Protein AF-A0A4S8IW02-F1 (afdb_monomer_lite)

Organism: Musa balbisiana (NCBI:txid52838)

pLDDT: mean 88.3, std 12.87, range [21.58, 98.88]

Foldseek 3Di:
DVVVVVVQVVFFFDAFKFWQFKFKFFAPDKDFLQCVLVVLCVLLVNVVPVVVSVVLNVLLVQQPDGMFGAPDDSVLSVVQVQLSAADRQRQVVLQVCCQPVQLVQQLRRLVRRVVSQQDDLQLAQEEEEEEARHDDVVDSQVSNCVSNVYDPNRHYHYHYNPPPCVLLVLVVVLRVVQRSGQSHKYKRKYWYHCSQLRYHDDPVCPVSSNSVSHDHTMMMITIIHHDADPPNTHGDDRCPFGDDDDDPPCDQQWDWDQDSSGIDIDHDPCNLVSCLVCVLVVVCVGCVVVPDDQCQVDDDDDDSDRPSNVVSNCVNNVHHDDDDDDDDDDDDDDDDDDDLLRLQVVFFFDFFKFWFFKFKFFAPDKAFLQCVLVVLCVLLVNVVPVVVSVVLNVLSVQQLAGMAGAPDDSVLCVVQVLLSAAFRQRAFVLLVPCLPVQLVQQLRQLVRRVVSLQDDLQLAAEEEEEEQGNQWFVGSQLVNCVVNVYALQYHYAYAYRFWFFCLLVQVVLLRLCQRSGPSHKYKYKYWYHCSLLRYHDDPVDVQSSSVVSFEHGMMMIIIIHGDDDPPRTDGAFGWDDKFKFFQPPCQQQWWWDQASSGIGIHHDPCNLVSCQVCVQVVCCVVCVVVPDDQQQLAAEQEQCLGPSNVVSNCVSRVYDPVRCVLNSVLCRHHGRNISRSSSSSLVSQQVVCVVVVAPHSRVVHQKYWHWTAGRSGMTMITMGDDDDCQVVFFFSFFKFWFFKFKFFAPDKDFLQCVLVVLCVLLVNVVPVVVSVVLNVLLVVQLAGMAGAPDDSVLSVVQVLLSAAFRQCLRVLLVVCLPVQLVQQLRQLVRRVVSQQDDLQLAQEEEEEEQGNSIGVGSQSVNCVSNVYHSRYHYGYGYNFWFQVLQVQVVSLRSVQRSGPSHKYKYKYWYHCSLLRYHDDPVCPFSSSVSSFEHTMMMIIIIHGDADPPNTGGFKGWSDKTKGFQPPCQQQWIWDQHSSGIGIGHDPCNLVSLQVCVQVVCCVVCVVVPDDQQQLAAELEQCLTPSNVVSNCVSRVHDPCRCVLNSVLCRHHGRNISRSSSSSLVSQQVVCVVVVAQWSRVVHQKYWYWTAGRSRMIMIIIIGTDGD

Radius of gyration: 33.18 Å; chains: 1; bounding box: 70×85×78 Å

Sequence (1107 aa):
MAGISAFRKAQRPQGPATIMAIGTANPPNLYEQSTFPDFYFRVTNSDHMPELKEKFRRICGKTMIKKRYMHLTEEVLNQKPGMCSYMDPSFDERQEIVVEEVPRLAKEAAAKAIEEWGRDKSGITHLVFCSTSGIDMPGADYRLVKLLDLPLSVNRIMLYNQACHIGAQMLRIAKDIAENNKDARVLAVACELNTLIFRGPDERDFLSLAGQAAFADGAAAVIVGADPIQGVEKPIFEMMSAAQVTVPDCERAVGGHLKEIGLTFHFMNQLPMLISNNLENCLLEAFKPLGITDWNEVFWVSHPGNWGIMDAIEKKFAKSSLAVTAGSRPSPRIAKMVSNDAIRKAQRPQGPATIMAIGTANPPNLYEQSTFPDFYFRVTNSDHMPELKEKFRRICGKTMIKKRYMHLTEEVLEQKPGMCSYMDPSFDERQEIVVEEVPRLAKEAAAKAIEEWGRDKSGITHLVFCSTSGIDMPGADYRLVKLLGLPLSVNRIMLYNQACHIGAQMLRIAKDIAENNKDARVLVVACELNTLIFRGPDERDFLSLAGQAAFADGAAAVIVGADPIQGVEKPIFEMMSAAQVTVPDCERAVGGHLKEIGLTFHFMNQLPMLISNNLENCLLEAFKPLGITDWNEVFWVSHPGNWGIMDAIEKKVGLKQEKLRSSRHVFGEYGNMMSATVLFVMDDVRRRSAAEGRATTGDGLDWGVLFGFGPGLSIETVMANVHPFRKAQRARGPATIMAIGTANPPNLYEQSTFPDFYFRVTNSDHMPELKEKFRRICGKTMIKKRYMHLTEEVLKDKPGMCSYMDPSLDERQDIVVEEVPRLAKEAAAKAIKEWGRDKSDVTHLVFCSTSGVDMPGADYRLVKLLGLPLSVNRIMLYNQACHIGAQILRIAKDIAENNKDARVLVVACELNTLIFRGPDERDFLSLAGQAAFADGAAAVIVGADPIQGVEKPIFEMMSAAQVTVPDCERAVGGHLKEIGLTFHFMNQLPMLISNNLENCLLEAFKPLGITDWNEVFWVSHPGNWGIMDAIERKVGLKQEKLRSSRHVFGEYGNMMSATVLFVMDDVRKRSAAEGRATTGDGLEWGVLFGFGPGLSIETVVLRSVAL

InterPro domains:
  IPR001099 Chalcone/stilbene synthase, N-terminal [PF00195] (6-228)
  IPR001099 Chalcone/stilbene synthase, N-terminal [PF00195] (343-564)
  IPR001099 Chalcone/stilbene synthase, N-terminal [PF00195] (725-946)
  IPR011141 Polyketide synthase, type III [PTHR11877] (722-1105)
  IPR012328 Chalcone/stilbene synthase, C-terminal [PF02797] (238-317)
  IPR012328 Chalcone/stilbene synthase, C-terminal [PF02797] (574-719)
  IPR012328 Chalcone/stilbene synthase, C-terminal [PF02797] (956-1105)
  IPR016039 Thiolase-like [G3DSA:3.40.47.10] (1-235)
  IPR016039 Thiolase-like [G3DSA:3.40.47.10] (236-329)
  IPR016039 Thiolase-like [G3DSA:3.40.47.10] (330-571)
  IPR016039 Thiolase-like [G3DSA:3.40.47.10] (572-717)
  IPR016039 Thiolase-like [G3DSA:3.40.47.10] (718-953)
  IPR016039 Thiolase-like [G3DSA:3.40.47.10] (954-1106)
  IPR016039 Thiolase-like [SSF53901] (1-232)
  IPR016039 Thiolase-like [SSF53901] (215-320)
  IPR016039 Thiolase-like [SSF53901] (337-568)
  IPR016039 Thiolase-like [SSF53901] (571-720)
  IPR016039 Thiolase-like [SSF53901] (719-950)
  IPR016039 Thiolase-like [SSF53901] (953-1104)

Structure (mmCIF, N/CA/C/O backbone):
data_AF-A0A4S8IW02-F1
#
_entry.id   AF-A0A4S8IW02-F1
#
loop_
_atom_site.group_PDB
_atom_site.id
_atom_site.type_symbol
_atom_site.label_atom_id
_atom_site.label_alt_id
_atom_site.label_comp_id
_atom_site.label_asym_id
_atom_site.label_entity_id
_atom_site.label_seq_id
_atom_site.pdbx_PDB_ins_code
_atom_site.Cartn_x
_atom_site.Cartn_y
_atom_site.Cartn_z
_atom_site.occupancy
_atom_site.B_iso_or_equiv
_atom_site.auth_seq_id
_atom_site.auth_comp_id
_atom_site.auth_asym_id
_atom_site.auth_atom_id
_atom_site.pdbx_PDB_model_num
ATOM 1 N N . MET A 1 1 ? -32.212 10.871 24.962 1.00 43.09 1 MET A N 1
ATOM 2 C CA . MET A 1 1 ? -31.747 11.712 23.831 1.00 43.09 1 MET A CA 1
ATOM 3 C C . MET A 1 1 ? -32.132 13.186 23.956 1.00 43.09 1 MET A C 1
ATOM 5 O O . MET A 1 1 ? -31.214 13.991 24.005 1.00 43.09 1 MET A O 1
ATOM 9 N N . ALA A 1 2 ? -33.416 13.570 24.055 1.00 34.09 2 ALA A N 1
ATOM 10 C CA . ALA A 1 2 ? -33.830 14.988 24.060 1.00 34.09 2 ALA A CA 1
ATOM 11 C C . ALA A 1 2 ? -33.076 15.880 25.074 1.00 34.09 2 ALA A C 1
ATOM 13 O O . ALA A 1 2 ? -32.585 16.935 24.691 1.00 34.09 2 ALA A O 1
ATOM 14 N N . GLY A 1 3 ? -32.886 15.429 26.322 1.00 35.38 3 GLY A N 1
ATOM 15 C CA . GLY A 1 3 ? -32.109 16.170 27.329 1.00 35.38 3 GLY A CA 1
ATOM 16 C C . GLY A 1 3 ? -30.616 16.332 27.001 1.00 35.38 3 GLY A C 1
ATOM 17 O O . GLY A 1 3 ? -30.051 17.382 27.272 1.00 35.38 3 GLY A O 1
ATOM 18 N N . ILE A 1 4 ? -29.985 15.346 26.350 1.00 44.53 4 ILE A N 1
ATOM 19 C CA . ILE A 1 4 ? -28.571 15.421 25.928 1.00 44.53 4 ILE A CA 1
ATOM 20 C C . ILE A 1 4 ? -28.426 16.335 24.706 1.00 44.53 4 ILE A C 1
ATOM 22 O O . ILE A 1 4 ? -27.481 17.111 24.629 1.00 44.53 4 ILE A O 1
ATOM 26 N N . SER A 1 5 ? -29.387 16.300 23.777 1.00 48.62 5 SER A N 1
ATOM 27 C CA . SER A 1 5 ? -29.452 17.252 22.662 1.00 48.62 5 SER A CA 1
ATOM 28 C C . SER A 1 5 ? -29.682 18.681 23.167 1.00 48.62 5 SER A C 1
ATOM 30 O O . SER A 1 5 ? -28.982 19.590 22.734 1.00 48.62 5 SER A O 1
ATOM 32 N N . ALA A 1 6 ? -30.580 18.873 24.139 1.00 51.91 6 ALA A N 1
ATOM 33 C CA . ALA A 1 6 ? -30.792 20.157 24.799 1.00 51.91 6 ALA A CA 1
ATOM 34 C C . ALA A 1 6 ? -29.542 20.629 25.560 1.00 51.91 6 ALA A C 1
ATOM 36 O O . ALA A 1 6 ? -29.202 21.799 25.460 1.00 51.91 6 ALA A O 1
ATOM 37 N N . PHE A 1 7 ? -28.815 19.737 26.241 1.00 55.81 7 PHE A N 1
ATOM 38 C CA . PHE A 1 7 ? -27.560 20.056 26.928 1.00 55.81 7 PHE A CA 1
ATOM 39 C C . PHE A 1 7 ? -26.432 20.425 25.949 1.00 55.81 7 PHE A C 1
ATOM 41 O O . PHE A 1 7 ? -25.864 21.506 26.068 1.00 55.81 7 PHE A O 1
ATOM 48 N N . ARG A 1 8 ? -26.171 19.602 24.916 1.00 57.84 8 ARG A N 1
ATOM 49 C CA . ARG A 1 8 ? -25.205 19.914 23.838 1.00 57.84 8 ARG A CA 1
ATOM 50 C C . ARG A 1 8 ? -25.583 21.234 23.128 1.00 57.84 8 ARG A C 1
ATOM 52 O O . ARG A 1 8 ? -24.705 22.035 22.829 1.00 57.84 8 ARG A O 1
ATOM 59 N N . LYS A 1 9 ? -26.879 21.518 22.927 1.00 65.12 9 LYS A N 1
ATOM 60 C CA . LYS A 1 9 ? -27.383 22.797 22.381 1.00 65.12 9 LYS A CA 1
ATOM 61 C C . LYS A 1 9 ? -27.281 23.971 23.367 1.00 65.12 9 LYS A C 1
ATOM 63 O O . LYS A 1 9 ? -27.154 25.101 22.924 1.00 65.12 9 LYS A O 1
ATOM 68 N N . ALA A 1 10 ? -27.328 23.718 24.674 1.00 67.38 10 ALA A N 1
ATOM 69 C CA . ALA A 1 10 ? -27.189 24.723 25.729 1.00 67.38 10 ALA A CA 1
ATOM 70 C C . ALA A 1 10 ? -25.732 24.981 26.154 1.00 67.38 10 ALA A C 1
ATOM 72 O O . ALA A 1 10 ? -25.504 25.893 26.949 1.00 67.38 10 ALA A O 1
ATOM 73 N N . GLN A 1 11 ? -24.767 24.193 25.664 1.00 70.25 11 GLN A N 1
ATOM 74 C CA . GLN A 1 11 ? -23.323 24.442 25.788 1.00 70.25 11 GLN A CA 1
ATOM 75 C C . GLN A 1 11 ? -22.701 25.056 24.528 1.00 70.25 11 GLN A C 1
ATOM 77 O O . GLN A 1 11 ? -21.648 25.683 24.623 1.00 70.25 11 GLN A O 1
ATOM 82 N N . ARG A 1 12 ? -23.343 24.918 23.362 1.00 77.88 12 ARG A N 1
ATOM 83 C CA . ARG A 1 12 ? -22.942 25.648 22.155 1.00 77.88 12 ARG A CA 1
ATOM 84 C C . ARG A 1 12 ? -23.449 27.096 22.199 1.00 77.88 12 ARG A C 1
ATOM 86 O O . ARG A 1 12 ? -24.591 27.305 22.617 1.00 77.88 12 ARG A O 1
ATOM 93 N N . PRO A 1 13 ? -22.632 28.071 21.774 1.00 81.25 13 PRO A N 1
ATOM 94 C CA . PRO A 1 13 ? -23.059 29.455 21.618 1.00 81.25 13 PRO A CA 1
ATOM 95 C C . PRO A 1 13 ? -24.036 29.620 20.445 1.00 81.25 13 PRO A C 1
ATOM 97 O O . PRO A 1 13 ? -24.210 28.711 19.626 1.00 81.25 13 PRO A O 1
ATOM 100 N N . GLN A 1 14 ? -24.689 30.781 20.368 1.00 81.31 14 GLN A N 1
ATOM 101 C CA . GLN A 1 14 ? -25.636 31.122 19.298 1.00 81.31 14 GLN A CA 1
ATOM 102 C C . GLN A 1 14 ? -25.049 32.065 18.237 1.00 81.31 14 GLN A C 1
ATOM 104 O O . GLN A 1 14 ? -25.498 32.039 17.087 1.00 81.31 14 GLN A O 1
ATOM 109 N N . GLY A 1 15 ? -24.071 32.891 18.611 1.00 81.00 15 GLY A N 1
ATOM 110 C CA . GLY A 1 15 ? -23.292 33.765 17.736 1.00 81.00 15 GLY A CA 1
ATOM 111 C C . GLY A 1 15 ? -21.933 33.176 17.326 1.00 81.00 15 GLY A C 1
ATOM 112 O O . GLY A 1 15 ? -21.517 32.140 17.852 1.00 81.00 15 GLY A O 1
ATOM 113 N N . PRO A 1 16 ? -21.234 33.827 16.377 1.00 88.12 16 PRO A N 1
ATOM 114 C CA . PRO A 1 16 ? -19.890 33.434 15.960 1.00 88.12 16 PRO A CA 1
ATOM 115 C C . PRO A 1 16 ? -18.858 33.679 17.072 1.00 88.12 16 PRO A C 1
ATOM 117 O O . PRO A 1 16 ? -19.070 34.491 17.982 1.00 88.12 16 PRO A O 1
ATOM 120 N N . ALA A 1 17 ? -17.696 33.027 16.972 1.00 93.12 17 ALA A N 1
ATOM 121 C CA . ALA A 1 17 ? -16.545 33.447 17.766 1.00 93.12 17 ALA A CA 1
ATOM 122 C C . ALA A 1 17 ? -16.187 34.902 17.444 1.00 93.12 17 ALA A C 1
ATOM 124 O O . ALA A 1 17 ? -16.287 35.353 16.306 1.00 93.12 17 ALA A O 1
ATOM 125 N N . THR A 1 18 ? -15.769 35.637 18.463 1.00 94.56 18 THR A N 1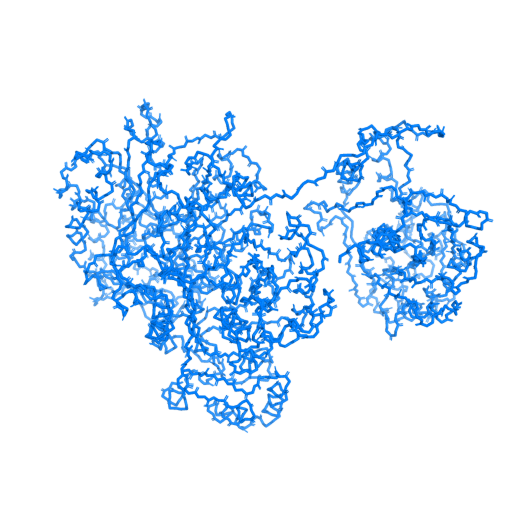
ATOM 126 C CA . THR A 1 18 ? -15.595 37.082 18.408 1.00 94.56 18 THR A CA 1
ATOM 127 C C . THR A 1 18 ? -14.339 37.477 19.174 1.00 94.56 18 THR A C 1
ATOM 129 O O . THR A 1 18 ? -14.135 37.048 20.312 1.00 94.56 18 THR A O 1
ATOM 132 N N . ILE A 1 19 ? -13.497 38.306 18.558 1.00 95.12 19 ILE A N 1
ATOM 133 C CA . ILE A 1 19 ? -12.372 38.968 19.223 1.00 95.12 19 ILE A CA 1
ATOM 134 C C . ILE A 1 19 ? -12.949 40.096 20.082 1.00 95.12 19 ILE A C 1
ATOM 136 O O . ILE A 1 19 ? -13.637 40.974 19.560 1.00 95.12 19 ILE A O 1
ATOM 140 N N . MET A 1 20 ? -12.686 40.060 21.388 1.00 94.81 20 MET A N 1
ATOM 141 C CA . MET A 1 20 ? -13.218 41.004 22.384 1.00 94.81 20 MET A CA 1
ATOM 142 C C . MET A 1 20 ? -12.169 41.962 22.962 1.00 94.81 20 MET A C 1
ATOM 144 O O . MET A 1 20 ? -12.535 42.948 23.593 1.00 94.81 20 MET A O 1
ATOM 148 N N . ALA A 1 21 ? -10.882 41.659 22.779 1.00 96.06 21 ALA A N 1
ATOM 149 C CA . ALA A 1 21 ? -9.764 42.502 23.198 1.00 96.06 21 ALA A CA 1
ATOM 150 C C . ALA A 1 21 ? -8.486 42.147 22.431 1.00 96.06 21 ALA A C 1
ATOM 152 O O . ALA A 1 21 ? -8.332 41.001 21.992 1.00 96.06 21 ALA A O 1
ATOM 153 N N . ILE A 1 22 ? -7.580 43.117 22.298 1.00 95.69 22 ILE A N 1
ATOM 154 C CA . ILE A 1 22 ? -6.301 43.059 21.590 1.00 95.69 22 ILE A CA 1
ATOM 155 C C . ILE A 1 22 ? -5.245 43.846 22.387 1.00 95.69 22 ILE A C 1
ATOM 157 O O . ILE A 1 22 ? -5.251 45.072 22.437 1.00 95.69 22 ILE A O 1
ATOM 161 N N . GLY A 1 23 ? -4.266 43.149 22.957 1.00 96.50 23 GLY A N 1
ATOM 162 C CA . GLY A 1 23 ? -3.114 43.754 23.625 1.00 96.50 23 GLY A CA 1
ATOM 163 C C . GLY A 1 23 ? -1.826 43.552 22.832 1.00 96.50 23 GLY A C 1
ATOM 164 O O . GLY A 1 23 ? -1.586 42.473 22.296 1.00 96.50 23 GLY A O 1
ATOM 165 N N . THR A 1 24 ? -0.964 44.568 22.770 1.00 96.19 24 THR A N 1
ATOM 166 C CA . THR A 1 24 ? 0.352 44.483 22.112 1.00 96.19 24 THR A CA 1
ATOM 167 C C . THR A 1 24 ? 1.466 45.014 23.008 1.00 96.19 24 THR A C 1
ATOM 169 O O . THR A 1 24 ? 1.279 45.953 23.789 1.00 96.19 24 THR A O 1
ATOM 172 N N . ALA A 1 25 ? 2.647 44.409 22.914 1.00 96.25 25 ALA A N 1
ATOM 173 C CA . ALA A 1 25 ? 3.836 44.813 23.652 1.00 96.25 25 ALA A CA 1
ATOM 174 C C . ALA A 1 25 ? 5.084 44.714 22.773 1.00 96.25 25 ALA A C 1
ATOM 176 O O . ALA A 1 25 ? 5.221 43.795 21.970 1.00 96.25 25 ALA A O 1
ATOM 177 N N . ASN A 1 26 ? 6.002 45.654 22.974 1.00 93.81 26 ASN A N 1
ATOM 178 C CA . ASN A 1 26 ? 7.308 45.708 22.329 1.00 93.81 26 ASN A CA 1
ATOM 179 C C . ASN A 1 26 ? 8.363 45.906 23.430 1.00 93.81 26 ASN A C 1
ATOM 181 O O . ASN A 1 26 ? 8.063 46.597 24.408 1.00 93.81 26 ASN A O 1
ATOM 185 N N . PRO A 1 27 ? 9.585 45.359 23.308 1.00 91.75 27 PRO A N 1
ATOM 186 C CA . PRO A 1 27 ? 10.648 45.656 24.264 1.00 91.75 27 PRO A CA 1
ATOM 187 C C . PRO A 1 27 ? 10.999 47.157 24.257 1.00 91.75 27 PRO A C 1
ATOM 189 O O . PRO A 1 27 ? 10.759 47.847 23.264 1.00 91.75 27 PRO A O 1
ATOM 192 N N . PRO A 1 28 ? 11.579 47.688 25.349 1.00 84.12 28 PRO A N 1
ATOM 193 C CA . PRO A 1 28 ? 11.753 49.130 25.528 1.00 84.12 28 PRO A CA 1
ATOM 194 C C . PRO A 1 28 ? 12.787 49.760 24.583 1.00 84.12 28 PRO A C 1
ATOM 196 O O . PRO A 1 28 ? 12.714 50.963 24.330 1.00 84.12 28 PRO A O 1
ATOM 199 N N . ASN A 1 29 ? 13.745 48.986 24.057 1.00 90.12 29 ASN A N 1
ATOM 200 C CA . ASN A 1 29 ? 14.800 49.536 23.208 1.00 90.12 29 ASN A CA 1
ATOM 201 C C . ASN A 1 29 ? 14.309 49.684 21.766 1.00 90.12 29 ASN A C 1
ATOM 203 O O . ASN A 1 29 ? 13.844 48.728 21.140 1.00 90.12 29 ASN A O 1
ATOM 207 N N . LEU A 1 30 ? 14.454 50.898 21.244 1.00 90.88 30 LEU A N 1
ATOM 208 C CA . LEU A 1 30 ? 14.002 51.306 19.923 1.00 90.88 30 LEU A CA 1
ATOM 209 C C . LEU A 1 30 ? 15.196 51.726 19.064 1.00 90.88 30 LEU A C 1
ATOM 211 O O . LEU A 1 30 ? 15.964 52.609 19.441 1.00 90.88 30 LEU A O 1
ATOM 215 N N . TYR A 1 31 ? 15.288 51.142 17.876 1.00 90.56 31 TYR A N 1
ATOM 216 C CA . TYR A 1 31 ? 16.292 51.438 16.865 1.00 90.56 31 TYR A CA 1
ATOM 217 C C . TYR A 1 31 ? 15.615 52.055 15.638 1.00 90.56 31 TYR A C 1
ATOM 219 O O . TYR A 1 31 ? 14.639 51.513 15.112 1.00 90.56 31 TYR A O 1
ATOM 227 N N . GLU A 1 32 ? 16.135 53.188 15.165 1.00 92.69 32 GLU A N 1
ATOM 228 C CA . GLU A 1 32 ? 15.749 53.745 13.866 1.00 92.69 32 GLU A CA 1
ATOM 229 C C . GLU A 1 32 ? 16.389 52.894 12.758 1.00 92.69 32 GLU A C 1
ATOM 231 O O . GLU A 1 32 ? 17.599 52.659 12.743 1.00 92.69 32 GLU A O 1
ATOM 236 N N . GLN A 1 33 ? 15.584 52.422 11.807 1.00 90.88 33 GLN A N 1
ATOM 237 C CA . GLN A 1 33 ? 16.027 51.483 10.766 1.00 90.88 33 GLN A CA 1
ATOM 238 C C . GLN A 1 33 ? 17.129 52.081 9.865 1.00 90.88 33 GLN A C 1
ATOM 240 O O . GLN A 1 33 ? 17.943 51.351 9.298 1.00 90.88 33 GLN A O 1
ATOM 245 N N . SER A 1 34 ? 17.182 53.412 9.751 1.00 90.56 34 SER A N 1
ATOM 246 C CA . SER A 1 34 ? 18.198 54.153 8.994 1.00 90.56 34 SER A CA 1
ATOM 247 C C . SER A 1 34 ? 19.595 54.103 9.624 1.00 90.56 34 SER A C 1
ATOM 249 O O . SER A 1 34 ? 20.581 54.120 8.888 1.00 90.56 34 SER A O 1
ATOM 251 N N . THR A 1 35 ? 19.690 54.018 10.955 1.00 92.12 35 THR A N 1
ATOM 252 C CA . THR A 1 35 ? 20.957 53.960 11.707 1.00 92.12 35 THR A CA 1
ATOM 253 C C . THR A 1 35 ? 21.275 52.562 12.234 1.00 92.12 35 THR A C 1
ATOM 255 O O . THR A 1 35 ? 22.406 52.309 12.646 1.00 92.12 35 THR A O 1
ATOM 258 N N . PHE A 1 36 ? 20.330 51.619 12.157 1.00 94.12 36 PHE A N 1
ATOM 259 C CA . PHE A 1 36 ? 20.540 50.219 12.534 1.00 94.12 36 PHE A CA 1
ATOM 260 C C . PHE A 1 36 ? 21.791 49.560 11.903 1.00 94.12 36 PHE A C 1
ATOM 262 O O . PHE A 1 36 ? 22.492 48.863 12.635 1.00 94.12 36 PHE A O 1
ATOM 269 N N . PRO A 1 37 ? 22.178 49.814 10.631 1.00 95.12 37 PRO A N 1
ATOM 270 C CA . PRO A 1 37 ? 23.450 49.327 10.079 1.00 95.12 37 PRO A CA 1
ATOM 271 C C . PRO A 1 37 ? 24.699 49.795 10.842 1.00 95.12 37 PRO A C 1
ATOM 273 O O . PRO A 1 37 ? 25.670 49.051 10.943 1.00 95.12 37 PRO A O 1
ATOM 276 N N . ASP A 1 38 ? 24.682 51.011 11.392 1.00 94.31 38 ASP A N 1
ATOM 277 C CA . ASP A 1 38 ? 25.793 51.608 12.146 1.00 94.31 38 ASP A CA 1
ATOM 278 C C . ASP A 1 38 ? 25.824 51.186 13.626 1.00 94.31 38 ASP A C 1
ATOM 280 O O . ASP A 1 38 ? 26.830 51.389 14.310 1.00 94.31 38 ASP A O 1
ATOM 284 N N . PHE A 1 39 ? 24.734 50.590 14.118 1.00 94.31 39 PHE A N 1
ATOM 285 C CA . PHE A 1 39 ? 24.701 49.822 15.363 1.00 94.31 39 PHE A CA 1
ATOM 286 C C . PHE A 1 39 ? 25.191 48.389 15.118 1.00 94.31 39 PHE A C 1
ATOM 288 O O . PHE A 1 39 ? 26.161 47.961 15.732 1.00 94.31 39 PHE A O 1
ATOM 295 N N . TYR A 1 40 ? 24.571 47.682 14.169 1.00 94.81 40 TYR A N 1
ATOM 296 C CA . TYR A 1 40 ? 24.820 46.270 13.876 1.00 94.81 40 TYR A CA 1
ATOM 297 C C . TYR A 1 40 ? 26.297 45.985 13.561 1.00 94.81 40 TYR A C 1
ATOM 299 O O . TYR A 1 40 ? 26.912 45.185 14.255 1.00 94.81 40 TYR A O 1
ATOM 307 N N . PHE A 1 41 ? 26.907 46.709 12.613 1.00 94.94 41 PHE A N 1
ATOM 308 C CA . PHE A 1 41 ? 28.318 46.489 12.251 1.00 94.94 41 PHE A CA 1
ATOM 309 C C . PHE A 1 41 ? 29.311 46.822 13.375 1.00 94.94 41 PHE A C 1
ATOM 311 O O . PHE A 1 41 ? 30.424 46.299 13.366 1.00 94.94 41 PHE A O 1
ATOM 318 N N . ARG A 1 42 ? 28.912 47.651 14.347 1.00 94.50 42 ARG A N 1
ATOM 319 C CA . ARG A 1 42 ? 29.728 47.982 15.518 1.00 94.50 42 ARG A CA 1
ATOM 320 C C . ARG A 1 42 ? 29.695 46.850 16.537 1.00 94.50 42 ARG A C 1
ATOM 322 O O . ARG A 1 42 ? 30.744 46.337 16.907 1.00 94.50 42 ARG A O 1
ATOM 329 N N . VAL A 1 43 ? 28.495 46.419 16.940 1.00 93.56 43 VAL A N 1
ATOM 330 C CA . VAL A 1 43 ? 28.325 45.359 17.952 1.00 93.56 43 VAL A CA 1
ATOM 331 C C . VAL A 1 43 ? 28.802 43.989 17.459 1.00 93.56 43 VAL A C 1
ATOM 333 O O . VAL A 1 43 ? 29.211 43.164 18.269 1.00 93.56 43 VAL A O 1
ATOM 336 N N . THR A 1 44 ? 28.834 43.755 16.141 1.00 93.38 44 THR A N 1
ATOM 337 C CA . THR A 1 44 ? 29.438 42.554 15.536 1.00 93.38 44 THR A CA 1
ATOM 338 C C . THR A 1 44 ? 30.933 42.710 15.208 1.00 93.38 44 THR A C 1
ATOM 340 O O . THR A 1 44 ? 31.487 41.887 14.482 1.00 93.38 44 THR A O 1
ATOM 343 N N . ASN A 1 45 ? 31.606 43.772 15.678 1.00 91.94 45 ASN A N 1
ATOM 344 C CA . ASN A 1 45 ? 33.022 44.080 15.395 1.00 91.94 45 ASN A CA 1
ATOM 345 C C . ASN A 1 45 ? 33.390 44.059 13.889 1.00 91.94 45 ASN A C 1
ATOM 347 O O . ASN A 1 45 ? 34.517 43.763 13.487 1.00 91.94 45 ASN A O 1
ATOM 351 N N . SER A 1 46 ? 32.418 44.372 13.031 1.00 93.12 46 SER A N 1
ATOM 352 C CA . SER A 1 46 ? 32.467 44.184 11.577 1.00 93.12 46 SER A CA 1
ATOM 353 C C . SER A 1 46 ? 32.688 45.477 10.789 1.00 93.12 46 SER A C 1
ATOM 355 O O . SER A 1 46 ? 32.664 45.450 9.563 1.00 93.12 46 SER A O 1
ATOM 357 N N . ASP A 1 47 ? 32.936 46.616 11.446 1.00 92.12 47 ASP A N 1
ATOM 358 C CA . ASP A 1 47 ? 33.183 47.916 10.788 1.00 92.12 47 ASP A CA 1
ATOM 359 C C . ASP A 1 47 ? 34.344 47.904 9.767 1.00 92.12 47 ASP A C 1
ATOM 361 O O . ASP A 1 47 ? 34.419 48.775 8.899 1.00 92.12 47 ASP A O 1
ATOM 365 N N . HIS A 1 48 ? 35.201 46.879 9.803 1.00 92.25 48 HIS A N 1
ATOM 366 C CA . HIS A 1 48 ? 36.219 46.593 8.790 1.00 92.25 48 HIS A CA 1
ATOM 367 C C . HIS A 1 48 ? 35.655 46.111 7.428 1.00 92.25 48 HIS A C 1
ATOM 369 O O . HIS A 1 48 ? 36.423 45.974 6.478 1.00 92.25 48 HIS A O 1
ATOM 375 N N . MET A 1 49 ? 34.337 45.893 7.303 1.00 93.00 49 MET A N 1
ATOM 376 C CA . MET A 1 49 ? 33.624 45.476 6.082 1.00 93.00 49 MET A CA 1
ATOM 377 C C . MET A 1 49 ? 32.737 46.608 5.494 1.00 93.00 49 MET A C 1
ATOM 379 O O . MET A 1 49 ? 31.504 46.489 5.459 1.00 93.00 49 MET A O 1
ATOM 383 N N . PRO A 1 50 ? 33.307 47.735 5.016 1.00 92.00 50 PRO A N 1
ATOM 384 C CA . PRO A 1 50 ? 32.536 48.924 4.635 1.00 92.00 50 PRO A CA 1
ATOM 385 C C . PRO A 1 50 ? 31.576 48.696 3.455 1.00 92.00 50 PRO A C 1
ATOM 387 O O . PRO A 1 50 ? 30.483 49.267 3.432 1.00 92.00 50 PRO A O 1
ATOM 390 N N . GLU A 1 51 ? 31.929 47.837 2.492 1.00 91.50 51 GLU A N 1
ATOM 391 C CA . GLU A 1 51 ? 31.045 47.513 1.365 1.00 91.50 51 GLU A CA 1
ATOM 392 C C . GLU A 1 51 ? 29.796 46.744 1.802 1.00 91.50 51 GLU A C 1
ATOM 394 O O . GLU A 1 51 ? 28.691 47.007 1.318 1.00 91.50 51 GLU A O 1
ATOM 399 N N . LEU A 1 52 ? 29.960 45.789 2.721 1.00 91.81 52 LEU A N 1
ATOM 400 C CA . LEU A 1 52 ? 28.862 44.981 3.240 1.00 91.81 52 LEU A CA 1
ATOM 401 C C . LEU A 1 52 ? 27.938 45.827 4.126 1.00 91.81 52 LEU A C 1
ATOM 403 O O . LEU A 1 52 ? 26.716 45.693 4.044 1.00 91.81 52 LEU A O 1
ATOM 407 N N . LYS A 1 53 ? 28.508 46.780 4.872 1.00 93.81 53 LYS A N 1
ATOM 408 C CA . LYS A 1 53 ? 27.774 47.785 5.650 1.00 93.81 53 LYS A CA 1
ATOM 409 C C . LYS A 1 53 ? 26.894 48.679 4.775 1.00 93.81 53 LYS A C 1
ATOM 411 O O . LYS A 1 53 ? 25.722 48.894 5.082 1.00 93.81 53 LYS A O 1
ATOM 416 N N . GLU A 1 54 ? 27.419 49.147 3.644 1.00 92.62 54 GLU A N 1
ATOM 417 C CA . GLU A 1 54 ? 26.651 49.942 2.679 1.00 92.62 54 GLU A CA 1
ATOM 418 C C . GLU A 1 54 ? 25.593 49.105 1.935 1.00 92.62 54 GLU A C 1
ATOM 420 O O . GLU A 1 54 ? 24.466 49.566 1.735 1.00 92.62 54 GLU A O 1
ATOM 425 N N . LYS A 1 55 ? 25.887 47.839 1.600 1.00 89.12 55 LYS A N 1
ATOM 426 C CA . LYS A 1 55 ? 24.872 46.890 1.104 1.00 89.12 55 LYS A CA 1
ATOM 427 C C . LYS A 1 55 ? 23.740 46.725 2.126 1.00 89.12 55 LYS A C 1
ATOM 429 O O . LYS A 1 55 ? 22.578 46.875 1.754 1.00 89.12 55 LYS A O 1
ATOM 434 N N . PHE A 1 56 ? 24.053 46.501 3.404 1.00 92.81 56 PHE A N 1
ATOM 435 C CA . PHE A 1 56 ? 23.053 46.352 4.465 1.00 92.81 56 PHE A CA 1
ATOM 436 C C . PHE A 1 56 ? 22.205 47.617 4.656 1.00 92.81 56 PHE A C 1
ATOM 438 O O . PHE A 1 56 ? 20.980 47.526 4.718 1.00 92.81 56 PHE A O 1
ATOM 445 N N . ARG A 1 57 ? 22.815 48.811 4.613 1.00 93.00 57 ARG A N 1
ATOM 446 C CA . ARG A 1 57 ? 22.093 50.097 4.632 1.00 93.00 57 ARG A CA 1
ATOM 447 C C . ARG A 1 57 ? 21.055 50.208 3.509 1.00 93.00 57 ARG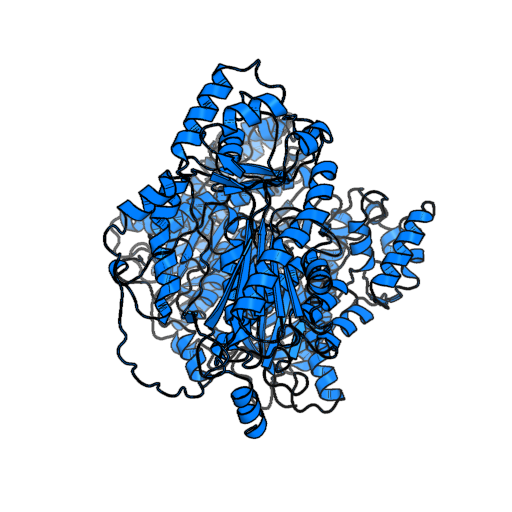 A C 1
ATOM 449 O O . ARG A 1 57 ? 19.928 50.638 3.757 1.00 93.00 57 ARG A O 1
ATOM 456 N N . ARG A 1 58 ? 21.382 49.742 2.297 1.00 88.50 58 ARG A N 1
ATOM 457 C CA . ARG A 1 58 ? 20.440 49.689 1.161 1.00 88.50 58 ARG A CA 1
ATOM 458 C C . ARG A 1 58 ? 19.331 48.650 1.330 1.00 88.50 58 ARG A C 1
ATOM 460 O O . ARG A 1 58 ? 18.241 48.872 0.808 1.00 88.50 58 ARG A O 1
ATOM 467 N N . ILE A 1 59 ? 19.581 47.537 2.025 1.00 87.00 59 ILE A N 1
ATOM 468 C CA . ILE A 1 59 ? 18.536 46.556 2.366 1.00 87.00 59 ILE A CA 1
ATOM 469 C C . ILE A 1 59 ? 17.575 47.181 3.382 1.00 87.00 59 ILE A C 1
ATOM 471 O O . ILE A 1 59 ? 16.378 47.249 3.113 1.00 87.00 59 ILE A O 1
ATOM 475 N N . CYS A 1 60 ? 18.092 47.718 4.492 1.00 87.88 60 CYS A N 1
ATOM 476 C CA . CYS A 1 60 ? 17.300 48.384 5.529 1.00 87.88 60 CYS A CA 1
ATOM 477 C C . CYS A 1 60 ? 16.406 49.491 4.949 1.00 87.88 60 CYS A C 1
ATOM 479 O O . CYS A 1 60 ? 15.203 49.504 5.218 1.00 87.88 60 CYS A O 1
ATOM 481 N N . GLY A 1 61 ? 16.942 50.330 4.053 1.00 84.31 61 GLY A N 1
ATOM 482 C CA . GLY A 1 61 ? 16.186 51.378 3.354 1.00 84.31 61 GLY A CA 1
ATOM 483 C C . GLY A 1 61 ? 15.044 50.895 2.442 1.00 84.31 61 GLY A C 1
ATOM 484 O O . GLY A 1 61 ? 14.217 51.710 2.042 1.00 84.31 61 GLY A O 1
ATOM 485 N N . LYS A 1 62 ? 14.958 49.595 2.120 1.00 80.62 62 LYS A N 1
ATOM 486 C CA . LYS A 1 62 ? 13.884 48.995 1.300 1.00 80.62 62 LYS A CA 1
ATOM 487 C C . LYS A 1 62 ? 12.795 48.281 2.106 1.00 80.62 62 LYS A C 1
ATOM 489 O O . LYS A 1 62 ? 11.790 47.878 1.531 1.00 80.62 62 LYS A O 1
ATOM 494 N N . THR A 1 63 ? 12.972 48.102 3.414 1.00 73.62 63 THR A N 1
ATOM 495 C CA . THR A 1 63 ? 12.071 47.263 4.232 1.00 73.62 63 THR A CA 1
ATOM 496 C C . THR A 1 63 ? 10.745 47.922 4.629 1.00 73.62 63 THR A C 1
ATOM 498 O O . THR A 1 63 ? 9.931 47.263 5.263 1.00 73.62 63 THR A O 1
ATOM 501 N N . MET A 1 64 ? 10.519 49.208 4.321 1.00 75.81 64 MET A N 1
ATOM 502 C CA . MET A 1 64 ? 9.421 50.057 4.845 1.00 75.81 64 MET A CA 1
ATOM 503 C C . MET A 1 64 ? 9.375 50.224 6.379 1.00 75.81 64 MET A C 1
ATOM 505 O O . MET A 1 64 ? 8.702 51.127 6.881 1.00 75.81 64 MET A O 1
ATOM 509 N N . ILE A 1 65 ? 10.137 49.423 7.127 1.00 83.19 65 ILE A N 1
ATOM 510 C CA . ILE A 1 65 ? 10.378 49.578 8.558 1.00 83.19 65 ILE A CA 1
ATOM 511 C C . ILE A 1 65 ? 11.046 50.937 8.782 1.00 83.19 65 ILE A C 1
ATOM 513 O O . ILE A 1 65 ? 12.103 51.229 8.231 1.00 83.19 65 ILE A O 1
ATOM 517 N N . LYS A 1 66 ? 10.427 51.781 9.608 1.00 85.00 66 LYS A N 1
ATOM 518 C CA . LYS A 1 66 ? 11.056 53.013 10.117 1.00 85.00 66 LYS A CA 1
ATOM 519 C C . LYS A 1 66 ? 11.742 52.756 11.455 1.00 85.00 66 LYS A C 1
ATOM 521 O O . LYS A 1 66 ? 12.822 53.269 11.716 1.00 85.00 66 LYS A O 1
ATOM 526 N N . LYS A 1 67 ? 11.102 51.923 12.273 1.00 85.94 67 LYS A N 1
ATOM 527 C CA . LYS A 1 67 ? 11.376 51.706 13.688 1.00 85.94 67 LYS A CA 1
ATOM 528 C C . LYS A 1 67 ? 11.363 50.220 14.001 1.00 85.94 67 LYS A C 1
ATOM 530 O O . LYS A 1 67 ? 10.462 49.514 13.557 1.00 85.94 67 LYS A O 1
ATOM 535 N N . ARG A 1 68 ? 12.345 49.777 14.777 1.00 88.88 68 ARG A N 1
ATOM 536 C CA . ARG A 1 68 ? 12.572 48.388 15.173 1.00 88.88 68 ARG A CA 1
ATOM 537 C C . ARG A 1 68 ? 12.707 48.315 16.686 1.00 88.88 68 ARG A C 1
ATOM 539 O O . ARG A 1 68 ? 13.511 49.045 17.258 1.00 88.88 68 ARG A O 1
ATOM 546 N N . TYR A 1 69 ? 11.974 47.406 17.311 1.00 91.75 69 TYR A N 1
ATOM 547 C CA . TYR A 1 69 ? 12.121 47.106 18.731 1.00 91.75 69 TYR A CA 1
ATOM 548 C C . TYR A 1 69 ? 12.985 45.857 18.912 1.00 91.75 69 TYR A C 1
ATOM 550 O O . TYR A 1 69 ? 12.828 44.898 18.152 1.00 91.75 69 TYR A O 1
ATOM 558 N N . MET A 1 70 ? 13.912 45.888 19.875 1.00 91.12 70 MET A N 1
ATOM 559 C CA . MET A 1 70 ? 14.730 44.728 20.254 1.00 91.12 70 MET A CA 1
ATOM 560 C C . MET A 1 70 ? 14.999 44.687 21.766 1.00 91.12 70 MET A C 1
ATOM 562 O O . MET A 1 70 ? 15.187 45.728 22.391 1.00 91.12 70 MET A O 1
ATOM 566 N N . HIS A 1 71 ? 15.101 43.502 22.362 1.00 90.81 71 HIS A N 1
ATOM 567 C CA . HIS A 1 71 ? 15.694 43.303 23.694 1.00 90.81 71 HIS A CA 1
ATOM 568 C C . HIS A 1 71 ? 17.237 43.328 23.643 1.00 90.81 71 HIS A C 1
ATOM 570 O O . HIS A 1 71 ? 17.870 43.710 24.624 1.00 90.81 71 HIS A O 1
ATOM 576 N N . LEU A 1 72 ? 17.845 42.989 22.496 1.00 91.56 72 LEU A N 1
ATOM 577 C CA . LEU A 1 72 ? 19.299 42.991 22.284 1.00 91.56 72 LEU A CA 1
ATOM 578 C C . LEU A 1 72 ? 19.887 44.412 22.292 1.00 91.56 72 LEU A C 1
ATOM 580 O O . LEU A 1 72 ? 19.830 45.124 21.288 1.00 91.56 72 LEU A O 1
ATOM 584 N N . THR A 1 73 ? 20.486 44.806 23.416 1.00 92.12 73 THR A N 1
ATOM 585 C CA . THR A 1 73 ? 21.276 46.040 23.551 1.00 92.12 73 THR A CA 1
ATOM 586 C C . THR A 1 73 ? 22.762 45.797 23.269 1.00 92.12 73 THR A C 1
ATOM 588 O O . THR A 1 73 ? 23.226 44.659 23.242 1.00 92.12 73 THR A O 1
ATOM 591 N N . GLU A 1 74 ? 23.538 46.875 23.100 1.00 91.69 74 GLU A N 1
ATOM 592 C CA . GLU A 1 74 ? 25.010 46.805 23.015 1.00 91.69 74 GLU A CA 1
ATOM 593 C C . GLU A 1 74 ? 25.618 46.144 24.268 1.00 91.69 74 GLU A C 1
ATOM 595 O O . GLU A 1 74 ? 26.555 45.365 24.156 1.00 91.69 74 GLU A O 1
ATOM 600 N N . GLU A 1 75 ? 25.031 46.361 25.449 1.00 91.81 75 GLU A N 1
ATOM 601 C CA . GLU A 1 75 ? 25.445 45.706 26.697 1.00 91.81 75 GLU A CA 1
ATOM 602 C C . GLU A 1 75 ? 25.186 44.189 26.685 1.00 91.81 75 GLU A C 1
ATOM 604 O O . GLU A 1 75 ? 26.102 43.419 26.969 1.00 91.81 75 GLU A O 1
ATOM 609 N N . VAL A 1 76 ? 23.979 43.750 26.300 1.00 91.31 76 VAL A N 1
ATOM 610 C CA . VAL A 1 76 ? 23.625 42.317 26.210 1.00 91.31 76 VAL A CA 1
ATOM 611 C C . VAL A 1 76 ? 24.519 41.593 25.200 1.00 91.31 76 VAL A C 1
ATOM 613 O O . VAL A 1 76 ? 24.999 40.495 25.471 1.00 91.31 76 VAL A O 1
ATOM 616 N N . LEU A 1 77 ? 24.779 42.221 24.052 1.00 92.62 77 LEU A N 1
ATOM 617 C CA . LEU A 1 77 ? 25.619 41.658 22.994 1.00 92.62 77 LEU A CA 1
ATOM 618 C C . LEU A 1 77 ? 27.105 41.608 23.385 1.00 92.62 77 LEU A C 1
ATOM 620 O O . LEU A 1 77 ? 27.771 40.612 23.113 1.00 92.62 77 LEU A O 1
ATOM 624 N N . ASN A 1 78 ? 27.615 42.616 24.098 1.00 89.06 78 ASN A N 1
ATOM 625 C CA . ASN A 1 78 ? 28.983 42.602 24.629 1.00 89.06 78 ASN A CA 1
ATOM 626 C C . ASN A 1 78 ? 29.198 41.517 25.703 1.00 89.06 78 ASN A C 1
ATOM 628 O O . ASN A 1 78 ? 30.318 41.037 25.866 1.00 89.06 78 ASN A O 1
ATOM 632 N N . GLN A 1 79 ? 28.146 41.114 26.425 1.00 90.88 79 GLN A N 1
ATOM 633 C CA . GLN A 1 79 ? 28.193 40.009 27.394 1.00 90.88 79 GLN A CA 1
ATOM 634 C C . GLN A 1 79 ? 28.098 38.615 26.744 1.00 90.88 79 GLN A C 1
ATOM 636 O O . GLN A 1 79 ? 28.462 37.632 27.387 1.00 90.88 79 GLN A O 1
ATOM 641 N N . LYS A 1 80 ? 27.619 38.521 25.496 1.00 91.69 80 LYS A N 1
ATOM 642 C CA . LYS A 1 80 ? 27.390 37.270 24.748 1.00 91.69 80 LYS A CA 1
ATOM 643 C C . LYS A 1 80 ? 28.022 37.351 23.346 1.00 91.69 80 LYS A C 1
ATOM 645 O O . LYS A 1 80 ? 27.312 37.387 22.338 1.00 91.69 80 LYS A O 1
ATOM 650 N N . PRO A 1 81 ? 29.366 37.427 23.251 1.00 86.62 81 PRO A N 1
ATOM 651 C CA . PRO A 1 81 ? 30.065 37.705 21.996 1.00 86.62 81 PRO A CA 1
ATOM 652 C C . PRO A 1 81 ? 29.899 36.604 20.937 1.00 86.62 81 PRO A C 1
ATOM 654 O O . PRO A 1 81 ? 30.000 36.906 19.747 1.00 86.62 81 PRO A O 1
ATOM 657 N N . GLY A 1 82 ? 29.580 35.363 21.329 1.00 88.19 82 GLY A N 1
ATOM 658 C CA . GLY A 1 82 ? 29.265 34.282 20.389 1.00 88.19 82 GLY A CA 1
ATOM 659 C C . GLY A 1 82 ? 28.053 34.614 19.512 1.00 88.19 82 GLY A C 1
ATOM 660 O O . GLY A 1 82 ? 28.045 34.318 18.316 1.00 88.19 82 GLY A O 1
ATOM 661 N N . MET A 1 83 ? 27.064 35.333 20.056 1.00 91.38 83 MET A N 1
ATOM 662 C CA . MET A 1 83 ? 25.921 35.840 19.289 1.00 91.38 83 MET A CA 1
ATOM 663 C C . MET A 1 83 ? 26.296 36.893 18.235 1.00 91.38 83 MET A C 1
ATOM 665 O O . MET A 1 83 ? 25.546 37.085 17.278 1.00 91.38 83 MET A O 1
ATOM 669 N N . CYS A 1 84 ? 27.436 37.566 18.396 1.00 92.31 84 CYS A N 1
ATOM 670 C CA . CYS A 1 84 ? 27.944 38.581 17.475 1.00 92.31 84 CYS A CA 1
ATOM 671 C C . CYS A 1 84 ? 28.855 38.019 16.374 1.00 92.31 84 CYS A C 1
ATOM 673 O O . CYS A 1 84 ? 29.096 38.715 15.387 1.00 92.31 84 CYS A O 1
ATOM 675 N N . SER A 1 85 ? 29.324 36.774 16.498 1.00 89.88 85 SER A N 1
ATOM 676 C CA . SER A 1 85 ? 29.988 36.050 15.409 1.00 89.88 85 SER A CA 1
ATOM 677 C C . SER A 1 85 ? 28.970 35.547 14.377 1.00 89.88 85 SER A C 1
ATOM 679 O O . SER A 1 85 ? 27.773 35.421 14.647 1.00 89.88 85 SER A O 1
ATOM 681 N N . TYR A 1 86 ? 29.438 35.262 13.162 1.00 87.00 86 TYR A N 1
ATOM 682 C CA . TYR A 1 86 ? 28.640 34.583 12.139 1.00 87.00 86 TYR A CA 1
ATOM 683 C C . TYR A 1 86 ? 28.592 33.054 12.351 1.00 87.00 86 TYR A C 1
ATOM 685 O O . TYR A 1 86 ? 27.567 32.429 12.064 1.00 87.00 86 TYR A O 1
ATOM 693 N N . MET A 1 87 ? 29.682 32.464 12.868 1.00 85.62 87 MET A N 1
ATOM 694 C CA . MET A 1 87 ? 29.896 31.007 12.933 1.00 85.62 87 MET A CA 1
ATOM 695 C C . MET A 1 87 ? 30.017 30.429 14.348 1.00 85.62 87 MET A C 1
ATOM 697 O O . MET A 1 87 ? 30.023 29.204 14.475 1.00 85.62 87 MET A O 1
ATOM 701 N N . ASP A 1 88 ? 30.131 31.249 15.394 1.00 91.50 88 ASP A N 1
ATOM 702 C CA . ASP A 1 88 ? 30.394 30.723 16.738 1.00 91.50 88 ASP A CA 1
ATOM 703 C C . ASP A 1 88 ? 29.122 30.081 17.330 1.00 91.50 88 ASP A C 1
ATOM 705 O O . ASP A 1 88 ? 28.038 30.691 17.297 1.00 91.50 88 ASP A O 1
ATOM 709 N N . PRO A 1 89 ? 29.226 28.861 17.896 1.00 89.50 89 PRO A N 1
ATOM 710 C CA . PRO A 1 89 ? 28.167 28.259 18.693 1.00 89.50 89 PRO A CA 1
ATOM 711 C C . PRO A 1 89 ? 27.697 29.213 19.797 1.00 89.50 89 PRO A C 1
ATOM 713 O O . PRO A 1 89 ? 28.473 29.642 20.644 1.00 89.50 89 PRO A O 1
ATOM 716 N N . SER A 1 90 ? 26.415 29.560 19.753 1.00 91.44 90 SER A N 1
ATOM 717 C CA . SER A 1 90 ? 25.773 30.555 20.623 1.00 91.44 90 SER A CA 1
ATOM 718 C C . SER A 1 90 ? 24.312 30.202 20.930 1.00 91.44 90 SER A C 1
ATOM 720 O O . SER A 1 90 ? 23.558 31.030 21.432 1.00 91.44 90 SER A O 1
ATOM 722 N N . PHE A 1 91 ? 23.866 28.981 20.608 1.00 88.81 91 PHE A N 1
ATOM 723 C CA . PHE A 1 91 ? 22.480 28.552 20.809 1.00 88.81 91 PHE A CA 1
ATOM 724 C C . PHE A 1 91 ? 22.048 28.631 22.276 1.00 88.81 91 PHE A C 1
ATOM 726 O O . PHE A 1 91 ? 20.983 29.180 22.544 1.00 88.81 91 PHE A O 1
ATOM 733 N N . ASP A 1 92 ? 22.890 28.188 23.210 1.00 87.94 92 ASP A N 1
ATOM 734 C CA . ASP A 1 92 ? 22.579 28.239 24.641 1.00 87.94 92 ASP A CA 1
ATOM 735 C C . ASP A 1 92 ? 22.464 29.691 25.139 1.00 87.94 92 ASP A C 1
ATOM 737 O O . ASP A 1 92 ? 21.474 30.038 25.779 1.00 87.94 92 ASP A O 1
ATOM 741 N N . GLU A 1 93 ? 23.386 30.581 24.738 1.00 89.75 93 GLU A N 1
ATOM 742 C CA . GLU A 1 93 ? 23.333 32.023 25.049 1.00 89.75 93 GLU A CA 1
ATOM 743 C C . GLU A 1 93 ? 22.023 32.674 24.565 1.00 89.75 93 GLU A C 1
ATOM 745 O O . GLU A 1 93 ? 21.441 33.519 25.250 1.00 89.75 93 GLU A O 1
ATOM 750 N N . ARG A 1 94 ? 21.549 32.278 23.377 1.00 91.69 94 ARG A N 1
ATOM 751 C CA . ARG A 1 94 ? 20.285 32.756 22.795 1.00 91.69 94 ARG A CA 1
ATOM 752 C C . ARG A 1 94 ? 19.088 32.176 23.536 1.00 91.69 94 ARG A C 1
ATOM 754 O O . ARG A 1 94 ? 18.117 32.887 23.782 1.00 91.69 94 ARG A O 1
ATOM 761 N N . GLN A 1 95 ? 19.147 30.891 23.873 1.00 89.50 95 GLN A N 1
ATOM 762 C CA . GLN A 1 95 ? 18.070 30.177 24.543 1.00 89.50 95 GLN A CA 1
ATOM 763 C C . GLN A 1 95 ? 17.871 30.705 25.972 1.00 89.50 95 GLN A C 1
ATOM 765 O O . GLN A 1 95 ? 16.724 30.909 26.355 1.00 89.50 95 GLN A O 1
ATOM 770 N N . GLU A 1 96 ? 18.940 31.028 26.714 1.00 89.44 96 GLU A N 1
ATOM 771 C CA . GLU A 1 96 ? 18.869 31.733 28.009 1.00 89.44 96 GLU A CA 1
ATOM 772 C C . GLU A 1 96 ? 18.002 32.995 27.927 1.00 89.44 96 GLU A C 1
ATOM 774 O O . GLU A 1 96 ? 17.037 33.143 28.679 1.00 89.44 96 GLU A O 1
ATOM 779 N N . ILE A 1 97 ? 18.313 33.881 26.975 1.00 91.06 97 ILE A N 1
ATOM 780 C CA . ILE A 1 97 ? 17.596 35.146 26.792 1.00 91.06 97 ILE A CA 1
ATOM 781 C C . ILE A 1 97 ? 16.124 34.890 26.453 1.00 91.06 97 ILE A C 1
ATOM 783 O O . ILE A 1 97 ? 15.234 35.500 27.038 1.00 91.06 97 ILE A O 1
ATOM 787 N N . VAL A 1 98 ? 15.843 33.977 25.522 1.00 91.38 98 VAL A N 1
ATOM 788 C CA . VAL A 1 98 ? 14.470 33.669 25.091 1.00 91.38 98 VAL A CA 1
ATOM 789 C C . VAL A 1 98 ? 13.628 33.129 26.249 1.00 91.38 98 VAL A C 1
ATOM 791 O O . VAL A 1 98 ? 12.467 33.513 26.403 1.00 91.38 98 VAL A O 1
ATOM 794 N N . VAL A 1 99 ? 14.210 32.243 27.059 1.00 89.69 99 VAL A N 1
ATOM 795 C CA . VAL A 1 99 ? 13.581 31.591 28.219 1.00 89.69 99 VAL A CA 1
ATOM 796 C C . VAL A 1 99 ? 13.091 32.604 29.262 1.00 89.69 99 VAL A C 1
ATOM 798 O O . VAL A 1 99 ? 12.097 32.351 29.957 1.00 89.69 99 VAL A O 1
ATOM 801 N N . GLU A 1 100 ? 13.763 33.750 29.360 1.00 89.25 100 GLU A N 1
ATOM 802 C CA . GLU A 1 100 ? 13.397 34.875 30.220 1.00 89.25 100 GLU A CA 1
ATOM 803 C C . GLU A 1 100 ? 12.462 35.873 29.512 1.00 89.25 100 GLU A C 1
ATOM 805 O O . GLU A 1 100 ? 11.372 36.178 30.009 1.00 89.25 100 GLU A O 1
ATOM 810 N N . GLU A 1 101 ? 12.846 36.339 28.323 1.00 92.56 101 GLU A N 1
ATOM 811 C CA . GLU A 1 101 ? 12.225 37.486 27.660 1.00 92.56 101 GLU A CA 1
ATOM 812 C C . GLU A 1 101 ? 10.904 37.161 26.949 1.00 92.56 101 GLU A C 1
ATOM 814 O O . GLU A 1 101 ? 9.986 37.984 26.990 1.00 92.56 101 GLU A O 1
ATOM 819 N N . VAL A 1 102 ? 10.739 35.968 26.353 1.00 93.81 102 VAL A N 1
ATOM 820 C CA . VAL A 1 102 ? 9.474 35.593 25.684 1.00 93.81 102 VAL A CA 1
ATOM 821 C C . VAL A 1 102 ? 8.298 35.585 26.674 1.00 93.81 102 VAL A C 1
ATOM 823 O O . VAL A 1 102 ? 7.298 36.254 26.407 1.00 93.81 102 VAL A O 1
ATOM 826 N N . PRO A 1 103 ? 8.372 34.915 27.844 1.00 92.81 103 PRO A N 1
ATOM 827 C CA . PRO A 1 103 ? 7.308 34.992 28.845 1.00 92.81 103 PRO A CA 1
ATOM 828 C C . PRO A 1 103 ? 7.088 36.411 29.386 1.00 92.81 103 PRO A C 1
ATOM 830 O O . PRO A 1 103 ? 5.944 36.788 29.651 1.00 92.81 103 PRO A O 1
ATOM 833 N N . ARG A 1 104 ? 8.158 37.207 29.544 1.00 93.12 104 ARG A N 1
ATOM 834 C CA . ARG A 1 104 ? 8.083 38.580 30.067 1.00 93.12 104 ARG A CA 1
ATOM 835 C C . ARG A 1 104 ? 7.337 39.516 29.113 1.00 93.12 104 ARG A C 1
ATOM 837 O O . ARG A 1 104 ? 6.444 40.238 29.554 1.00 93.12 104 ARG A O 1
ATOM 844 N N . LEU A 1 105 ? 7.659 39.476 27.822 1.00 95.31 105 LEU A N 1
ATOM 845 C CA . LEU A 1 105 ? 7.022 40.307 26.798 1.00 95.31 105 LEU A CA 1
ATOM 846 C C . LEU A 1 105 ? 5.588 39.837 26.499 1.00 95.31 105 LEU A C 1
ATOM 848 O O . LEU A 1 105 ? 4.667 40.652 26.414 1.00 95.31 105 LEU A O 1
ATOM 852 N N . ALA A 1 106 ? 5.365 38.518 26.449 1.00 96.06 106 ALA A N 1
ATOM 853 C CA . ALA A 1 106 ? 4.032 37.934 26.310 1.00 96.06 106 ALA A CA 1
ATOM 854 C C . ALA A 1 106 ? 3.088 38.324 27.461 1.00 96.06 106 ALA A C 1
ATOM 856 O O . ALA A 1 106 ? 1.910 38.595 27.221 1.00 96.06 106 ALA A O 1
ATOM 857 N N . LYS A 1 107 ? 3.600 38.403 28.701 1.00 97.00 107 LYS A N 1
ATOM 858 C CA . LYS A 1 107 ? 2.845 38.890 29.867 1.00 97.00 107 LYS A CA 1
ATOM 859 C C . LYS A 1 107 ? 2.316 40.302 29.642 1.00 97.00 107 LYS A C 1
ATOM 861 O O . LYS A 1 107 ? 1.162 40.558 29.966 1.00 97.00 107 LYS A O 1
ATOM 866 N N . GLU A 1 108 ? 3.126 41.210 29.106 1.00 97.25 108 GLU A N 1
ATOM 867 C CA . GLU A 1 108 ? 2.711 42.600 28.896 1.00 97.25 108 GLU A CA 1
ATOM 868 C C . GLU A 1 108 ? 1.592 42.708 27.846 1.00 97.25 108 GLU A C 1
ATOM 870 O O . GLU A 1 108 ? 0.588 43.381 28.087 1.00 97.25 108 GLU A O 1
ATOM 875 N N . ALA A 1 109 ? 1.711 41.996 26.719 1.00 97.88 109 ALA A N 1
ATOM 876 C CA . ALA A 1 109 ? 0.658 41.959 25.702 1.00 97.88 109 ALA A CA 1
ATOM 877 C C . ALA A 1 109 ? -0.639 41.343 26.256 1.00 97.88 109 ALA A C 1
ATOM 879 O O . ALA A 1 109 ? -1.718 41.915 26.104 1.00 97.88 109 ALA A O 1
ATOM 880 N N . ALA A 1 110 ? -0.536 40.212 26.959 1.00 97.75 110 ALA A N 1
ATOM 881 C CA . ALA A 1 110 ? -1.681 39.541 27.564 1.00 97.75 110 ALA A CA 1
ATOM 882 C C . ALA A 1 110 ? -2.351 40.369 28.673 1.00 97.75 110 ALA A C 1
ATOM 884 O O . ALA A 1 110 ? -3.577 40.383 28.755 1.00 97.75 110 ALA A O 1
ATOM 885 N N . ALA A 1 111 ? -1.581 41.096 29.488 1.00 97.31 111 ALA A N 1
ATOM 886 C CA . ALA A 1 111 ? -2.121 41.987 30.512 1.00 97.31 111 ALA A CA 1
ATOM 887 C C . ALA A 1 111 ? -2.965 43.113 29.893 1.00 97.31 111 ALA A C 1
ATOM 889 O O . ALA A 1 111 ? -4.081 43.339 30.350 1.00 97.31 111 ALA A O 1
ATOM 890 N N . LYS A 1 112 ? -2.490 43.743 28.809 1.00 97.69 112 LYS A N 1
ATOM 891 C CA . LYS A 1 112 ? -3.252 44.767 28.070 1.00 97.69 112 LYS A CA 1
ATOM 892 C C . LYS A 1 112 ? -4.529 44.205 27.438 1.00 97.69 112 LYS A C 1
ATOM 894 O O . LYS A 1 112 ? -5.562 44.862 27.477 1.00 97.69 112 LYS A O 1
ATOM 899 N N . ALA A 1 113 ? -4.485 42.981 26.903 1.00 97.25 113 ALA A N 1
ATOM 900 C CA . ALA A 1 113 ? -5.679 42.318 26.370 1.00 97.25 113 ALA A CA 1
ATOM 901 C C . ALA A 1 113 ? -6.711 42.023 27.478 1.00 97.25 113 ALA A C 1
ATOM 903 O O . ALA A 1 113 ? -7.902 42.240 27.290 1.00 97.25 113 ALA A O 1
ATOM 904 N N . ILE A 1 114 ? -6.264 41.562 28.650 1.00 96.38 114 ILE A N 1
ATOM 905 C CA . ILE A 1 114 ? -7.131 41.332 29.818 1.00 96.38 114 ILE A CA 1
ATOM 906 C C . ILE A 1 114 ? -7.726 42.654 30.335 1.00 96.38 114 ILE A C 1
ATOM 908 O O . ILE A 1 114 ? -8.908 42.698 30.670 1.00 96.38 114 ILE A O 1
ATOM 912 N N . GLU A 1 115 ? -6.935 43.729 30.365 1.00 94.81 115 GLU A N 1
ATOM 913 C CA . GLU A 1 115 ? -7.380 45.071 30.758 1.00 94.81 115 GLU A CA 1
ATOM 914 C C . GLU A 1 115 ? -8.450 45.622 29.800 1.00 94.81 115 GLU A C 1
ATOM 916 O O . GLU A 1 115 ? -9.514 46.043 30.253 1.00 94.81 115 GLU A O 1
ATOM 921 N N . GLU A 1 116 ? -8.228 45.552 28.481 1.00 94.31 116 GLU A N 1
ATOM 922 C CA . GLU A 1 116 ? -9.212 45.993 27.481 1.00 94.31 116 GLU A CA 1
ATOM 923 C C . GLU A 1 116 ? -10.493 45.141 27.500 1.00 94.31 116 GLU A C 1
ATOM 925 O O . GLU A 1 116 ? -11.594 45.678 27.348 1.00 94.31 116 GLU A O 1
ATOM 930 N N . TRP A 1 117 ? -10.376 43.832 27.759 1.00 94.62 117 TRP A N 1
ATOM 931 C CA . TRP A 1 117 ? -11.524 42.930 27.912 1.00 94.62 117 TRP A CA 1
ATOM 932 C C . TRP A 1 117 ? -12.424 43.310 29.099 1.00 94.62 117 TRP A C 1
ATOM 934 O O . TRP A 1 117 ? -13.600 42.942 29.120 1.00 94.62 117 TRP A O 1
ATOM 944 N N . GLY A 1 118 ? -11.903 44.064 30.075 1.00 88.50 118 GLY A N 1
ATOM 945 C CA . GLY A 1 118 ? -12.689 44.663 31.157 1.00 88.50 118 GLY A CA 1
ATOM 946 C C . GLY A 1 118 ? -13.303 43.657 32.135 1.00 88.50 118 GLY A C 1
ATOM 947 O O . GLY A 1 118 ? -14.218 44.004 32.884 1.00 88.50 118 GLY A O 1
ATOM 948 N N . ARG A 1 119 ? -12.826 42.407 32.132 1.00 90.75 119 ARG A N 1
ATOM 949 C CA . ARG A 1 119 ? -13.288 41.323 33.007 1.00 90.75 119 ARG A CA 1
ATOM 950 C C . ARG A 1 119 ? -12.138 40.745 33.819 1.00 90.75 119 ARG A C 1
ATOM 952 O O . ARG A 1 119 ? -10.973 40.827 33.443 1.00 90.75 119 ARG A O 1
ATOM 959 N N . ASP A 1 120 ? -12.491 40.116 34.936 1.00 90.19 120 ASP A N 1
ATOM 960 C CA . ASP A 1 120 ? -11.514 39.427 35.767 1.00 90.19 120 ASP A CA 1
ATOM 961 C C . ASP A 1 120 ? -10.860 38.255 35.013 1.00 90.19 120 ASP A C 1
ATOM 963 O O . ASP A 1 120 ? -11.531 37.426 34.388 1.00 90.19 120 ASP A O 1
ATOM 967 N N . LYS A 1 121 ? -9.531 38.174 35.115 1.00 92.19 121 LYS A N 1
ATOM 968 C CA . LYS A 1 121 ? -8.681 37.156 34.480 1.00 92.19 121 LYS A CA 1
ATOM 969 C C . LYS A 1 121 ? -9.033 35.712 34.862 1.00 92.19 121 LYS A C 1
ATOM 971 O O . LYS A 1 121 ? -8.684 34.795 34.124 1.00 92.19 121 LYS A O 1
ATOM 976 N N . SER A 1 122 ? -9.746 35.484 35.969 1.00 91.12 122 SER A N 1
ATOM 977 C CA . SER A 1 122 ? -10.276 34.160 36.324 1.00 91.12 122 SER A CA 1
ATOM 978 C C . SER A 1 122 ? -11.320 33.638 35.333 1.00 91.12 122 SER A C 1
ATOM 980 O O . SER A 1 122 ? -11.547 32.432 35.264 1.00 91.12 122 SER A O 1
ATOM 982 N N . GLY A 1 123 ? -11.908 34.517 34.515 1.00 91.38 123 GLY A N 1
ATOM 983 C CA . GLY A 1 123 ? -12.760 34.134 33.394 1.00 91.38 123 GLY A CA 1
ATOM 984 C C . GLY A 1 123 ? -12.005 33.546 32.194 1.00 91.38 123 GLY A C 1
ATOM 985 O O . GLY A 1 123 ? -12.656 33.048 31.281 1.00 91.38 123 GLY A O 1
ATOM 986 N N . ILE A 1 124 ? -10.665 33.586 32.164 1.00 96.81 124 ILE A N 1
ATOM 987 C CA . ILE A 1 124 ? -9.858 32.984 31.093 1.00 96.81 124 ILE A CA 1
ATOM 988 C C . ILE A 1 124 ? -9.848 31.461 31.265 1.00 96.81 124 ILE A C 1
ATOM 990 O O . ILE A 1 124 ? -9.266 30.912 32.198 1.00 96.81 124 ILE A O 1
ATOM 994 N N . THR A 1 125 ? -10.493 30.773 30.327 1.00 96.19 125 THR A N 1
ATOM 995 C CA . THR A 1 125 ? -10.687 29.309 30.351 1.00 96.19 125 THR A CA 1
ATOM 996 C C . THR A 1 125 ? -9.611 28.535 29.590 1.00 96.19 125 THR A C 1
ATOM 998 O O . THR A 1 125 ? -9.319 27.387 29.922 1.00 96.19 125 THR A O 1
ATOM 1001 N N . HIS A 1 126 ? -9.030 29.157 28.562 1.00 97.81 126 HIS A N 1
ATOM 1002 C CA . HIS A 1 126 ? -8.031 28.556 27.685 1.00 97.81 126 HIS A CA 1
ATOM 1003 C C . HIS A 1 126 ? -6.907 29.561 27.422 1.00 97.81 126 HIS A C 1
ATOM 1005 O O . HIS A 1 126 ? -7.169 30.753 27.259 1.00 97.81 126 HIS A O 1
ATOM 1011 N N . LEU A 1 127 ? -5.676 29.066 27.330 1.00 97.38 127 LEU A N 1
ATOM 1012 C CA . LEU A 1 127 ? -4.499 29.789 26.863 1.00 97.38 127 LEU A CA 1
ATOM 1013 C C . LEU A 1 127 ? -3.954 29.062 25.630 1.00 97.38 127 LEU A C 1
ATOM 1015 O O . LEU A 1 127 ? -3.482 27.931 25.745 1.00 97.38 127 LEU A O 1
ATOM 1019 N N . VAL A 1 128 ? -3.995 29.710 24.468 1.00 96.94 128 VAL A N 1
ATOM 1020 C CA . VAL A 1 128 ? -3.280 29.259 23.267 1.00 96.94 128 VAL A CA 1
ATOM 1021 C C . VAL A 1 128 ? -2.057 30.152 23.117 1.00 96.94 128 VAL A C 1
ATOM 1023 O O . VAL A 1 128 ? -2.198 31.360 22.970 1.00 96.94 128 VAL A O 1
ATOM 1026 N N . PHE A 1 129 ? -0.860 29.584 23.189 1.00 94.88 129 PHE A N 1
ATOM 1027 C CA . PHE A 1 129 ? 0.393 30.327 23.083 1.00 94.88 129 PHE A CA 1
ATOM 1028 C C . PHE A 1 129 ? 1.140 29.896 21.823 1.00 94.88 129 PHE A C 1
ATOM 1030 O O . PHE A 1 129 ? 1.232 28.697 21.559 1.00 94.88 129 PHE A O 1
ATOM 1037 N N . CYS A 1 130 ? 1.710 30.835 21.068 1.00 93.06 130 CYS A N 1
ATOM 1038 C CA . CYS A 1 130 ? 2.580 30.521 19.939 1.00 93.06 130 CYS A CA 1
ATOM 1039 C C . CYS A 1 130 ? 3.901 31.303 19.939 1.00 93.06 130 CYS A C 1
ATOM 1041 O O . CYS A 1 130 ? 3.931 32.511 20.182 1.00 93.06 130 CYS A O 1
ATOM 1043 N N . SER A 1 131 ? 4.992 30.601 19.624 1.00 89.31 131 SER A N 1
ATOM 1044 C CA . SER A 1 131 ? 6.311 31.194 19.381 1.00 89.31 131 SER A CA 1
ATOM 1045 C C . SER A 1 131 ? 7.177 30.285 18.502 1.00 89.31 131 SER A C 1
ATOM 1047 O O . SER A 1 131 ? 6.999 29.066 18.459 1.00 89.31 131 SER A O 1
ATOM 1049 N N . THR A 1 132 ? 8.141 30.887 17.823 1.00 80.12 132 THR A N 1
ATOM 1050 C CA . THR A 1 132 ? 9.199 30.275 17.012 1.00 80.12 132 THR A CA 1
ATOM 1051 C C . THR A 1 132 ? 10.578 30.524 17.649 1.00 80.12 132 THR A C 1
ATOM 1053 O O . THR A 1 132 ? 11.587 30.012 17.170 1.00 80.12 132 THR A O 1
ATOM 1056 N N . SER A 1 133 ? 10.634 31.301 18.737 1.00 78.56 133 SER A N 1
ATOM 1057 C CA . SER A 1 133 ? 11.866 31.915 19.240 1.00 78.56 133 SER A CA 1
ATOM 1058 C C . SER A 1 133 ? 12.681 31.080 20.236 1.00 78.56 133 SER A C 1
ATOM 1060 O O . SER A 1 133 ? 13.790 31.485 20.548 1.00 78.56 133 SER A O 1
ATOM 1062 N N . GLY A 1 134 ? 12.221 29.917 20.711 1.00 68.81 134 GLY A N 1
ATOM 1063 C CA . GLY A 1 134 ? 13.066 28.958 21.457 1.00 68.81 134 GLY A CA 1
ATOM 1064 C C . GLY A 1 134 ? 12.303 27.881 22.241 1.00 68.81 134 GLY A C 1
ATOM 1065 O O . GLY A 1 134 ? 11.132 28.044 22.584 1.00 68.81 134 GLY A O 1
ATOM 1066 N N . ILE A 1 135 ? 12.979 26.761 22.528 1.00 69.50 135 ILE A N 1
ATOM 1067 C CA . ILE A 1 135 ? 12.391 25.537 23.109 1.00 69.50 135 ILE A CA 1
ATOM 1068 C C . ILE A 1 135 ? 12.726 25.440 24.599 1.00 69.50 135 ILE A C 1
ATOM 1070 O O . ILE A 1 135 ? 13.889 25.286 24.951 1.00 69.50 135 ILE A O 1
ATOM 1074 N N . ASP A 1 136 ? 11.714 25.445 25.467 1.00 75.69 136 ASP A N 1
ATOM 1075 C CA . ASP A 1 136 ? 11.902 25.294 26.916 1.00 75.69 136 ASP A CA 1
ATOM 1076 C C . ASP A 1 136 ? 10.878 24.347 27.556 1.00 75.69 136 ASP A C 1
ATOM 1078 O O . ASP A 1 136 ? 9.746 24.210 27.081 1.00 75.69 136 ASP A O 1
ATOM 1082 N N . MET A 1 137 ? 11.269 23.714 28.664 1.00 72.81 137 MET A N 1
ATOM 1083 C CA . MET A 1 137 ? 10.399 22.901 29.510 1.00 72.81 137 MET A CA 1
ATOM 1084 C C . MET A 1 137 ? 10.651 23.215 30.997 1.00 72.81 137 MET A C 1
ATOM 1086 O O . MET A 1 137 ? 11.715 22.883 31.514 1.00 72.81 137 MET A O 1
ATOM 1090 N N . PRO A 1 138 ? 9.666 23.771 31.731 1.00 77.62 138 PRO A N 1
ATOM 1091 C CA . PRO A 1 138 ? 8.295 24.043 31.306 1.00 77.62 138 PRO A CA 1
ATOM 1092 C C . PRO A 1 138 ? 8.179 25.285 30.405 1.00 77.62 138 PRO A C 1
ATOM 1094 O O . PRO A 1 138 ? 8.731 26.340 30.709 1.00 77.62 138 PRO A O 1
ATOM 1097 N N . GLY A 1 139 ? 7.403 25.148 29.326 1.00 84.94 139 GLY A N 1
ATOM 1098 C CA . GLY A 1 139 ? 7.296 26.138 28.254 1.00 84.94 139 GLY A CA 1
ATOM 1099 C C . GLY A 1 139 ? 6.729 27.503 28.657 1.00 84.94 139 GLY A C 1
ATOM 1100 O O . GLY A 1 139 ? 6.206 27.713 29.758 1.00 84.94 139 GLY A O 1
ATOM 1101 N N . ALA A 1 140 ? 6.822 28.450 27.721 1.00 89.75 140 ALA A N 1
ATOM 1102 C CA . ALA A 1 140 ? 6.394 29.833 27.920 1.00 89.75 140 ALA A CA 1
ATOM 1103 C C . ALA A 1 140 ? 4.908 29.958 28.309 1.00 89.75 140 ALA A C 1
ATOM 1105 O O . ALA A 1 140 ? 4.569 30.825 29.109 1.00 89.75 140 ALA A O 1
ATOM 1106 N N . ASP A 1 141 ? 4.044 29.053 27.843 1.00 91.12 141 ASP A N 1
ATOM 1107 C CA . ASP A 1 141 ? 2.636 28.956 28.237 1.00 91.12 141 ASP A CA 1
ATOM 1108 C C . ASP A 1 141 ? 2.459 28.694 29.749 1.00 91.12 141 ASP A C 1
ATOM 1110 O O . ASP A 1 141 ? 1.650 29.342 30.414 1.00 91.12 141 ASP A O 1
ATOM 1114 N N . TYR A 1 142 ? 3.256 27.788 30.328 1.00 89.81 142 TYR A N 1
ATOM 1115 C CA . TYR A 1 142 ? 3.241 27.489 31.762 1.00 89.81 142 TYR A CA 1
ATOM 1116 C C . TYR A 1 142 ? 3.762 28.666 32.588 1.00 89.81 142 TYR A C 1
ATOM 1118 O O . TYR A 1 142 ? 3.188 29.019 33.624 1.00 89.81 142 TYR A O 1
ATOM 1126 N N . ARG A 1 143 ? 4.854 29.287 32.122 1.00 91.62 143 ARG A N 1
ATOM 1127 C CA . ARG A 1 143 ? 5.430 30.485 32.745 1.00 91.62 143 ARG A CA 1
ATOM 1128 C C . ARG A 1 143 ? 4.423 31.637 32.716 1.00 91.62 143 ARG A C 1
ATOM 1130 O O . ARG A 1 143 ? 4.235 32.296 33.735 1.00 91.62 143 ARG A O 1
ATOM 1137 N N . LEU A 1 144 ? 3.714 31.825 31.602 1.00 93.12 144 LEU A N 1
ATOM 1138 C CA . LEU A 1 144 ? 2.716 32.877 31.431 1.00 93.12 144 LEU A CA 1
ATOM 1139 C C . LEU A 1 144 ? 1.519 32.718 32.383 1.00 93.12 144 LEU A C 1
ATOM 1141 O O . LEU A 1 144 ? 1.105 33.708 32.984 1.00 93.12 144 LEU A O 1
ATOM 1145 N N . VAL A 1 145 ? 1.021 31.491 32.604 1.00 93.12 145 VAL A N 1
ATOM 1146 C CA . VAL A 1 145 ? -0.028 31.223 33.614 1.00 93.12 145 VAL A CA 1
ATOM 1147 C C . VAL A 1 145 ? 0.386 31.707 35.003 1.00 93.12 145 VAL A C 1
ATOM 1149 O O . VAL A 1 145 ? -0.415 32.347 35.679 1.00 93.12 145 VAL A O 1
ATOM 1152 N N . LYS A 1 146 ? 1.641 31.476 35.415 1.00 91.44 146 LYS A N 1
ATOM 1153 C CA . LYS A 1 146 ? 2.165 31.996 36.691 1.00 91.44 146 LYS A CA 1
ATOM 1154 C C . LYS A 1 146 ? 2.358 33.511 36.676 1.00 91.44 146 LYS A C 1
ATOM 1156 O O . LYS A 1 146 ? 2.025 34.177 37.648 1.00 91.44 146 LYS A O 1
ATOM 1161 N N . LEU A 1 147 ? 2.900 34.059 35.590 1.00 94.31 147 LEU A N 1
ATOM 1162 C CA . LEU A 1 147 ? 3.240 35.480 35.467 1.00 94.31 147 LEU A CA 1
ATOM 1163 C C . LEU A 1 147 ? 2.018 36.406 35.439 1.00 94.31 147 LEU A C 1
ATOM 1165 O O . LEU A 1 147 ? 2.122 37.548 35.897 1.00 94.31 147 LEU A O 1
ATOM 1169 N N . LEU A 1 148 ? 0.899 35.927 34.892 1.00 94.31 148 LEU A N 1
ATOM 1170 C CA . LEU A 1 148 ? -0.407 36.591 34.905 1.00 94.31 148 LEU A CA 1
ATOM 1171 C C . LEU A 1 148 ? -1.270 36.181 36.108 1.00 94.31 148 LEU A C 1
ATOM 1173 O O . LEU A 1 148 ? -2.251 36.865 36.399 1.00 94.31 148 LEU A O 1
ATOM 1177 N N . ASP A 1 149 ? -0.915 35.097 36.807 1.00 92.88 149 ASP A N 1
ATOM 1178 C CA . ASP A 1 149 ? -1.726 34.479 37.862 1.00 92.88 149 ASP A CA 1
ATOM 1179 C C . ASP A 1 149 ? -3.142 34.151 37.328 1.00 92.88 149 ASP A C 1
ATOM 1181 O O . ASP A 1 149 ? -4.158 34.707 37.741 1.00 92.88 149 ASP A O 1
ATOM 1185 N N . LEU A 1 150 ? -3.170 33.304 36.290 1.00 94.06 150 LEU A N 1
ATOM 1186 C CA . LEU A 1 150 ? -4.388 32.726 35.705 1.00 94.06 150 LEU A CA 1
ATOM 1187 C C . LEU A 1 150 ? -4.844 31.493 36.511 1.00 94.06 150 LEU A C 1
ATOM 1189 O O . LEU A 1 150 ? -4.020 30.872 37.189 1.00 94.06 150 LEU A O 1
ATOM 1193 N N . PRO A 1 151 ? -6.123 31.073 36.409 1.00 88.75 151 PRO A N 1
ATOM 1194 C CA . PRO A 1 151 ? -6.606 29.866 37.074 1.00 88.75 151 PRO A CA 1
ATOM 1195 C C . PRO A 1 151 ? -5.742 28.640 36.770 1.00 88.75 151 PRO A C 1
ATOM 1197 O O . PRO A 1 151 ? -5.441 28.353 35.614 1.00 88.75 151 PRO A O 1
ATOM 1200 N N . LEU A 1 152 ? -5.425 27.842 37.793 1.00 79.81 152 LEU A N 1
ATOM 1201 C CA . LEU A 1 152 ? -4.696 26.575 37.616 1.00 79.81 152 LEU A CA 1
ATOM 1202 C C . LEU A 1 152 ? -5.456 25.558 36.738 1.00 79.81 152 LEU A C 1
ATOM 1204 O O . LEU A 1 152 ? -4.855 24.614 36.233 1.00 79.81 152 LEU A O 1
ATOM 1208 N N . SER A 1 153 ? -6.763 25.762 36.551 1.00 81.12 153 SER A N 1
ATOM 1209 C CA . SER A 1 153 ? -7.646 25.000 35.663 1.00 81.12 153 SER A CA 1
ATOM 1210 C C . SER A 1 153 ? -7.658 25.484 34.205 1.00 81.12 153 SER A C 1
ATOM 1212 O O . SER A 1 153 ? -8.432 24.949 33.414 1.00 81.12 153 SER A O 1
ATOM 1214 N N . VAL A 1 154 ? -6.855 26.488 33.830 1.00 92.00 154 VAL A N 1
ATOM 1215 C CA . VAL A 1 154 ? -6.798 26.986 32.447 1.00 92.00 154 VAL A CA 1
ATOM 1216 C C . VAL A 1 154 ? -6.229 25.918 31.506 1.00 92.00 154 VAL A C 1
ATOM 1218 O O . VAL A 1 154 ? -5.132 25.389 31.710 1.00 92.00 154 VAL A O 1
ATOM 1221 N N . ASN A 1 155 ? -6.969 25.599 30.445 1.00 88.44 155 ASN A N 1
ATOM 1222 C CA . ASN A 1 155 ? -6.528 24.645 29.429 1.00 88.44 155 ASN A CA 1
ATOM 1223 C C . ASN A 1 155 ? -5.437 25.285 28.562 1.00 88.44 155 ASN A C 1
ATOM 1225 O O . ASN A 1 155 ? -5.672 26.323 27.947 1.00 88.44 155 ASN A O 1
ATOM 1229 N N . ARG A 1 156 ? -4.248 24.678 28.492 1.00 92.88 156 ARG A N 1
ATOM 1230 C CA . ARG A 1 156 ? -3.095 25.232 27.762 1.00 92.88 156 ARG A CA 1
ATOM 1231 C C . ARG A 1 156 ? -2.835 24.492 26.454 1.00 92.88 156 ARG A C 1
ATOM 1233 O O . ARG A 1 156 ? -2.776 23.265 26.441 1.00 92.88 156 ARG A O 1
ATOM 1240 N N . ILE A 1 157 ? -2.622 25.248 25.380 1.00 92.06 157 ILE A N 1
ATOM 1241 C CA . ILE A 1 157 ? -2.216 24.760 24.059 1.00 92.06 157 ILE A CA 1
ATOM 1242 C C . ILE A 1 157 ? -0.971 25.546 23.643 1.00 92.06 157 ILE A C 1
ATOM 1244 O O . ILE A 1 157 ? -1.049 26.747 23.403 1.00 92.06 157 ILE A O 1
ATOM 1248 N N . MET A 1 158 ? 0.173 24.870 23.553 1.00 89.38 158 MET A N 1
ATOM 1249 C CA . MET A 1 158 ? 1.426 25.453 23.069 1.00 89.38 158 MET A CA 1
ATOM 1250 C C . MET A 1 158 ? 1.630 25.072 21.599 1.00 89.38 158 MET A C 1
ATOM 1252 O O . MET A 1 158 ? 1.710 23.889 21.269 1.00 89.38 158 MET A O 1
ATOM 1256 N N . LEU A 1 159 ? 1.728 26.070 20.725 1.00 88.88 159 LEU A N 1
ATOM 1257 C CA . LEU A 1 159 ? 2.081 25.927 19.315 1.00 88.88 159 LEU A CA 1
ATOM 1258 C C . LEU A 1 159 ? 3.534 26.375 19.144 1.00 88.88 159 LEU A C 1
ATOM 1260 O O . LEU A 1 159 ? 3.905 27.464 19.583 1.00 88.88 159 LEU A O 1
ATOM 1264 N N . TYR A 1 160 ? 4.365 25.547 18.514 1.00 84.06 160 TYR A N 1
ATOM 1265 C CA . TYR A 1 160 ? 5.796 25.818 18.423 1.00 84.06 160 TYR A CA 1
ATOM 1266 C C . TYR A 1 160 ? 6.381 25.493 17.043 1.00 84.06 160 TYR A C 1
ATOM 1268 O O . TYR A 1 160 ? 5.966 24.531 16.397 1.00 84.06 160 TYR A O 1
ATOM 1276 N N . ASN A 1 161 ? 7.368 26.287 16.612 1.00 75.19 161 ASN A N 1
ATOM 1277 C CA . ASN A 1 161 ? 8.150 26.085 15.385 1.00 75.19 161 ASN A CA 1
ATOM 1278 C C . ASN A 1 161 ? 7.311 25.939 14.097 1.00 75.19 161 ASN A C 1
ATOM 1280 O O . ASN A 1 161 ? 7.506 24.995 13.335 1.00 75.19 161 ASN A O 1
ATOM 1284 N N . GLN A 1 162 ? 6.363 26.851 13.855 1.00 74.50 162 GLN A N 1
ATOM 1285 C CA . GLN A 1 162 ? 5.612 26.927 12.585 1.00 74.50 162 GLN A CA 1
ATOM 1286 C C . GLN A 1 162 ? 5.873 28.243 11.815 1.00 74.50 162 GLN A C 1
ATOM 1288 O O . GLN A 1 162 ? 5.212 28.520 10.817 1.00 74.50 162 GLN A O 1
ATOM 1293 N N . ALA A 1 163 ? 6.853 29.055 12.236 1.00 78.19 163 ALA A N 1
ATOM 1294 C CA . ALA A 1 163 ? 7.182 30.353 11.631 1.00 78.19 163 ALA A CA 1
ATOM 1295 C C . ALA A 1 163 ? 5.972 31.317 11.548 1.00 78.19 163 ALA A C 1
ATOM 1297 O O . ALA A 1 163 ? 4.969 31.149 12.240 1.00 78.19 163 ALA A O 1
ATOM 1298 N N . CYS A 1 164 ? 6.050 32.356 10.709 1.00 78.31 164 CYS A N 1
ATOM 1299 C CA . CYS A 1 164 ? 5.125 33.499 10.731 1.00 78.31 164 CYS A CA 1
ATOM 1300 C C . CYS A 1 164 ? 3.630 33.160 10.531 1.00 78.31 164 CYS A C 1
ATOM 1302 O O . CYS A 1 164 ? 2.777 33.966 10.895 1.00 78.31 164 CYS A O 1
ATOM 1304 N N . HIS A 1 165 ? 3.280 31.991 9.976 1.00 81.38 165 HIS A N 1
ATOM 1305 C CA . HIS A 1 165 ? 1.874 31.604 9.783 1.00 81.38 165 HIS A CA 1
ATOM 1306 C C . HIS A 1 165 ? 1.188 31.099 11.070 1.00 81.38 165 HIS A C 1
ATOM 1308 O O . HIS A 1 165 ? -0.043 31.016 11.121 1.00 81.38 165 HIS A O 1
ATOM 1314 N N . ILE A 1 166 ? 1.961 30.817 12.127 1.00 85.88 166 ILE A N 1
ATOM 1315 C CA . ILE A 1 166 ? 1.474 30.254 13.396 1.00 85.88 166 ILE A CA 1
ATOM 1316 C C . ILE A 1 166 ? 0.407 31.127 14.077 1.00 85.88 166 ILE A C 1
ATOM 1318 O O . ILE A 1 166 ? -0.525 30.600 14.680 1.00 85.88 166 ILE A O 1
ATOM 1322 N N . GLY A 1 167 ? 0.478 32.454 13.917 1.00 86.12 167 GLY A N 1
ATOM 1323 C CA . GLY A 1 167 ? -0.501 33.389 14.482 1.00 86.12 167 GLY A CA 1
ATOM 1324 C C . GLY A 1 167 ? -1.908 33.231 13.890 1.00 86.12 167 GLY A C 1
ATOM 1325 O O . GLY A 1 167 ? -2.896 33.311 14.615 1.00 86.12 167 GLY A O 1
ATOM 1326 N N . ALA A 1 168 ? -2.022 32.923 12.593 1.00 85.25 168 ALA A N 1
ATOM 1327 C CA . ALA A 1 168 ? -3.316 32.647 11.963 1.00 85.25 168 ALA A CA 1
ATOM 1328 C C . ALA A 1 168 ? -3.884 31.286 12.408 1.00 85.25 168 ALA A C 1
ATOM 1330 O O . ALA A 1 168 ? -5.083 31.156 12.658 1.00 85.25 168 ALA A O 1
ATOM 1331 N N . GLN A 1 169 ? -3.016 30.283 12.581 1.00 87.31 169 GLN A N 1
ATOM 1332 C CA . GLN A 1 169 ? -3.395 28.970 13.111 1.00 87.31 169 GLN A CA 1
ATOM 1333 C C . GLN A 1 169 ? -3.870 29.061 14.572 1.00 87.31 169 GLN A C 1
ATOM 1335 O O . GLN A 1 169 ? -4.877 28.450 14.931 1.00 87.31 169 GLN A O 1
ATOM 1340 N N . MET A 1 170 ? -3.196 29.874 15.391 1.00 92.94 170 MET A N 1
ATOM 1341 C CA . MET A 1 170 ? -3.599 30.202 16.760 1.00 92.94 170 MET A CA 1
ATOM 1342 C C . MET A 1 170 ? -5.008 30.812 16.801 1.00 92.94 170 MET A C 1
ATOM 1344 O O . MET A 1 170 ? -5.844 30.367 17.587 1.00 92.94 170 MET A O 1
ATOM 1348 N N . LEU A 1 171 ? -5.296 31.786 15.928 1.00 91.25 171 LEU A N 1
ATOM 1349 C CA . LEU A 1 171 ? -6.625 32.393 15.816 1.00 91.25 171 LEU A CA 1
ATOM 1350 C C . LEU A 1 171 ? -7.691 31.384 15.362 1.00 91.25 171 LEU A C 1
ATOM 1352 O O . LEU A 1 171 ? -8.783 31.379 15.927 1.00 91.25 171 LEU A O 1
ATOM 1356 N N . ARG A 1 172 ? -7.384 30.487 14.412 1.00 91.62 172 ARG A N 1
ATOM 1357 C CA . ARG A 1 172 ? -8.305 29.403 14.024 1.00 91.62 172 ARG A CA 1
ATOM 1358 C C . ARG A 1 172 ? -8.636 28.494 15.210 1.00 91.62 172 ARG A C 1
ATOM 1360 O O . ARG A 1 172 ? -9.804 28.234 15.464 1.00 91.62 172 ARG A O 1
ATOM 1367 N N . ILE A 1 173 ? -7.632 28.064 15.973 1.00 92.81 173 ILE A N 1
ATOM 1368 C CA . ILE A 1 173 ? -7.841 27.220 17.160 1.00 92.81 173 ILE A CA 1
ATOM 1369 C C . ILE A 1 173 ? -8.681 27.959 18.214 1.00 92.81 173 ILE A C 1
ATOM 1371 O O . ILE A 1 173 ? -9.595 27.373 18.792 1.00 92.81 173 ILE A O 1
ATOM 1375 N N . ALA A 1 174 ? -8.434 29.254 18.431 1.00 95.12 174 ALA A N 1
ATOM 1376 C CA . ALA A 1 174 ? -9.230 30.066 19.349 1.00 95.12 174 ALA A CA 1
ATOM 1377 C C . ALA A 1 174 ? -10.698 30.216 18.894 1.00 95.12 174 ALA A C 1
ATOM 1379 O O . ALA A 1 174 ? -11.599 30.099 19.726 1.00 95.12 174 ALA A O 1
ATOM 1380 N N . LYS A 1 175 ? -10.942 30.395 17.586 1.00 93.38 175 LYS A N 1
ATOM 1381 C CA . LYS A 1 175 ? -12.279 30.377 16.964 1.00 93.38 175 LYS A CA 1
ATOM 1382 C C . LYS A 1 175 ? -12.983 29.039 17.198 1.00 93.38 175 LYS A C 1
ATOM 1384 O O . LYS A 1 175 ? -14.100 29.021 17.710 1.00 93.38 175 LYS A O 1
ATOM 1389 N N . ASP A 1 176 ? -12.321 27.931 16.869 1.00 91.25 176 ASP A N 1
ATOM 1390 C CA . ASP A 1 176 ? -12.897 26.586 16.950 1.00 91.25 176 ASP A CA 1
ATOM 1391 C C . ASP A 1 176 ? -13.261 26.211 18.401 1.00 91.25 176 ASP A C 1
ATOM 1393 O O . ASP A 1 176 ? -14.317 25.623 18.645 1.00 91.25 176 ASP A O 1
ATOM 1397 N N . ILE A 1 177 ? -12.440 26.604 19.385 1.00 93.94 177 ILE A N 1
ATOM 1398 C CA . ILE A 1 177 ? -12.745 26.442 20.818 1.00 93.94 177 ILE A CA 1
ATOM 1399 C C . ILE A 1 177 ? -13.953 27.301 21.221 1.00 93.94 177 ILE A C 1
ATOM 1401 O O . ILE A 1 177 ? -14.875 26.798 21.867 1.00 93.94 177 ILE A O 1
ATOM 1405 N N . ALA A 1 178 ? -13.965 28.579 20.832 1.00 93.00 178 ALA A N 1
ATOM 1406 C CA . ALA A 1 178 ? -15.030 29.520 21.169 1.00 93.00 178 ALA A CA 1
ATOM 1407 C C . ALA A 1 178 ? -16.398 29.122 20.582 1.00 93.00 178 ALA A C 1
ATOM 1409 O O . ALA A 1 178 ? -17.408 29.254 21.264 1.00 93.00 178 ALA A O 1
ATOM 1410 N N . GLU A 1 179 ? -16.449 28.587 19.359 1.00 90.31 179 GLU A N 1
ATOM 1411 C CA . GLU A 1 179 ? -17.698 28.138 18.718 1.00 90.31 179 GLU A CA 1
ATOM 1412 C C . GLU A 1 179 ? -18.223 26.797 19.239 1.00 90.31 179 GLU A C 1
ATOM 1414 O O . GLU A 1 179 ? -19.413 26.505 19.109 1.00 90.31 179 GLU A O 1
ATOM 1419 N N . ASN A 1 180 ? -17.369 25.967 19.839 1.00 86.81 180 ASN A N 1
ATOM 1420 C CA . ASN A 1 180 ? -17.789 24.684 20.404 1.00 86.81 180 ASN A CA 1
ATOM 1421 C C . ASN A 1 180 ? -18.116 24.752 21.904 1.00 86.81 180 ASN A C 1
ATOM 1423 O O . ASN A 1 180 ? -18.738 23.823 22.423 1.00 86.81 180 ASN A O 1
ATOM 1427 N N . ASN A 1 181 ? -17.759 25.842 22.590 1.00 88.94 181 ASN A N 1
ATOM 1428 C CA . ASN A 1 181 ? -18.013 26.040 24.014 1.00 88.94 181 ASN A CA 1
ATOM 1429 C C . ASN A 1 181 ? -18.364 27.509 24.315 1.00 88.94 181 ASN A C 1
ATOM 1431 O O . ASN A 1 181 ? -17.489 28.370 24.335 1.00 88.94 181 ASN A O 1
ATOM 1435 N N . LYS A 1 182 ? -19.639 27.786 24.617 1.00 85.75 182 LYS A N 1
ATOM 1436 C CA . LYS A 1 182 ? -20.156 29.147 24.870 1.00 85.75 182 LYS A CA 1
ATOM 1437 C C . LYS A 1 182 ? -19.436 29.880 26.011 1.00 85.75 182 LYS A C 1
ATOM 1439 O O . LYS A 1 182 ? -19.293 31.101 25.979 1.00 85.75 182 LYS A O 1
ATOM 1444 N N . ASP A 1 183 ? -19.005 29.125 27.022 1.00 88.88 183 ASP A N 1
ATOM 1445 C CA . ASP A 1 183 ? -18.395 29.652 28.241 1.00 88.88 183 ASP A CA 1
ATOM 1446 C C . ASP A 1 183 ? -16.881 29.843 28.044 1.00 88.88 183 ASP A C 1
ATOM 1448 O O . ASP A 1 183 ? -16.201 30.395 28.910 1.00 88.88 183 ASP A O 1
ATOM 1452 N N . ALA A 1 184 ? -16.335 29.416 26.895 1.00 93.69 184 ALA A N 1
ATOM 1453 C CA . ALA A 1 184 ? -14.934 29.605 26.584 1.00 93.69 184 ALA A CA 1
ATOM 1454 C C . ALA A 1 184 ? -14.608 31.085 26.359 1.00 93.69 184 ALA A C 1
ATOM 1456 O O . ALA A 1 184 ? -15.235 31.810 25.580 1.00 93.69 184 ALA A O 1
ATOM 1457 N N . ARG A 1 185 ? -13.554 31.505 27.045 1.00 96.00 185 ARG A N 1
ATOM 1458 C CA . ARG A 1 185 ? -12.792 32.724 26.801 1.00 96.00 185 ARG A CA 1
ATOM 1459 C C . ARG A 1 185 ? -11.340 32.294 26.648 1.00 96.00 185 ARG A C 1
ATOM 1461 O O . ARG A 1 185 ? -10.762 31.710 27.573 1.00 96.00 185 ARG A O 1
ATOM 1468 N N . VAL A 1 186 ? -10.822 32.468 25.440 1.00 97.88 186 VAL A N 1
ATOM 1469 C CA . VAL A 1 186 ? -9.530 31.971 24.974 1.00 97.88 186 VAL A CA 1
ATOM 1470 C C . VAL A 1 186 ? -8.569 33.144 24.893 1.00 97.88 186 VAL A C 1
ATOM 1472 O O . VAL A 1 186 ? -8.742 34.024 24.054 1.00 97.88 186 VAL A O 1
ATOM 1475 N N . LEU A 1 187 ? -7.556 33.146 25.752 1.00 98.12 187 LEU A N 1
ATOM 1476 C CA . LEU A 1 187 ? -6.419 34.047 25.646 1.00 98.12 187 LEU A CA 1
ATOM 1477 C C . LEU A 1 187 ? -5.454 33.465 24.611 1.00 98.12 187 LEU A C 1
ATOM 1479 O O . LEU A 1 187 ? -4.857 32.418 24.845 1.00 98.12 187 LEU A O 1
ATOM 1483 N N . ALA A 1 188 ? -5.334 34.109 23.458 1.00 97.69 188 ALA A N 1
ATOM 1484 C CA . ALA A 1 188 ? -4.473 33.669 22.370 1.00 97.69 188 ALA A CA 1
ATOM 1485 C C . ALA A 1 188 ? -3.270 34.619 22.271 1.00 97.69 188 ALA A C 1
ATOM 1487 O O . ALA A 1 188 ? -3.462 35.802 22.000 1.00 97.69 188 ALA A O 1
ATOM 1488 N N . VAL A 1 189 ? -2.053 34.136 22.541 1.00 97.25 189 VAL A N 1
ATOM 1489 C CA . VAL A 1 189 ? -0.842 34.958 22.719 1.00 97.25 189 VAL A CA 1
ATOM 1490 C C . VAL A 1 189 ? 0.276 34.519 21.779 1.00 97.25 189 VAL A C 1
ATOM 1492 O O . VAL A 1 189 ? 0.760 33.393 21.861 1.00 97.25 189 VAL A O 1
ATOM 1495 N N . ALA A 1 190 ? 0.732 35.440 20.937 1.00 94.69 190 ALA A N 1
ATOM 1496 C CA . ALA A 1 190 ? 1.917 35.306 20.104 1.00 94.69 190 ALA A CA 1
ATOM 1497 C C . ALA A 1 190 ? 3.064 36.140 20.687 1.00 94.69 190 ALA A C 1
ATOM 1499 O O . ALA A 1 190 ? 2.856 37.294 21.063 1.00 94.69 190 ALA A O 1
ATOM 1500 N N . CYS A 1 191 ? 4.275 35.588 20.737 1.00 93.38 191 CYS A N 1
ATOM 1501 C CA . CYS A 1 191 ? 5.469 36.333 21.135 1.00 93.38 191 CYS A CA 1
ATOM 1502 C C . CYS A 1 191 ? 6.692 35.840 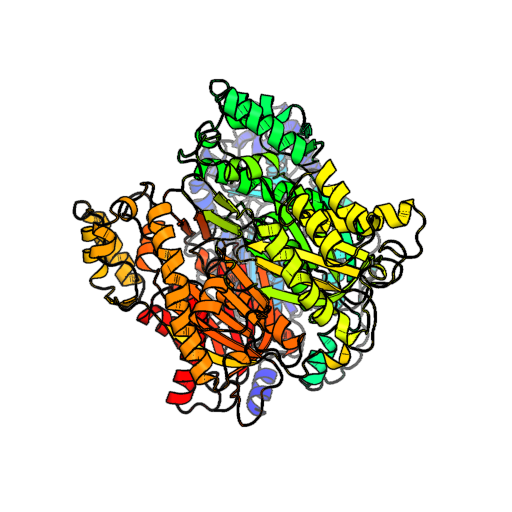20.362 1.00 93.38 191 CYS A C 1
ATOM 1504 O O . CYS A 1 191 ? 6.997 34.647 20.377 1.00 93.38 191 CYS A O 1
ATOM 1506 N N . GLU A 1 192 ? 7.401 36.761 19.715 1.00 91.31 192 GLU A N 1
ATOM 1507 C CA . GLU A 1 192 ? 8.585 36.463 18.910 1.00 91.31 192 GLU A CA 1
ATOM 1508 C C . GLU A 1 192 ? 9.715 37.453 19.210 1.00 91.31 192 GLU A C 1
ATOM 1510 O O . GLU A 1 192 ? 9.480 38.650 19.389 1.00 91.31 192 GLU A O 1
ATOM 1515 N N . LEU A 1 193 ? 10.942 36.933 19.251 1.00 91.19 193 LEU A N 1
ATOM 1516 C CA . LEU A 1 193 ? 12.189 37.666 19.427 1.00 91.19 193 LEU A CA 1
ATOM 1517 C C . LEU A 1 193 ? 13.166 37.302 18.305 1.00 91.19 193 LEU A C 1
ATOM 1519 O O . LEU A 1 193 ? 13.282 36.148 17.893 1.00 91.19 193 LEU A O 1
ATOM 1523 N N . ASN A 1 194 ? 13.966 38.266 17.867 1.00 89.56 194 ASN A N 1
ATOM 1524 C CA . ASN A 1 194 ? 15.020 38.058 16.880 1.00 89.56 194 ASN A CA 1
ATOM 1525 C C . ASN A 1 194 ? 16.303 37.414 17.458 1.00 89.56 194 ASN A C 1
ATOM 1527 O O . ASN A 1 194 ? 17.281 37.225 16.728 1.00 89.56 194 ASN A O 1
ATOM 1531 N N . THR A 1 195 ? 16.301 37.007 18.734 1.00 90.75 195 THR A N 1
ATOM 1532 C CA . THR A 1 195 ? 17.451 36.413 19.439 1.00 90.75 195 THR A CA 1
ATOM 1533 C C . THR A 1 195 ? 18.062 35.235 18.688 1.00 90.75 195 THR A C 1
ATOM 1535 O O . THR A 1 195 ? 19.283 35.134 18.573 1.00 90.75 195 THR A O 1
ATOM 1538 N N . LEU A 1 196 ? 17.234 34.333 18.143 1.00 88.31 196 LEU A N 1
ATOM 1539 C CA . LEU A 1 196 ? 17.742 33.144 17.456 1.00 88.31 196 LEU A CA 1
ATOM 1540 C C . LEU A 1 196 ? 18.443 33.461 16.134 1.00 88.31 196 LEU A C 1
ATOM 1542 O O . LEU A 1 196 ? 19.272 32.665 15.701 1.00 88.31 196 LEU A O 1
ATOM 1546 N N . ILE A 1 197 ? 18.118 34.576 15.477 1.00 88.19 197 ILE A N 1
ATOM 1547 C CA . ILE A 1 197 ? 18.654 34.894 14.147 1.00 88.19 197 ILE A CA 1
ATOM 1548 C C . ILE A 1 197 ? 19.837 35.859 14.180 1.00 88.19 197 ILE A C 1
ATOM 1550 O O . ILE A 1 197 ? 20.616 35.862 13.224 1.00 88.19 197 ILE A O 1
ATOM 1554 N N . PHE A 1 198 ? 19.956 36.689 15.223 1.00 91.56 198 PHE A N 1
ATOM 1555 C CA . PHE A 1 198 ? 20.938 37.773 15.293 1.00 91.56 198 PHE A CA 1
ATOM 1556 C C . PHE A 1 198 ? 22.365 37.221 15.238 1.00 91.56 198 PHE A C 1
ATOM 1558 O O . PHE A 1 198 ? 22.742 36.419 16.083 1.00 91.56 198 PHE A O 1
ATOM 1565 N N . ARG A 1 199 ? 23.157 37.585 14.235 1.00 91.19 199 ARG A N 1
ATOM 1566 C CA . ARG A 1 199 ? 24.504 37.028 14.028 1.00 91.19 199 ARG A CA 1
ATOM 1567 C C . ARG A 1 199 ? 25.402 38.041 13.345 1.00 91.19 199 ARG A C 1
ATOM 1569 O O . ARG A 1 199 ? 24.884 38.949 12.693 1.00 91.19 199 ARG A O 1
ATOM 1576 N N . GLY A 1 200 ? 26.712 37.851 13.432 1.00 91.19 200 GLY A N 1
ATOM 1577 C CA . GLY A 1 200 ? 27.684 38.602 12.638 1.00 91.19 200 GLY A CA 1
ATOM 1578 C C . GLY A 1 200 ? 27.439 38.467 11.127 1.00 91.19 200 GLY A C 1
ATOM 1579 O O . GLY A 1 200 ? 26.866 37.466 10.691 1.00 91.19 200 GLY A O 1
ATOM 1580 N N . PRO A 1 201 ? 27.824 39.462 10.316 1.00 92.00 201 PRO A N 1
ATOM 1581 C CA . PRO A 1 201 ? 27.691 39.407 8.867 1.00 92.00 201 PRO A CA 1
ATOM 1582 C C . PRO A 1 201 ? 28.771 38.519 8.222 1.00 92.00 201 PRO A C 1
ATOM 1584 O O . PRO A 1 201 ? 29.888 38.418 8.724 1.00 92.00 201 PRO A O 1
ATOM 1587 N N . ASP A 1 202 ? 28.461 37.935 7.063 1.00 88.19 202 ASP A N 1
ATOM 1588 C CA . ASP A 1 202 ? 29.418 37.217 6.209 1.00 88.19 202 ASP A CA 1
ATOM 1589 C C . ASP A 1 202 ? 29.153 37.558 4.739 1.00 88.19 202 ASP A C 1
ATOM 1591 O O . ASP A 1 202 ? 28.003 37.639 4.301 1.00 88.19 202 ASP A O 1
ATOM 1595 N N . GLU A 1 203 ? 30.213 37.769 3.959 1.00 83.50 203 GLU A N 1
ATOM 1596 C CA . GLU A 1 203 ? 30.104 38.171 2.550 1.00 83.50 203 GLU A CA 1
ATOM 1597 C C . GLU A 1 203 ? 29.459 37.100 1.653 1.00 83.50 203 GLU A C 1
ATOM 1599 O O . GLU A 1 203 ? 28.948 37.425 0.578 1.00 83.50 203 GLU A O 1
ATOM 1604 N N . ARG A 1 204 ? 29.460 35.834 2.089 1.00 82.25 204 ARG A N 1
ATOM 1605 C CA . ARG A 1 204 ? 28.934 34.676 1.351 1.00 82.25 204 ARG A CA 1
ATOM 1606 C C . ARG A 1 204 ? 27.456 34.408 1.643 1.00 82.25 204 ARG A C 1
ATOM 1608 O O . ARG A 1 204 ? 26.803 33.766 0.825 1.00 82.25 204 ARG A O 1
ATOM 1615 N N . ASP A 1 205 ? 26.916 34.905 2.761 1.00 79.75 205 ASP A N 1
ATOM 1616 C CA . ASP A 1 205 ? 25.497 34.770 3.125 1.00 79.75 205 ASP A CA 1
ATOM 1617 C C . ASP A 1 205 ? 24.792 36.131 3.190 1.00 79.75 205 ASP A C 1
ATOM 1619 O O . ASP A 1 205 ? 24.496 36.694 4.246 1.00 79.75 205 ASP A O 1
ATOM 1623 N N . PHE A 1 206 ? 24.450 36.636 2.007 1.00 73.81 206 PHE A N 1
ATOM 1624 C CA . PHE A 1 206 ? 23.643 37.843 1.846 1.00 73.81 206 PHE A CA 1
ATOM 1625 C C . PHE A 1 206 ? 22.196 37.693 2.367 1.00 73.81 206 PHE A C 1
ATOM 1627 O O . PHE A 1 206 ? 21.550 38.696 2.681 1.00 73.81 206 PHE A O 1
ATOM 1634 N N . LEU A 1 207 ? 21.663 36.467 2.473 1.00 70.12 207 LEU A N 1
ATOM 1635 C CA . LEU A 1 207 ? 20.299 36.235 2.961 1.00 70.12 207 LEU A CA 1
ATOM 1636 C C . LEU A 1 207 ? 20.205 36.443 4.477 1.00 70.12 207 LEU A C 1
ATOM 1638 O O . LEU A 1 207 ? 19.189 36.961 4.948 1.00 70.12 207 LEU A O 1
ATOM 1642 N N . SER A 1 208 ? 21.276 36.154 5.224 1.00 77.81 208 SER A N 1
ATOM 1643 C CA . SER A 1 208 ? 21.370 36.488 6.651 1.00 77.81 208 SER A CA 1
ATOM 1644 C C . SER A 1 208 ? 21.080 37.973 6.916 1.00 77.81 208 SER A C 1
ATOM 1646 O O . SER A 1 208 ? 20.271 38.293 7.789 1.00 77.81 208 SER A O 1
ATOM 1648 N N . LEU A 1 209 ? 21.641 38.880 6.103 1.00 84.38 209 LEU A N 1
ATOM 1649 C CA . LEU A 1 209 ? 21.428 40.329 6.194 1.00 84.38 209 LEU A CA 1
ATOM 1650 C C . LEU A 1 209 ? 19.987 40.739 5.873 1.00 84.38 209 LEU A C 1
ATOM 1652 O O . LEU A 1 209 ? 19.462 41.660 6.493 1.00 84.38 209 LEU A O 1
ATOM 1656 N N . ALA A 1 210 ? 19.315 40.059 4.941 1.00 79.69 210 ALA A N 1
ATOM 1657 C CA . ALA A 1 210 ? 17.892 40.295 4.693 1.00 79.69 210 ALA A CA 1
ATOM 1658 C C . ALA A 1 210 ? 17.043 39.928 5.925 1.00 79.69 210 ALA A C 1
ATOM 1660 O O . ALA A 1 210 ? 16.140 40.681 6.292 1.00 79.69 210 ALA A O 1
ATOM 1661 N N . GLY A 1 211 ? 17.392 38.835 6.616 1.00 80.50 211 GLY A N 1
ATOM 1662 C CA . GLY A 1 211 ? 16.827 38.483 7.920 1.00 80.50 211 GLY A CA 1
ATOM 1663 C C . GLY A 1 211 ? 17.092 39.558 8.981 1.00 80.50 211 GLY A C 1
ATOM 1664 O O . GLY A 1 211 ? 16.144 40.051 9.597 1.00 80.50 211 GLY A O 1
ATOM 1665 N N . GLN A 1 212 ? 18.350 39.995 9.133 1.00 86.62 212 GLN A N 1
ATOM 1666 C CA . GLN A 1 212 ? 18.700 41.071 10.072 1.00 86.62 212 GLN A CA 1
ATOM 1667 C C . GLN A 1 212 ? 17.930 42.361 9.783 1.00 86.62 212 GLN A C 1
ATOM 1669 O O . GLN A 1 212 ? 17.522 43.033 10.721 1.00 86.62 212 GLN A O 1
ATOM 1674 N N . ALA A 1 213 ? 17.672 42.704 8.518 1.00 86.19 213 ALA A N 1
ATOM 1675 C CA . ALA A 1 213 ? 16.916 43.901 8.158 1.00 86.19 213 ALA A CA 1
ATOM 1676 C C . ALA A 1 213 ? 15.405 43.777 8.436 1.00 86.19 213 ALA A C 1
ATOM 1678 O O . ALA A 1 213 ? 14.772 44.781 8.763 1.00 86.19 213 ALA A O 1
ATOM 1679 N N . ALA A 1 214 ? 14.820 42.578 8.340 1.00 81.62 214 ALA A N 1
ATOM 1680 C CA . ALA A 1 214 ? 13.367 42.381 8.373 1.00 81.62 214 ALA A CA 1
ATOM 1681 C C . ALA A 1 214 ? 12.773 42.102 9.767 1.00 81.62 214 ALA A C 1
ATOM 1683 O O . ALA A 1 214 ? 11.701 42.613 10.080 1.00 81.62 214 ALA A O 1
ATOM 1684 N N . PHE A 1 215 ? 13.436 41.300 10.604 1.00 85.75 215 PHE A N 1
ATOM 1685 C CA . PHE A 1 215 ? 12.828 40.769 11.833 1.00 85.75 215 PHE A CA 1
ATOM 1686 C C . PHE A 1 215 ? 13.096 41.619 13.082 1.00 85.75 215 PHE A C 1
ATOM 1688 O O . PHE A 1 215 ? 14.247 41.927 13.396 1.00 85.75 215 PHE A O 1
ATOM 1695 N N . ALA A 1 216 ? 12.040 41.925 13.832 1.00 87.88 216 ALA A N 1
ATOM 1696 C CA . ALA A 1 216 ? 12.065 42.651 15.101 1.00 87.88 216 ALA A CA 1
ATOM 1697 C C . ALA A 1 216 ? 11.308 41.866 16.185 1.00 87.88 216 ALA A C 1
ATOM 1699 O O . ALA A 1 216 ? 10.676 40.853 15.887 1.00 87.88 216 ALA A O 1
ATOM 1700 N N . ASP A 1 217 ? 11.355 42.360 17.417 1.00 92.62 217 ASP A N 1
ATOM 1701 C CA . ASP A 1 217 ? 10.693 41.732 18.557 1.00 92.62 217 ASP A CA 1
ATOM 1702 C C . ASP A 1 217 ? 9.292 42.294 18.785 1.00 92.62 217 ASP A C 1
ATOM 1704 O O . ASP A 1 217 ? 9.064 43.498 18.634 1.00 92.62 217 ASP A O 1
ATOM 1708 N N . GLY A 1 218 ? 8.382 41.444 19.252 1.00 92.88 218 GLY A N 1
ATOM 1709 C CA . GLY A 1 218 ? 7.052 41.871 19.664 1.00 92.88 218 GLY A CA 1
ATOM 1710 C C . GLY A 1 218 ? 6.202 40.739 20.230 1.00 92.88 218 GLY A C 1
ATOM 1711 O O . GLY A 1 218 ? 6.423 39.557 19.957 1.00 92.88 218 GLY A O 1
ATOM 1712 N N . ALA A 1 219 ? 5.187 41.119 20.998 1.00 94.88 219 ALA A N 1
ATOM 1713 C CA . ALA A 1 219 ? 4.123 40.232 21.435 1.00 94.88 219 ALA A CA 1
ATOM 1714 C C . ALA A 1 219 ? 2.746 40.836 21.149 1.00 94.88 219 ALA A C 1
ATOM 1716 O O . ALA A 1 219 ? 2.530 42.045 21.271 1.00 94.88 219 ALA A O 1
ATOM 1717 N N . ALA A 1 220 ? 1.798 39.969 20.814 1.00 95.44 220 ALA A N 1
ATOM 1718 C CA . ALA A 1 220 ? 0.396 40.302 20.633 1.00 95.44 220 ALA A CA 1
ATOM 1719 C C . ALA A 1 220 ? -0.468 39.256 21.339 1.00 95.44 220 ALA A C 1
ATOM 1721 O O . ALA A 1 220 ? -0.179 38.063 21.292 1.00 95.44 220 ALA A O 1
ATOM 1722 N N . ALA A 1 221 ? -1.539 39.698 21.979 1.00 97.50 221 ALA A N 1
ATOM 1723 C CA . ALA A 1 221 ? -2.514 38.844 22.628 1.00 97.50 221 ALA A CA 1
ATOM 1724 C C . ALA A 1 221 ? -3.921 39.269 22.220 1.00 97.50 221 ALA A C 1
ATOM 1726 O O . ALA A 1 221 ? -4.200 40.461 22.118 1.00 97.50 221 ALA A O 1
ATOM 1727 N N . VAL A 1 222 ? -4.818 38.307 22.034 1.00 97.31 222 VAL A N 1
ATOM 1728 C CA . VAL A 1 222 ? -6.248 38.568 21.856 1.00 97.31 222 VAL A CA 1
ATOM 1729 C C . VAL A 1 222 ? -7.076 37.705 22.796 1.00 97.31 222 VAL A C 1
ATOM 1731 O O . VAL A 1 222 ? -6.638 36.628 23.204 1.00 97.31 222 VAL A O 1
ATOM 1734 N N . ILE A 1 223 ? -8.286 38.158 23.118 1.00 97.44 223 ILE A N 1
ATOM 1735 C CA . ILE A 1 223 ? -9.276 37.340 23.825 1.00 97.44 223 ILE A CA 1
ATOM 1736 C C . ILE A 1 223 ? -10.422 37.014 22.872 1.00 97.44 223 ILE A C 1
ATOM 1738 O O . ILE A 1 223 ? -11.078 37.913 22.348 1.00 97.44 223 ILE A O 1
ATOM 1742 N N . VAL A 1 224 ? -10.643 35.717 22.646 1.00 97.31 224 VAL A N 1
ATOM 1743 C CA . VAL A 1 224 ? -11.669 35.178 21.743 1.00 97.31 224 VAL A CA 1
ATOM 1744 C C . VAL A 1 224 ? -12.716 34.407 22.539 1.00 97.31 224 VAL A C 1
ATOM 1746 O O . VAL A 1 224 ? -12.393 33.644 23.449 1.00 97.31 224 VAL A O 1
ATOM 1749 N N . GLY A 1 225 ? -13.982 34.579 22.188 1.00 95.38 225 GLY A N 1
ATOM 1750 C CA . GLY A 1 225 ? -15.109 33.837 22.750 1.00 95.38 225 GLY A CA 1
ATOM 1751 C C . GLY A 1 225 ? -16.369 34.109 21.938 1.00 95.38 225 GLY A C 1
ATOM 1752 O O . GLY A 1 225 ? -16.376 35.003 21.098 1.00 95.38 225 GLY A O 1
ATOM 1753 N N . ALA A 1 226 ? -17.425 33.341 22.164 1.00 92.62 226 ALA A N 1
ATOM 1754 C CA . ALA A 1 226 ? -18.717 33.555 21.517 1.00 92.62 226 ALA A CA 1
ATOM 1755 C C . ALA A 1 226 ? -19.756 34.083 22.523 1.00 92.62 226 ALA A C 1
ATOM 1757 O O . ALA A 1 226 ? -19.520 34.058 23.735 1.00 92.62 226 ALA A O 1
ATOM 1758 N N . ASP A 1 227 ? -20.887 34.571 22.005 1.00 90.31 227 ASP A N 1
ATOM 1759 C CA . ASP A 1 227 ? -21.969 35.209 22.772 1.00 90.31 227 ASP A CA 1
ATOM 1760 C C . ASP A 1 227 ? -21.442 36.271 23.770 1.00 90.31 227 ASP A C 1
ATOM 1762 O O . ASP A 1 227 ? -21.468 36.050 24.987 1.00 90.31 227 ASP A O 1
ATOM 1766 N N . PRO A 1 228 ? -20.909 37.415 23.284 1.00 88.12 228 PRO A N 1
ATOM 1767 C CA . PRO A 1 228 ? -20.348 38.453 24.147 1.00 88.12 228 PRO A CA 1
ATOM 1768 C C . PRO A 1 228 ? -21.403 39.002 25.119 1.00 88.12 228 PRO A C 1
ATOM 1770 O O . PRO A 1 228 ? -22.517 39.355 24.725 1.00 88.12 228 PRO A O 1
ATOM 1773 N N . ILE A 1 229 ? -21.046 39.094 26.402 1.00 86.19 229 ILE A N 1
ATOM 1774 C CA . ILE A 1 229 ? -21.948 39.559 27.462 1.00 86.19 229 ILE A CA 1
ATOM 1775 C C . ILE A 1 229 ? -22.278 41.040 27.241 1.00 86.19 229 ILE A C 1
ATOM 1777 O O . ILE A 1 229 ? -21.447 41.922 27.471 1.00 86.19 229 ILE A O 1
ATOM 1781 N N . GLN A 1 230 ? -23.516 41.310 26.823 1.00 82.19 230 GLN A N 1
ATOM 1782 C CA . GLN A 1 230 ? -23.997 42.646 26.475 1.00 82.19 230 GLN A CA 1
ATOM 1783 C C . GLN A 1 230 ? -23.753 43.661 27.606 1.00 82.19 230 GLN A C 1
ATOM 1785 O O . GLN A 1 230 ? -24.192 43.473 28.738 1.00 82.19 230 GLN A O 1
ATOM 1790 N N . GLY A 1 231 ? -23.061 44.758 27.282 1.00 79.44 231 GLY A N 1
ATOM 1791 C CA . GLY A 1 231 ? -22.732 45.831 28.229 1.00 79.44 231 GLY A CA 1
ATOM 1792 C C . GLY A 1 231 ? -21.494 45.582 29.102 1.00 79.44 231 GLY A C 1
ATOM 1793 O O . GLY A 1 231 ? -21.079 46.500 29.802 1.00 79.44 231 GLY A O 1
ATOM 1794 N N . VAL A 1 232 ? -20.887 44.392 29.034 1.00 82.31 232 VAL A N 1
ATOM 1795 C CA . VAL A 1 232 ? -19.631 44.050 29.726 1.00 82.31 232 VAL A CA 1
ATOM 1796 C C . VAL A 1 232 ? -18.521 43.799 28.710 1.00 82.31 232 VAL A C 1
ATOM 1798 O O . VAL A 1 232 ? -17.503 44.483 28.723 1.00 82.31 232 VAL A O 1
ATOM 1801 N N . GLU A 1 233 ? -18.732 42.852 27.799 1.00 88.81 233 GLU A N 1
ATOM 1802 C CA . GLU A 1 233 ? -17.769 42.489 26.761 1.00 88.81 233 GLU A CA 1
ATOM 1803 C C . GLU A 1 233 ? -18.037 43.302 25.492 1.00 88.81 233 GLU A C 1
ATOM 1805 O O . GLU A 1 233 ? -19.181 43.435 25.049 1.00 88.81 233 GLU A O 1
ATOM 1810 N N . LYS A 1 234 ? -16.976 43.856 24.899 1.00 86.12 234 LYS A N 1
ATOM 1811 C CA . LYS A 1 234 ? -17.058 44.679 23.688 1.00 86.12 234 LYS A CA 1
ATOM 1812 C C . LYS A 1 234 ? -16.602 43.854 22.482 1.00 86.12 234 LYS A C 1
ATOM 1814 O O . LYS A 1 234 ? -15.413 43.573 22.378 1.00 86.12 234 LYS A O 1
ATOM 1819 N N . PRO A 1 235 ? -17.502 43.437 21.576 1.00 88.75 235 PRO A N 1
ATOM 1820 C CA . PRO A 1 235 ? -17.092 42.747 20.359 1.00 88.75 235 PRO A CA 1
ATOM 1821 C C . PRO A 1 235 ? -16.321 43.708 19.440 1.00 88.75 235 PRO A C 1
ATOM 1823 O O . PRO A 1 235 ? -16.812 44.794 19.136 1.00 88.75 235 PRO A O 1
ATOM 1826 N N . ILE A 1 236 ? -15.125 43.306 19.002 1.00 89.88 236 ILE A N 1
ATOM 1827 C CA . ILE A 1 236 ? -14.278 44.068 18.070 1.00 89.88 236 ILE A CA 1
ATOM 1828 C C . ILE A 1 236 ? -14.432 43.506 16.651 1.00 89.88 236 ILE A C 1
ATOM 1830 O O . ILE A 1 236 ? -14.764 44.245 15.728 1.00 89.88 236 ILE A O 1
ATOM 1834 N N . PHE A 1 237 ? -14.239 42.192 16.482 1.00 86.94 237 PHE A N 1
ATOM 1835 C CA . PHE A 1 237 ? -14.366 41.505 15.190 1.00 86.94 237 PHE A CA 1
ATOM 1836 C C . PHE A 1 237 ? -15.044 40.140 15.344 1.00 86.94 237 PHE A C 1
ATOM 1838 O O . PHE A 1 237 ? -14.573 39.303 16.114 1.00 86.94 237 PHE A O 1
ATOM 1845 N N . GLU A 1 238 ? -16.103 39.887 14.572 1.00 90.19 238 GLU A N 1
ATOM 1846 C CA . GLU A 1 238 ? -16.683 38.547 14.418 1.00 90.19 238 GLU A CA 1
ATOM 1847 C C . GLU A 1 238 ? -15.808 37.699 13.479 1.00 90.19 238 GLU A C 1
ATOM 1849 O O . GLU A 1 238 ? -15.469 38.101 12.364 1.00 90.19 238 GLU A O 1
ATOM 1854 N N . MET A 1 239 ? -15.436 36.502 13.924 1.00 88.69 239 MET A N 1
ATOM 1855 C CA . MET A 1 239 ? -14.584 35.569 13.191 1.00 88.69 239 MET A CA 1
ATOM 1856 C C . MET A 1 239 ? -15.447 34.666 12.307 1.00 88.69 239 MET A C 1
ATOM 1858 O O . MET A 1 239 ? -15.736 33.528 12.654 1.00 88.69 239 MET A O 1
ATOM 1862 N N . MET A 1 240 ? -15.871 35.176 11.153 1.00 84.19 240 MET A N 1
ATOM 1863 C CA . MET A 1 240 ? -16.831 34.482 10.279 1.00 84.19 240 MET A CA 1
ATOM 1864 C C . MET A 1 240 ? -16.290 33.195 9.633 1.00 84.19 240 MET A C 1
ATOM 1866 O O . MET A 1 240 ? -17.041 32.250 9.398 1.00 84.19 240 MET A O 1
ATOM 1870 N N . SER A 1 241 ? -14.991 33.148 9.337 1.00 82.19 241 SER A N 1
ATOM 1871 C CA . SER A 1 241 ? -14.308 31.991 8.751 1.00 82.19 241 SER A CA 1
ATOM 1872 C C . SER A 1 241 ? -12.821 32.029 9.102 1.00 82.19 241 SER A C 1
ATOM 1874 O O . SER A 1 241 ? -12.266 33.096 9.361 1.00 82.19 241 SER A O 1
ATOM 1876 N N . ALA A 1 242 ? -12.176 30.865 9.118 1.00 80.81 242 ALA A N 1
ATOM 1877 C CA . ALA A 1 242 ? -10.731 30.732 9.243 1.00 80.81 242 ALA A CA 1
ATOM 1878 C C . ALA A 1 242 ? -10.286 29.464 8.503 1.00 80.81 242 ALA A C 1
ATOM 1880 O O . ALA A 1 242 ? -10.733 28.366 8.830 1.00 80.81 242 ALA A O 1
ATOM 1881 N N . ALA A 1 243 ? -9.408 29.618 7.514 1.00 76.19 243 ALA A N 1
ATOM 1882 C CA . ALA A 1 243 ? -8.923 28.528 6.672 1.00 76.19 243 ALA A CA 1
ATOM 1883 C C . ALA A 1 243 ? -7.391 28.486 6.641 1.00 76.19 243 ALA A C 1
ATOM 1885 O O . ALA A 1 243 ? -6.712 29.469 6.935 1.00 76.19 243 ALA A O 1
ATOM 1886 N N . GLN A 1 244 ? -6.858 27.327 6.268 1.00 80.56 244 GLN A N 1
ATOM 1887 C CA . GLN A 1 244 ? -5.438 27.092 6.039 1.00 80.56 244 GLN A CA 1
ATOM 1888 C C . GLN A 1 244 ? -5.314 26.320 4.726 1.00 80.56 244 GLN A C 1
ATOM 1890 O O . GLN A 1 244 ? -5.966 25.292 4.560 1.00 80.56 244 GLN A O 1
ATOM 1895 N N . VAL A 1 245 ? -4.497 26.821 3.801 1.00 75.69 245 VAL A N 1
ATOM 1896 C CA . VAL A 1 245 ? -4.249 26.191 2.500 1.00 75.69 245 VAL A CA 1
ATOM 1897 C C . VAL A 1 245 ? -2.756 25.929 2.373 1.00 75.69 245 VAL A C 1
ATOM 1899 O O . VAL A 1 245 ? -1.943 26.841 2.521 1.00 75.69 245 VAL A O 1
ATOM 1902 N N . THR A 1 246 ? -2.403 24.674 2.110 1.00 78.62 246 THR A N 1
ATOM 1903 C CA . THR A 1 246 ? -1.033 24.272 1.789 1.00 78.62 246 THR A CA 1
ATOM 1904 C C . THR A 1 246 ? -0.804 24.496 0.301 1.00 78.62 246 THR A C 1
ATOM 1906 O O . THR A 1 246 ? -1.511 23.918 -0.523 1.00 78.62 246 THR A O 1
ATOM 1909 N N . VAL A 1 247 ? 0.179 25.324 -0.046 1.00 73.19 247 VAL A N 1
ATOM 1910 C CA . VAL A 1 247 ? 0.605 25.500 -1.439 1.00 73.19 247 VAL A CA 1
ATOM 1911 C C . VAL A 1 247 ? 1.601 24.379 -1.782 1.00 73.19 247 VAL A C 1
ATOM 1913 O O . VAL A 1 247 ? 2.589 24.245 -1.058 1.00 73.19 247 VAL A O 1
ATOM 1916 N N . PRO A 1 248 ? 1.354 23.556 -2.820 1.00 69.75 248 PRO A N 1
ATOM 1917 C CA . PRO A 1 248 ? 2.242 22.453 -3.198 1.00 69.75 248 PRO A CA 1
ATOM 1918 C C . PRO A 1 248 ? 3.551 22.950 -3.828 1.00 69.75 248 PRO A C 1
ATOM 1920 O O . PRO A 1 248 ? 3.612 24.075 -4.321 1.00 69.75 248 PRO A O 1
ATOM 1923 N N . ASP A 1 249 ? 4.583 22.099 -3.833 1.00 72.56 249 ASP A N 1
ATOM 1924 C CA . ASP A 1 249 ? 5.888 22.337 -4.479 1.00 72.56 249 ASP A CA 1
ATOM 1925 C C . ASP A 1 249 ? 6.637 23.579 -3.931 1.00 72.56 249 ASP A C 1
ATOM 1927 O O . ASP A 1 249 ? 7.387 24.265 -4.634 1.00 72.56 249 ASP A O 1
ATOM 1931 N N . CYS A 1 250 ? 6.407 23.896 -2.651 1.00 72.06 250 CYS A N 1
ATOM 1932 C CA . CYS A 1 250 ? 6.872 25.112 -1.972 1.00 72.06 250 CYS A CA 1
ATOM 1933 C C . CYS A 1 250 ? 7.818 24.849 -0.790 1.00 72.06 250 CYS A C 1
ATOM 1935 O O . CYS A 1 250 ? 8.134 25.770 -0.035 1.00 72.06 250 CYS A O 1
ATOM 1937 N N . GLU A 1 251 ? 8.309 23.622 -0.618 1.00 69.50 251 GLU A N 1
ATOM 1938 C CA . GLU A 1 251 ? 9.034 23.155 0.577 1.00 69.50 251 GLU A CA 1
ATOM 1939 C C . GLU A 1 251 ? 10.376 23.879 0.795 1.00 69.50 251 GLU A C 1
ATOM 1941 O O . GLU A 1 251 ? 10.941 23.843 1.885 1.00 69.50 251 GLU A O 1
ATOM 1946 N N . ARG A 1 252 ? 10.889 24.555 -0.243 1.00 73.69 252 ARG A N 1
ATOM 1947 C CA . ARG A 1 252 ? 12.106 25.389 -0.204 1.00 73.69 252 ARG A CA 1
ATOM 1948 C C . ARG A 1 252 ? 11.821 26.893 -0.309 1.00 73.69 252 ARG A C 1
ATOM 1950 O O . ARG A 1 252 ? 12.758 27.688 -0.319 1.00 73.69 252 ARG A O 1
ATOM 1957 N N . ALA A 1 253 ? 10.553 27.301 -0.424 1.00 74.75 253 ALA A N 1
ATOM 1958 C CA . ALA A 1 253 ? 10.173 28.695 -0.668 1.00 74.75 253 ALA A CA 1
ATOM 1959 C C . ALA A 1 253 ? 10.442 29.593 0.548 1.00 74.75 253 ALA A C 1
ATOM 1961 O O . ALA A 1 253 ? 10.942 30.712 0.394 1.00 74.75 253 ALA A O 1
ATOM 1962 N N . VAL A 1 254 ? 10.152 29.069 1.742 1.00 77.25 254 VAL A N 1
ATOM 1963 C CA . VAL A 1 254 ? 10.538 29.616 3.047 1.00 77.25 254 VAL A CA 1
ATOM 1964 C C . VAL A 1 254 ? 10.942 28.441 3.927 1.00 77.25 254 VAL A C 1
ATOM 1966 O O . VAL A 1 254 ? 10.108 27.589 4.222 1.00 77.25 254 VAL A O 1
ATOM 1969 N N . GLY A 1 255 ? 12.195 28.398 4.367 1.00 75.81 255 GLY A N 1
ATOM 1970 C CA . GLY A 1 255 ? 12.676 27.330 5.240 1.00 75.81 255 GLY A CA 1
ATOM 1971 C C . GLY A 1 255 ? 13.676 27.838 6.266 1.00 75.81 255 GLY A C 1
ATOM 1972 O O . GLY A 1 255 ? 14.352 28.846 6.056 1.00 75.81 255 GLY A O 1
ATOM 1973 N N . GLY A 1 256 ? 13.775 27.137 7.392 1.00 78.56 256 GLY A N 1
ATOM 1974 C CA . GLY A 1 256 ? 14.713 27.469 8.455 1.00 78.56 256 GLY A CA 1
ATOM 1975 C C . GLY A 1 256 ? 15.260 26.232 9.155 1.00 78.56 256 GLY A C 1
ATOM 1976 O O . GLY A 1 256 ? 14.577 25.216 9.271 1.00 78.56 256 GLY A O 1
ATOM 1977 N N . HIS A 1 257 ? 16.504 26.324 9.617 1.00 82.12 257 HIS A N 1
ATOM 1978 C CA . HIS A 1 257 ? 17.179 25.266 10.362 1.00 82.12 257 HIS A CA 1
ATOM 1979 C C . HIS A 1 257 ? 17.780 25.843 11.636 1.00 82.12 257 HIS A C 1
ATOM 1981 O O . HIS A 1 257 ? 18.621 26.748 11.580 1.00 82.12 257 HIS A O 1
ATOM 1987 N N . LEU A 1 258 ? 17.359 25.296 12.774 1.00 84.12 258 LEU A N 1
ATOM 1988 C CA . LEU A 1 258 ? 17.977 25.563 14.063 1.00 84.12 258 LEU A CA 1
ATOM 1989 C C . LEU A 1 258 ? 19.318 24.823 14.131 1.00 84.12 258 LEU A C 1
ATOM 1991 O O . LEU A 1 258 ? 19.388 23.634 13.818 1.00 84.12 258 LEU A O 1
ATOM 1995 N N . LYS A 1 259 ? 20.380 25.543 14.483 1.00 86.69 259 LYS A N 1
ATOM 1996 C CA . LYS A 1 259 ? 21.754 25.041 14.601 1.00 86.69 259 LYS A CA 1
ATOM 1997 C C . LYS A 1 259 ? 22.378 25.591 15.885 1.00 86.69 259 LYS A C 1
ATOM 1999 O O . LYS A 1 259 ? 21.828 26.499 16.502 1.00 86.69 259 LYS A O 1
ATOM 2004 N N . GLU A 1 260 ? 23.574 25.118 16.225 1.00 87.81 260 GLU A N 1
ATOM 2005 C CA . GLU A 1 260 ? 24.387 25.666 17.325 1.00 87.81 260 GLU A CA 1
ATOM 2006 C C . GLU A 1 260 ? 24.652 27.178 17.176 1.00 87.81 260 GLU A C 1
ATOM 2008 O O . GLU A 1 260 ? 24.780 27.888 18.165 1.00 87.81 260 GLU A O 1
ATOM 2013 N N . ILE A 1 261 ? 24.647 27.699 15.945 1.00 87.69 261 ILE A N 1
ATOM 2014 C CA . ILE A 1 261 ? 24.763 29.131 15.606 1.00 87.69 261 ILE A CA 1
ATOM 2015 C C . ILE A 1 261 ? 23.403 29.867 15.579 1.00 87.69 261 ILE A C 1
ATOM 2017 O O . ILE A 1 261 ? 23.235 30.864 14.869 1.00 87.69 261 ILE A O 1
ATOM 2021 N N . GLY A 1 262 ? 22.383 29.326 16.248 1.00 87.00 262 GLY A N 1
ATOM 2022 C CA . GLY A 1 262 ? 21.005 29.815 16.199 1.00 87.00 262 GLY A CA 1
ATOM 2023 C C . GLY A 1 262 ? 20.229 29.404 14.938 1.00 87.00 262 GLY A C 1
ATOM 2024 O O . GLY A 1 262 ? 20.599 28.490 14.199 1.00 87.00 262 GLY A O 1
ATOM 2025 N N . LEU A 1 263 ? 19.114 30.089 14.688 1.00 86.56 263 LEU A N 1
ATOM 2026 C CA . LEU A 1 263 ? 18.174 29.810 13.604 1.00 86.56 263 LEU A CA 1
ATOM 2027 C C . LEU A 1 263 ? 18.638 30.454 12.292 1.00 86.56 263 LEU A C 1
ATOM 2029 O O . LEU A 1 263 ? 18.708 31.677 12.154 1.00 86.56 263 LEU A O 1
ATOM 2033 N N . THR A 1 264 ? 18.981 29.606 11.327 1.00 83.88 264 THR A N 1
ATOM 2034 C CA . THR A 1 264 ? 19.299 29.995 9.944 1.00 83.88 264 THR A CA 1
ATOM 2035 C C . THR A 1 264 ? 18.033 29.954 9.090 1.00 83.88 264 THR A C 1
ATOM 2037 O O . THR A 1 264 ? 17.196 29.081 9.305 1.00 83.88 264 THR A O 1
ATOM 2040 N N . PHE A 1 265 ? 17.890 30.862 8.121 1.00 77.94 265 PHE A N 1
ATOM 2041 C CA . PHE A 1 265 ? 16.719 30.958 7.239 1.00 77.94 265 PHE A CA 1
ATOM 2042 C C . PHE A 1 265 ? 17.126 31.074 5.769 1.00 77.94 265 PHE A C 1
ATOM 2044 O O . PHE A 1 265 ? 18.152 31.670 5.452 1.00 77.94 265 PHE A O 1
ATOM 2051 N N . HIS A 1 266 ? 16.287 30.559 4.872 1.00 75.69 266 HIS A N 1
ATOM 2052 C CA . HIS A 1 266 ? 16.381 30.775 3.432 1.00 75.69 266 HIS A CA 1
ATOM 2053 C C . HIS A 1 266 ? 15.017 31.155 2.844 1.00 75.69 266 HIS A C 1
ATOM 2055 O O . HIS A 1 266 ? 13.973 30.644 3.256 1.00 75.69 266 HIS A O 1
ATOM 2061 N N . PHE A 1 267 ? 15.046 32.046 1.853 1.00 75.50 267 PHE A N 1
ATOM 2062 C CA . PHE A 1 267 ? 13.883 32.484 1.087 1.00 75.50 267 PHE A CA 1
ATOM 2063 C C . PHE A 1 267 ? 14.181 32.309 -0.402 1.00 75.50 267 PHE A C 1
ATOM 2065 O O . PHE A 1 267 ? 15.249 32.712 -0.867 1.00 75.50 267 PHE A O 1
ATOM 2072 N N . MET A 1 268 ? 13.244 31.758 -1.174 1.00 79.38 268 MET A N 1
ATOM 2073 C CA . MET A 1 268 ? 13.368 31.755 -2.634 1.00 79.38 268 MET A CA 1
ATOM 2074 C C . MET A 1 268 ? 13.141 33.158 -3.204 1.00 79.38 268 MET A C 1
ATOM 2076 O O . MET A 1 268 ? 12.175 33.833 -2.856 1.00 79.38 268 MET A O 1
ATOM 2080 N N . ASN A 1 269 ? 13.960 33.561 -4.179 1.00 74.50 269 ASN A N 1
ATOM 2081 C CA . ASN A 1 269 ? 13.819 34.854 -4.868 1.00 74.50 269 ASN A CA 1
ATOM 2082 C C . ASN A 1 269 ? 12.434 35.052 -5.526 1.00 74.50 269 ASN A C 1
ATOM 2084 O O . ASN A 1 269 ? 11.984 36.182 -5.691 1.00 74.50 269 ASN A O 1
ATOM 2088 N N . GLN A 1 270 ? 11.752 33.960 -5.891 1.00 78.50 270 GLN A N 1
ATOM 2089 C CA . GLN A 1 270 ? 10.421 33.970 -6.514 1.00 78.50 270 GLN A CA 1
ATOM 2090 C C . GLN A 1 270 ? 9.255 34.008 -5.507 1.00 78.50 270 GLN A C 1
ATOM 2092 O O . GLN A 1 270 ? 8.100 34.079 -5.927 1.00 78.50 270 GLN A O 1
ATOM 2097 N N . LEU A 1 271 ? 9.527 33.996 -4.195 1.00 76.31 271 LEU A N 1
ATOM 2098 C CA . LEU A 1 271 ? 8.516 33.942 -3.130 1.00 76.31 271 LEU A CA 1
ATOM 2099 C C . LEU A 1 271 ? 7.365 34.968 -3.279 1.00 76.31 271 LEU A C 1
ATOM 2101 O O . LEU A 1 271 ? 6.216 34.559 -3.112 1.00 76.31 271 LEU A O 1
ATOM 2105 N N . PRO A 1 272 ? 7.589 36.249 -3.651 1.00 74.94 272 PRO A N 1
ATOM 2106 C CA . PRO A 1 272 ? 6.489 37.197 -3.857 1.00 74.94 272 PRO A CA 1
ATOM 2107 C C . PRO A 1 272 ? 5.516 36.791 -4.970 1.00 74.94 272 PRO A C 1
ATOM 2109 O O . PRO A 1 272 ? 4.301 36.910 -4.818 1.00 74.94 272 PRO A O 1
ATOM 2112 N N . MET A 1 273 ? 6.049 36.277 -6.081 1.00 77.50 273 MET A N 1
ATOM 2113 C CA . MET A 1 273 ? 5.258 35.835 -7.230 1.00 77.50 273 MET A CA 1
ATOM 2114 C C . MET A 1 273 ? 4.497 34.546 -6.900 1.00 77.50 273 MET A C 1
ATOM 2116 O O . MET A 1 273 ? 3.330 34.403 -7.248 1.00 77.50 273 MET A O 1
ATOM 2120 N N . LEU A 1 274 ? 5.140 33.640 -6.161 1.00 78.38 274 LEU A N 1
ATOM 2121 C CA . LEU A 1 274 ? 4.546 32.393 -5.691 1.00 78.38 274 LEU A CA 1
ATOM 2122 C C . LEU A 1 274 ? 3.374 32.637 -4.724 1.00 78.38 274 LEU A C 1
ATOM 2124 O O . LEU A 1 274 ? 2.332 31.994 -4.860 1.00 78.38 274 LEU A O 1
ATOM 2128 N N . ILE A 1 275 ? 3.506 33.603 -3.806 1.00 74.69 275 ILE A N 1
ATOM 2129 C CA . ILE A 1 275 ? 2.409 34.050 -2.934 1.00 74.69 275 ILE A CA 1
ATOM 2130 C C . ILE A 1 275 ? 1.279 34.665 -3.770 1.00 74.69 275 ILE A C 1
ATOM 2132 O O . ILE A 1 275 ? 0.136 34.240 -3.637 1.00 74.69 275 ILE A O 1
ATOM 2136 N N . SER A 1 276 ? 1.577 35.613 -4.667 1.00 75.56 276 SER A N 1
ATOM 2137 C CA . SER A 1 276 ? 0.555 36.300 -5.479 1.00 75.56 276 SER A CA 1
ATOM 2138 C C . SER A 1 276 ? -0.244 35.340 -6.381 1.00 75.56 276 SER A C 1
ATOM 2140 O O . SER A 1 276 ? -1.475 35.430 -6.468 1.00 75.56 276 SER A O 1
ATOM 2142 N N . ASN A 1 277 ? 0.431 34.355 -6.985 1.00 79.94 277 ASN A N 1
ATOM 2143 C CA . ASN A 1 277 ? -0.206 33.330 -7.814 1.00 79.94 277 ASN A CA 1
ATOM 2144 C C . ASN A 1 277 ? -1.209 32.479 -7.019 1.00 79.94 277 ASN A C 1
ATOM 2146 O O . ASN A 1 277 ? -2.299 32.213 -7.517 1.00 79.94 277 ASN A O 1
ATOM 2150 N N . ASN A 1 278 ? -0.873 32.097 -5.784 1.00 79.25 278 ASN A N 1
ATOM 2151 C CA . ASN A 1 278 ? -1.683 31.174 -4.982 1.00 79.25 278 ASN A CA 1
ATOM 2152 C C . ASN A 1 278 ? -2.678 31.853 -4.034 1.00 79.25 278 ASN A C 1
ATOM 2154 O O . ASN A 1 278 ? -3.616 31.198 -3.583 1.00 79.25 278 ASN A O 1
ATOM 2158 N N . LEU A 1 279 ? -2.512 33.150 -3.752 1.00 75.38 279 LEU A N 1
ATOM 2159 C CA . LEU A 1 279 ? -3.341 33.886 -2.795 1.00 75.38 279 LEU A CA 1
ATOM 2160 C C . LEU A 1 279 ? -4.837 33.728 -3.091 1.00 75.38 279 LEU A C 1
ATOM 2162 O O . LEU A 1 279 ? -5.600 33.408 -2.193 1.00 75.38 279 LEU A O 1
ATOM 2166 N N . GLU A 1 280 ? -5.248 33.836 -4.350 1.00 76.62 280 GLU A N 1
ATOM 2167 C CA . GLU A 1 280 ? -6.649 33.697 -4.769 1.00 76.62 280 GLU A CA 1
ATOM 2168 C C . GLU A 1 280 ? -7.275 32.339 -4.404 1.00 76.62 280 GLU A C 1
ATOM 2170 O O . GLU A 1 280 ? -8.412 32.306 -3.941 1.00 76.62 280 GLU A O 1
ATOM 2175 N N . ASN A 1 281 ? -6.523 31.236 -4.483 1.00 77.06 281 ASN A N 1
ATOM 2176 C CA . ASN A 1 281 ? -6.990 29.922 -4.026 1.00 77.06 281 ASN A CA 1
ATOM 2177 C C . ASN A 1 281 ? -7.173 29.889 -2.497 1.00 77.06 281 ASN A C 1
ATOM 2179 O O . ASN A 1 281 ? -8.141 29.316 -1.994 1.00 77.06 281 ASN A O 1
ATOM 2183 N N . CYS A 1 282 ? -6.277 30.546 -1.753 1.00 72.69 282 CYS A N 1
ATOM 2184 C CA . CYS A 1 282 ? -6.402 30.705 -0.303 1.00 72.69 282 CYS A CA 1
ATOM 2185 C C . CYS A 1 282 ? -7.633 31.544 0.077 1.00 72.69 282 CYS A C 1
ATOM 2187 O O . CYS A 1 282 ? -8.316 31.223 1.051 1.00 72.69 282 CYS A O 1
ATOM 2189 N N . LEU A 1 283 ? -7.932 32.594 -0.696 1.00 73.62 283 LEU A N 1
ATOM 2190 C CA . LEU A 1 283 ? -9.117 33.430 -0.501 1.00 73.62 283 LEU A CA 1
ATOM 2191 C C . LEU A 1 283 ? -10.399 32.657 -0.815 1.00 73.62 283 LEU A C 1
ATOM 2193 O O . LEU A 1 283 ? -11.328 32.683 -0.011 1.00 73.62 283 LEU A O 1
ATOM 2197 N N . LEU A 1 284 ? -10.428 31.910 -1.924 1.00 78.00 284 LEU A N 1
ATOM 2198 C CA . LEU A 1 284 ? -11.557 31.055 -2.280 1.00 78.00 284 LEU A CA 1
ATOM 2199 C C . LEU A 1 284 ? -11.891 30.079 -1.149 1.00 78.00 284 LEU A C 1
ATOM 2201 O O . LEU A 1 284 ? -13.027 30.085 -0.692 1.00 78.00 284 LEU A O 1
ATOM 2205 N N . GLU A 1 285 ? -10.939 29.305 -0.618 1.00 74.12 285 GLU A N 1
ATOM 2206 C CA . GLU A 1 285 ? -11.248 28.379 0.486 1.00 74.12 285 GLU A CA 1
ATOM 2207 C C . GLU A 1 285 ? -11.640 29.091 1.795 1.00 74.12 285 GLU A C 1
ATOM 2209 O O . GLU A 1 285 ? -12.519 28.605 2.509 1.00 74.12 285 GLU A O 1
ATOM 2214 N N . ALA A 1 286 ? -11.070 30.264 2.100 1.00 70.19 286 ALA A N 1
ATOM 2215 C CA . ALA A 1 286 ? -11.457 31.046 3.277 1.00 70.19 286 ALA A CA 1
ATOM 2216 C C . ALA A 1 286 ? -12.886 31.615 3.179 1.00 70.19 286 ALA A C 1
ATOM 2218 O O . ALA A 1 286 ? -13.624 31.597 4.167 1.00 70.19 286 ALA A O 1
ATOM 2219 N N . PHE A 1 287 ? -13.292 32.100 2.003 1.00 75.00 287 PHE A N 1
ATOM 2220 C CA . PHE A 1 287 ? -14.566 32.794 1.785 1.00 75.00 287 PHE A CA 1
ATOM 2221 C C . PHE A 1 287 ? -15.679 31.919 1.187 1.00 75.00 287 PHE A C 1
ATOM 2223 O O . PHE A 1 287 ? -16.844 32.313 1.213 1.00 75.00 287 PHE A O 1
ATOM 2230 N N . LYS A 1 288 ? -15.377 30.693 0.751 1.00 73.19 288 LYS A N 1
ATOM 2231 C CA . LYS A 1 288 ? -16.332 29.664 0.293 1.00 73.19 288 LYS A CA 1
ATOM 2232 C C . LYS A 1 288 ? -17.525 29.415 1.234 1.00 73.19 288 LYS A C 1
ATOM 2234 O O . LYS A 1 288 ? -18.626 29.263 0.708 1.00 73.19 288 LYS A O 1
ATOM 2239 N N . PRO A 1 289 ? -17.400 29.439 2.581 1.00 68.38 289 PRO A N 1
ATOM 2240 C CA . PRO A 1 289 ? -18.561 29.360 3.479 1.00 68.38 289 PRO A CA 1
ATOM 2241 C C . PRO A 1 289 ? -19.469 30.601 3.449 1.00 68.38 289 PRO A C 1
ATOM 2243 O O . PRO A 1 289 ? -20.625 30.523 3.857 1.00 68.38 289 PRO A O 1
ATOM 2246 N N . LEU A 1 290 ? -18.942 31.743 2.996 1.00 71.12 290 LEU A N 1
ATOM 2247 C CA . LEU A 1 290 ? -19.607 33.049 2.961 1.00 71.12 290 LEU A CA 1
ATOM 2248 C C . LEU A 1 290 ? -20.113 33.420 1.556 1.00 71.12 290 LEU A C 1
ATOM 2250 O O . LEU A 1 290 ? -20.912 34.341 1.425 1.00 71.12 290 LEU A O 1
ATOM 2254 N N . GLY A 1 291 ? -19.667 32.709 0.515 1.00 76.25 291 GLY A N 1
ATOM 2255 C CA . GLY A 1 291 ? -20.061 32.947 -0.877 1.00 76.25 291 GLY A CA 1
ATOM 2256 C C . GLY A 1 291 ? -19.465 34.211 -1.506 1.00 76.25 291 GLY A C 1
ATOM 2257 O O . GLY A 1 291 ? -19.919 34.611 -2.574 1.00 76.25 291 GLY A O 1
ATOM 2258 N N . ILE A 1 292 ? -18.470 34.838 -0.868 1.00 70.88 292 ILE A N 1
ATOM 2259 C CA . ILE A 1 292 ? -17.811 36.044 -1.388 1.00 70.88 292 ILE A CA 1
ATOM 2260 C C . ILE A 1 292 ? -16.803 35.641 -2.466 1.00 70.88 292 ILE A C 1
ATOM 2262 O O . ILE A 1 292 ? -15.922 34.815 -2.222 1.00 70.88 292 ILE A O 1
ATOM 2266 N N . THR A 1 293 ? -16.939 36.239 -3.651 1.00 72.75 293 THR A N 1
ATOM 2267 C CA . THR A 1 293 ? -16.054 36.018 -4.808 1.00 72.75 293 THR A CA 1
ATOM 2268 C C . THR A 1 293 ? -15.491 37.310 -5.406 1.00 72.75 293 THR A C 1
ATOM 2270 O O . THR A 1 293 ? -14.674 37.233 -6.318 1.00 72.75 293 THR A O 1
ATOM 2273 N N . ASP A 1 294 ? -15.913 38.487 -4.925 1.00 75.81 294 ASP A N 1
ATOM 2274 C CA . ASP A 1 294 ? -15.286 39.770 -5.262 1.00 75.81 294 ASP A CA 1
ATOM 2275 C C . ASP A 1 294 ? -14.387 40.231 -4.106 1.00 75.81 294 ASP A C 1
ATOM 2277 O O . ASP A 1 294 ? -14.834 40.571 -3.011 1.00 75.81 294 ASP A O 1
ATOM 2281 N N . TRP A 1 295 ? -13.083 40.241 -4.366 1.00 70.94 295 TRP A N 1
ATOM 2282 C CA . TRP A 1 295 ? -12.050 40.600 -3.398 1.00 70.94 295 TRP A CA 1
ATOM 2283 C C . TRP A 1 295 ? -11.995 42.103 -3.086 1.00 70.94 295 TRP A C 1
ATOM 2285 O O . TRP A 1 295 ? -11.370 42.493 -2.100 1.00 70.94 295 TRP A O 1
ATOM 2295 N N . ASN A 1 296 ? -12.668 42.945 -3.878 1.00 66.31 296 ASN A N 1
ATOM 2296 C CA . ASN A 1 296 ? -12.804 44.378 -3.609 1.00 66.31 296 ASN A CA 1
ATOM 2297 C C . ASN A 1 296 ? -13.874 44.667 -2.534 1.00 66.31 296 ASN A C 1
ATOM 2299 O O . ASN A 1 296 ? -13.854 45.730 -1.920 1.00 66.31 296 ASN A O 1
ATOM 2303 N N . GLU A 1 297 ? -14.780 43.726 -2.246 1.00 61.59 297 GLU A N 1
ATOM 2304 C CA . GLU A 1 297 ? -15.745 43.851 -1.138 1.00 61.59 297 GLU A CA 1
ATOM 2305 C C . GLU A 1 297 ? -15.122 43.515 0.233 1.00 61.59 297 GLU A C 1
ATOM 2307 O O . GLU A 1 297 ? -15.722 43.754 1.281 1.00 61.59 297 GLU A O 1
ATOM 2312 N N . VAL A 1 298 ? -13.894 42.983 0.242 1.00 63.69 298 VAL A N 1
ATOM 2313 C CA . VAL A 1 298 ? -13.164 42.568 1.445 1.00 63.69 298 VAL A CA 1
ATOM 2314 C C . VAL A 1 298 ? -12.161 43.648 1.865 1.00 63.69 298 VAL A C 1
ATOM 2316 O O . VAL A 1 298 ? -11.435 44.208 1.042 1.00 63.69 298 VAL A O 1
ATOM 2319 N N . PHE A 1 299 ? -12.098 43.929 3.171 1.00 63.25 299 PHE A N 1
ATOM 2320 C CA . PHE A 1 299 ? -11.047 44.755 3.769 1.00 63.25 299 PHE A CA 1
ATOM 2321 C C . PHE A 1 299 ? -9.830 43.893 4.123 1.00 63.25 299 PHE A C 1
ATOM 2323 O O . PHE A 1 299 ? -9.940 42.930 4.885 1.00 63.25 299 PHE A O 1
ATOM 2330 N N . TRP A 1 300 ? -8.665 44.254 3.587 1.00 65.00 300 TRP A N 1
ATOM 2331 C CA . TRP A 1 300 ? -7.443 43.461 3.697 1.00 65.00 300 TRP A CA 1
ATOM 2332 C C . TRP A 1 300 ? -6.562 43.896 4.871 1.00 65.00 300 TRP A C 1
ATOM 2334 O O . TRP A 1 300 ? -6.138 45.046 4.957 1.00 65.00 300 TRP A O 1
ATOM 2344 N N . VAL A 1 301 ? -6.210 42.937 5.731 1.00 64.81 301 VAL A N 1
ATOM 2345 C CA . VAL A 1 301 ? -5.095 43.052 6.680 1.00 64.81 301 VAL A CA 1
ATOM 2346 C C . VAL A 1 301 ? -4.171 41.863 6.454 1.00 64.81 301 VAL A C 1
ATOM 2348 O O . VAL A 1 301 ? -4.538 40.723 6.731 1.00 64.81 301 VAL A O 1
ATOM 2351 N N . SER A 1 302 ? -2.973 42.118 5.937 1.00 66.75 302 SER A N 1
ATOM 2352 C CA . SER A 1 302 ? -1.938 41.104 5.734 1.00 66.75 302 SER A CA 1
ATOM 2353 C C . SER A 1 302 ? -0.820 41.252 6.761 1.00 66.75 302 SER A C 1
ATOM 2355 O O . SER A 1 302 ? -0.483 42.360 7.181 1.00 66.75 302 SER A O 1
ATOM 2357 N N . HIS A 1 303 ? -0.187 40.135 7.126 1.00 69.62 303 HIS A N 1
ATOM 2358 C CA . HIS A 1 303 ? 1.088 40.177 7.839 1.00 69.62 303 HIS A CA 1
ATOM 2359 C C . HIS A 1 303 ? 2.104 40.966 6.987 1.00 69.62 303 HIS A C 1
ATOM 2361 O O . HIS A 1 303 ? 2.292 40.606 5.820 1.00 69.62 303 HIS A O 1
ATOM 2367 N N . PRO A 1 304 ? 2.771 42.009 7.517 1.00 60.81 304 PRO A N 1
ATOM 2368 C CA . PRO A 1 304 ? 3.723 42.801 6.746 1.00 60.81 304 PRO A CA 1
ATOM 2369 C C . PRO A 1 304 ? 4.941 41.944 6.381 1.00 60.81 304 PRO A C 1
ATOM 2371 O O . PRO A 1 304 ? 5.799 41.647 7.211 1.00 60.81 304 PRO A O 1
ATOM 2374 N N . GLY A 1 305 ? 4.985 41.492 5.129 1.00 59.38 305 GLY A N 1
ATOM 2375 C CA . GLY A 1 305 ? 6.160 40.862 4.535 1.00 59.38 305 GLY A CA 1
ATOM 2376 C C . GLY A 1 305 ? 7.136 41.902 3.978 1.00 59.38 305 GLY A C 1
ATOM 2377 O O . GLY A 1 305 ? 6.884 43.105 4.006 1.00 59.38 305 GLY A O 1
ATOM 2378 N N . ASN A 1 306 ? 8.243 41.425 3.404 1.00 61.03 306 ASN A N 1
ATOM 2379 C CA . ASN A 1 306 ? 9.133 42.257 2.589 1.00 61.03 306 ASN A CA 1
ATOM 2380 C C . ASN A 1 306 ? 8.327 43.004 1.502 1.00 61.03 306 ASN A C 1
ATOM 2382 O O . ASN A 1 306 ? 7.407 42.423 0.925 1.00 61.03 306 ASN A O 1
ATOM 2386 N N . TRP A 1 307 ? 8.699 44.250 1.185 1.00 62.66 307 TRP A N 1
ATOM 2387 C CA . TRP A 1 307 ? 7.983 45.149 0.266 1.00 62.66 307 TRP A CA 1
ATOM 2388 C C . TRP A 1 307 ? 7.542 44.482 -1.044 1.00 62.66 307 TRP A C 1
ATOM 2390 O O . TRP A 1 307 ? 6.412 44.675 -1.475 1.00 62.66 307 TRP A O 1
ATOM 2400 N N . GLY A 1 308 ? 8.386 43.631 -1.640 1.00 65.62 308 GLY A N 1
ATOM 2401 C CA . GLY A 1 308 ? 8.043 42.911 -2.873 1.00 65.62 308 GLY A CA 1
ATOM 2402 C C . GLY A 1 308 ? 6.830 41.976 -2.757 1.00 65.62 308 GLY A C 1
ATOM 2403 O O . GLY A 1 308 ? 6.139 41.777 -3.747 1.00 65.62 308 GLY A O 1
ATOM 2404 N N . ILE A 1 309 ? 6.546 41.422 -1.570 1.00 66.38 309 ILE A N 1
ATOM 2405 C CA . ILE A 1 309 ? 5.346 40.606 -1.310 1.00 66.38 309 ILE A CA 1
ATOM 2406 C C . ILE A 1 309 ? 4.109 41.506 -1.252 1.00 66.38 309 ILE A C 1
ATOM 2408 O O . ILE A 1 309 ? 3.109 41.199 -1.891 1.00 66.38 309 ILE A O 1
ATOM 2412 N N . MET A 1 310 ? 4.192 42.630 -0.535 1.00 66.75 310 MET A N 1
ATOM 2413 C CA . MET A 1 310 ? 3.093 43.598 -0.425 1.00 66.75 310 MET A CA 1
ATOM 2414 C C . MET A 1 310 ? 2.741 44.193 -1.796 1.00 66.75 310 MET A C 1
ATOM 2416 O O . MET A 1 310 ? 1.590 44.127 -2.210 1.00 66.75 310 MET A O 1
ATOM 2420 N N . ASP A 1 311 ? 3.741 44.646 -2.555 1.00 69.25 311 ASP A N 1
ATOM 2421 C CA . ASP A 1 311 ? 3.604 45.146 -3.931 1.00 69.25 311 ASP A CA 1
ATOM 2422 C C . ASP A 1 311 ? 2.986 44.097 -4.883 1.00 69.25 311 ASP A C 1
ATOM 2424 O O . ASP A 1 311 ? 2.137 44.430 -5.709 1.00 69.25 311 ASP A O 1
ATOM 2428 N N . ALA A 1 312 ? 3.339 42.813 -4.738 1.00 69.62 312 ALA A N 1
ATOM 2429 C CA . ALA A 1 312 ? 2.761 41.722 -5.531 1.00 69.62 312 ALA A CA 1
ATOM 2430 C C . ALA A 1 312 ? 1.308 41.363 -5.149 1.00 69.62 312 ALA A C 1
ATOM 2432 O O . ALA A 1 312 ? 0.601 40.762 -5.963 1.00 69.62 312 ALA A O 1
ATOM 2433 N N . ILE A 1 313 ? 0.857 41.719 -3.941 1.00 66.25 313 ILE A N 1
ATOM 2434 C CA . ILE A 1 313 ? -0.537 41.582 -3.493 1.00 66.25 313 ILE A CA 1
ATOM 2435 C C . ILE A 1 313 ? -1.345 42.814 -3.925 1.00 66.25 313 ILE A C 1
ATOM 2437 O O . ILE A 1 313 ? -2.381 42.668 -4.570 1.00 66.25 313 ILE A O 1
ATOM 2441 N N . GLU A 1 314 ? -0.845 44.024 -3.660 1.00 66.88 314 GLU A N 1
ATOM 2442 C CA . GLU A 1 314 ? -1.492 45.288 -4.038 1.00 66.88 314 GLU A CA 1
ATOM 2443 C C . GLU A 1 314 ? -1.730 45.376 -5.552 1.00 66.88 314 GLU A C 1
ATOM 2445 O O . GLU A 1 314 ? -2.832 45.717 -5.982 1.00 66.88 314 GLU A O 1
ATOM 2450 N N . LYS A 1 315 ? -0.754 44.971 -6.378 1.00 69.94 315 LYS A N 1
ATOM 2451 C CA . LYS A 1 315 ? -0.912 44.904 -7.843 1.00 69.94 315 LYS A CA 1
ATOM 2452 C C . LYS A 1 315 ? -1.990 43.925 -8.314 1.00 69.94 315 LYS A C 1
ATOM 2454 O O . LYS A 1 315 ? -2.491 44.098 -9.423 1.00 69.94 315 LYS A O 1
ATOM 2459 N N . LYS A 1 316 ? -2.340 42.913 -7.510 1.00 67.44 316 LYS A N 1
ATOM 2460 C CA . LYS A 1 316 ? -3.356 41.907 -7.855 1.00 67.44 316 LYS A CA 1
ATOM 2461 C C . LYS A 1 316 ? -4.776 42.311 -7.413 1.00 67.44 316 LYS A C 1
ATOM 2463 O O . LYS A 1 316 ? -5.729 41.902 -8.067 1.00 67.44 316 LYS A O 1
ATOM 2468 N N . PHE A 1 317 ? -4.929 43.153 -6.382 1.00 66.56 317 PHE A N 1
ATOM 2469 C CA . PHE A 1 317 ? -6.231 43.472 -5.751 1.00 66.56 317 PHE A CA 1
ATOM 2470 C C . PHE A 1 317 ? -6.478 44.986 -5.535 1.00 66.56 317 PHE A C 1
ATOM 2472 O O . PHE A 1 317 ? -7.015 45.411 -4.517 1.00 66.56 317 PHE A O 1
ATOM 2479 N N . ALA A 1 318 ? -6.058 45.825 -6.483 1.00 49.03 318 ALA A N 1
ATOM 2480 C CA . ALA A 1 318 ? -5.743 47.250 -6.286 1.00 49.03 318 ALA A CA 1
ATOM 2481 C C . ALA A 1 318 ? -6.869 48.259 -5.895 1.00 49.03 318 ALA A C 1
ATOM 2483 O O . ALA A 1 318 ? -6.650 49.461 -6.080 1.00 49.03 318 ALA A O 1
ATOM 2484 N N . LYS A 1 319 ? -8.063 47.868 -5.407 1.00 42.50 319 LYS A N 1
ATOM 2485 C CA . LYS A 1 319 ? -9.166 48.820 -5.104 1.00 42.50 319 LYS A CA 1
ATOM 2486 C C . LYS A 1 319 ? -10.112 48.452 -3.936 1.00 42.50 319 LYS A C 1
ATOM 2488 O O . LYS A 1 319 ? -11.315 48.329 -4.152 1.00 42.50 319 LYS A O 1
ATOM 2493 N N . SER A 1 320 ? -9.640 48.454 -2.685 1.00 36.44 320 SER A N 1
ATOM 2494 C CA . SER A 1 320 ? -10.561 48.607 -1.535 1.00 36.44 320 SER A CA 1
ATOM 2495 C C . SER A 1 320 ? -9.936 49.175 -0.251 1.00 36.44 320 SER A C 1
ATOM 2497 O O . SER A 1 320 ? -9.320 48.484 0.556 1.00 36.44 320 SER A O 1
ATOM 2499 N N . SER A 1 321 ? -10.198 50.457 0.015 1.00 27.94 321 SER A N 1
ATOM 2500 C CA . SER A 1 321 ? -10.179 51.005 1.376 1.00 27.94 321 SER A CA 1
ATOM 2501 C C . SER A 1 321 ? -11.275 52.065 1.527 1.00 27.94 321 SER A C 1
ATOM 2503 O O . SER A 1 321 ? -11.140 53.153 0.980 1.00 27.94 321 SER A O 1
ATOM 2505 N N . LEU A 1 322 ? -12.377 51.712 2.219 1.00 25.03 322 LEU A N 1
ATOM 2506 C CA . LEU A 1 322 ? -13.318 52.576 2.977 1.00 25.03 322 LEU A CA 1
ATOM 2507 C C . LEU A 1 322 ? -14.678 51.875 3.252 1.00 25.03 322 LEU A C 1
ATOM 2509 O O . LEU A 1 322 ? -15.603 51.943 2.457 1.00 25.03 322 LEU A O 1
ATOM 2513 N N . ALA A 1 323 ? -14.773 51.253 4.430 1.00 25.39 323 ALA A N 1
ATOM 2514 C CA . ALA A 1 323 ? -15.840 51.392 5.438 1.00 25.39 323 ALA A CA 1
ATOM 2515 C C . ALA A 1 323 ? -17.372 51.243 5.119 1.00 25.39 323 ALA A C 1
ATOM 2517 O O . ALA A 1 323 ? -17.978 52.084 4.464 1.00 25.39 323 ALA A O 1
ATOM 2518 N N . VAL A 1 324 ? -18.008 50.333 5.894 1.00 25.39 324 VAL A N 1
ATOM 2519 C CA . VAL A 1 324 ? -19.361 50.398 6.537 1.00 25.39 324 VAL A CA 1
ATOM 2520 C C . VAL A 1 324 ? -20.584 49.650 5.927 1.00 25.39 324 VAL A C 1
ATOM 2522 O O . VAL A 1 324 ? -20.943 49.788 4.765 1.00 25.39 324 VAL A O 1
ATOM 2525 N N . THR A 1 325 ? -21.331 49.012 6.853 1.00 22.62 325 THR A N 1
ATOM 2526 C CA . THR A 1 325 ? -22.752 48.549 6.865 1.00 22.62 325 THR A CA 1
ATOM 2527 C C . THR A 1 325 ? -23.162 47.165 6.331 1.00 22.62 325 THR A C 1
ATOM 2529 O O . THR A 1 325 ? -22.607 46.625 5.388 1.00 22.62 325 THR A O 1
ATOM 2532 N N . ALA A 1 326 ? -24.168 46.589 7.010 1.00 24.95 326 ALA A N 1
ATOM 2533 C CA . ALA A 1 326 ? -24.600 45.188 6.939 1.00 24.95 326 ALA A CA 1
ATOM 2534 C C . ALA A 1 326 ? -26.011 45.010 6.337 1.00 24.95 326 ALA A C 1
ATOM 2536 O O . ALA A 1 326 ? -26.829 45.928 6.404 1.00 24.95 326 ALA A O 1
ATOM 2537 N N . GLY A 1 327 ? -26.346 43.802 5.852 1.00 22.73 327 GLY A N 1
ATOM 2538 C CA . GLY A 1 327 ? -27.706 43.515 5.371 1.00 22.73 327 GLY A CA 1
ATOM 2539 C C . GLY A 1 327 ? -28.057 42.062 5.001 1.00 22.73 327 GLY A C 1
ATOM 2540 O O . GLY A 1 327 ? -27.870 41.648 3.866 1.00 22.73 327 GLY A O 1
ATOM 2541 N N . SER A 1 328 ? -28.772 41.381 5.909 1.00 21.58 328 SER A N 1
ATOM 2542 C CA . SER A 1 328 ? -29.709 40.249 5.675 1.00 21.58 328 SER A CA 1
ATOM 2543 C C . SER A 1 328 ? -29.189 38.814 5.401 1.00 21.58 328 SER A C 1
ATOM 2545 O O . SER A 1 328 ? -28.241 38.578 4.665 1.00 21.58 328 SER A O 1
ATOM 2547 N N . ARG A 1 329 ? -29.878 37.830 6.015 1.00 23.73 329 ARG A N 1
ATOM 2548 C CA . ARG A 1 329 ? -29.678 36.365 5.909 1.00 23.73 329 ARG A CA 1
ATOM 2549 C C . ARG A 1 329 ? -30.865 35.695 5.183 1.00 23.73 329 ARG A C 1
ATOM 2551 O O . ARG A 1 329 ? -31.995 36.125 5.418 1.00 23.73 329 ARG A O 1
ATOM 2558 N N . PRO A 1 330 ? -30.677 34.555 4.490 1.00 22.81 330 PRO A N 1
ATOM 2559 C CA . PRO A 1 330 ? -31.719 33.550 4.249 1.00 22.81 330 PRO A CA 1
ATOM 2560 C C . PRO A 1 330 ? -31.693 32.409 5.292 1.00 22.81 330 PRO A C 1
ATOM 2562 O O . PRO A 1 330 ? -30.694 32.183 5.973 1.00 22.81 330 PRO A O 1
ATOM 2565 N N . SER A 1 331 ? -32.810 31.687 5.439 1.00 21.89 331 SER A N 1
ATOM 2566 C CA . SER A 1 331 ? -33.046 30.677 6.490 1.00 21.89 331 SER A CA 1
ATOM 2567 C C . SER A 1 331 ? -32.736 29.221 6.064 1.00 21.89 331 SER A C 1
ATOM 2569 O O . SER A 1 331 ? -32.742 28.909 4.872 1.00 21.89 331 SER A O 1
ATOM 2571 N N . PRO A 1 332 ? -32.471 28.295 7.016 1.00 27.23 332 PRO A N 1
ATOM 2572 C CA . PRO A 1 332 ? -31.966 26.953 6.710 1.00 27.23 332 PRO A CA 1
ATOM 2573 C C . PRO A 1 332 ? -33.064 25.912 6.426 1.00 27.23 332 PRO A C 1
ATOM 2575 O O . PRO A 1 332 ? -34.155 25.955 6.998 1.00 27.23 332 PRO A O 1
ATOM 2578 N N . ARG A 1 333 ? -32.737 24.896 5.611 1.00 24.44 333 ARG A N 1
ATOM 2579 C CA . ARG A 1 333 ? -33.537 23.666 5.448 1.00 24.44 333 ARG A CA 1
ATOM 2580 C C . ARG A 1 333 ? -32.908 22.475 6.177 1.00 24.44 333 ARG A C 1
ATOM 2582 O O . ARG A 1 333 ? -31.695 22.341 6.265 1.00 24.44 333 ARG A O 1
ATOM 2589 N N . ILE A 1 334 ? -33.783 21.618 6.698 1.00 25.98 334 ILE A N 1
ATOM 2590 C CA . ILE A 1 334 ? -33.488 20.494 7.597 1.00 25.98 334 ILE A CA 1
ATOM 2591 C C . ILE A 1 334 ? -32.988 19.272 6.806 1.00 25.98 334 ILE A C 1
ATOM 2593 O O . ILE A 1 334 ? -33.603 18.893 5.808 1.00 25.98 334 ILE A O 1
ATOM 2597 N N . ALA A 1 335 ? -31.923 18.618 7.282 1.00 27.62 335 ALA A N 1
ATOM 2598 C CA . ALA A 1 335 ? -31.417 17.361 6.724 1.00 27.62 335 ALA A CA 1
ATOM 2599 C C . ALA A 1 335 ? -32.200 16.132 7.241 1.00 27.62 335 ALA A C 1
ATOM 2601 O O . ALA A 1 335 ? -32.615 16.086 8.398 1.00 27.62 335 ALA A O 1
ATOM 2602 N N . LYS A 1 336 ? -32.384 15.121 6.380 1.00 29.92 336 LYS A N 1
ATOM 2603 C CA . LYS A 1 336 ? -32.997 13.816 6.701 1.00 29.92 336 LYS A CA 1
ATOM 2604 C C . LYS A 1 336 ? -31.927 12.722 6.809 1.00 29.92 336 LYS A C 1
ATOM 2606 O O . LYS A 1 336 ? -30.904 12.806 6.140 1.00 29.92 336 LYS A O 1
ATOM 2611 N N . MET A 1 337 ? -32.215 11.671 7.583 1.00 34.47 337 MET A N 1
ATOM 2612 C CA . MET A 1 337 ? -31.420 10.433 7.605 1.00 34.47 337 MET A CA 1
ATOM 2613 C C . MET A 1 337 ? -31.312 9.817 6.201 1.00 34.47 337 MET A C 1
ATOM 2615 O O . MET A 1 337 ? -32.312 9.723 5.485 1.00 34.47 337 MET A O 1
ATOM 2619 N N . VAL A 1 338 ? -30.109 9.373 5.835 1.00 48.50 338 VAL A N 1
ATOM 2620 C CA . VAL A 1 338 ? -29.806 8.710 4.557 1.00 48.50 338 VAL A CA 1
ATOM 2621 C C . VAL A 1 338 ? -29.846 7.191 4.757 1.00 48.50 338 VAL A C 1
ATOM 2623 O O . VAL A 1 338 ? -29.316 6.684 5.740 1.00 48.50 338 VAL A O 1
ATOM 2626 N N . SER A 1 339 ? -30.486 6.453 3.846 1.00 57.19 339 SER A N 1
ATOM 2627 C CA . SER A 1 339 ? -30.559 4.985 3.895 1.00 57.19 339 SER A CA 1
ATOM 2628 C C . SER A 1 339 ? -29.343 4.313 3.242 1.00 57.19 339 SER A C 1
ATOM 2630 O O . SER A 1 339 ? -28.742 4.875 2.325 1.00 57.19 339 SER A O 1
ATOM 2632 N N . ASN A 1 340 ? -29.026 3.075 3.645 1.00 54.34 340 ASN A N 1
ATOM 2633 C CA . ASN A 1 340 ? -27.921 2.287 3.071 1.00 54.34 340 ASN A CA 1
ATOM 2634 C C . ASN A 1 340 ? -27.984 2.229 1.530 1.00 54.34 340 ASN A C 1
ATOM 2636 O O . ASN A 1 340 ? -26.992 2.523 0.866 1.00 54.34 340 ASN A O 1
ATOM 2640 N N . ASP A 1 341 ? -29.159 1.958 0.954 1.00 58.25 341 ASP A N 1
ATOM 2641 C CA . ASP A 1 341 ? -29.401 1.970 -0.499 1.00 58.25 341 ASP A CA 1
ATOM 2642 C C . ASP A 1 341 ? -29.027 3.296 -1.182 1.00 58.25 341 ASP A C 1
ATOM 2644 O O . ASP A 1 341 ? -28.557 3.299 -2.321 1.00 58.25 341 ASP A O 1
ATOM 2648 N N . ALA A 1 342 ? -29.247 4.431 -0.513 1.00 61.38 342 ALA A N 1
ATOM 2649 C CA . ALA A 1 342 ? -28.913 5.746 -1.050 1.00 61.38 342 ALA A CA 1
ATOM 2650 C C . ALA A 1 342 ? -27.397 5.996 -1.012 1.00 61.38 342 ALA A C 1
ATOM 2652 O O . ALA A 1 342 ? -26.843 6.466 -2.005 1.00 61.38 342 ALA A O 1
ATOM 2653 N N . ILE A 1 343 ? -26.718 5.592 0.070 1.00 61.69 343 ILE A N 1
ATOM 2654 C CA . ILE A 1 343 ? -25.247 5.611 0.157 1.00 61.69 343 ILE A CA 1
ATOM 2655 C C . ILE A 1 343 ? -24.650 4.733 -0.954 1.00 61.69 343 ILE A C 1
ATOM 2657 O O . ILE A 1 343 ? -23.769 5.178 -1.685 1.00 61.69 343 ILE A O 1
ATOM 2661 N N . ARG A 1 344 ? -25.169 3.514 -1.159 1.00 66.00 344 ARG A N 1
ATOM 2662 C CA . ARG A 1 344 ? -24.646 2.586 -2.179 1.00 66.00 344 ARG A CA 1
ATOM 2663 C C . ARG A 1 344 ? -24.907 3.030 -3.616 1.00 66.00 344 ARG A C 1
ATOM 2665 O O . ARG A 1 344 ? -24.031 2.862 -4.461 1.00 66.00 344 ARG A O 1
ATOM 2672 N N . LYS A 1 345 ? -26.058 3.647 -3.905 1.00 69.00 345 LYS A N 1
ATOM 2673 C CA . LYS A 1 345 ? -26.312 4.272 -5.218 1.00 69.00 345 LYS A CA 1
ATOM 2674 C C . LYS A 1 345 ? -25.417 5.485 -5.477 1.00 69.00 345 LYS A C 1
ATOM 2676 O O . LYS A 1 345 ? -25.072 5.718 -6.628 1.00 69.00 345 LYS A O 1
ATOM 2681 N N . ALA A 1 346 ? -25.033 6.228 -4.438 1.00 69.19 346 ALA A N 1
ATOM 2682 C CA . ALA A 1 346 ? -24.084 7.333 -4.557 1.00 69.19 346 ALA A CA 1
ATOM 2683 C C . ALA A 1 346 ? -22.628 6.856 -4.721 1.00 69.19 346 ALA A C 1
ATOM 2685 O O . ALA A 1 346 ? -21.855 7.513 -5.407 1.00 69.19 346 ALA A O 1
ATOM 2686 N N . GLN A 1 347 ? -22.257 5.714 -4.132 1.00 73.62 347 GLN A N 1
ATOM 2687 C CA . GLN A 1 347 ? -20.890 5.177 -4.174 1.00 73.62 347 GLN A CA 1
ATOM 2688 C C . GLN A 1 347 ? -20.505 4.459 -5.477 1.00 73.62 347 GLN A C 1
ATOM 2690 O O . GLN A 1 347 ? -19.313 4.270 -5.690 1.00 73.62 347 GLN A O 1
ATOM 2695 N N . ARG A 1 348 ? -21.453 4.044 -6.335 1.00 81.19 348 ARG A N 1
ATOM 2696 C CA . ARG A 1 348 ? -21.173 3.166 -7.494 1.00 81.19 348 ARG A CA 1
ATOM 2697 C C . ARG A 1 348 ? -21.347 3.847 -8.871 1.00 81.19 348 ARG A C 1
ATOM 2699 O O . ARG A 1 348 ? -22.353 4.528 -9.083 1.00 81.19 348 ARG A O 1
ATOM 2706 N N . PRO A 1 349 ? -20.445 3.595 -9.841 1.00 83.31 349 PRO A N 1
ATOM 2707 C CA . PRO A 1 349 ? -20.555 4.044 -11.232 1.00 83.31 349 PRO A CA 1
ATOM 2708 C C . PRO A 1 349 ? -21.512 3.183 -12.080 1.00 83.31 349 PRO A C 1
ATOM 2710 O O . PRO A 1 349 ? -21.883 2.061 -11.702 1.00 83.31 349 PRO A O 1
ATOM 2713 N N . GLN A 1 350 ? -21.908 3.710 -13.246 1.00 81.06 350 GLN A N 1
ATOM 2714 C CA . GLN A 1 350 ? -22.940 3.152 -14.136 1.00 81.06 350 GLN A CA 1
ATOM 2715 C C . GLN A 1 350 ? -22.398 2.472 -15.404 1.00 81.06 350 GLN A C 1
ATOM 2717 O O . GLN A 1 350 ? -23.051 1.555 -15.900 1.00 81.06 350 GLN A O 1
ATOM 2722 N N . GLY A 1 351 ? -21.222 2.851 -15.909 1.00 80.31 351 GLY A N 1
ATOM 2723 C CA . GLY A 1 351 ? -20.527 2.309 -17.093 1.00 80.31 351 GLY A CA 1
ATOM 2724 C C . GLY A 1 351 ? -19.410 1.314 -16.735 1.00 80.31 351 GLY A C 1
ATOM 2725 O O . GLY A 1 351 ? -18.995 1.299 -15.575 1.00 80.31 351 GLY A O 1
ATOM 2726 N N . PRO A 1 352 ? -19.008 0.406 -17.645 1.00 85.19 352 PRO A N 1
ATOM 2727 C CA . PRO A 1 352 ? -18.031 -0.651 -17.354 1.00 85.19 352 PRO A CA 1
ATOM 2728 C C . PRO A 1 352 ? -16.641 -0.077 -17.049 1.00 85.19 352 PRO A C 1
ATOM 2730 O O . PRO A 1 352 ? -16.374 1.089 -17.335 1.00 85.19 352 PRO A O 1
ATOM 2733 N N . ALA A 1 353 ? -15.753 -0.891 -16.472 1.00 90.94 353 ALA A N 1
ATOM 2734 C CA . ALA A 1 353 ? -14.343 -0.521 -16.389 1.00 90.94 353 ALA A CA 1
ATOM 2735 C C . ALA A 1 353 ? -13.743 -0.429 -17.799 1.00 90.94 353 ALA A C 1
ATOM 2737 O O . ALA A 1 353 ? -13.793 -1.386 -18.572 1.00 90.94 353 ALA A O 1
ATOM 2738 N N . THR A 1 354 ? -13.139 0.712 -18.101 1.00 92.44 354 THR A N 1
ATOM 2739 C CA . THR A 1 354 ? -12.638 1.069 -19.425 1.00 92.44 354 THR A CA 1
ATOM 2740 C C . THR A 1 354 ? -11.190 1.522 -19.316 1.00 92.44 354 THR A C 1
ATOM 2742 O O . THR A 1 354 ? -10.850 2.351 -18.472 1.00 92.44 354 THR A O 1
ATOM 2745 N N . ILE A 1 355 ? -10.336 0.990 -20.185 1.00 95.00 355 ILE A N 1
ATOM 2746 C CA . ILE A 1 355 ? -8.957 1.440 -20.377 1.00 95.00 355 ILE A CA 1
ATOM 2747 C C . ILE A 1 355 ? -8.981 2.727 -21.205 1.00 95.00 355 ILE A C 1
ATOM 2749 O O . ILE A 1 355 ? -9.565 2.749 -22.288 1.00 95.00 355 ILE A O 1
ATOM 2753 N N . MET A 1 356 ? -8.360 3.789 -20.690 1.00 94.69 356 MET A N 1
ATOM 2754 C CA . MET A 1 356 ? -8.405 5.150 -21.247 1.00 94.69 356 MET A CA 1
ATOM 2755 C C . MET A 1 356 ? -7.059 5.642 -21.796 1.00 94.69 356 MET A C 1
ATOM 2757 O O . MET A 1 356 ? -7.035 6.574 -22.592 1.00 94.69 356 MET A O 1
ATOM 2761 N N . ALA A 1 357 ? -5.947 5.050 -21.356 1.00 97.25 357 ALA A N 1
ATOM 2762 C CA . ALA A 1 357 ? -4.592 5.403 -21.781 1.00 97.25 357 ALA A CA 1
ATOM 2763 C C . ALA A 1 357 ? -3.620 4.244 -21.526 1.00 97.25 357 ALA A C 1
ATOM 2765 O O . ALA A 1 357 ? -3.835 3.473 -20.585 1.00 97.25 357 ALA A O 1
ATOM 2766 N N . ILE A 1 358 ? -2.560 4.139 -22.336 1.00 98.00 358 ILE A N 1
ATOM 2767 C CA . ILE A 1 358 ? -1.491 3.138 -22.209 1.00 98.00 358 ILE A CA 1
ATOM 2768 C C . ILE A 1 358 ? -0.126 3.790 -22.479 1.00 98.00 358 ILE A C 1
ATOM 2770 O O . ILE A 1 358 ? 0.163 4.232 -23.590 1.00 98.00 358 ILE A O 1
ATOM 2774 N N . GLY A 1 359 ? 0.743 3.795 -21.469 1.00 98.44 359 GLY A N 1
ATOM 2775 C CA . GLY A 1 359 ? 2.128 4.254 -21.562 1.00 98.44 359 GLY A CA 1
ATOM 2776 C C . GLY A 1 359 ? 3.121 3.101 -21.423 1.00 98.44 359 GLY A C 1
ATOM 2777 O O . GLY A 1 359 ? 2.925 2.202 -20.610 1.00 98.44 359 GLY A O 1
ATOM 2778 N N . THR A 1 360 ? 4.206 3.129 -22.195 1.00 98.69 360 THR A N 1
ATOM 2779 C CA . THR A 1 360 ? 5.252 2.090 -22.211 1.00 98.69 360 THR A CA 1
ATOM 2780 C C . THR A 1 360 ? 6.649 2.709 -22.107 1.00 98.69 360 THR A C 1
ATOM 2782 O O . THR A 1 360 ? 6.915 3.796 -22.634 1.00 98.69 360 THR A O 1
ATOM 2785 N N . ALA A 1 361 ? 7.558 2.043 -21.395 1.00 98.62 361 ALA A N 1
ATOM 2786 C CA . ALA A 1 361 ? 8.946 2.458 -21.212 1.00 98.62 361 ALA A CA 1
ATOM 2787 C C . ALA A 1 361 ? 9.887 1.247 -21.164 1.00 98.62 361 ALA A C 1
ATOM 2789 O O . ALA A 1 361 ? 9.512 0.166 -20.714 1.00 98.62 361 ALA A O 1
ATOM 2790 N N . ASN A 1 362 ? 11.125 1.445 -21.604 1.00 98.25 362 ASN A N 1
ATOM 2791 C CA . ASN A 1 362 ? 12.194 0.452 -21.584 1.00 98.25 362 ASN A CA 1
ATOM 2792 C C . ASN A 1 362 ? 13.489 1.143 -21.128 1.00 98.25 362 ASN A C 1
ATOM 2794 O O . ASN A 1 362 ? 13.636 2.337 -21.399 1.00 98.25 362 ASN A O 1
ATOM 2798 N N . PRO A 1 363 ? 14.431 0.432 -20.481 1.00 97.06 363 PRO A N 1
ATOM 2799 C CA . PRO A 1 363 ? 15.759 0.976 -20.210 1.00 97.06 363 PRO A CA 1
ATOM 2800 C C . PRO A 1 363 ? 16.464 1.444 -21.496 1.00 97.06 363 PRO A C 1
ATOM 2802 O O . PRO A 1 363 ? 16.175 0.921 -22.575 1.00 97.06 363 PRO A O 1
ATOM 2805 N N . PRO A 1 364 ? 17.419 2.386 -21.410 1.00 94.94 364 PRO A N 1
ATOM 2806 C CA . PRO A 1 364 ? 18.071 2.951 -22.591 1.00 94.94 364 PRO A CA 1
ATOM 2807 C C . PRO A 1 364 ? 18.993 1.965 -23.326 1.00 94.94 364 PRO A C 1
ATOM 2809 O O . PRO A 1 364 ? 19.259 2.161 -24.512 1.00 94.94 364 PRO A O 1
ATOM 2812 N N . ASN A 1 365 ? 19.487 0.915 -22.658 1.00 96.75 365 ASN A N 1
ATOM 2813 C CA . ASN A 1 365 ? 20.449 -0.015 -23.254 1.00 96.75 365 ASN A CA 1
ATOM 2814 C C . ASN A 1 365 ? 19.730 -1.090 -24.077 1.00 96.75 365 ASN A C 1
ATOM 2816 O O . ASN A 1 365 ? 18.852 -1.795 -23.573 1.00 96.75 365 ASN A O 1
ATOM 2820 N N . LEU A 1 366 ? 20.140 -1.227 -25.337 1.00 96.75 366 LEU A N 1
ATOM 2821 C CA . LEU A 1 366 ? 19.572 -2.142 -26.323 1.00 96.75 366 LEU A CA 1
ATOM 2822 C C . LEU A 1 366 ? 20.599 -3.215 -26.693 1.00 96.75 366 LEU A C 1
ATOM 2824 O O . LEU A 1 366 ? 21.745 -2.904 -27.013 1.00 96.75 366 LEU A O 1
ATOM 2828 N N . TYR A 1 367 ? 20.157 -4.470 -26.707 1.00 96.88 367 TYR A N 1
ATOM 2829 C CA . TYR A 1 367 ? 20.966 -5.627 -27.073 1.00 96.88 367 TYR A CA 1
ATOM 2830 C C . TYR A 1 367 ? 20.333 -6.388 -28.236 1.00 96.88 367 TYR A C 1
ATOM 2832 O O . TYR A 1 367 ? 19.214 -6.888 -28.121 1.00 96.88 367 TYR A O 1
ATOM 2840 N N . GLU A 1 368 ? 21.065 -6.511 -29.344 1.00 97.62 368 GLU A N 1
ATOM 2841 C CA . GLU A 1 368 ? 20.678 -7.347 -30.485 1.00 97.62 368 GLU A CA 1
ATOM 2842 C C . GLU A 1 368 ? 20.867 -8.836 -30.142 1.00 97.62 368 GLU A C 1
ATOM 2844 O O . GLU A 1 368 ? 21.926 -9.275 -29.691 1.00 97.62 368 GLU A O 1
ATOM 2849 N N . GLN A 1 369 ? 19.842 -9.648 -30.389 1.00 96.44 369 GLN A N 1
ATOM 2850 C CA . GLN A 1 369 ? 19.809 -11.074 -30.050 1.00 96.44 369 GLN A CA 1
ATOM 2851 C C . GLN A 1 369 ? 20.876 -11.884 -30.807 1.00 96.44 369 GLN A C 1
ATOM 2853 O O . GLN A 1 369 ? 21.327 -12.929 -30.334 1.00 96.44 369 GLN A O 1
ATOM 2858 N N . SER A 1 370 ? 21.302 -11.397 -31.976 1.00 96.31 370 SER A N 1
ATOM 2859 C CA . SER A 1 370 ? 22.353 -11.998 -32.804 1.00 96.31 370 SER A CA 1
ATOM 2860 C C . SER A 1 370 ? 23.752 -11.894 -32.186 1.00 96.31 370 SER A C 1
ATOM 2862 O O . SER A 1 370 ? 24.564 -12.794 -32.393 1.00 96.31 370 SER A O 1
ATOM 2864 N N . THR A 1 371 ? 24.027 -10.841 -31.409 1.00 96.50 371 THR A N 1
ATOM 2865 C CA . THR A 1 371 ? 25.315 -10.604 -30.732 1.00 96.50 371 THR A CA 1
ATOM 2866 C C . THR A 1 371 ? 25.254 -10.862 -29.227 1.00 96.50 371 THR A C 1
ATOM 2868 O O . THR A 1 371 ? 26.298 -11.017 -28.592 1.00 96.50 371 THR A O 1
ATOM 2871 N N . PHE A 1 372 ? 24.055 -10.989 -28.645 1.00 97.25 372 PHE A N 1
ATOM 2872 C CA . PHE A 1 372 ? 23.882 -11.272 -27.219 1.00 97.25 372 PHE A CA 1
ATOM 2873 C C . PHE A 1 372 ? 24.680 -12.487 -26.697 1.00 97.25 372 PHE A C 1
ATOM 2875 O O . PHE A 1 372 ? 25.242 -12.369 -25.610 1.00 97.25 372 PHE A O 1
ATOM 2882 N N . PRO A 1 373 ? 24.813 -13.628 -27.412 1.00 97.69 373 PRO A N 1
ATOM 2883 C CA . PRO A 1 373 ? 25.655 -14.740 -26.959 1.00 97.69 373 PRO A CA 1
ATOM 2884 C C . PRO A 1 373 ? 27.122 -14.361 -26.729 1.00 97.69 373 PRO A C 1
ATOM 2886 O O . PRO A 1 373 ? 27.765 -14.918 -25.845 1.00 97.69 373 PRO A O 1
ATOM 2889 N N . ASP A 1 374 ? 27.651 -13.420 -27.512 1.00 97.56 374 ASP A N 1
ATOM 2890 C CA . ASP A 1 374 ? 29.031 -12.953 -27.399 1.00 97.56 374 ASP A CA 1
ATOM 2891 C C . ASP A 1 374 ? 29.201 -11.891 -26.305 1.00 97.56 374 ASP A C 1
ATOM 2893 O O . ASP A 1 374 ? 30.238 -11.867 -25.650 1.00 97.56 374 ASP A O 1
ATOM 2897 N N . PHE A 1 375 ? 28.177 -11.071 -26.050 1.00 97.25 375 PHE A N 1
ATOM 2898 C CA . PHE A 1 375 ? 28.119 -10.198 -24.872 1.00 97.25 375 PHE A CA 1
ATOM 2899 C C . PHE A 1 375 ? 28.032 -11.014 -23.572 1.00 97.25 375 PHE A C 1
ATOM 2901 O O . PHE A 1 375 ? 28.877 -10.867 -22.697 1.00 97.25 375 PHE A O 1
ATOM 2908 N N . TYR A 1 376 ? 27.050 -11.912 -23.471 1.00 97.56 376 TYR A N 1
ATOM 2909 C CA . TYR A 1 376 ? 26.752 -12.676 -22.259 1.00 97.56 376 TYR A CA 1
ATOM 2910 C C . TYR A 1 376 ? 27.939 -13.520 -21.791 1.00 97.56 376 TYR A C 1
ATOM 2912 O O . TYR A 1 376 ? 28.377 -13.365 -20.659 1.00 97.56 376 TYR A O 1
ATOM 2920 N N . PHE A 1 377 ? 28.525 -14.335 -22.677 1.00 97.56 377 PHE A N 1
ATOM 2921 C CA . PHE A 1 377 ? 29.672 -15.175 -22.310 1.00 97.56 377 PHE A CA 1
ATOM 2922 C C . PHE A 1 377 ? 30.935 -14.370 -21.976 1.00 97.56 377 PHE A C 1
ATOM 2924 O O . PHE A 1 377 ? 31.770 -14.873 -21.224 1.00 97.56 377 PHE A O 1
ATOM 2931 N N . ARG A 1 378 ? 31.062 -13.132 -22.474 1.00 96.81 378 ARG A N 1
ATOM 2932 C CA . ARG A 1 378 ? 32.145 -12.224 -22.084 1.00 96.81 378 ARG A CA 1
ATOM 2933 C C . ARG A 1 378 ? 31.923 -11.685 -20.673 1.00 96.81 378 ARG A C 1
ATOM 2935 O O . ARG A 1 378 ? 32.770 -11.900 -19.814 1.00 96.81 378 ARG A O 1
ATOM 2942 N N . VAL A 1 379 ? 30.774 -11.054 -20.408 1.00 96.31 379 VAL A N 1
ATOM 2943 C CA . VAL A 1 379 ? 30.505 -10.420 -19.100 1.00 96.31 379 VAL A CA 1
ATOM 2944 C C . VAL A 1 379 ? 30.387 -11.431 -17.956 1.00 96.31 379 VAL A C 1
ATOM 2946 O O . VAL A 1 379 ? 30.727 -11.107 -16.823 1.00 96.31 379 VAL A O 1
ATOM 2949 N N . THR A 1 380 ? 29.990 -12.679 -18.236 1.00 96.25 380 THR A N 1
ATOM 2950 C CA . THR A 1 380 ? 30.001 -13.774 -17.249 1.00 96.25 380 THR A CA 1
ATOM 2951 C C . THR A 1 380 ? 31.339 -14.527 -17.184 1.00 96.25 380 THR A C 1
ATOM 2953 O O . THR A 1 380 ? 31.397 -15.619 -16.619 1.00 96.25 380 THR A O 1
ATOM 2956 N N . ASN A 1 381 ? 32.418 -14.008 -17.789 1.00 95.00 381 ASN A N 1
ATOM 2957 C CA . ASN A 1 381 ? 33.755 -14.631 -17.839 1.00 95.00 381 ASN A CA 1
ATOM 2958 C C . ASN A 1 381 ? 33.755 -16.103 -18.320 1.00 95.00 381 ASN A C 1
ATOM 2960 O O . ASN A 1 381 ? 34.595 -16.925 -17.945 1.00 95.00 381 ASN A O 1
ATOM 2964 N N . SER A 1 382 ? 32.785 -16.452 -19.166 1.00 96.56 382 SER A N 1
ATOM 2965 C CA . SER A 1 382 ? 32.430 -17.822 -19.547 1.00 96.56 382 SER A CA 1
ATOM 2966 C C . SER A 1 382 ? 32.898 -18.223 -20.948 1.00 96.56 382 SER A C 1
ATOM 2968 O O . SER A 1 382 ? 32.622 -19.336 -21.383 1.00 96.56 382 SER A O 1
ATOM 2970 N N . ASP A 1 383 ? 33.641 -17.369 -21.661 1.00 96.31 383 ASP A N 1
ATOM 2971 C CA . ASP A 1 383 ? 34.198 -17.666 -22.996 1.00 96.31 383 ASP A CA 1
ATOM 2972 C C . ASP A 1 383 ? 35.076 -18.935 -23.053 1.00 96.31 383 ASP A C 1
ATOM 2974 O O . ASP A 1 383 ? 35.289 -19.500 -24.127 1.00 96.31 383 ASP A O 1
ATOM 2978 N N . HIS A 1 384 ? 35.517 -19.441 -21.898 1.00 95.62 384 HIS A N 1
ATOM 2979 C CA . HIS A 1 384 ? 36.168 -20.743 -21.749 1.00 95.62 384 HIS A CA 1
ATOM 2980 C C . HIS A 1 384 ? 35.234 -21.957 -21.989 1.00 95.62 384 HIS A C 1
ATOM 2982 O O . HIS A 1 384 ? 35.722 -23.084 -22.047 1.00 95.62 384 HIS A O 1
ATOM 2988 N N . MET A 1 385 ? 33.921 -21.747 -22.170 1.00 95.88 385 MET A N 1
ATOM 2989 C CA . MET A 1 385 ? 32.898 -22.767 -22.462 1.00 95.88 385 MET A CA 1
ATOM 2990 C C . MET A 1 385 ? 32.357 -22.661 -23.914 1.00 95.88 385 MET A C 1
ATOM 2992 O O . MET A 1 385 ? 31.175 -22.353 -24.125 1.00 95.88 385 MET A O 1
ATOM 2996 N N . PRO A 1 386 ? 33.174 -22.898 -24.962 1.00 95.88 386 PRO A N 1
ATOM 2997 C CA . PRO A 1 386 ? 32.798 -22.610 -26.352 1.00 95.88 386 PRO A CA 1
ATOM 2998 C C . PRO A 1 386 ? 31.620 -23.452 -26.873 1.00 95.88 386 PRO A C 1
ATOM 3000 O O . PRO A 1 386 ? 30.805 -22.954 -27.654 1.00 95.88 386 PRO A O 1
ATOM 3003 N N . GLU A 1 387 ? 31.480 -24.706 -26.432 1.00 95.94 387 GLU A N 1
ATOM 3004 C CA . GLU A 1 387 ? 30.357 -25.569 -26.832 1.00 95.94 387 GLU A CA 1
ATOM 3005 C C . GLU A 1 387 ? 29.021 -25.076 -26.262 1.00 95.94 387 GLU A C 1
ATOM 3007 O O . GLU A 1 387 ? 28.001 -25.053 -26.964 1.00 95.94 387 GLU A O 1
ATOM 3012 N N . LEU A 1 388 ? 29.036 -24.625 -25.003 1.00 95.69 388 LEU A N 1
ATOM 3013 C CA . LEU A 1 388 ? 27.877 -24.043 -24.335 1.00 95.69 388 LEU A CA 1
ATOM 3014 C C . LEU A 1 388 ? 27.495 -22.702 -24.973 1.00 95.69 388 LEU A C 1
ATOM 3016 O O . LEU A 1 388 ? 26.311 -22.464 -25.216 1.00 95.69 388 LEU A O 1
ATOM 3020 N N . LYS A 1 389 ? 28.488 -21.885 -25.350 1.00 96.94 389 LYS A N 1
ATOM 3021 C CA . LYS A 1 389 ? 28.301 -20.628 -26.090 1.00 96.94 389 LYS A CA 1
ATOM 3022 C C . LYS A 1 389 ? 27.624 -20.845 -27.441 1.00 96.94 389 LYS A C 1
ATOM 3024 O O . LYS A 1 389 ? 26.648 -20.168 -27.764 1.00 96.94 389 LYS A O 1
ATOM 3029 N N . GLU A 1 390 ? 28.069 -21.834 -28.212 1.00 96.31 390 GLU A N 1
ATOM 3030 C CA . GLU A 1 390 ? 27.438 -22.177 -29.491 1.00 96.31 390 GLU A CA 1
ATOM 3031 C C . GLU A 1 390 ? 26.036 -22.786 -29.300 1.00 96.31 390 GLU A C 1
ATOM 3033 O O . GLU A 1 390 ? 25.105 -22.500 -30.058 1.00 96.31 390 GLU A O 1
ATOM 3038 N N . LYS A 1 391 ? 25.813 -23.569 -28.236 1.00 94.50 391 LYS A N 1
ATOM 3039 C CA . LYS A 1 391 ? 24.461 -24.021 -27.878 1.00 94.50 391 LYS A CA 1
ATOM 3040 C C . LYS A 1 391 ? 23.547 -22.848 -27.509 1.00 94.50 391 LYS A C 1
ATOM 3042 O O . LYS A 1 391 ? 22.408 -22.832 -27.973 1.00 94.50 391 LYS A O 1
ATOM 3047 N N . PHE A 1 392 ? 24.037 -21.861 -26.762 1.00 96.06 392 PHE A N 1
ATOM 3048 C CA . PHE A 1 392 ? 23.298 -20.647 -26.422 1.00 96.06 392 PHE A CA 1
ATOM 3049 C C . PHE A 1 392 ? 22.999 -19.789 -27.658 1.00 96.06 392 PHE A C 1
ATOM 3051 O O . PHE A 1 392 ? 21.858 -19.374 -27.840 1.00 96.06 392 PHE A O 1
ATOM 3058 N N . ARG A 1 393 ? 23.949 -19.642 -28.592 1.00 96.75 393 ARG A N 1
ATOM 3059 C CA . ARG A 1 393 ? 23.720 -18.996 -29.897 1.00 96.75 393 ARG A CA 1
ATOM 3060 C C . ARG A 1 393 ? 22.570 -19.649 -30.675 1.00 96.75 393 ARG A C 1
ATOM 3062 O O . ARG A 1 393 ? 21.692 -18.949 -31.179 1.00 96.75 393 ARG A O 1
ATOM 3069 N N . ARG A 1 394 ? 22.500 -20.987 -30.694 1.00 94.81 394 ARG A N 1
ATOM 3070 C CA . ARG A 1 394 ? 21.369 -21.734 -31.286 1.00 94.81 394 ARG A CA 1
ATOM 3071 C C . ARG A 1 394 ? 20.051 -21.585 -30.519 1.00 94.81 394 ARG A C 1
ATOM 3073 O O . ARG A 1 394 ? 18.997 -21.683 -31.144 1.00 94.81 394 ARG A O 1
ATOM 3080 N N . ILE A 1 395 ? 20.082 -21.374 -29.200 1.00 92.88 395 ILE A N 1
ATOM 3081 C CA . ILE A 1 395 ? 18.886 -21.051 -28.402 1.00 92.88 395 ILE A CA 1
ATOM 3082 C C . ILE A 1 395 ? 18.391 -19.652 -28.789 1.00 92.88 395 ILE A C 1
ATOM 3084 O O . ILE A 1 395 ? 17.246 -19.524 -29.215 1.00 92.88 395 ILE A O 1
ATOM 3088 N N . CYS A 1 396 ? 19.261 -18.638 -28.755 1.00 94.69 396 CYS A N 1
ATOM 3089 C CA . CYS A 1 396 ? 18.951 -17.263 -29.152 1.00 94.69 396 CYS A CA 1
ATOM 3090 C C . CYS A 1 396 ? 18.352 -17.194 -30.565 1.00 94.69 396 CYS A C 1
ATOM 3092 O O . CYS A 1 396 ? 17.266 -16.638 -30.733 1.00 94.69 396 CYS A O 1
ATOM 3094 N N . GLY A 1 397 ? 18.960 -17.866 -31.551 1.00 92.81 397 GLY A N 1
ATOM 3095 C CA . GLY A 1 397 ? 18.437 -17.942 -32.923 1.00 92.81 397 GLY A CA 1
ATOM 3096 C C . GLY A 1 397 ? 17.077 -18.646 -33.075 1.00 92.81 397 GLY A C 1
ATOM 3097 O O . GLY A 1 397 ? 16.413 -18.462 -34.089 1.00 92.81 397 GLY A O 1
ATOM 3098 N N . LYS A 1 398 ? 16.635 -19.424 -32.077 1.00 91.31 398 LYS A N 1
ATOM 3099 C CA . LYS A 1 398 ? 15.308 -20.068 -32.030 1.00 91.31 398 LYS A CA 1
ATOM 3100 C C . LYS A 1 398 ? 14.275 -19.306 -31.203 1.00 91.31 398 LYS A C 1
ATOM 3102 O O . LYS A 1 398 ? 13.102 -19.667 -31.243 1.00 91.31 398 LYS A O 1
ATOM 3107 N N . THR A 1 399 ? 14.674 -18.274 -30.457 1.00 90.25 399 THR A N 1
ATOM 3108 C CA . THR A 1 399 ? 13.709 -17.443 -29.720 1.00 90.25 399 THR A CA 1
ATOM 3109 C C . THR A 1 399 ? 12.837 -16.609 -30.656 1.00 90.25 399 THR A C 1
ATOM 3111 O O . THR A 1 399 ? 11.706 -16.317 -30.302 1.00 90.25 399 THR A O 1
ATOM 3114 N N . MET A 1 400 ? 13.325 -16.249 -31.850 1.00 93.94 400 MET A N 1
ATOM 3115 C CA . MET A 1 400 ? 12.704 -15.257 -32.748 1.00 93.94 400 MET A CA 1
ATOM 3116 C C . MET A 1 400 ? 12.674 -13.823 -32.177 1.00 93.94 400 MET A C 1
ATOM 3118 O O . MET A 1 400 ? 12.095 -12.926 -32.791 1.00 93.94 400 MET A O 1
ATOM 3122 N N . ILE A 1 401 ? 13.337 -13.589 -31.038 1.00 96.62 401 ILE A N 1
ATOM 3123 C CA . ILE A 1 401 ? 13.663 -12.252 -30.536 1.00 96.62 401 ILE A CA 1
ATOM 3124 C C . ILE A 1 401 ? 14.718 -11.659 -31.476 1.00 96.62 401 ILE A C 1
ATOM 3126 O O . ILE A 1 401 ? 15.661 -12.345 -31.871 1.00 96.62 401 ILE A O 1
ATOM 3130 N N . LYS A 1 402 ? 14.552 -10.394 -31.860 1.00 97.19 402 LYS A N 1
ATOM 3131 C CA . LYS A 1 402 ? 15.528 -9.641 -32.658 1.00 97.19 402 LYS A CA 1
ATOM 3132 C C . LYS A 1 402 ? 16.443 -8.835 -31.753 1.00 97.19 402 LYS A C 1
ATOM 3134 O O . LYS A 1 402 ? 17.653 -8.903 -31.905 1.00 97.19 402 LYS A O 1
ATOM 3139 N N . LYS A 1 403 ? 15.847 -8.134 -30.790 1.00 96.75 403 LYS A N 1
ATOM 3140 C CA . LYS A 1 403 ? 16.512 -7.264 -29.822 1.00 96.75 403 LYS A CA 1
ATOM 3141 C C . LYS A 1 403 ? 15.742 -7.258 -28.501 1.00 96.75 403 LYS A C 1
ATOM 3143 O O . LYS A 1 403 ? 14.582 -7.667 -28.456 1.00 96.75 403 LYS A O 1
ATOM 3148 N N . ARG A 1 404 ? 16.375 -6.754 -27.449 1.00 96.56 404 ARG A N 1
ATOM 3149 C CA . ARG A 1 404 ? 15.752 -6.497 -26.146 1.00 96.56 404 ARG A CA 1
ATOM 3150 C C . ARG A 1 404 ? 16.388 -5.307 -25.448 1.00 96.56 404 ARG A C 1
ATOM 3152 O O . ARG A 1 404 ? 17.472 -4.867 -25.828 1.00 96.56 404 ARG A O 1
ATOM 3159 N N . TYR A 1 405 ? 15.732 -4.848 -24.392 1.00 97.94 405 TYR A N 1
ATOM 3160 C CA . TYR A 1 405 ? 16.226 -3.796 -23.514 1.00 97.94 405 TYR A CA 1
ATOM 3161 C C . TYR A 1 405 ? 16.607 -4.380 -22.156 1.00 97.94 405 TYR A C 1
ATOM 3163 O O . TYR A 1 405 ? 15.957 -5.318 -21.686 1.00 97.94 405 TYR A O 1
ATOM 3171 N N . MET A 1 406 ? 17.673 -3.856 -21.550 1.00 96.81 406 MET A N 1
ATOM 3172 C CA . MET A 1 406 ? 18.158 -4.269 -20.227 1.00 96.81 406 MET A CA 1
ATOM 3173 C C . MET A 1 406 ? 18.703 -3.062 -19.460 1.00 96.81 406 MET A C 1
ATOM 3175 O O . MET A 1 406 ? 19.381 -2.211 -20.032 1.00 96.81 406 MET A O 1
ATOM 3179 N N . HIS A 1 407 ? 18.437 -2.982 -18.159 1.00 96.19 407 HIS A N 1
ATOM 3180 C CA . HIS A 1 407 ? 19.093 -2.012 -17.286 1.00 96.19 407 HIS A CA 1
ATOM 3181 C C . HIS A 1 407 ? 20.566 -2.389 -17.068 1.00 96.19 407 HIS A C 1
ATOM 3183 O O . HIS A 1 407 ? 21.432 -1.520 -17.104 1.00 96.19 407 HIS A O 1
ATOM 3189 N N . LEU A 1 408 ? 20.853 -3.686 -16.899 1.00 95.69 408 LEU A N 1
ATOM 3190 C CA . LEU A 1 408 ? 22.213 -4.203 -16.734 1.00 95.69 408 LEU A CA 1
ATOM 3191 C C . LEU A 1 408 ? 23.102 -3.885 -17.946 1.00 95.69 408 LEU A C 1
ATOM 3193 O O . LEU A 1 408 ? 22.759 -4.220 -19.080 1.00 95.69 408 LEU A O 1
ATOM 3197 N N . THR A 1 409 ? 24.268 -3.299 -17.671 1.00 96.06 409 THR A N 1
ATOM 3198 C CA . THR A 1 409 ? 25.344 -3.021 -18.632 1.00 96.06 409 THR A CA 1
ATOM 3199 C C . THR A 1 409 ? 26.613 -3.793 -18.268 1.00 96.06 409 THR A C 1
ATOM 3201 O O . THR A 1 409 ? 26.713 -4.360 -17.182 1.00 96.06 409 THR A O 1
ATOM 3204 N N . GLU A 1 410 ? 27.603 -3.797 -19.164 1.00 95.38 410 GLU A N 1
ATOM 3205 C CA . GLU A 1 410 ? 28.939 -4.351 -18.887 1.00 95.38 410 GLU A CA 1
ATOM 3206 C C . GLU A 1 410 ? 29.575 -3.681 -17.656 1.00 95.38 410 GLU A C 1
ATOM 3208 O O . GLU A 1 410 ? 29.980 -4.376 -16.735 1.00 95.38 410 GLU A O 1
ATOM 3213 N N . GLU A 1 411 ? 29.513 -2.348 -17.563 1.00 95.00 411 GLU A N 1
ATOM 3214 C CA . GLU A 1 411 ? 30.002 -1.568 -16.414 1.00 95.00 411 GLU A CA 1
ATOM 3215 C C . GLU A 1 411 ? 29.315 -1.945 -15.086 1.00 95.00 411 GLU A C 1
ATOM 3217 O O . GLU A 1 411 ? 29.985 -2.130 -14.071 1.00 95.00 411 GLU A O 1
ATOM 3222 N N . VAL A 1 412 ? 27.983 -2.097 -15.072 1.00 94.19 412 VAL A N 1
ATOM 3223 C CA . VAL A 1 412 ? 27.243 -2.494 -13.855 1.00 94.19 412 VAL A CA 1
ATOM 3224 C C . VAL A 1 412 ? 27.629 -3.908 -13.411 1.00 94.19 412 VAL A C 1
ATOM 3226 O O . VAL A 1 412 ? 27.734 -4.174 -12.215 1.00 94.19 412 VAL A O 1
ATOM 3229 N N . LEU A 1 413 ? 27.858 -4.813 -14.364 1.00 94.88 413 LEU A N 1
ATOM 3230 C CA . LEU A 1 413 ? 28.250 -6.196 -14.100 1.00 94.88 413 LEU A CA 1
ATOM 3231 C C . LEU A 1 413 ? 29.721 -6.320 -13.660 1.00 94.88 413 LEU A C 1
ATOM 3233 O O . LEU A 1 413 ? 30.020 -7.122 -12.779 1.00 94.88 413 LEU A O 1
ATOM 3237 N N . GLU A 1 414 ? 30.621 -5.486 -14.187 1.00 92.88 414 GLU A N 1
ATOM 3238 C CA . GLU A 1 414 ? 32.011 -5.368 -13.717 1.00 92.88 414 GLU A CA 1
ATOM 3239 C C . GLU A 1 414 ? 32.093 -4.852 -12.270 1.00 92.88 414 GLU A C 1
ATOM 3241 O O . GLU A 1 414 ? 32.926 -5.318 -11.493 1.00 92.88 414 GLU A O 1
ATOM 3246 N N . GLN A 1 415 ? 31.210 -3.924 -11.882 1.00 93.12 415 GLN A N 1
ATOM 3247 C CA . GLN A 1 415 ? 31.128 -3.397 -10.511 1.00 93.12 415 GLN A CA 1
ATOM 3248 C C . GLN A 1 415 ? 30.503 -4.381 -9.505 1.00 93.12 415 GLN A C 1
ATOM 3250 O O . GLN A 1 415 ? 30.703 -4.224 -8.300 1.00 93.12 415 GLN A O 1
ATOM 3255 N N . LYS A 1 416 ? 29.739 -5.372 -9.982 1.00 93.06 416 LYS A N 1
ATOM 3256 C CA . LYS A 1 416 ? 28.953 -6.325 -9.178 1.00 93.06 416 LYS A CA 1
ATOM 3257 C C . LYS A 1 416 ? 29.133 -7.767 -9.699 1.00 93.06 416 LYS A C 1
ATOM 3259 O O . LYS A 1 416 ? 28.172 -8.388 -10.169 1.00 93.06 416 LYS A O 1
ATOM 3264 N N . PRO A 1 417 ? 30.362 -8.320 -9.660 1.00 89.25 417 PRO A N 1
ATOM 3265 C CA . PRO A 1 417 ? 30.694 -9.576 -10.336 1.00 89.25 417 PRO A CA 1
ATOM 3266 C C . PRO A 1 417 ? 30.001 -10.810 -9.741 1.00 89.25 417 PRO A C 1
ATOM 3268 O O . PRO A 1 417 ? 29.882 -11.818 -10.440 1.00 89.25 417 PRO A O 1
ATOM 3271 N N . GLY A 1 418 ? 29.488 -10.743 -8.504 1.00 89.44 418 GLY A N 1
ATOM 3272 C CA . GLY A 1 418 ? 28.671 -11.810 -7.915 1.00 89.44 418 GLY A CA 1
ATOM 3273 C C . GLY A 1 418 ? 27.433 -12.116 -8.762 1.00 89.44 418 GLY A C 1
ATOM 3274 O O . GLY A 1 418 ? 27.085 -13.280 -8.965 1.00 89.44 418 GLY A O 1
ATOM 3275 N N . MET A 1 419 ? 26.832 -11.090 -9.380 1.00 92.69 419 MET A N 1
ATOM 3276 C CA . MET A 1 419 ? 25.695 -11.264 -10.290 1.00 92.69 419 MET A CA 1
ATOM 3277 C C . MET A 1 419 ? 26.022 -12.054 -11.568 1.00 92.69 419 MET A C 1
ATOM 3279 O O . MET A 1 419 ? 25.121 -12.652 -12.162 1.00 92.69 419 MET A O 1
ATOM 3283 N N . CYS A 1 420 ? 27.287 -12.046 -11.998 1.00 94.44 420 CYS A N 1
ATOM 3284 C CA . CYS A 1 420 ? 27.775 -12.757 -13.181 1.00 94.44 420 CYS A CA 1
ATOM 3285 C C . CYS A 1 420 ? 28.105 -14.228 -12.924 1.00 94.44 420 CYS A C 1
ATOM 3287 O O . CYS A 1 420 ? 28.219 -14.998 -13.881 1.00 94.44 420 CYS A O 1
ATOM 3289 N N . SER A 1 421 ? 28.246 -14.630 -11.661 1.00 93.31 421 SER A N 1
ATOM 3290 C CA . SER A 1 421 ? 28.395 -16.034 -11.294 1.00 93.31 421 SER A CA 1
ATOM 3291 C C . SER A 1 421 ? 27.103 -16.813 -11.545 1.00 93.31 421 SER A C 1
ATOM 3293 O O . SER A 1 421 ? 26.018 -16.243 -11.687 1.00 93.31 421 SER A O 1
ATOM 3295 N N . TYR A 1 422 ? 27.202 -18.139 -11.623 1.00 92.12 422 TYR A N 1
ATOM 3296 C CA . TYR A 1 422 ? 26.029 -19.001 -11.757 1.00 92.12 422 TYR A CA 1
ATOM 3297 C C . TYR A 1 422 ? 25.260 -19.130 -10.427 1.00 92.12 422 TYR A C 1
ATOM 3299 O O . TYR A 1 422 ? 24.030 -19.084 -10.438 1.00 92.12 422 TYR A O 1
ATOM 3307 N N . MET A 1 423 ? 25.971 -19.274 -9.296 1.00 90.88 423 MET A N 1
ATOM 3308 C CA . MET A 1 423 ? 25.390 -19.614 -7.980 1.00 90.88 423 MET A CA 1
ATOM 3309 C C . MET A 1 423 ? 26.063 -18.902 -6.788 1.00 90.88 423 MET A C 1
ATOM 3311 O O . MET A 1 423 ? 25.890 -19.352 -5.658 1.00 90.88 423 MET A O 1
ATOM 3315 N N . ASP A 1 424 ? 26.826 -17.823 -6.994 1.00 94.44 424 ASP A N 1
ATOM 3316 C CA . ASP A 1 424 ? 27.355 -17.055 -5.855 1.00 94.44 424 ASP A CA 1
ATOM 3317 C C . ASP A 1 424 ? 26.269 -16.127 -5.262 1.00 94.44 424 ASP A C 1
ATOM 3319 O O . ASP A 1 424 ? 25.454 -15.568 -6.017 1.00 94.44 424 ASP A O 1
ATOM 3323 N N . PRO A 1 425 ? 26.236 -15.943 -3.924 1.00 94.38 425 PRO A N 1
ATOM 3324 C CA . PRO A 1 425 ? 25.363 -14.971 -3.272 1.00 94.38 425 PRO A CA 1
ATOM 3325 C C . PRO A 1 425 ? 25.526 -13.577 -3.881 1.00 94.38 425 PRO A C 1
ATOM 3327 O O . PRO A 1 425 ? 26.636 -13.111 -4.138 1.00 94.38 425 PRO A O 1
ATOM 3330 N N . SER A 1 426 ? 24.395 -12.962 -4.209 1.00 95.88 426 SER A N 1
ATOM 3331 C CA . SER A 1 426 ? 24.325 -11.689 -4.937 1.00 95.88 426 SER A CA 1
ATOM 3332 C C . SER A 1 426 ? 22.957 -11.005 -4.808 1.00 95.88 426 SER A C 1
ATOM 3334 O O . SER A 1 426 ? 22.666 -10.046 -5.522 1.00 95.88 426 SER A O 1
ATOM 3336 N N . PHE A 1 427 ? 22.070 -11.492 -3.939 1.00 95.56 427 PHE A N 1
ATOM 3337 C CA . PHE A 1 427 ? 20.731 -10.943 -3.753 1.00 95.56 427 PHE A CA 1
ATOM 3338 C C . PHE A 1 427 ? 20.758 -9.518 -3.190 1.00 95.56 427 PHE A C 1
ATOM 3340 O O . PHE A 1 427 ? 19.994 -8.685 -3.680 1.00 95.56 427 PHE A O 1
ATOM 3347 N N . ASP A 1 428 ? 21.662 -9.203 -2.257 1.00 95.38 428 ASP A N 1
ATOM 3348 C CA . ASP A 1 428 ? 21.818 -7.840 -1.732 1.00 95.38 428 ASP A CA 1
ATOM 3349 C C . ASP A 1 428 ? 22.259 -6.873 -2.845 1.00 95.38 428 ASP A C 1
ATOM 3351 O O . ASP A 1 428 ? 21.651 -5.815 -3.020 1.00 95.38 428 ASP A O 1
ATOM 3355 N N . GLU A 1 429 ? 23.238 -7.268 -3.670 1.00 94.81 429 GLU A N 1
ATOM 3356 C CA . GLU A 1 429 ? 23.708 -6.475 -4.818 1.00 94.81 429 GLU A CA 1
ATOM 3357 C C . GLU A 1 429 ? 22.596 -6.204 -5.838 1.00 94.81 429 GLU A C 1
ATOM 3359 O O . GLU A 1 429 ? 22.464 -5.092 -6.353 1.00 94.81 429 GLU A O 1
ATOM 3364 N N . ARG A 1 430 ? 21.776 -7.221 -6.123 1.00 95.81 430 ARG A N 1
ATOM 3365 C CA . ARG A 1 430 ? 20.648 -7.104 -7.053 1.00 95.81 430 ARG A CA 1
ATOM 3366 C C . ARG A 1 430 ? 19.568 -6.194 -6.482 1.00 95.81 430 ARG A C 1
ATOM 3368 O O . ARG A 1 430 ? 19.050 -5.353 -7.216 1.00 95.81 430 ARG A O 1
ATOM 3375 N N . GLN A 1 431 ? 19.233 -6.356 -5.198 1.00 94.12 431 GLN A N 1
ATOM 3376 C CA . GLN A 1 431 ? 18.224 -5.565 -4.489 1.00 94.12 431 GLN A CA 1
ATOM 3377 C C . GLN A 1 431 ? 18.577 -4.078 -4.467 1.00 94.12 431 GLN A C 1
ATOM 3379 O O . GLN A 1 431 ? 17.701 -3.269 -4.765 1.00 94.12 431 GLN A O 1
ATOM 3384 N N . GLU A 1 432 ? 19.839 -3.716 -4.210 1.00 94.06 432 GLU A N 1
ATOM 3385 C CA . GLU A 1 432 ? 20.316 -2.323 -4.279 1.00 94.06 432 GLU A CA 1
ATOM 3386 C C . GLU A 1 432 ? 19.955 -1.641 -5.610 1.00 94.06 432 GLU A C 1
ATOM 3388 O O . GLU A 1 432 ? 19.533 -0.485 -5.615 1.00 94.06 432 GLU A O 1
ATOM 3393 N N . ILE A 1 433 ? 20.052 -2.369 -6.729 1.00 95.88 433 ILE A N 1
ATOM 3394 C CA . ILE A 1 433 ? 19.691 -1.871 -8.063 1.00 95.88 433 ILE A CA 1
ATOM 3395 C C . ILE A 1 433 ? 18.164 -1.814 -8.227 1.00 95.88 433 ILE A C 1
ATOM 3397 O O . ILE A 1 433 ? 17.600 -0.759 -8.526 1.00 95.88 433 ILE A O 1
ATOM 3401 N N . VAL A 1 434 ? 17.459 -2.938 -8.044 1.00 95.81 434 VAL A N 1
ATOM 3402 C CA . VAL A 1 434 ? 16.029 -3.019 -8.410 1.00 95.81 434 VAL A CA 1
ATOM 3403 C C . VAL A 1 434 ? 15.122 -2.164 -7.524 1.00 95.81 434 VAL A C 1
ATOM 3405 O O . VAL A 1 434 ? 14.107 -1.666 -8.006 1.00 95.81 434 VAL A O 1
ATOM 3408 N N . VAL A 1 435 ? 15.487 -1.944 -6.260 1.00 94.69 435 VAL A N 1
ATOM 3409 C CA . VAL A 1 435 ? 14.718 -1.121 -5.311 1.00 94.69 435 VAL A CA 1
ATOM 3410 C C . VAL A 1 435 ? 14.696 0.366 -5.714 1.00 94.69 435 VAL A C 1
ATOM 3412 O O . VAL A 1 435 ? 13.715 1.069 -5.444 1.00 94.69 435 VAL A O 1
ATOM 3415 N N . GLU A 1 436 ? 15.728 0.842 -6.415 1.00 94.44 436 GLU A N 1
ATOM 3416 C CA . GLU A 1 436 ? 15.788 2.198 -6.975 1.00 94.44 436 GLU A CA 1
ATOM 3417 C C . GLU A 1 436 ? 15.252 2.282 -8.409 1.00 94.44 436 GLU A C 1
ATOM 3419 O O . GLU A 1 436 ? 14.522 3.219 -8.740 1.00 94.44 436 GLU A O 1
ATOM 3424 N N . GLU A 1 437 ? 15.577 1.309 -9.260 1.00 96.81 437 GLU A N 1
ATOM 3425 C CA . GLU A 1 437 ? 15.342 1.407 -10.705 1.00 96.81 437 GLU A CA 1
ATOM 3426 C C . GLU A 1 437 ? 13.936 0.970 -11.142 1.00 96.81 437 GLU A C 1
ATOM 3428 O O . GLU A 1 437 ? 13.381 1.557 -12.074 1.00 96.81 437 GLU A O 1
ATOM 3433 N N . VAL A 1 438 ? 13.292 0.029 -10.433 1.00 97.56 438 VAL A N 1
ATOM 3434 C CA . VAL A 1 438 ? 11.893 -0.357 -10.714 1.00 97.56 438 VAL A CA 1
ATOM 3435 C C . VAL A 1 438 ? 10.942 0.850 -10.590 1.00 97.56 438 VAL A C 1
ATOM 3437 O O . VAL A 1 438 ? 10.207 1.122 -11.541 1.00 97.56 438 VAL A O 1
ATOM 3440 N N . PRO A 1 439 ? 10.957 1.654 -9.505 1.00 97.75 439 PRO A N 1
ATOM 3441 C CA . PRO A 1 439 ? 10.136 2.866 -9.424 1.00 97.75 439 PRO A CA 1
ATOM 3442 C C . PRO A 1 439 ? 10.464 3.927 -10.488 1.00 97.75 439 PRO A C 1
ATOM 3444 O O . PRO A 1 439 ? 9.564 4.655 -10.912 1.00 97.75 439 PRO A O 1
ATOM 3447 N N . ARG A 1 440 ? 11.727 4.032 -10.931 1.00 97.62 440 ARG A N 1
ATOM 3448 C CA . ARG A 1 440 ? 12.162 5.012 -11.945 1.00 97.62 440 ARG A CA 1
ATOM 3449 C C . ARG A 1 440 ? 11.626 4.661 -13.330 1.00 97.62 440 ARG A C 1
ATOM 3451 O O . ARG A 1 440 ? 10.970 5.498 -13.946 1.00 97.62 440 ARG A O 1
ATOM 3458 N N . LEU A 1 441 ? 11.803 3.419 -13.781 1.00 98.44 441 LEU A N 1
ATOM 3459 C CA . LEU A 1 441 ? 11.270 2.969 -15.070 1.00 98.44 441 LEU A CA 1
ATOM 3460 C C . LEU A 1 441 ? 9.727 2.953 -15.069 1.00 98.44 441 LEU A C 1
ATOM 3462 O O . LEU A 1 441 ? 9.089 3.374 -16.038 1.00 98.44 441 LEU A O 1
ATOM 3466 N N . ALA A 1 442 ? 9.113 2.565 -13.945 1.00 98.50 442 ALA A N 1
ATOM 3467 C CA . ALA A 1 442 ? 7.669 2.659 -13.736 1.00 98.50 442 ALA A CA 1
ATOM 3468 C C . ALA A 1 442 ? 7.135 4.097 -13.868 1.00 98.50 442 ALA A C 1
ATOM 3470 O O . ALA A 1 442 ? 6.077 4.304 -14.470 1.00 98.50 442 ALA A O 1
ATOM 3471 N N . LYS A 1 443 ? 7.868 5.097 -13.353 1.00 98.56 443 LYS A N 1
ATOM 3472 C CA . LYS A 1 443 ? 7.521 6.522 -13.484 1.00 98.56 443 LYS A CA 1
ATOM 3473 C C . LYS A 1 443 ? 7.422 6.945 -14.947 1.00 98.56 443 LYS A C 1
ATOM 3475 O O . LYS A 1 443 ? 6.494 7.671 -15.285 1.00 98.56 443 LYS A O 1
ATOM 3480 N N . GLU A 1 444 ? 8.330 6.501 -15.813 1.00 98.62 444 GLU A N 1
ATOM 3481 C CA . GLU A 1 444 ? 8.300 6.863 -17.236 1.00 98.62 444 GLU A CA 1
ATOM 3482 C C . GLU A 1 444 ? 7.070 6.308 -17.960 1.00 98.62 444 GLU A C 1
ATOM 3484 O O . GLU A 1 444 ? 6.404 7.037 -18.699 1.00 98.62 444 GLU A O 1
ATOM 3489 N N . ALA A 1 445 ? 6.741 5.032 -17.735 1.00 98.75 445 ALA A N 1
ATOM 3490 C CA . ALA A 1 445 ? 5.544 4.423 -18.310 1.00 98.75 445 ALA A CA 1
ATOM 3491 C C . ALA A 1 445 ? 4.270 5.104 -17.782 1.00 98.75 445 ALA A C 1
ATOM 3493 O O . ALA A 1 445 ? 3.389 5.469 -18.563 1.00 98.75 445 ALA A O 1
ATOM 3494 N N . ALA A 1 446 ? 4.197 5.344 -16.468 1.00 98.81 446 ALA A N 1
ATOM 3495 C CA . ALA A 1 446 ? 3.068 6.017 -15.831 1.00 98.81 446 ALA A CA 1
ATOM 3496 C C . ALA A 1 446 ? 2.898 7.472 -16.290 1.00 98.81 446 ALA A C 1
ATOM 3498 O O . ALA A 1 446 ? 1.772 7.897 -16.530 1.00 98.81 446 ALA A O 1
ATOM 3499 N N . ALA A 1 447 ? 3.989 8.222 -16.472 1.00 98.69 447 ALA A N 1
ATOM 3500 C CA . ALA A 1 447 ? 3.942 9.589 -16.985 1.00 98.69 447 ALA A CA 1
ATOM 3501 C C . ALA A 1 447 ? 3.342 9.639 -18.399 1.00 98.69 447 ALA A C 1
ATOM 3503 O O . ALA A 1 447 ? 2.432 10.428 -18.632 1.00 98.69 447 ALA A O 1
ATOM 3504 N N . LYS A 1 448 ? 3.763 8.739 -19.300 1.00 98.69 448 LYS A N 1
ATOM 3505 C CA . LYS A 1 448 ? 3.195 8.616 -20.657 1.00 98.69 448 LYS A CA 1
ATOM 3506 C C . LYS A 1 448 ? 1.707 8.243 -20.639 1.00 98.69 448 LYS A C 1
ATOM 3508 O O . LYS A 1 448 ? 0.936 8.764 -21.437 1.00 98.69 448 LYS A O 1
ATOM 3513 N N . ALA A 1 449 ? 1.287 7.368 -19.719 1.00 98.56 449 ALA A N 1
ATOM 3514 C CA . ALA A 1 449 ? -0.125 7.016 -19.556 1.00 98.56 449 ALA A CA 1
ATOM 3515 C C . ALA A 1 449 ? -0.961 8.206 -19.042 1.00 98.56 449 ALA A C 1
ATOM 3517 O O . ALA A 1 449 ? -2.051 8.453 -19.550 1.00 98.56 449 ALA A O 1
ATOM 3518 N N . ILE A 1 450 ? -0.451 8.967 -18.067 1.00 98.38 450 ILE A N 1
ATOM 3519 C CA . ILE A 1 450 ? -1.108 10.176 -17.539 1.00 98.38 450 ILE A CA 1
ATOM 3520 C C . ILE A 1 450 ? -1.186 11.272 -18.616 1.00 98.38 450 ILE A C 1
ATOM 3522 O O . ILE A 1 450 ? -2.229 11.907 -18.761 1.00 98.38 450 ILE A O 1
ATOM 3526 N N . GLU A 1 451 ? -0.122 11.459 -19.400 1.00 97.50 451 GLU A N 1
ATOM 3527 C CA . GLU A 1 451 ? -0.081 12.391 -20.532 1.00 97.50 451 GLU A CA 1
ATOM 3528 C C . GLU A 1 451 ? -1.134 12.036 -21.594 1.00 97.50 451 GLU A C 1
ATOM 3530 O O . GLU A 1 451 ? -1.921 12.896 -21.986 1.00 97.50 451 GLU A O 1
ATOM 3535 N N . GLU A 1 452 ? -1.219 10.765 -22.009 1.00 96.94 452 GLU A N 1
ATOM 3536 C CA . GLU A 1 452 ? -2.241 10.313 -22.963 1.00 96.94 452 GLU A CA 1
ATOM 3537 C C . GLU A 1 452 ? -3.671 10.444 -22.408 1.00 96.94 452 GLU A C 1
ATOM 3539 O O . GLU A 1 452 ? -4.591 10.798 -23.151 1.00 96.94 452 GLU A O 1
ATOM 3544 N N . TRP A 1 453 ? -3.868 10.194 -21.111 1.00 97.12 453 TRP A N 1
ATOM 3545 C CA . TRP A 1 453 ? -5.164 10.351 -20.446 1.00 97.12 453 TRP A CA 1
ATOM 3546 C C . TRP A 1 453 ? -5.645 11.811 -20.415 1.00 97.12 453 TRP A C 1
ATOM 3548 O O . TRP A 1 453 ? -6.850 12.058 -20.340 1.00 97.12 453 TRP A O 1
ATOM 3558 N N . GLY A 1 454 ? -4.726 12.780 -20.511 1.00 93.31 454 GLY A N 1
ATOM 3559 C CA . GLY A 1 454 ? -5.045 14.195 -20.719 1.00 93.31 454 GLY A CA 1
ATOM 3560 C C . GLY A 1 454 ? -5.739 14.885 -19.540 1.00 93.31 454 GLY A C 1
ATOM 3561 O O . GLY A 1 454 ? -6.318 15.958 -19.711 1.00 93.31 454 GLY A O 1
ATOM 3562 N N . ARG A 1 455 ? -5.703 14.284 -18.345 1.00 94.38 455 ARG A N 1
ATOM 3563 C CA . ARG A 1 455 ? -6.257 14.838 -17.101 1.00 94.38 455 ARG A CA 1
ATOM 3564 C C . ARG A 1 455 ? -5.172 14.995 -16.044 1.00 94.38 455 ARG A C 1
ATOM 3566 O O . ARG A 1 455 ? -4.147 14.321 -16.074 1.00 94.38 455 ARG A O 1
ATOM 3573 N N . ASP A 1 456 ? -5.427 15.882 -15.086 1.00 94.06 456 ASP A N 1
ATOM 3574 C CA . ASP A 1 456 ? -4.502 16.103 -13.981 1.00 94.06 456 ASP A CA 1
ATOM 3575 C C . ASP A 1 456 ? -4.333 14.848 -13.106 1.00 94.06 456 ASP A C 1
ATOM 3577 O O . ASP A 1 456 ? -5.299 14.154 -12.768 1.00 94.06 456 ASP A O 1
ATOM 3581 N N . LYS A 1 457 ? -3.087 14.591 -12.700 1.00 95.12 457 LYS A N 1
ATOM 3582 C CA . LYS A 1 457 ? -2.679 13.431 -11.896 1.00 95.12 457 LYS A CA 1
ATOM 3583 C C . LYS A 1 457 ? -3.357 13.353 -10.520 1.00 95.12 457 LYS A C 1
ATOM 3585 O O . LYS A 1 457 ? -3.449 12.261 -9.965 1.00 95.12 457 LYS A O 1
ATOM 3590 N N . SER A 1 458 ? -3.879 14.460 -9.983 1.00 93.69 458 SER A N 1
ATOM 3591 C CA . SER A 1 458 ? -4.703 14.460 -8.763 1.00 93.69 458 SER A CA 1
ATOM 3592 C C . SER A 1 458 ? -6.034 13.718 -8.929 1.00 93.69 458 SER A C 1
ATOM 3594 O O . SER A 1 458 ? -6.630 13.302 -7.939 1.00 93.69 458 SER A O 1
ATOM 3596 N N . GLY A 1 459 ? -6.479 13.497 -10.170 1.00 95.19 459 GLY A N 1
ATOM 3597 C CA . GLY A 1 459 ? -7.627 12.651 -10.481 1.00 95.19 459 GLY A CA 1
ATOM 3598 C C . GLY A 1 459 ? -7.353 11.148 -10.366 1.00 95.19 459 GLY A C 1
ATOM 3599 O O . GLY A 1 459 ? -8.304 10.374 -10.450 1.00 95.19 459 GLY A O 1
ATOM 3600 N N . ILE A 1 460 ? -6.098 10.712 -10.182 1.00 98.19 460 ILE A N 1
ATOM 3601 C CA . ILE A 1 460 ? -5.774 9.312 -9.881 1.00 98.19 460 ILE A CA 1
ATOM 3602 C C . ILE A 1 460 ? -6.157 9.019 -8.430 1.00 98.19 460 ILE A C 1
ATOM 3604 O O . ILE A 1 460 ? -5.714 9.685 -7.500 1.00 98.19 460 ILE A O 1
ATOM 3608 N N . THR A 1 461 ? -6.979 7.989 -8.248 1.00 97.19 461 THR A N 1
ATOM 3609 C CA . THR A 1 461 ? -7.562 7.601 -6.948 1.00 97.19 461 THR A CA 1
ATOM 3610 C C . THR A 1 461 ? -6.962 6.317 -6.381 1.00 97.19 461 THR A C 1
ATOM 3612 O O . THR A 1 461 ? -6.974 6.102 -5.171 1.00 97.19 461 THR A O 1
ATOM 3615 N N . HIS A 1 462 ? -6.455 5.451 -7.259 1.00 98.31 462 HIS A N 1
ATOM 3616 C CA . HIS A 1 462 ? -5.955 4.126 -6.919 1.00 98.31 462 HIS A CA 1
ATOM 3617 C C . HIS A 1 462 ? -4.689 3.818 -7.723 1.00 98.31 462 HIS A C 1
ATOM 3619 O O . HIS A 1 462 ? -4.574 4.238 -8.876 1.00 98.31 462 HIS A O 1
ATOM 3625 N N . LEU A 1 463 ? -3.778 3.047 -7.132 1.00 98.50 463 LEU A N 1
ATOM 3626 C CA . LEU A 1 463 ? -2.578 2.521 -7.783 1.00 98.50 463 LEU A CA 1
ATOM 3627 C C . LEU A 1 463 ? -2.506 1.004 -7.576 1.00 98.50 463 LEU A C 1
ATOM 3629 O O . LEU A 1 463 ? -2.465 0.538 -6.440 1.00 98.50 463 LEU A O 1
ATOM 3633 N N . VAL A 1 464 ? -2.453 0.244 -8.666 1.00 98.00 464 VAL A N 1
ATOM 3634 C CA . VAL A 1 464 ? -2.128 -1.188 -8.653 1.00 98.00 464 VAL A CA 1
ATOM 3635 C C . VAL A 1 464 ? -0.756 -1.342 -9.294 1.00 98.00 464 VAL A C 1
ATOM 3637 O O . VAL A 1 464 ? -0.606 -1.069 -10.482 1.00 98.00 464 VAL A O 1
ATOM 3640 N N . PHE A 1 465 ? 0.247 -1.739 -8.517 1.00 97.69 465 PHE A N 1
ATOM 3641 C CA . PHE A 1 465 ? 1.628 -1.877 -8.977 1.00 97.69 465 PHE A CA 1
ATOM 3642 C C . PHE A 1 465 ? 2.058 -3.346 -8.895 1.00 97.69 465 PHE A C 1
ATOM 3644 O O . PHE A 1 465 ? 1.823 -4.001 -7.880 1.00 97.69 465 PHE A O 1
ATOM 3651 N N . CYS A 1 466 ? 2.730 -3.852 -9.930 1.00 95.12 466 CYS A N 1
ATOM 3652 C CA . CYS A 1 466 ? 3.422 -5.136 -9.896 1.00 95.12 466 CYS A CA 1
ATOM 3653 C C . CYS A 1 466 ? 4.898 -5.018 -10.281 1.00 95.12 466 CYS A C 1
ATOM 3655 O O . CYS A 1 466 ? 5.249 -4.361 -11.264 1.00 95.12 466 CYS A O 1
ATOM 3657 N N . SER A 1 467 ? 5.735 -5.762 -9.557 1.00 93.81 467 SER A N 1
ATOM 3658 C CA . SER A 1 467 ? 7.049 -6.181 -10.035 1.00 93.81 467 SER A CA 1
ATOM 3659 C C . SER A 1 467 ? 7.402 -7.579 -9.529 1.00 93.81 467 SER A C 1
ATOM 3661 O O . SER A 1 467 ? 7.036 -7.987 -8.425 1.00 93.81 467 SER A O 1
ATOM 3663 N N . THR A 1 468 ? 8.167 -8.313 -10.325 1.00 86.62 468 THR A N 1
ATOM 3664 C CA . THR A 1 468 ? 8.856 -9.535 -9.908 1.00 86.62 468 THR A CA 1
ATOM 3665 C C . THR A 1 468 ? 10.102 -9.218 -9.059 1.00 86.62 468 THR A C 1
ATOM 3667 O O . THR A 1 468 ? 10.685 -10.121 -8.468 1.00 86.62 468 THR A O 1
ATOM 3670 N N . SER A 1 469 ? 10.502 -7.945 -8.941 1.00 82.50 469 SER A N 1
ATOM 3671 C CA . SER A 1 469 ? 11.700 -7.507 -8.217 1.00 82.50 469 SER A CA 1
ATOM 3672 C C . SER A 1 469 ? 11.470 -6.293 -7.303 1.00 82.50 469 SER A C 1
ATOM 3674 O O . SER A 1 469 ? 10.363 -5.765 -7.208 1.00 82.50 469 SER A O 1
ATOM 3676 N N . GLY A 1 470 ? 12.505 -5.877 -6.562 1.00 85.19 470 GLY A N 1
ATOM 3677 C CA . GLY A 1 470 ? 12.460 -4.685 -5.704 1.00 85.19 470 GLY A CA 1
ATOM 3678 C C . GLY A 1 470 ? 11.636 -4.869 -4.431 1.00 85.19 470 GLY A C 1
ATOM 3679 O O . GLY A 1 470 ? 10.879 -3.970 -4.062 1.00 85.19 470 GLY A O 1
ATOM 3680 N N . ILE A 1 471 ? 11.737 -6.042 -3.794 1.00 90.00 471 ILE A N 1
ATOM 3681 C CA . ILE A 1 471 ? 10.946 -6.403 -2.608 1.00 90.00 471 ILE A CA 1
ATOM 3682 C C . ILE A 1 471 ? 11.459 -5.601 -1.407 1.00 90.00 471 ILE A C 1
ATOM 3684 O O . ILE A 1 471 ? 12.501 -5.930 -0.840 1.00 90.00 471 ILE A O 1
ATOM 3688 N N . ASP A 1 472 ? 10.733 -4.548 -1.033 1.00 90.31 472 ASP A N 1
ATOM 3689 C CA . ASP A 1 472 ? 11.146 -3.574 -0.017 1.00 90.31 472 ASP A CA 1
ATOM 3690 C C . ASP A 1 472 ? 9.935 -2.980 0.723 1.00 90.31 472 ASP A C 1
ATOM 3692 O O . ASP A 1 472 ? 8.800 -3.052 0.245 1.00 90.31 472 ASP A O 1
ATOM 3696 N N . MET A 1 473 ? 10.166 -2.392 1.898 1.00 89.50 473 MET A N 1
ATOM 3697 C CA . MET A 1 473 ? 9.141 -1.725 2.705 1.00 89.50 473 MET A CA 1
ATOM 3698 C C . MET A 1 473 ? 9.654 -0.368 3.222 1.00 89.50 473 MET A C 1
ATOM 3700 O O . MET A 1 473 ? 10.477 -0.361 4.140 1.00 89.50 473 MET A O 1
ATOM 3704 N N . PRO A 1 474 ? 9.140 0.784 2.734 1.00 90.31 474 PRO A N 1
ATOM 3705 C CA . PRO A 1 474 ? 8.018 0.947 1.796 1.00 90.31 474 PRO A CA 1
ATOM 3706 C C . PRO A 1 474 ? 8.302 0.475 0.358 1.00 90.31 474 PRO A C 1
ATOM 3708 O O . PRO A 1 474 ? 9.403 0.658 -0.160 1.00 90.31 474 PRO A O 1
ATOM 3711 N N . GLY A 1 475 ? 7.280 -0.091 -0.290 1.00 91.56 475 GLY A N 1
ATOM 3712 C CA . GLY A 1 475 ? 7.392 -0.722 -1.606 1.00 91.56 475 GLY A CA 1
ATOM 3713 C C . GLY A 1 475 ? 7.456 0.237 -2.800 1.00 91.56 475 GLY A C 1
ATOM 3714 O O . GLY A 1 475 ? 7.404 1.467 -2.678 1.00 91.56 475 GLY A O 1
ATOM 3715 N N . ALA A 1 476 ? 7.556 -0.347 -3.997 1.00 94.69 476 ALA A N 1
ATOM 3716 C CA . ALA A 1 476 ? 7.631 0.401 -5.254 1.00 94.69 476 ALA A CA 1
ATOM 3717 C C . ALA A 1 476 ? 6.365 1.236 -5.543 1.00 94.69 476 ALA A C 1
ATOM 3719 O O . ALA A 1 476 ? 6.465 2.313 -6.129 1.00 94.69 476 ALA A O 1
ATOM 3720 N N . ASP A 1 477 ? 5.198 0.795 -5.065 1.00 94.62 477 ASP A N 1
ATOM 3721 C CA . ASP A 1 477 ? 3.928 1.529 -5.096 1.00 94.62 477 ASP A CA 1
ATOM 3722 C C . ASP A 1 477 ? 4.020 2.880 -4.362 1.00 94.62 477 ASP A C 1
ATOM 3724 O O . ASP A 1 477 ? 3.622 3.923 -4.885 1.00 94.62 477 ASP A O 1
ATOM 3728 N N . TYR A 1 478 ? 4.595 2.868 -3.159 1.00 93.69 478 TYR A N 1
ATOM 3729 C CA . TYR A 1 478 ? 4.801 4.048 -2.332 1.00 93.69 478 TYR A CA 1
ATOM 3730 C C . TYR A 1 478 ? 5.814 4.992 -2.991 1.00 93.69 478 TYR A C 1
ATOM 3732 O O . TYR A 1 478 ? 5.572 6.196 -3.127 1.00 93.69 478 TYR A O 1
ATOM 3740 N N . ARG A 1 479 ? 6.942 4.431 -3.450 1.00 94.50 479 ARG A N 1
ATOM 3741 C CA . ARG A 1 479 ? 8.007 5.179 -4.134 1.00 94.50 479 ARG A CA 1
ATOM 3742 C C . ARG A 1 479 ? 7.468 5.850 -5.405 1.00 94.50 479 ARG A C 1
ATOM 3744 O O . ARG A 1 479 ? 7.763 7.021 -5.640 1.00 94.50 479 ARG A O 1
ATOM 3751 N N . LEU A 1 480 ? 6.614 5.167 -6.174 1.00 96.38 480 LEU A N 1
ATOM 3752 C CA . LEU A 1 480 ? 5.978 5.724 -7.371 1.00 96.38 480 LEU A CA 1
ATOM 3753 C C . LEU A 1 480 ? 5.021 6.884 -7.048 1.00 96.38 480 LEU A C 1
ATOM 3755 O O . LEU A 1 480 ? 5.058 7.897 -7.749 1.00 96.38 480 LEU A O 1
ATOM 3759 N N . VAL A 1 481 ? 4.211 6.786 -5.982 1.00 95.19 481 VAL A N 1
ATOM 3760 C CA . VAL A 1 481 ? 3.346 7.898 -5.530 1.00 95.19 481 VAL A CA 1
ATOM 3761 C C . VAL A 1 481 ? 4.166 9.165 -5.277 1.00 95.19 481 VAL A C 1
ATOM 3763 O O . VAL A 1 481 ? 3.786 10.227 -5.775 1.00 95.19 481 VAL A O 1
ATOM 3766 N N . LYS A 1 482 ? 5.324 9.063 -4.602 1.00 93.00 482 LYS A N 1
ATOM 3767 C CA . LYS A 1 482 ? 6.234 10.211 -4.424 1.00 93.00 482 LYS A CA 1
ATOM 3768 C C . LYS A 1 482 ? 6.859 10.676 -5.744 1.00 93.00 482 LYS A C 1
ATOM 3770 O O . LYS A 1 482 ? 6.867 11.871 -6.016 1.00 93.00 482 LYS A O 1
ATOM 3775 N N . LEU A 1 483 ? 7.354 9.760 -6.581 1.00 96.00 483 LEU A N 1
ATOM 3776 C CA . LEU A 1 483 ? 8.046 10.084 -7.840 1.00 96.00 483 LEU A CA 1
ATOM 3777 C C . LEU A 1 483 ? 7.167 10.785 -8.887 1.00 96.00 483 LEU A C 1
ATOM 3779 O O . LEU A 1 483 ? 7.685 11.577 -9.681 1.00 96.00 483 LEU A O 1
ATOM 3783 N N . LEU A 1 484 ? 5.870 10.477 -8.907 1.00 96.62 484 LEU A N 1
ATOM 3784 C CA . LEU A 1 484 ? 4.864 11.144 -9.739 1.00 96.62 484 LEU A CA 1
ATOM 3785 C C . LEU A 1 484 ? 4.232 12.358 -9.038 1.00 96.62 484 LEU A C 1
ATOM 3787 O O . LEU A 1 484 ? 3.668 13.224 -9.708 1.00 96.62 484 LEU A O 1
ATOM 3791 N N . GLY A 1 485 ? 4.308 12.437 -7.706 1.00 95.25 485 GLY A N 1
ATOM 3792 C CA . GLY A 1 485 ? 3.569 13.399 -6.890 1.00 95.25 485 GLY A CA 1
ATOM 3793 C C . GLY A 1 485 ? 2.059 13.196 -7.025 1.00 95.25 485 GLY A C 1
ATOM 3794 O O . GLY A 1 485 ? 1.358 14.124 -7.430 1.00 95.25 485 GLY A O 1
ATOM 3795 N N . LEU A 1 486 ? 1.591 11.967 -6.785 1.00 95.44 486 LEU A N 1
ATOM 3796 C CA . LEU A 1 486 ? 0.166 11.623 -6.704 1.00 95.44 486 LEU A CA 1
ATOM 3797 C C . LEU A 1 486 ? -0.407 12.011 -5.324 1.00 95.44 486 LEU A C 1
ATOM 3799 O O . LEU A 1 486 ? 0.365 12.165 -4.374 1.00 95.44 486 LEU A O 1
ATOM 3803 N N . PRO A 1 487 ? -1.740 12.144 -5.171 1.00 94.44 487 PRO A N 1
ATOM 3804 C CA . PRO A 1 487 ? -2.349 12.420 -3.872 1.00 94.44 487 PRO A CA 1
ATOM 3805 C C . PRO A 1 487 ? -1.962 11.385 -2.808 1.00 94.44 487 PRO A C 1
ATOM 3807 O O . PRO A 1 487 ? -1.984 10.180 -3.053 1.00 94.44 487 PRO A O 1
ATOM 3810 N N . LEU A 1 488 ? -1.687 11.841 -1.584 1.00 91.38 488 LEU A N 1
ATOM 3811 C CA . LEU A 1 488 ? -1.354 10.951 -0.460 1.00 91.38 488 LEU A CA 1
ATOM 3812 C C . LEU A 1 488 ? -2.542 10.090 0.019 1.00 91.38 488 LEU A C 1
ATOM 3814 O O . LEU A 1 488 ? -2.359 9.177 0.818 1.00 91.38 488 LEU A O 1
ATOM 3818 N N . SER A 1 489 ? -3.747 10.366 -0.483 1.00 91.19 489 SER A N 1
ATOM 3819 C CA . SER A 1 489 ? -4.967 9.567 -0.317 1.00 91.19 489 SER A CA 1
ATOM 3820 C C . SER A 1 489 ? -5.149 8.475 -1.383 1.00 91.19 489 SER A C 1
ATOM 3822 O O . SER A 1 489 ? -6.188 7.817 -1.401 1.00 91.19 489 SER A O 1
ATOM 3824 N N . VAL A 1 490 ? -4.186 8.280 -2.297 1.00 95.00 490 VAL A N 1
ATOM 3825 C CA . VAL A 1 490 ? -4.252 7.194 -3.285 1.00 95.00 490 VAL A CA 1
ATOM 3826 C C . VAL A 1 490 ? -4.222 5.841 -2.578 1.00 95.00 490 VAL A C 1
ATOM 3828 O O . VAL A 1 490 ? -3.246 5.488 -1.914 1.00 95.00 490 VAL A O 1
ATOM 3831 N N . ASN A 1 491 ? -5.280 5.062 -2.796 1.00 94.94 491 ASN A N 1
ATOM 3832 C CA . ASN A 1 491 ? -5.403 3.682 -2.345 1.00 94.94 491 ASN A CA 1
ATOM 3833 C C . ASN A 1 491 ? -4.493 2.776 -3.187 1.00 94.94 491 ASN A C 1
ATOM 3835 O O . ASN A 1 491 ? -4.713 2.599 -4.388 1.00 94.94 491 ASN A O 1
ATOM 3839 N N . ARG A 1 492 ? -3.487 2.165 -2.568 1.00 95.50 492 ARG A N 1
ATOM 3840 C CA . ARG A 1 492 ? -2.486 1.338 -3.250 1.00 95.50 492 ARG A CA 1
ATOM 3841 C C . ARG A 1 492 ? -2.743 -0.152 -3.064 1.00 95.50 492 ARG A C 1
ATOM 3843 O O . ARG A 1 492 ? -3.389 -0.570 -2.094 1.00 95.50 492 ARG A O 1
ATOM 3850 N N . ILE A 1 493 ? -2.219 -0.937 -4.000 1.00 95.31 493 ILE A N 1
ATOM 3851 C CA . ILE A 1 493 ? -2.055 -2.392 -3.952 1.00 95.31 493 ILE A CA 1
ATOM 3852 C C . ILE A 1 493 ? -0.704 -2.700 -4.608 1.00 95.31 493 ILE A C 1
ATOM 3854 O O . ILE A 1 493 ? -0.516 -2.385 -5.784 1.00 95.31 493 ILE A O 1
ATOM 3858 N N . MET A 1 494 ? 0.218 -3.305 -3.858 1.00 94.50 494 MET A N 1
ATOM 3859 C CA . MET A 1 494 ? 1.526 -3.735 -4.356 1.00 94.50 494 MET A CA 1
ATOM 3860 C C . MET A 1 494 ? 1.568 -5.256 -4.465 1.00 94.50 494 MET A C 1
ATOM 3862 O O . MET A 1 494 ? 1.266 -5.965 -3.505 1.00 94.50 494 MET A O 1
ATOM 3866 N N . LEU A 1 495 ? 1.944 -5.750 -5.639 1.00 92.50 495 LEU A N 1
ATOM 3867 C CA . LEU A 1 495 ? 1.958 -7.166 -5.973 1.00 92.50 495 LEU A CA 1
ATOM 3868 C C . LEU A 1 495 ? 3.388 -7.589 -6.320 1.00 92.50 495 LEU A C 1
ATOM 3870 O O . LEU A 1 495 ? 3.914 -7.242 -7.377 1.00 92.50 495 LEU A O 1
ATOM 3874 N N . TYR A 1 496 ? 4.020 -8.339 -5.420 1.00 89.94 496 TYR A N 1
ATOM 3875 C CA . TYR A 1 496 ? 5.365 -8.864 -5.632 1.00 89.94 496 TYR A CA 1
ATOM 3876 C C . TYR A 1 496 ? 5.346 -10.303 -6.156 1.00 89.94 496 TYR A C 1
ATOM 3878 O O . TYR A 1 496 ? 4.565 -11.141 -5.697 1.00 89.94 496 TYR A O 1
ATOM 3886 N N . ASN A 1 497 ? 6.287 -10.599 -7.055 1.00 77.81 497 ASN A N 1
ATOM 3887 C CA . ASN A 1 497 ? 6.747 -11.958 -7.351 1.00 77.81 497 ASN A CA 1
ATOM 3888 C C . ASN A 1 497 ? 5.649 -12.931 -7.846 1.00 77.81 497 ASN A C 1
ATOM 3890 O O . ASN A 1 497 ? 5.646 -14.101 -7.485 1.00 77.81 497 ASN A O 1
ATOM 3894 N N . GLN A 1 498 ? 4.714 -12.460 -8.683 1.00 71.81 498 GLN A N 1
ATOM 3895 C CA . GLN A 1 498 ? 3.672 -13.300 -9.317 1.00 71.81 498 GLN A CA 1
ATOM 3896 C C . GLN A 1 498 ? 3.977 -13.655 -10.793 1.00 71.81 498 GLN A C 1
ATOM 3898 O O . GLN A 1 498 ? 3.234 -14.414 -11.429 1.00 71.81 498 GLN A O 1
ATOM 3903 N N . ALA A 1 499 ? 5.066 -13.104 -11.343 1.00 77.06 499 ALA A N 1
ATOM 3904 C CA . ALA A 1 499 ? 5.538 -13.292 -12.715 1.00 77.06 499 ALA A CA 1
ATOM 3905 C C . ALA A 1 499 ? 4.446 -13.111 -13.797 1.00 77.06 499 ALA A C 1
ATOM 3907 O O . ALA A 1 499 ? 3.517 -12.317 -13.670 1.00 77.06 499 ALA A O 1
ATOM 3908 N N . CYS A 1 500 ? 4.583 -13.821 -14.916 1.00 82.56 500 CYS A N 1
ATOM 3909 C CA . CYS A 1 500 ? 4.028 -13.439 -16.214 1.00 82.56 500 CYS A CA 1
ATOM 3910 C C . CYS A 1 500 ? 2.488 -13.315 -16.306 1.00 82.56 500 CYS A C 1
ATOM 3912 O O . CYS A 1 500 ? 2.000 -12.545 -17.133 1.00 82.56 500 CYS A O 1
ATOM 3914 N N . HIS A 1 501 ? 1.705 -14.010 -15.469 1.00 81.19 501 HIS A N 1
ATOM 3915 C CA . HIS A 1 501 ? 0.233 -13.950 -15.543 1.00 81.19 501 HIS A CA 1
ATOM 3916 C C . HIS A 1 501 ? -0.369 -12.651 -14.998 1.00 81.19 501 HIS A C 1
ATOM 3918 O O . HIS A 1 501 ? -1.471 -12.258 -15.387 1.00 81.19 501 HIS A O 1
ATOM 3924 N N . ILE A 1 502 ? 0.348 -11.968 -14.105 1.00 84.44 502 ILE A N 1
ATOM 3925 C CA . ILE A 1 502 ? -0.232 -10.900 -13.291 1.00 84.44 502 ILE A CA 1
ATOM 3926 C C . ILE A 1 502 ? -0.573 -9.630 -14.088 1.00 84.44 502 ILE A C 1
ATOM 3928 O O . ILE A 1 502 ? -1.417 -8.848 -13.660 1.00 84.44 502 ILE A O 1
ATOM 3932 N N . GLY A 1 503 ? -0.012 -9.448 -15.290 1.00 84.75 503 GLY A N 1
ATOM 3933 C CA . GLY A 1 503 ? -0.410 -8.357 -16.188 1.00 84.75 503 GLY A CA 1
ATOM 3934 C C . GLY A 1 503 ? -1.920 -8.343 -16.473 1.00 84.75 503 GLY A C 1
ATOM 3935 O O . GLY A 1 503 ? -2.527 -7.279 -16.547 1.00 84.75 503 GLY A O 1
ATOM 3936 N N . ALA A 1 504 ? -2.546 -9.523 -16.534 1.00 87.81 504 ALA A N 1
ATOM 3937 C CA . ALA A 1 504 ? -3.996 -9.681 -16.640 1.00 87.81 504 ALA A CA 1
ATOM 3938 C C . ALA A 1 504 ? -4.708 -9.564 -15.275 1.00 87.81 504 ALA A C 1
ATOM 3940 O O . ALA A 1 504 ? -5.754 -8.923 -15.167 1.00 87.81 504 ALA A O 1
ATOM 3941 N N . GLN A 1 505 ? -4.120 -10.120 -14.210 1.00 87.81 505 GLN A N 1
ATOM 3942 C CA . GLN A 1 505 ? -4.660 -10.043 -12.845 1.00 87.81 505 GLN A CA 1
ATOM 3943 C C . GLN A 1 505 ? -4.791 -8.598 -12.336 1.00 87.81 505 GLN A C 1
ATOM 3945 O O . GLN A 1 505 ? -5.776 -8.254 -11.686 1.00 87.81 505 GLN A O 1
ATOM 3950 N N . MET A 1 506 ? -3.838 -7.720 -12.658 1.00 93.25 506 MET A N 1
ATOM 3951 C CA . MET A 1 506 ? -3.934 -6.301 -12.307 1.00 93.25 506 MET A CA 1
ATOM 3952 C C . MET A 1 506 ? -5.117 -5.612 -12.986 1.00 93.25 506 MET A C 1
ATOM 3954 O O . MET A 1 506 ? -5.768 -4.776 -12.364 1.00 93.25 506 MET A O 1
ATOM 3958 N N . LEU A 1 507 ? -5.434 -5.984 -14.231 1.00 92.31 507 LEU A N 1
ATOM 3959 C CA . LEU A 1 507 ? -6.613 -5.483 -14.938 1.00 92.31 507 LEU A CA 1
ATOM 3960 C C . LEU A 1 507 ? -7.913 -6.003 -14.302 1.00 92.31 507 LEU A C 1
ATOM 3962 O O . LEU A 1 507 ? -8.866 -5.236 -14.181 1.00 92.31 507 LEU A O 1
ATOM 3966 N N . ARG A 1 508 ? -7.938 -7.250 -13.804 1.00 90.31 508 ARG A N 1
ATOM 3967 C CA . ARG A 1 508 ? -9.043 -7.789 -12.984 1.00 90.31 508 ARG A CA 1
ATOM 3968 C C . ARG A 1 508 ? -9.253 -6.970 -11.705 1.00 90.31 508 ARG A C 1
ATOM 3970 O O . ARG A 1 508 ? -10.362 -6.508 -11.453 1.00 90.31 508 ARG A O 1
ATOM 3977 N N . ILE A 1 509 ? -8.186 -6.721 -10.945 1.00 92.19 509 ILE A N 1
ATOM 3978 C CA . ILE A 1 509 ? -8.231 -5.910 -9.716 1.00 92.19 509 ILE A CA 1
ATOM 3979 C C . ILE A 1 509 ? -8.683 -4.472 -10.025 1.00 92.19 509 ILE A C 1
ATOM 3981 O O . ILE A 1 509 ? -9.560 -3.933 -9.352 1.00 92.19 509 ILE A O 1
ATOM 3985 N N . ALA A 1 510 ? -8.136 -3.858 -11.076 1.00 95.06 510 ALA A N 1
ATOM 3986 C CA . ALA A 1 510 ? -8.516 -2.515 -11.502 1.00 95.06 510 ALA A CA 1
ATOM 3987 C C . ALA A 1 510 ? -9.967 -2.435 -11.995 1.00 95.06 510 ALA A C 1
ATOM 3989 O O . ALA A 1 510 ? -10.623 -1.424 -11.748 1.00 95.06 510 ALA A O 1
ATOM 3990 N N . LYS A 1 511 ? -10.489 -3.490 -12.638 1.00 91.69 511 LYS A N 1
ATOM 3991 C CA . LYS A 1 511 ? -11.905 -3.612 -13.002 1.00 91.69 511 LYS A CA 1
ATOM 3992 C C . LYS A 1 511 ? -12.793 -3.589 -11.762 1.00 91.69 511 LYS A C 1
ATOM 3994 O O . LYS A 1 511 ? -13.695 -2.760 -11.716 1.00 91.69 511 LYS A O 1
ATOM 3999 N N . ASP A 1 512 ? -12.529 -4.436 -10.765 1.00 89.06 512 ASP A N 1
ATOM 4000 C CA . ASP A 1 512 ? -13.344 -4.492 -9.542 1.00 89.06 512 ASP A CA 1
ATOM 4001 C C . ASP A 1 512 ? -13.342 -3.155 -8.786 1.00 89.06 512 ASP A C 1
ATOM 4003 O O . ASP A 1 512 ? -14.405 -2.655 -8.407 1.00 89.06 512 ASP A O 1
ATOM 4007 N N . ILE A 1 513 ? -12.174 -2.516 -8.655 1.00 93.56 513 ILE A N 1
ATOM 4008 C CA . ILE A 1 513 ? -12.041 -1.185 -8.046 1.00 93.56 513 ILE A CA 1
ATOM 4009 C C . ILE A 1 513 ? -12.831 -0.136 -8.837 1.00 93.56 513 ILE A C 1
ATOM 4011 O O . ILE A 1 513 ? -13.665 0.566 -8.259 1.00 93.56 513 ILE A O 1
ATOM 4015 N N . ALA A 1 514 ? -12.574 -0.019 -10.145 1.00 93.31 514 ALA A N 1
ATOM 4016 C CA . ALA A 1 514 ? -13.181 0.998 -11.002 1.00 93.31 514 ALA A CA 1
ATOM 4017 C C . ALA A 1 514 ? -14.694 0.811 -11.155 1.00 93.31 514 ALA A C 1
ATOM 4019 O O . ALA A 1 514 ? -15.404 1.780 -11.396 1.00 93.31 514 ALA A O 1
ATOM 4020 N N . GLU A 1 515 ? -15.203 -0.412 -11.013 1.00 89.19 515 GLU A N 1
ATOM 4021 C CA . GLU A 1 515 ? -16.631 -0.698 -11.079 1.00 89.19 515 GLU A CA 1
ATOM 4022 C C . GLU A 1 515 ? -17.347 -0.576 -9.731 1.00 89.19 515 GLU A C 1
ATOM 4024 O O . GLU A 1 515 ? -18.539 -0.254 -9.740 1.00 89.19 515 GLU A O 1
ATOM 4029 N N . ASN A 1 516 ? -16.686 -0.779 -8.588 1.00 87.75 516 ASN A N 1
ATOM 4030 C CA . ASN A 1 516 ? -17.326 -0.577 -7.284 1.00 87.75 516 ASN A CA 1
ATOM 4031 C C . ASN A 1 516 ? -17.256 0.881 -6.792 1.00 87.75 516 ASN A C 1
ATOM 4033 O O . ASN A 1 516 ? -18.164 1.322 -6.089 1.00 87.75 516 ASN A O 1
ATOM 4037 N N . ASN A 1 517 ? -16.236 1.647 -7.195 1.00 88.44 517 ASN A N 1
ATOM 4038 C CA . ASN A 1 517 ? -15.967 2.987 -6.668 1.00 88.44 517 ASN A CA 1
ATOM 4039 C C . ASN A 1 517 ? -16.267 4.079 -7.708 1.00 88.44 517 ASN A C 1
ATOM 4041 O O . ASN A 1 517 ? -15.658 4.145 -8.775 1.00 88.44 517 ASN A O 1
ATOM 4045 N N . LYS A 1 518 ? -17.234 4.950 -7.404 1.00 88.44 518 LYS A N 1
ATOM 4046 C CA . LYS A 1 518 ? -17.657 6.044 -8.285 1.00 88.44 518 LYS A CA 1
ATOM 4047 C C . LYS A 1 518 ? -16.506 7.026 -8.517 1.00 88.44 518 LYS A C 1
ATOM 4049 O O . LYS A 1 518 ? -15.760 7.347 -7.599 1.00 88.44 518 LYS A O 1
ATOM 4054 N N . ASP A 1 519 ? -16.401 7.497 -9.760 1.00 90.69 519 ASP A N 1
ATOM 4055 C CA . ASP A 1 519 ? -15.390 8.445 -10.246 1.00 90.69 519 ASP A CA 1
ATOM 4056 C C . ASP A 1 519 ? -13.934 7.949 -10.089 1.00 90.69 519 ASP A C 1
ATOM 4058 O O . ASP A 1 519 ? -12.990 8.687 -10.373 1.00 90.69 519 ASP A O 1
ATOM 4062 N N . ALA A 1 520 ? -13.738 6.676 -9.717 1.00 94.88 520 ALA A N 1
ATOM 4063 C CA . ALA A 1 520 ? -12.423 6.084 -9.564 1.00 94.88 520 ALA A CA 1
ATOM 4064 C C . ALA A 1 520 ? -11.664 6.042 -10.896 1.00 94.88 520 ALA A C 1
ATOM 4066 O O . ALA A 1 520 ? -12.193 5.709 -11.965 1.00 94.88 520 ALA A O 1
ATOM 4067 N N . ARG A 1 521 ? -10.383 6.375 -10.793 1.00 97.56 521 ARG A N 1
ATOM 4068 C CA . ARG A 1 521 ? -9.365 6.242 -11.831 1.00 97.56 521 ARG A CA 1
ATOM 4069 C C . ARG A 1 521 ? -8.190 5.498 -11.213 1.00 97.56 521 ARG A C 1
ATOM 4071 O O . ARG A 1 521 ? -7.632 5.944 -10.203 1.00 97.56 521 ARG A O 1
ATOM 4078 N N . VAL A 1 522 ? -7.904 4.330 -11.771 1.00 98.56 522 VAL A N 1
ATOM 4079 C CA . VAL A 1 522 ? -6.913 3.367 -11.299 1.00 98.56 522 VAL A CA 1
ATOM 4080 C C . VAL A 1 522 ? -5.726 3.426 -12.246 1.00 98.56 522 VAL A C 1
ATOM 4082 O O . VAL A 1 522 ? -5.857 3.098 -13.424 1.00 98.56 522 VAL A O 1
ATOM 4085 N N . LEU A 1 523 ? -4.576 3.843 -11.730 1.00 98.81 523 LEU A N 1
ATOM 4086 C CA . LEU A 1 523 ? -3.304 3.697 -12.418 1.00 98.81 523 LEU A CA 1
ATOM 4087 C C . LEU A 1 523 ? -2.808 2.266 -12.174 1.00 98.81 523 LEU A C 1
ATOM 4089 O O . LEU A 1 523 ? -2.536 1.881 -11.041 1.00 98.81 523 LEU A O 1
ATOM 4093 N N . VAL A 1 524 ? -2.728 1.464 -13.227 1.00 98.62 524 VAL A N 1
ATOM 4094 C CA . VAL A 1 524 ? -2.142 0.120 -13.213 1.00 98.62 524 VAL A CA 1
ATOM 4095 C C . VAL A 1 524 ? -0.722 0.225 -13.745 1.00 98.62 524 VAL A C 1
ATOM 4097 O O . VAL A 1 524 ? -0.536 0.837 -14.792 1.00 98.62 524 VAL A O 1
ATOM 4100 N N . VAL A 1 525 ? 0.269 -0.357 -13.068 1.00 98.56 525 VAL A N 1
ATOM 4101 C CA . VAL A 1 525 ? 1.677 -0.310 -13.491 1.00 98.56 525 VAL A CA 1
ATOM 4102 C C . VAL A 1 525 ? 2.347 -1.669 -13.321 1.00 98.56 525 VAL A C 1
ATOM 4104 O O . VAL A 1 525 ? 2.431 -2.201 -12.219 1.00 98.56 525 VAL A O 1
ATOM 4107 N N . ALA A 1 526 ? 2.867 -2.204 -14.420 1.00 97.56 526 ALA A N 1
ATOM 4108 C CA . ALA A 1 526 ? 3.790 -3.329 -14.450 1.00 97.56 526 ALA A CA 1
ATOM 4109 C C . ALA A 1 526 ? 5.206 -2.787 -14.671 1.00 97.56 526 ALA A C 1
ATOM 4111 O O . ALA A 1 526 ? 5.400 -2.001 -15.599 1.00 97.56 526 ALA A O 1
ATOM 4112 N N . CYS A 1 527 ? 6.195 -3.202 -13.882 1.00 97.31 527 CYS A N 1
ATOM 4113 C CA . CYS A 1 527 ? 7.595 -2.860 -14.138 1.00 97.31 527 CYS A CA 1
ATOM 4114 C C . CYS A 1 527 ? 8.515 -4.024 -13.786 1.00 97.31 527 CYS A C 1
ATOM 4116 O O . CYS A 1 527 ? 8.531 -4.488 -12.648 1.00 97.31 527 CYS A O 1
ATOM 4118 N N . GLU A 1 528 ? 9.294 -4.482 -14.760 1.00 95.12 528 GLU A N 1
ATOM 4119 C CA . GLU A 1 528 ? 10.065 -5.718 -14.677 1.00 95.12 528 GLU A CA 1
ATOM 4120 C C . GLU A 1 528 ? 11.514 -5.455 -15.094 1.00 95.12 528 GLU A C 1
ATOM 4122 O O . GLU A 1 528 ? 11.763 -4.888 -16.159 1.00 95.12 528 GLU A O 1
ATOM 4127 N N . LEU A 1 529 ? 12.455 -5.871 -14.241 1.00 94.75 529 LEU A N 1
ATOM 4128 C CA . LEU A 1 529 ? 13.898 -5.836 -14.494 1.00 94.75 529 LEU A CA 1
ATOM 4129 C C . LEU A 1 529 ? 14.479 -7.238 -14.295 1.00 94.75 529 LEU A C 1
ATOM 4131 O O . LEU A 1 529 ? 14.254 -7.866 -13.255 1.00 94.75 529 LEU A O 1
ATOM 4135 N N . ASN A 1 530 ? 15.273 -7.713 -15.252 1.00 91.69 530 ASN A N 1
ATOM 4136 C CA . ASN A 1 530 ? 15.888 -9.037 -15.230 1.00 91.69 530 ASN A CA 1
ATOM 4137 C C . ASN A 1 530 ? 17.073 -9.153 -14.247 1.00 91.69 530 ASN A C 1
ATOM 4139 O O . ASN A 1 530 ? 17.602 -10.245 -14.043 1.00 91.69 530 ASN A O 1
ATOM 4143 N N . THR A 1 531 ? 17.435 -8.069 -13.558 1.00 94.00 531 THR A N 1
ATOM 4144 C CA . THR A 1 531 ? 18.511 -8.014 -12.558 1.00 94.00 531 THR A CA 1
ATOM 4145 C C . THR A 1 531 ? 18.420 -9.095 -11.475 1.00 94.00 531 THR A C 1
ATOM 4147 O O . THR A 1 531 ? 19.447 -9.643 -11.086 1.00 94.00 531 THR A O 1
ATOM 4150 N N . LEU A 1 532 ? 17.222 -9.478 -11.005 1.00 89.50 532 LEU A N 1
ATOM 4151 C CA . LEU A 1 532 ? 17.095 -10.569 -10.019 1.00 89.50 532 LEU A CA 1
ATOM 4152 C C . LEU A 1 532 ? 17.374 -11.970 -10.591 1.00 89.50 532 LEU A C 1
ATOM 4154 O O . LEU A 1 532 ? 17.627 -12.888 -9.814 1.00 89.50 532 LEU A O 1
ATOM 4158 N N . ILE A 1 533 ? 17.307 -12.152 -11.913 1.00 90.94 533 ILE A N 1
ATOM 4159 C CA . ILE A 1 533 ? 17.372 -13.467 -12.574 1.00 90.94 533 ILE A CA 1
ATOM 4160 C C . ILE A 1 533 ? 18.625 -13.671 -13.435 1.00 90.94 533 ILE A C 1
ATOM 4162 O O . ILE A 1 533 ? 18.915 -14.810 -13.809 1.00 90.94 533 ILE A O 1
ATOM 4166 N N . PHE A 1 534 ? 19.347 -12.598 -13.775 1.00 94.88 534 PHE A N 1
ATOM 4167 C CA . PHE A 1 534 ? 20.577 -12.650 -14.565 1.00 94.88 534 PHE A CA 1
ATOM 4168 C C . PHE A 1 534 ? 21.657 -13.450 -13.826 1.00 94.88 534 PHE A C 1
ATOM 4170 O O . PHE A 1 534 ? 21.931 -13.174 -12.663 1.00 94.88 534 PHE A O 1
ATOM 4177 N N . ARG A 1 535 ? 22.269 -14.444 -14.466 1.00 94.62 535 ARG A N 1
ATOM 4178 C CA . ARG A 1 535 ? 23.344 -15.252 -13.862 1.00 94.62 535 ARG A CA 1
ATOM 4179 C C . ARG A 1 535 ? 24.244 -15.858 -14.923 1.00 94.62 535 ARG A C 1
ATOM 4181 O O . ARG A 1 535 ? 23.842 -15.941 -16.086 1.00 94.62 535 ARG A O 1
ATOM 4188 N N . GLY A 1 536 ? 25.414 -16.326 -14.508 1.00 94.81 536 GLY A N 1
ATOM 4189 C CA . GLY A 1 536 ? 26.339 -17.087 -15.342 1.00 94.81 536 GLY A CA 1
ATOM 4190 C C . GLY A 1 536 ? 25.741 -18.389 -15.905 1.00 94.81 536 GLY A C 1
ATOM 4191 O O . GLY A 1 536 ? 24.734 -18.887 -15.394 1.00 94.81 536 GLY A O 1
ATOM 4192 N N . PRO A 1 537 ? 26.332 -18.938 -16.977 1.00 95.50 537 PRO A N 1
ATOM 4193 C CA . PRO A 1 537 ? 25.924 -20.200 -17.581 1.00 95.50 537 PRO A CA 1
ATOM 4194 C C . PRO A 1 537 ? 26.451 -21.418 -16.799 1.00 95.50 537 PRO A C 1
ATOM 4196 O O . PRO A 1 537 ? 27.522 -21.371 -16.201 1.00 95.50 537 PRO A O 1
ATOM 4199 N N . ASP A 1 538 ? 25.739 -22.545 -16.883 1.00 92.62 538 ASP A N 1
ATOM 4200 C CA . ASP A 1 538 ? 26.196 -23.857 -16.402 1.00 92.62 538 ASP A CA 1
ATOM 4201 C C . ASP A 1 538 ? 25.718 -24.958 -17.361 1.00 92.62 538 ASP A C 1
ATOM 4203 O O . ASP A 1 538 ? 24.602 -24.905 -17.886 1.00 92.62 538 ASP A O 1
ATOM 4207 N N . GLU A 1 539 ? 26.555 -25.966 -17.611 1.00 88.88 539 GLU A N 1
ATOM 4208 C CA . GLU A 1 539 ? 26.247 -27.058 -18.546 1.00 88.88 539 GLU A CA 1
ATOM 4209 C C . GLU A 1 539 ? 25.099 -27.970 -18.084 1.00 88.88 539 GLU A C 1
ATOM 4211 O O . GLU A 1 539 ? 24.537 -28.714 -18.888 1.00 88.88 539 GLU A O 1
ATOM 4216 N N . ARG A 1 540 ? 24.738 -27.935 -16.798 1.00 87.56 540 ARG A N 1
ATOM 4217 C CA . ARG A 1 540 ? 23.681 -28.765 -16.206 1.00 87.56 540 ARG A CA 1
ATOM 4218 C C . ARG A 1 540 ? 22.312 -28.087 -16.265 1.00 87.56 540 ARG A C 1
ATOM 4220 O O . ARG A 1 540 ? 21.305 -28.793 -16.253 1.00 87.56 540 ARG A O 1
ATOM 4227 N N . ASP A 1 541 ? 22.258 -26.756 -16.380 1.00 84.75 541 ASP A N 1
ATOM 4228 C CA . ASP A 1 541 ? 21.012 -25.978 -16.398 1.00 84.75 541 ASP A CA 1
ATOM 4229 C C . ASP A 1 541 ? 20.772 -25.242 -17.729 1.00 84.75 541 ASP A C 1
ATOM 4231 O O . ASP A 1 541 ? 20.889 -24.021 -17.881 1.00 84.75 541 ASP A O 1
ATOM 4235 N N . PHE A 1 542 ? 20.333 -26.017 -18.722 1.00 81.06 542 PHE A N 1
ATOM 4236 C CA . PHE A 1 542 ? 19.880 -25.476 -20.005 1.00 81.06 542 PHE A CA 1
ATOM 4237 C C . PHE A 1 542 ? 18.571 -24.670 -19.924 1.00 81.06 542 PHE A C 1
ATOM 4239 O O . PHE A 1 542 ? 18.237 -23.985 -20.894 1.00 81.06 542 PHE A O 1
ATOM 4246 N N . LEU A 1 543 ? 17.818 -24.751 -18.821 1.00 79.44 543 LEU A N 1
ATOM 4247 C CA . LEU A 1 543 ? 16.537 -24.056 -18.666 1.00 79.44 543 LEU A CA 1
ATOM 4248 C C . LEU A 1 543 ? 16.748 -22.620 -18.181 1.00 79.44 543 LEU A C 1
ATOM 4250 O O . LEU A 1 543 ? 16.121 -21.712 -18.731 1.00 79.44 543 LEU A O 1
ATOM 4254 N N . SER A 1 544 ? 17.695 -22.392 -17.264 1.00 85.25 544 SER A N 1
ATOM 4255 C CA . SER A 1 544 ? 18.194 -21.047 -16.951 1.00 85.25 544 SER A CA 1
ATOM 4256 C C . SER A 1 544 ? 18.673 -20.348 -18.223 1.00 85.25 544 SER A C 1
ATOM 4258 O O . SER A 1 544 ? 18.222 -19.239 -18.501 1.00 85.25 544 SER A O 1
ATOM 4260 N N . LEU A 1 545 ? 19.465 -21.016 -19.077 1.00 89.38 545 LEU A N 1
ATOM 4261 C CA . LEU A 1 545 ? 19.901 -20.453 -20.365 1.00 89.38 545 LEU A CA 1
ATOM 4262 C C . LEU A 1 545 ? 18.738 -20.094 -21.303 1.00 89.38 545 LEU A C 1
ATOM 4264 O O . LEU A 1 545 ? 18.783 -19.051 -21.953 1.00 89.38 545 LEU A O 1
ATOM 4268 N N . ALA A 1 546 ? 17.675 -20.898 -21.368 1.00 88.19 546 ALA A N 1
ATOM 4269 C CA . ALA A 1 546 ? 16.481 -20.523 -22.130 1.00 88.19 546 ALA A CA 1
ATOM 4270 C C . ALA A 1 546 ? 15.825 -19.240 -21.576 1.00 88.19 546 ALA A C 1
ATOM 4272 O O . ALA A 1 546 ? 15.395 -18.391 -22.356 1.00 88.19 546 ALA A O 1
ATOM 4273 N N . GLY A 1 547 ? 15.825 -19.059 -20.250 1.00 89.56 547 GLY A N 1
ATOM 4274 C CA . GLY A 1 547 ? 15.435 -17.811 -19.589 1.00 89.56 547 GLY A CA 1
ATOM 4275 C C . GLY A 1 547 ? 16.359 -16.636 -19.930 1.00 89.56 547 GLY A C 1
ATOM 4276 O O . GLY A 1 547 ? 15.874 -15.595 -20.373 1.00 89.56 547 GLY A O 1
ATOM 4277 N N . GLN A 1 548 ? 17.683 -16.807 -19.818 1.00 93.44 548 GLN A N 1
ATOM 4278 C CA . GLN A 1 548 ? 18.670 -15.768 -20.160 1.00 93.44 548 GLN A CA 1
ATOM 4279 C C . GLN A 1 548 ? 18.583 -15.338 -21.631 1.00 93.44 548 GLN A C 1
ATOM 4281 O O . GLN A 1 548 ? 18.900 -14.196 -21.955 1.00 93.44 548 GLN A O 1
ATOM 4286 N N . ALA A 1 549 ? 18.129 -16.211 -22.534 1.00 93.94 549 ALA A N 1
ATOM 4287 C CA . ALA A 1 549 ? 17.866 -15.865 -23.930 1.00 93.94 549 ALA A CA 1
ATOM 4288 C C . ALA A 1 549 ? 16.530 -15.129 -24.148 1.00 93.94 549 ALA A C 1
ATOM 4290 O O . ALA A 1 549 ? 16.389 -14.457 -25.165 1.00 93.94 549 ALA A O 1
ATOM 4291 N N . ALA A 1 550 ? 15.548 -15.266 -23.250 1.00 92.69 550 ALA A N 1
ATOM 4292 C CA . ALA A 1 550 ? 14.173 -14.809 -23.472 1.00 92.69 550 ALA A CA 1
ATOM 4293 C C . ALA A 1 550 ? 13.772 -13.547 -22.688 1.00 92.69 550 ALA A C 1
ATOM 4295 O O . ALA A 1 550 ? 13.009 -12.735 -23.211 1.00 92.69 550 ALA A O 1
ATOM 4296 N N . PHE A 1 551 ? 14.235 -13.387 -21.445 1.00 93.62 551 PHE A N 1
ATOM 4297 C CA . PHE A 1 551 ? 13.763 -12.319 -20.555 1.00 93.62 551 PHE A CA 1
ATOM 4298 C C . PHE A 1 551 ? 14.364 -10.942 -20.860 1.00 93.62 551 PHE A C 1
ATOM 4300 O O . PHE A 1 551 ? 15.523 -10.821 -21.256 1.00 93.62 551 PHE A O 1
ATOM 4307 N N . ALA A 1 552 ? 13.580 -9.893 -20.644 1.00 95.50 552 ALA A N 1
ATOM 4308 C CA . ALA A 1 552 ? 13.935 -8.515 -20.957 1.00 95.50 552 ALA A CA 1
ATOM 4309 C C . ALA A 1 552 ? 13.284 -7.527 -19.984 1.00 95.50 552 ALA A C 1
ATOM 4311 O O . ALA A 1 552 ? 12.386 -7.895 -19.227 1.00 95.50 552 ALA A O 1
ATOM 4312 N N . ASP A 1 553 ? 13.712 -6.270 -20.057 1.00 97.81 553 ASP A N 1
ATOM 4313 C CA . ASP A 1 553 ? 13.303 -5.227 -19.125 1.00 97.81 553 ASP A CA 1
ATOM 4314 C C . ASP A 1 553 ? 12.294 -4.266 -19.760 1.00 97.81 553 ASP A C 1
ATOM 4316 O O . ASP A 1 553 ? 12.428 -3.832 -20.913 1.00 97.81 553 ASP A O 1
ATOM 4320 N N . GLY A 1 554 ? 11.293 -3.874 -18.978 1.00 97.69 554 GLY A N 1
ATOM 4321 C CA . GLY A 1 554 ? 10.274 -2.940 -19.434 1.00 97.69 554 GLY A CA 1
ATOM 4322 C C . GLY A 1 554 ? 9.244 -2.597 -18.372 1.00 97.69 554 GLY A C 1
ATOM 4323 O O . GLY A 1 554 ? 8.980 -3.366 -17.447 1.00 97.69 554 GLY A O 1
ATOM 4324 N N . ALA A 1 555 ? 8.626 -1.433 -18.543 1.00 98.44 555 ALA A N 1
ATOM 4325 C CA . ALA A 1 555 ? 7.477 -1.003 -17.771 1.00 98.44 555 ALA A CA 1
ATOM 4326 C C . ALA A 1 555 ? 6.319 -0.609 -18.684 1.00 98.44 555 ALA A C 1
ATOM 4328 O O . ALA A 1 555 ? 6.504 -0.014 -19.747 1.00 98.44 555 ALA A O 1
ATOM 4329 N N . ALA A 1 556 ? 5.107 -0.910 -18.239 1.00 98.56 556 ALA A N 1
ATOM 4330 C CA . ALA A 1 556 ? 3.879 -0.491 -18.885 1.00 98.56 556 ALA A CA 1
ATOM 4331 C C . ALA A 1 556 ? 2.887 -0.004 -17.835 1.00 98.56 556 ALA A C 1
ATOM 4333 O O . ALA A 1 556 ? 2.748 -0.606 -16.771 1.00 98.56 556 ALA A O 1
ATOM 4334 N N . ALA A 1 557 ? 2.183 1.075 -18.150 1.00 98.75 557 ALA A N 1
ATOM 4335 C CA . ALA A 1 557 ? 1.166 1.657 -17.300 1.00 98.75 557 ALA A CA 1
ATOM 4336 C C . ALA A 1 557 ? -0.131 1.874 -18.075 1.00 98.75 557 ALA A C 1
ATOM 4338 O O . ALA A 1 557 ? -0.117 2.210 -19.257 1.00 98.75 557 ALA A O 1
ATOM 4339 N N . VAL A 1 558 ? -1.257 1.692 -17.395 1.00 98.25 558 VAL A N 1
ATOM 4340 C CA . VAL A 1 558 ? -2.602 1.788 -17.962 1.00 98.25 558 VAL A CA 1
ATOM 4341 C C . VAL A 1 558 ? -3.482 2.578 -17.005 1.00 98.25 558 VAL A C 1
ATOM 4343 O O . VAL A 1 558 ? -3.417 2.366 -15.797 1.00 98.25 558 VAL A O 1
ATOM 4346 N N . ILE A 1 559 ? -4.329 3.466 -17.526 1.00 98.50 559 ILE A N 1
ATOM 4347 C CA . ILE A 1 559 ? -5.355 4.137 -16.715 1.00 98.50 559 ILE A CA 1
ATOM 4348 C C . ILE A 1 559 ? -6.711 3.494 -16.988 1.00 98.50 559 ILE A C 1
ATOM 4350 O O . ILE A 1 559 ? -7.179 3.460 -18.126 1.00 98.50 559 ILE A O 1
ATOM 4354 N N . VAL A 1 560 ? -7.326 2.979 -15.924 1.00 97.38 560 VAL A N 1
ATOM 4355 C CA . VAL A 1 560 ? -8.637 2.322 -15.925 1.00 97.38 560 VAL A CA 1
ATOM 4356 C C . VAL A 1 560 ? -9.639 3.181 -15.161 1.00 97.38 560 VAL A C 1
ATOM 4358 O O . VAL A 1 560 ? -9.347 3.660 -14.068 1.00 97.38 560 VAL A O 1
ATOM 4361 N N . GLY A 1 561 ? -10.850 3.336 -15.685 1.00 95.69 561 GLY A N 1
ATOM 4362 C CA . GLY A 1 561 ? -11.947 3.975 -14.962 1.00 95.69 561 GLY A CA 1
ATOM 4363 C C . GLY A 1 561 ? -13.312 3.564 -15.494 1.00 95.69 561 GLY A C 1
ATOM 4364 O O . GLY A 1 561 ? -13.425 3.090 -16.619 1.00 95.69 561 GLY A O 1
ATOM 4365 N N . ALA A 1 562 ? -14.350 3.767 -14.692 1.00 92.81 562 ALA A N 1
ATOM 4366 C CA . ALA A 1 562 ? -15.736 3.688 -15.143 1.00 92.81 562 ALA A CA 1
ATOM 4367 C C . ALA A 1 562 ? -16.290 5.084 -15.465 1.00 92.81 562 ALA A C 1
ATOM 4369 O O . ALA A 1 562 ? -15.764 6.089 -14.977 1.00 92.81 562 ALA A O 1
ATOM 4370 N N . ASP A 1 563 ? -17.366 5.134 -16.256 1.00 91.75 563 ASP A N 1
ATOM 4371 C CA . ASP A 1 563 ? -18.024 6.373 -16.701 1.00 91.75 563 ASP A CA 1
ATOM 4372 C C . ASP A 1 563 ? -17.019 7.372 -17.335 1.00 91.75 563 ASP A C 1
ATOM 4374 O O . ASP A 1 563 ? -16.666 8.377 -16.708 1.00 91.75 563 ASP A O 1
ATOM 4378 N N . PRO A 1 564 ? -16.494 7.091 -18.550 1.00 89.56 564 PRO A N 1
ATOM 4379 C CA . PRO A 1 564 ? -15.553 7.981 -19.235 1.00 89.56 564 PRO A CA 1
ATOM 4380 C C . PRO A 1 564 ? -16.159 9.368 -19.497 1.00 89.56 564 PRO A C 1
ATOM 4382 O O . PRO A 1 564 ? -17.270 9.495 -20.018 1.00 89.56 564 PRO A O 1
ATOM 4385 N N . ILE A 1 565 ? -15.405 10.420 -19.173 1.00 89.31 565 ILE A N 1
ATOM 4386 C CA . ILE A 1 565 ? -15.805 11.816 -19.371 1.00 89.31 565 ILE A CA 1
ATOM 4387 C C . ILE A 1 565 ? -15.740 12.150 -20.864 1.00 89.31 565 ILE A C 1
ATOM 4389 O O . ILE A 1 565 ? -14.658 12.291 -21.439 1.00 89.31 565 ILE A O 1
ATOM 4393 N N . GLN A 1 566 ? -16.911 12.306 -21.486 1.00 85.25 566 GLN A N 1
ATOM 4394 C CA . GLN A 1 566 ? -17.039 12.628 -22.909 1.00 85.25 566 GLN A CA 1
ATOM 4395 C C . GLN A 1 566 ? -16.246 13.885 -23.296 1.00 85.25 566 GLN A C 1
ATOM 4397 O O . GLN A 1 566 ? -16.274 14.897 -22.599 1.00 85.25 566 GLN A O 1
ATOM 4402 N N . GLY A 1 567 ? -15.547 13.815 -24.431 1.00 82.12 567 GLY A N 1
ATOM 4403 C CA . GLY A 1 567 ? -14.741 14.916 -24.970 1.00 82.12 567 GLY A CA 1
ATOM 4404 C C . GLY A 1 567 ? -13.379 15.122 -24.296 1.00 82.12 567 GLY A C 1
ATOM 4405 O O . GLY A 1 567 ? -12.559 15.850 -24.849 1.00 82.12 567 GLY A O 1
ATOM 4406 N N . VAL A 1 568 ? -13.115 14.466 -23.160 1.00 86.69 568 VAL A N 1
ATOM 4407 C CA . VAL A 1 568 ? -11.828 14.520 -22.445 1.00 86.69 568 VAL A CA 1
ATOM 4408 C C . VAL A 1 568 ? -11.136 13.161 -22.503 1.00 86.69 568 VAL A C 1
ATOM 4410 O O . VAL A 1 568 ? -10.052 13.035 -23.063 1.00 86.69 568 VAL A O 1
ATOM 4413 N N . GLU A 1 569 ? -11.783 12.129 -21.964 1.00 92.44 569 GLU A N 1
ATOM 4414 C CA . GLU A 1 569 ? -11.228 10.779 -21.877 1.00 92.44 569 GLU A CA 1
ATOM 4415 C C . GLU A 1 569 ? -11.554 9.984 -23.149 1.00 92.44 569 GLU A C 1
ATOM 4417 O O . GLU A 1 569 ? -12.651 10.093 -23.702 1.00 92.44 569 GLU A O 1
ATOM 4422 N N . LYS A 1 570 ? -10.601 9.169 -23.617 1.00 89.25 570 LYS A N 1
ATOM 4423 C CA . LYS A 1 570 ? -10.718 8.385 -24.856 1.00 89.25 570 LYS A CA 1
ATOM 4424 C C . LYS A 1 570 ? -10.733 6.885 -24.535 1.00 89.25 570 LYS A C 1
ATOM 4426 O O . LYS A 1 570 ? -9.672 6.314 -24.303 1.00 89.25 570 LYS A O 1
ATOM 4431 N N . PRO A 1 571 ? -11.907 6.230 -24.505 1.00 91.06 571 PRO A N 1
ATOM 4432 C CA . PRO A 1 571 ? -12.003 4.778 -24.376 1.00 91.06 571 PRO A CA 1
ATOM 4433 C C . PRO A 1 571 ? -11.159 4.037 -25.420 1.00 91.06 571 PRO A C 1
ATOM 4435 O O . PRO A 1 571 ? -11.270 4.311 -26.613 1.00 91.06 571 PRO A O 1
ATOM 4438 N N . ILE A 1 572 ? -10.344 3.084 -24.966 1.00 91.31 572 ILE A N 1
ATOM 4439 C CA . ILE A 1 572 ? -9.535 2.201 -25.816 1.00 91.31 572 ILE A CA 1
ATOM 4440 C C . ILE A 1 572 ? -10.131 0.790 -25.818 1.00 91.31 572 ILE A C 1
ATOM 4442 O O . ILE A 1 572 ? -10.399 0.247 -26.886 1.00 91.31 572 ILE A O 1
ATOM 4446 N N . PHE A 1 573 ? -10.363 0.210 -24.637 1.00 89.19 573 PHE A N 1
ATOM 4447 C CA . PHE A 1 573 ? -10.951 -1.124 -24.462 1.00 89.19 573 PHE A CA 1
ATOM 4448 C C . PHE A 1 573 ? -11.871 -1.143 -23.234 1.00 89.19 573 PHE A C 1
ATOM 4450 O O . PHE A 1 573 ? -11.507 -0.603 -22.189 1.00 89.19 573 PHE A O 1
ATOM 4457 N N . GLU A 1 574 ? -13.034 -1.788 -23.326 1.00 88.31 574 GLU A N 1
ATOM 4458 C CA . GLU A 1 574 ? -13.887 -2.086 -22.163 1.00 88.31 574 GLU A CA 1
ATOM 4459 C C . GLU A 1 574 ? -13.530 -3.452 -21.564 1.00 88.31 574 GLU A C 1
ATOM 4461 O O . GLU A 1 574 ? -13.155 -4.364 -22.293 1.00 88.31 574 GLU A O 1
ATOM 4466 N N . MET A 1 575 ? -13.680 -3.628 -20.250 1.00 87.19 575 MET A N 1
ATOM 4467 C CA . MET A 1 575 ? -13.436 -4.896 -19.555 1.00 87.19 575 MET A CA 1
ATOM 4468 C C . MET A 1 575 ? -14.748 -5.471 -19.012 1.00 87.19 575 MET A C 1
ATOM 4470 O O . MET A 1 575 ? -15.271 -5.029 -17.988 1.00 87.19 575 MET A O 1
ATOM 4474 N N . MET A 1 576 ? -15.284 -6.487 -19.685 1.00 79.56 576 MET A N 1
ATOM 4475 C CA . MET A 1 576 ? -16.590 -7.092 -19.394 1.00 79.56 576 MET A CA 1
ATOM 4476 C C . MET A 1 576 ? -16.529 -8.112 -18.263 1.00 79.56 576 MET A C 1
ATOM 4478 O O . MET A 1 576 ? -17.270 -8.004 -17.286 1.00 79.56 576 MET A O 1
ATOM 4482 N N . SER A 1 577 ? -15.619 -9.075 -18.369 1.00 79.06 577 SER A N 1
ATOM 4483 C CA . SER A 1 577 ? -15.394 -10.142 -17.393 1.00 79.06 577 SER A CA 1
ATOM 4484 C C . SER A 1 577 ? -13.903 -10.335 -17.180 1.00 79.06 577 SER A C 1
ATOM 4486 O O . SER A 1 577 ? -13.116 -10.072 -18.090 1.00 79.06 577 SER A O 1
ATOM 4488 N N . ALA A 1 578 ? -13.536 -10.842 -16.008 1.00 83.62 578 ALA A N 1
ATOM 4489 C CA . ALA A 1 578 ? -12.191 -11.310 -15.725 1.00 83.62 578 ALA A CA 1
ATOM 4490 C C . ALA A 1 578 ? -12.257 -12.594 -14.883 1.00 83.62 578 ALA A C 1
ATOM 4492 O O . ALA A 1 578 ? -13.081 -12.676 -13.972 1.00 83.62 578 ALA A O 1
ATOM 4493 N N . ALA A 1 579 ? -11.432 -13.593 -15.198 1.00 80.25 579 ALA A N 1
ATOM 4494 C CA . ALA A 1 579 ? -11.441 -14.890 -14.517 1.00 80.25 579 ALA A CA 1
ATOM 4495 C C . ALA A 1 579 ? -10.062 -15.562 -14.530 1.00 80.25 579 ALA A C 1
ATOM 4497 O O . ALA A 1 579 ? -9.337 -15.465 -15.522 1.00 80.25 579 ALA A O 1
ATOM 4498 N N . GLN A 1 580 ? -9.749 -16.288 -13.456 1.00 83.62 580 GLN A N 1
ATOM 4499 C CA . GLN A 1 580 ? -8.537 -17.083 -13.293 1.00 83.62 580 GLN A CA 1
ATOM 4500 C C . GLN A 1 580 ? -8.864 -18.583 -13.267 1.00 83.62 580 GLN A C 1
ATOM 4502 O O . GLN A 1 580 ? -9.747 -19.030 -12.538 1.00 83.62 580 GLN A O 1
ATOM 4507 N N . VAL A 1 581 ? -8.099 -19.377 -14.013 1.00 82.44 581 VAL A N 1
ATOM 4508 C CA . VAL A 1 581 ? -8.137 -20.845 -13.972 1.00 82.44 581 VAL A CA 1
ATOM 4509 C C . VAL A 1 581 ? -6.745 -21.373 -13.658 1.00 82.44 581 VAL A C 1
ATOM 4511 O O . VAL A 1 581 ? -5.762 -20.962 -14.267 1.00 82.44 581 VAL A O 1
ATOM 4514 N N . THR A 1 582 ? -6.655 -22.302 -12.712 1.00 81.81 582 THR A N 1
ATOM 4515 C CA . THR A 1 582 ? -5.416 -23.011 -12.371 1.00 81.81 582 THR A CA 1
ATOM 4516 C C . THR A 1 582 ? -5.432 -24.391 -13.012 1.00 81.81 582 THR A C 1
ATOM 4518 O O . THR A 1 582 ? -6.342 -25.176 -12.747 1.00 81.81 582 THR A O 1
ATOM 4521 N N . VAL A 1 583 ? -4.438 -24.724 -13.835 1.00 79.62 583 VAL A N 1
ATOM 4522 C CA . VAL A 1 583 ? -4.377 -26.064 -14.439 1.00 79.62 583 VAL A CA 1
ATOM 4523 C C . VAL A 1 583 ? -3.933 -27.105 -13.390 1.00 79.62 583 VAL A C 1
ATOM 4525 O O . VAL A 1 583 ? -2.946 -26.866 -12.684 1.00 79.62 583 VAL A O 1
ATOM 4528 N N . PRO A 1 584 ? -4.621 -28.262 -13.271 1.00 71.25 584 PRO A N 1
ATOM 4529 C CA . PRO A 1 584 ? -4.242 -29.330 -12.344 1.00 71.25 584 PRO A CA 1
ATOM 4530 C C . PRO A 1 584 ? -2.793 -29.805 -12.520 1.00 71.25 584 PRO A C 1
ATOM 4532 O O . PRO A 1 584 ? -2.276 -29.853 -13.634 1.00 71.25 584 PRO A O 1
ATOM 4535 N N . ASP A 1 585 ? -2.155 -30.180 -11.409 1.00 72.44 585 ASP A N 1
ATOM 4536 C CA . ASP A 1 585 ? -0.859 -30.882 -11.340 1.00 72.44 585 ASP A CA 1
ATOM 4537 C C . ASP A 1 585 ? 0.322 -30.237 -12.102 1.00 72.44 585 ASP A C 1
ATOM 4539 O O . ASP A 1 585 ? 1.349 -30.866 -12.352 1.00 72.44 585 ASP A O 1
ATOM 4543 N N . CYS A 1 586 ? 0.221 -28.938 -12.402 1.00 72.88 586 CYS A N 1
ATOM 4544 C CA . CYS A 1 586 ? 1.224 -28.161 -13.137 1.00 72.88 586 CYS A CA 1
ATOM 4545 C C . CYS A 1 586 ? 2.160 -27.323 -12.239 1.00 72.88 586 CYS A C 1
ATOM 4547 O O . CYS A 1 586 ? 2.768 -26.359 -12.700 1.00 72.88 586 CYS A O 1
ATOM 4549 N N . GLU A 1 587 ? 2.314 -27.690 -10.964 1.00 69.31 587 GLU A N 1
ATOM 4550 C CA . GLU A 1 587 ? 3.143 -26.980 -9.964 1.00 69.31 587 GLU A CA 1
ATOM 4551 C C . GLU A 1 587 ? 4.583 -26.759 -10.417 1.00 69.31 587 GLU A C 1
ATOM 4553 O O . GLU A 1 587 ? 5.129 -25.673 -10.269 1.00 69.31 587 GLU A O 1
ATOM 4558 N N . ARG A 1 588 ? 5.178 -27.805 -10.996 1.00 70.62 588 ARG A N 1
ATOM 4559 C CA . ARG A 1 588 ? 6.564 -27.821 -11.476 1.00 70.62 588 ARG A CA 1
ATOM 4560 C C . ARG A 1 588 ? 6.685 -27.386 -12.940 1.00 70.62 588 ARG A C 1
ATOM 4562 O O . ARG A 1 588 ? 7.777 -27.434 -13.496 1.00 70.62 588 ARG A O 1
ATOM 4569 N N . ALA A 1 589 ? 5.576 -27.009 -13.590 1.00 74.81 589 ALA A N 1
ATOM 4570 C CA . ALA A 1 589 ? 5.569 -26.647 -15.008 1.00 74.81 589 ALA A CA 1
ATOM 4571 C C . ALA A 1 589 ? 6.237 -25.291 -15.257 1.00 74.81 589 ALA A C 1
ATOM 4573 O O . ALA A 1 589 ? 6.977 -25.144 -16.230 1.00 74.81 589 ALA A O 1
ATOM 4574 N N . VAL A 1 590 ? 5.986 -24.335 -14.360 1.00 78.25 590 VAL A N 1
ATOM 4575 C CA . VAL A 1 590 ? 6.722 -23.078 -14.213 1.00 78.25 590 VAL A CA 1
ATOM 4576 C C . VAL A 1 590 ? 6.737 -22.742 -12.728 1.00 78.25 590 VAL A C 1
ATOM 4578 O O . VAL A 1 590 ? 5.671 -22.650 -12.114 1.00 78.25 590 VAL A O 1
ATOM 4581 N N . GLY A 1 591 ? 7.925 -22.516 -12.183 1.00 80.94 591 GLY A N 1
ATOM 4582 C CA . GLY A 1 591 ? 8.123 -22.079 -10.807 1.00 80.94 591 GLY A CA 1
ATOM 4583 C C . GLY A 1 591 ? 9.434 -21.317 -10.661 1.00 80.94 591 GLY A C 1
ATOM 4584 O O . GLY A 1 591 ? 10.270 -21.315 -11.570 1.00 80.94 591 GLY A O 1
ATOM 4585 N N . GLY A 1 592 ? 9.605 -20.649 -9.529 1.00 85.81 592 GLY A N 1
ATOM 4586 C CA . GLY A 1 592 ? 10.777 -19.831 -9.260 1.00 85.81 592 GLY A CA 1
ATOM 4587 C C . GLY A 1 592 ? 10.922 -19.509 -7.782 1.00 85.81 592 GLY A C 1
ATOM 4588 O O . GLY A 1 592 ? 9.938 -19.190 -7.120 1.00 85.81 592 GLY A O 1
ATOM 4589 N N . HIS A 1 593 ? 12.153 -19.609 -7.287 1.00 89.06 593 HIS A N 1
ATOM 4590 C CA . HIS A 1 593 ? 12.472 -19.576 -5.862 1.00 89.06 593 HIS A CA 1
ATOM 4591 C C . HIS A 1 593 ? 13.440 -18.436 -5.570 1.00 89.06 593 HIS A C 1
ATOM 4593 O O . HIS A 1 593 ? 14.492 -18.329 -6.216 1.00 89.06 593 HIS A O 1
ATOM 4599 N N . LEU A 1 594 ? 13.074 -17.591 -4.606 1.00 91.62 594 LEU A N 1
ATOM 4600 C CA . LEU A 1 594 ? 13.899 -16.485 -4.137 1.00 91.62 594 LEU A CA 1
ATOM 4601 C C . LEU A 1 594 ? 14.924 -16.989 -3.116 1.00 91.62 594 LEU A C 1
ATOM 4603 O O . LEU A 1 594 ? 14.536 -17.551 -2.090 1.00 91.62 594 LEU A O 1
ATOM 4607 N N . LYS A 1 595 ? 16.205 -16.764 -3.418 1.00 93.00 595 LYS A N 1
ATOM 4608 C CA . LYS A 1 595 ? 17.377 -17.230 -2.670 1.00 93.00 595 LYS A CA 1
ATOM 4609 C C . LYS A 1 595 ? 18.429 -16.124 -2.531 1.00 93.00 595 LYS A C 1
ATOM 4611 O O . LYS A 1 595 ? 18.345 -15.095 -3.201 1.00 93.00 595 LYS A O 1
ATOM 4616 N N . GLU A 1 596 ? 19.462 -16.369 -1.733 1.00 95.31 596 GLU A N 1
ATOM 4617 C CA . GLU A 1 596 ? 20.662 -15.526 -1.576 1.00 95.31 596 GLU A CA 1
ATOM 4618 C C . GLU A 1 596 ? 21.403 -15.290 -2.906 1.00 95.31 596 GLU A C 1
ATOM 4620 O O . GLU A 1 596 ? 22.038 -14.261 -3.107 1.00 95.31 596 GLU A O 1
ATOM 4625 N N . ILE A 1 597 ? 21.246 -16.202 -3.867 1.00 94.19 597 ILE A N 1
ATOM 4626 C CA . ILE A 1 597 ? 21.774 -16.105 -5.241 1.00 94.19 597 ILE A CA 1
ATOM 4627 C C . ILE A 1 597 ? 20.858 -15.312 -6.203 1.00 94.19 597 ILE A C 1
ATOM 4629 O O . ILE A 1 597 ? 21.072 -15.295 -7.419 1.00 94.19 597 ILE A O 1
ATOM 4633 N N . GLY A 1 598 ? 19.784 -14.704 -5.689 1.00 92.88 598 GLY A N 1
ATOM 4634 C CA . GLY A 1 598 ? 18.715 -14.075 -6.465 1.00 92.88 598 GLY A CA 1
ATOM 4635 C C . GLY A 1 598 ? 17.532 -15.009 -6.760 1.00 92.88 598 GLY A C 1
ATOM 4636 O O . GLY A 1 598 ? 17.310 -16.022 -6.097 1.00 92.88 598 GLY A O 1
ATOM 4637 N N . LEU A 1 599 ? 16.730 -14.655 -7.767 1.00 90.88 599 LEU A N 1
ATOM 4638 C CA . LEU A 1 599 ? 15.513 -15.377 -8.143 1.00 90.88 599 LEU A CA 1
ATOM 4639 C C . LEU A 1 599 ? 15.816 -16.450 -9.198 1.00 90.88 599 LEU A C 1
ATOM 4641 O O . LEU A 1 599 ? 16.131 -16.157 -10.356 1.00 90.88 599 LEU A O 1
ATOM 4645 N N . THR A 1 600 ? 15.727 -17.715 -8.803 1.00 88.81 600 THR A N 1
ATOM 4646 C CA . THR A 1 600 ? 15.872 -18.867 -9.710 1.00 88.81 600 THR A CA 1
ATOM 4647 C C . THR A 1 600 ? 14.554 -19.181 -10.421 1.00 88.81 600 THR A C 1
ATOM 4649 O O . THR A 1 600 ? 13.488 -18.861 -9.904 1.00 88.81 600 THR A O 1
ATOM 4652 N N . PHE A 1 601 ? 14.607 -19.811 -11.599 1.00 84.94 601 PHE A N 1
ATOM 4653 C CA . PHE A 1 601 ? 13.426 -20.219 -12.373 1.00 84.94 601 PHE A CA 1
ATOM 4654 C C . PHE A 1 601 ? 13.616 -21.611 -12.975 1.00 84.94 601 PHE A C 1
ATOM 4656 O O . PHE A 1 601 ? 14.711 -21.949 -13.415 1.00 84.94 601 PHE A O 1
ATOM 4663 N N . HIS A 1 602 ? 12.533 -22.384 -13.062 1.00 81.12 602 HIS A N 1
ATOM 4664 C CA . HIS A 1 602 ? 12.494 -23.670 -13.757 1.00 81.12 602 HIS A CA 1
ATOM 4665 C C . HIS A 1 602 ? 11.262 -23.780 -14.670 1.00 81.12 602 HIS A C 1
ATOM 4667 O O . HIS A 1 602 ? 10.197 -23.233 -14.376 1.00 81.12 602 HIS A O 1
ATOM 4673 N N . PHE A 1 603 ? 11.404 -24.513 -15.780 1.00 80.12 603 PHE A N 1
ATOM 4674 C CA . PHE A 1 603 ? 10.366 -24.678 -16.804 1.00 80.12 603 PHE A CA 1
ATOM 4675 C C . PHE A 1 603 ? 10.277 -26.136 -17.274 1.00 80.12 603 PHE A C 1
ATOM 4677 O O . PHE A 1 603 ? 11.294 -26.755 -17.580 1.00 80.12 603 PHE A O 1
ATOM 4684 N N . MET A 1 604 ? 9.072 -26.687 -17.424 1.00 78.62 604 MET A N 1
ATOM 4685 C CA . MET A 1 604 ? 8.889 -27.980 -18.093 1.00 78.62 604 MET A CA 1
ATOM 4686 C C . MET A 1 604 ? 8.837 -27.820 -19.614 1.00 78.62 604 MET A C 1
ATOM 4688 O O . MET A 1 604 ? 8.059 -27.031 -20.147 1.00 78.62 604 MET A O 1
ATOM 4692 N N . ASN A 1 605 ? 9.557 -28.687 -20.332 1.00 76.38 605 ASN A N 1
ATOM 4693 C CA . ASN A 1 605 ? 9.550 -28.747 -21.803 1.00 76.38 605 ASN A CA 1
ATOM 4694 C C . ASN A 1 605 ? 8.143 -28.925 -22.422 1.00 76.38 605 ASN A C 1
ATOM 4696 O O . ASN A 1 605 ? 7.937 -28.605 -23.589 1.00 76.38 605 ASN A O 1
ATOM 4700 N N . GLN A 1 606 ? 7.173 -29.441 -21.659 1.00 79.25 606 GLN A N 1
ATOM 4701 C CA . GLN A 1 606 ? 5.793 -29.671 -22.108 1.00 79.25 606 GLN A CA 1
ATOM 4702 C C . GLN A 1 606 ? 4.869 -28.445 -21.957 1.00 79.25 606 GLN A C 1
ATOM 4704 O O . GLN A 1 606 ? 3.702 -28.521 -22.343 1.00 79.25 606 GLN A O 1
ATOM 4709 N N . LEU A 1 607 ? 5.364 -27.314 -21.437 1.00 80.94 607 LEU A N 1
ATOM 4710 C CA . LEU A 1 607 ? 4.567 -26.117 -21.141 1.00 80.94 607 LEU A CA 1
ATOM 4711 C C . LEU A 1 607 ? 3.647 -25.640 -22.293 1.00 80.94 607 LEU A C 1
ATOM 4713 O O . LEU A 1 607 ? 2.475 -25.385 -22.011 1.00 80.94 607 LEU A O 1
ATOM 4717 N N . PRO A 1 608 ? 4.076 -25.582 -23.576 1.00 84.81 608 PRO A N 1
ATOM 4718 C CA . PRO A 1 608 ? 3.182 -25.200 -24.676 1.00 84.81 608 PRO A CA 1
ATOM 4719 C C . PRO A 1 608 ? 1.961 -26.119 -24.821 1.00 84.81 608 PRO A C 1
ATOM 4721 O O . PRO A 1 608 ? 0.845 -25.647 -25.036 1.00 84.81 608 PRO A O 1
ATOM 4724 N N . MET A 1 609 ? 2.153 -27.431 -24.643 1.00 84.44 609 MET A N 1
ATOM 4725 C CA . MET A 1 609 ? 1.070 -28.413 -24.722 1.00 84.44 609 MET A CA 1
ATOM 4726 C C . MET A 1 609 ? 0.119 -28.295 -23.528 1.00 84.44 609 MET A C 1
ATOM 4728 O O . MET A 1 609 ? -1.094 -28.352 -23.723 1.00 84.44 609 MET A O 1
ATOM 4732 N N . LEU A 1 610 ? 0.653 -28.079 -22.320 1.00 83.19 610 LEU A N 1
ATOM 4733 C CA . LEU A 1 610 ? -0.143 -27.889 -21.102 1.00 83.19 610 LEU A CA 1
ATOM 4734 C C . LEU A 1 610 ? -1.039 -26.644 -21.200 1.00 83.19 610 LEU A C 1
ATOM 4736 O O . LEU A 1 610 ? -2.226 -26.737 -20.893 1.00 83.19 610 LEU A O 1
ATOM 4740 N N . ILE A 1 611 ? -0.512 -25.518 -21.699 1.00 82.12 611 ILE A N 1
ATOM 4741 C CA . ILE A 1 611 ? -1.307 -24.306 -21.965 1.00 82.12 611 ILE A CA 1
ATOM 4742 C C . ILE A 1 611 ? -2.390 -24.605 -23.004 1.00 82.12 611 ILE A C 1
ATOM 4744 O O . ILE A 1 611 ? -3.580 -24.462 -22.722 1.00 82.12 611 ILE A O 1
ATOM 4748 N N . SER A 1 612 ? -1.995 -25.070 -24.194 1.00 83.69 612 SER A N 1
ATOM 4749 C CA . SER A 1 612 ? -2.930 -25.226 -25.314 1.00 83.69 612 SER A CA 1
ATOM 4750 C C . SER A 1 612 ? -4.074 -26.204 -25.007 1.00 83.69 612 SER A C 1
ATOM 4752 O O . SER A 1 612 ? -5.217 -25.950 -25.374 1.00 83.69 612 SER A O 1
ATOM 4754 N N . ASN A 1 613 ? -3.813 -27.290 -24.270 1.00 84.88 613 ASN A N 1
ATOM 4755 C CA . ASN A 1 613 ? -4.834 -28.291 -23.959 1.00 84.88 613 ASN A CA 1
ATOM 4756 C C . ASN A 1 613 ? -5.911 -27.805 -22.980 1.00 84.88 613 ASN A C 1
ATOM 4758 O O . ASN A 1 613 ? -6.979 -28.406 -22.952 1.00 84.88 613 ASN A O 1
ATOM 4762 N N . ASN A 1 614 ? -5.652 -26.743 -22.210 1.00 82.94 614 ASN A N 1
ATOM 4763 C CA . ASN A 1 614 ? -6.612 -26.186 -21.252 1.00 82.94 614 ASN A CA 1
ATOM 4764 C C . ASN A 1 614 ? -7.266 -24.886 -21.748 1.00 82.94 614 ASN A C 1
ATOM 4766 O O . ASN A 1 614 ? -8.380 -24.570 -21.337 1.00 82.94 614 ASN A O 1
ATOM 4770 N N . LEU A 1 615 ? -6.612 -24.165 -22.667 1.00 83.56 615 LEU A N 1
ATOM 4771 C CA . LEU A 1 615 ? -7.065 -22.865 -23.169 1.00 83.56 615 LEU A CA 1
ATOM 4772 C C . LEU A 1 615 ? -8.465 -22.895 -23.804 1.00 83.56 615 LEU A C 1
ATOM 4774 O O . LEU A 1 615 ? -9.241 -21.962 -23.624 1.00 83.56 615 LEU A O 1
ATOM 4778 N N . GLU A 1 616 ? -8.793 -23.963 -24.533 1.00 84.31 616 GLU A N 1
ATOM 4779 C CA . GLU A 1 616 ? -10.084 -24.114 -25.216 1.00 84.31 616 GLU A CA 1
ATOM 4780 C C . GLU A 1 616 ? -11.263 -24.129 -24.231 1.00 84.31 616 GLU A C 1
ATOM 4782 O O . GLU A 1 616 ? -12.278 -23.480 -24.475 1.00 84.31 616 GLU A O 1
ATOM 4787 N N . ASN A 1 617 ? -11.102 -24.766 -23.066 1.00 83.12 617 ASN A N 1
ATOM 4788 C CA . ASN A 1 617 ? -12.114 -24.735 -22.009 1.00 83.12 617 ASN A CA 1
ATOM 4789 C C . ASN A 1 617 ? -12.257 -23.325 -21.416 1.00 83.12 617 ASN A C 1
ATOM 4791 O O . ASN A 1 617 ? -13.379 -22.865 -21.225 1.00 83.12 617 ASN A O 1
ATOM 4795 N N . CYS A 1 618 ? -11.147 -22.609 -21.194 1.00 81.62 618 CYS A N 1
ATOM 4796 C CA . CYS A 1 618 ? -11.180 -21.225 -20.707 1.00 81.62 618 CYS A CA 1
ATOM 4797 C C . CYS A 1 618 ? -11.900 -20.283 -21.690 1.00 81.62 618 CYS A C 1
ATOM 4799 O O . CYS A 1 618 ? -12.691 -19.443 -21.266 1.00 81.62 618 CYS A O 1
ATOM 4801 N N . LEU A 1 619 ? -11.668 -20.446 -23.000 1.00 83.75 619 LEU A N 1
ATOM 4802 C CA . LEU A 1 619 ? -12.390 -19.721 -24.052 1.00 83.75 619 LEU A CA 1
ATOM 4803 C C . LEU A 1 619 ? -13.886 -20.041 -24.028 1.00 83.75 619 LEU A C 1
ATOM 4805 O O . LEU A 1 619 ? -14.706 -19.126 -23.996 1.00 83.75 619 LEU A O 1
ATOM 4809 N N . LEU A 1 620 ? -14.245 -21.329 -24.004 1.00 84.56 620 LEU A N 1
ATOM 4810 C CA . LEU A 1 620 ? -15.638 -21.767 -23.960 1.00 84.56 620 LEU A CA 1
ATOM 4811 C C . LEU A 1 620 ? -16.361 -21.222 -22.724 1.00 84.56 620 LEU A C 1
ATOM 4813 O O . LEU A 1 620 ? -17.467 -20.711 -22.856 1.00 84.56 620 LEU A O 1
ATOM 4817 N N . GLU A 1 621 ? -15.757 -21.276 -21.536 1.00 79.31 621 GLU A N 1
ATOM 4818 C CA . GLU A 1 621 ? -16.361 -20.734 -20.313 1.00 79.31 621 GLU A CA 1
ATOM 4819 C C . GLU A 1 621 ? -16.512 -19.210 -20.355 1.00 79.31 621 GLU A C 1
ATOM 4821 O O . GLU A 1 621 ? -17.577 -18.701 -19.996 1.00 79.31 621 GLU A O 1
ATOM 4826 N N . ALA A 1 622 ? -15.495 -18.488 -20.839 1.00 77.06 622 ALA A N 1
ATOM 4827 C CA . ALA A 1 622 ? -15.539 -17.036 -20.966 1.00 77.06 622 ALA A CA 1
ATOM 4828 C C . ALA A 1 622 ? -16.607 -16.578 -21.974 1.00 77.06 622 ALA A C 1
ATOM 4830 O O . ALA A 1 622 ? -17.437 -15.735 -21.639 1.00 77.06 622 ALA A O 1
ATOM 4831 N N . PHE A 1 623 ? -16.633 -17.155 -23.180 1.00 79.94 623 PHE A N 1
ATOM 4832 C CA . PHE A 1 623 ? -17.481 -16.703 -24.291 1.00 79.94 623 PHE A CA 1
ATOM 4833 C C . PHE A 1 623 ? -18.874 -17.352 -24.356 1.00 79.94 623 PHE A C 1
ATOM 4835 O O . PHE A 1 623 ? -19.761 -16.820 -25.027 1.00 79.94 623 PHE A O 1
ATOM 4842 N N . LYS A 1 624 ? -19.139 -18.432 -23.607 1.00 81.00 624 LYS A N 1
ATOM 4843 C CA . LYS A 1 624 ? -20.476 -19.054 -23.477 1.00 81.00 624 LYS A CA 1
ATOM 4844 C C . LYS A 1 624 ? -21.633 -18.077 -23.202 1.00 81.00 624 LYS A C 1
ATOM 4846 O O . LYS A 1 624 ? -22.690 -18.279 -23.798 1.00 81.00 624 LYS A O 1
ATOM 4851 N N . PRO A 1 625 ? -21.506 -17.031 -22.357 1.00 75.44 625 PRO A N 1
ATOM 4852 C CA . PRO A 1 625 ? -22.586 -16.070 -22.123 1.00 75.44 625 PRO A CA 1
ATOM 4853 C C . PRO A 1 625 ? -22.899 -15.186 -23.344 1.00 75.44 625 PRO A C 1
ATOM 4855 O O . PRO A 1 625 ? -23.943 -14.538 -23.376 1.00 75.44 625 PRO A O 1
ATOM 4858 N N . LEU A 1 626 ? -21.998 -15.156 -24.330 1.00 76.38 626 LEU A N 1
ATOM 4859 C CA . LEU A 1 626 ? -22.050 -14.324 -25.534 1.00 76.38 626 LEU A CA 1
ATOM 4860 C C . LEU A 1 626 ? -22.405 -15.125 -26.795 1.00 76.38 626 LEU A C 1
ATOM 4862 O O . LEU A 1 626 ? -22.774 -14.540 -27.807 1.00 76.38 626 LEU A O 1
ATOM 4866 N N . GLY A 1 627 ? -22.299 -16.457 -26.737 1.00 83.31 627 GLY A N 1
ATOM 4867 C CA . GLY A 1 627 ? -22.581 -17.353 -27.860 1.00 83.31 627 GLY A CA 1
ATOM 4868 C C . GLY A 1 627 ? -21.490 -17.405 -28.936 1.00 83.31 627 GLY A C 1
ATOM 4869 O O . GLY A 1 627 ? -21.722 -18.008 -29.980 1.00 83.31 627 GLY A O 1
ATOM 4870 N N . ILE A 1 628 ? -20.318 -16.806 -28.695 1.00 85.38 628 ILE A N 1
ATOM 4871 C CA . ILE A 1 628 ? -19.188 -16.824 -29.636 1.00 85.38 628 ILE A CA 1
ATOM 4872 C C . ILE A 1 628 ? -18.484 -18.182 -29.561 1.00 85.38 628 ILE A C 1
ATOM 4874 O O . ILE A 1 628 ? -18.139 -18.647 -28.472 1.00 85.38 628 ILE A O 1
ATOM 4878 N N . THR A 1 629 ? -18.274 -18.808 -30.721 1.00 87.56 629 THR A N 1
ATOM 4879 C CA . THR A 1 629 ? -17.631 -20.128 -30.853 1.00 87.56 629 THR A CA 1
ATOM 4880 C C . THR A 1 629 ? -16.526 -20.192 -31.913 1.00 87.56 629 THR A C 1
ATOM 4882 O O . THR A 1 629 ? -15.749 -21.145 -31.885 1.00 87.56 629 THR A O 1
ATOM 4885 N N . ASP A 1 630 ? -16.399 -19.202 -32.811 1.00 91.56 630 ASP A N 1
ATOM 4886 C CA . ASP A 1 630 ? -15.217 -19.052 -33.674 1.00 91.56 630 ASP A CA 1
ATOM 4887 C C . ASP A 1 630 ? -14.229 -18.059 -33.050 1.00 91.56 630 ASP A C 1
ATOM 4889 O O . ASP A 1 630 ? -14.443 -16.847 -32.989 1.00 91.56 630 ASP A O 1
ATOM 4893 N N . TRP A 1 631 ? -13.085 -18.581 -32.618 1.00 92.12 631 TRP A N 1
ATOM 4894 C CA . TRP A 1 631 ? -12.014 -17.807 -31.995 1.00 92.12 631 TRP A CA 1
ATOM 4895 C C . TRP A 1 631 ? -11.291 -16.851 -32.958 1.00 92.12 631 TRP A C 1
ATOM 4897 O O . TRP A 1 631 ? -10.481 -16.026 -32.526 1.00 92.12 631 TRP A O 1
ATOM 4907 N N . ASN A 1 632 ? -11.595 -16.914 -34.257 1.00 94.06 632 ASN A N 1
ATOM 4908 C CA . ASN A 1 632 ? -11.142 -15.948 -35.251 1.00 94.06 632 ASN A CA 1
ATOM 4909 C C . ASN A 1 632 ? -12.008 -14.680 -35.311 1.00 94.06 632 ASN A C 1
ATOM 4911 O O . ASN A 1 632 ? -11.534 -13.680 -35.857 1.00 94.06 632 ASN A O 1
ATOM 4915 N N . GLU A 1 633 ? -13.208 -14.675 -34.723 1.00 90.69 633 GLU A N 1
ATOM 4916 C CA . GLU A 1 633 ? -14.087 -13.495 -34.645 1.00 90.69 633 GLU A CA 1
ATOM 4917 C C . GLU A 1 633 ? -13.698 -12.523 -33.515 1.00 90.69 633 GLU A C 1
ATOM 4919 O O . GLU A 1 633 ? -14.145 -11.379 -33.509 1.00 90.69 633 GLU A O 1
ATOM 4924 N N . VAL A 1 634 ? -12.806 -12.928 -32.599 1.00 90.62 634 VAL A N 1
ATOM 4925 C CA . VAL A 1 634 ? -12.323 -12.092 -31.480 1.00 90.62 634 VAL A CA 1
ATOM 4926 C C . VAL A 1 634 ? -10.877 -11.635 -31.696 1.00 90.62 634 VAL A C 1
ATOM 4928 O O . VAL A 1 634 ? -10.082 -12.384 -32.263 1.00 90.62 634 VAL A O 1
ATOM 4931 N N . PHE A 1 635 ? -10.485 -10.428 -31.283 1.00 91.25 635 PHE A N 1
ATOM 4932 C CA . PHE A 1 635 ? -9.066 -10.023 -31.278 1.00 91.25 635 PHE A CA 1
ATOM 4933 C C . PHE A 1 635 ? -8.299 -10.663 -30.108 1.00 91.25 635 PHE A C 1
ATOM 4935 O O . PHE A 1 635 ? -8.894 -11.057 -29.107 1.00 91.25 635 PHE A O 1
ATOM 4942 N N . TRP A 1 636 ? -6.976 -10.795 -30.232 1.00 92.81 636 TRP A N 1
ATOM 4943 C CA . TRP A 1 636 ? -6.158 -11.574 -29.295 1.00 92.81 636 TRP A CA 1
ATOM 4944 C C . TRP A 1 636 ? -5.010 -10.758 -28.697 1.00 92.81 636 TRP A C 1
ATOM 4946 O O . TRP A 1 636 ? -4.183 -10.198 -29.412 1.00 92.81 636 TRP A O 1
ATOM 4956 N N . VAL A 1 637 ? -4.920 -10.769 -27.367 1.00 92.56 637 VAL A N 1
ATOM 4957 C CA . VAL A 1 637 ? -3.812 -10.217 -26.577 1.00 92.56 637 VAL A CA 1
ATOM 4958 C C . VAL A 1 637 ? -3.225 -11.350 -25.731 1.00 92.56 637 VAL A C 1
ATOM 4960 O O . VAL A 1 637 ? -3.523 -11.501 -24.549 1.00 92.56 637 VAL A O 1
ATOM 4963 N N . SER A 1 638 ? -2.414 -12.210 -26.347 1.00 90.94 638 SER A N 1
ATOM 4964 C CA . SER A 1 638 ? -1.786 -13.340 -25.646 1.00 90.94 638 SER A CA 1
ATOM 4965 C C . SER A 1 638 ? -0.434 -12.938 -25.060 1.00 90.94 638 SER A C 1
ATOM 4967 O O . SER A 1 638 ? 0.394 -12.385 -25.787 1.00 90.94 638 SER A O 1
ATOM 4969 N N . HIS A 1 639 ? -0.159 -13.291 -23.799 1.00 90.69 639 HIS A N 1
ATOM 4970 C CA . HIS A 1 639 ? 1.193 -13.238 -23.238 1.00 90.69 639 HIS A CA 1
ATOM 4971 C C . HIS A 1 639 ? 2.134 -14.148 -24.054 1.00 90.69 639 HIS A C 1
ATOM 4973 O O . HIS A 1 639 ? 1.907 -15.364 -24.110 1.00 90.69 639 HIS A O 1
ATOM 4979 N N . PRO A 1 640 ? 3.193 -13.612 -24.682 1.00 85.00 640 PRO A N 1
ATOM 4980 C CA . PRO A 1 640 ? 4.126 -14.407 -25.462 1.00 85.00 640 PRO A CA 1
ATOM 4981 C C . PRO A 1 640 ? 5.236 -14.948 -24.549 1.00 85.00 640 PRO A C 1
ATOM 4983 O O . PRO A 1 640 ? 6.353 -14.448 -24.553 1.00 85.00 640 PRO A O 1
ATOM 4986 N N . GLY A 1 641 ? 4.943 -15.972 -23.741 1.00 82.56 641 GLY A N 1
ATOM 4987 C CA . GLY A 1 641 ? 5.933 -16.512 -22.791 1.00 82.56 641 GLY A CA 1
ATOM 4988 C C . GLY A 1 641 ? 7.182 -17.076 -23.481 1.00 82.56 641 GLY A C 1
ATOM 4989 O O . GLY A 1 641 ? 8.309 -16.865 -23.034 1.00 82.56 641 GLY A O 1
ATOM 4990 N N . ASN A 1 642 ? 6.965 -17.755 -24.608 1.00 85.56 642 ASN A N 1
ATOM 4991 C CA . ASN A 1 642 ? 7.950 -18.048 -25.643 1.00 85.56 642 ASN A CA 1
ATOM 4992 C C . ASN A 1 642 ? 7.223 -18.284 -26.979 1.00 85.56 642 ASN A C 1
ATOM 4994 O O . ASN A 1 642 ? 6.000 -18.452 -27.007 1.00 85.56 642 ASN A O 1
ATOM 4998 N N . TRP A 1 643 ? 7.969 -18.339 -28.084 1.00 88.19 643 TRP A N 1
ATOM 4999 C CA . TRP A 1 643 ? 7.392 -18.518 -29.420 1.00 88.19 643 TRP A CA 1
ATOM 5000 C C . TRP A 1 643 ? 6.581 -19.817 -29.580 1.00 88.19 643 TRP A C 1
ATOM 5002 O O . TRP A 1 643 ? 5.484 -19.806 -30.136 1.00 88.19 643 TRP A O 1
ATOM 5012 N N . GLY A 1 644 ? 7.066 -20.926 -29.012 1.00 89.19 644 GLY A N 1
ATOM 5013 C CA . GLY A 1 644 ? 6.402 -22.230 -29.092 1.00 89.19 644 GLY A CA 1
ATOM 5014 C C . GLY A 1 644 ? 5.040 -22.285 -28.393 1.00 89.19 644 GLY A C 1
ATOM 5015 O O . GLY A 1 644 ? 4.181 -23.055 -28.815 1.00 89.19 644 GLY A O 1
ATOM 5016 N N . ILE A 1 645 ? 4.805 -21.455 -27.368 1.00 88.00 645 ILE A N 1
ATOM 5017 C CA . ILE A 1 645 ? 3.478 -21.303 -26.746 1.00 88.00 645 ILE A CA 1
ATOM 5018 C C . ILE A 1 645 ? 2.489 -20.702 -27.752 1.00 88.00 645 ILE A C 1
ATOM 5020 O O . ILE A 1 645 ? 1.390 -21.227 -27.900 1.00 88.00 645 ILE A O 1
ATOM 5024 N N . MET A 1 646 ? 2.880 -19.651 -28.482 1.00 90.94 646 MET A N 1
ATOM 5025 C CA . MET A 1 646 ? 2.011 -19.016 -29.483 1.00 90.94 646 MET A CA 1
ATOM 5026 C C . MET A 1 646 ? 1.674 -19.971 -30.633 1.00 90.94 646 MET A C 1
ATOM 5028 O O . MET A 1 646 ? 0.508 -20.087 -31.002 1.00 90.94 646 MET A O 1
ATOM 5032 N N . ASP A 1 647 ? 2.661 -20.711 -31.144 1.00 91.81 647 ASP A N 1
ATOM 5033 C CA . ASP A 1 647 ? 2.441 -21.698 -32.209 1.00 91.81 647 ASP A CA 1
ATOM 5034 C C . ASP A 1 647 ? 1.551 -22.870 -31.744 1.00 91.81 647 ASP A C 1
ATOM 5036 O O . ASP A 1 647 ? 0.708 -23.355 -32.502 1.00 91.81 647 ASP A O 1
ATOM 5040 N N . ALA A 1 648 ? 1.693 -23.313 -30.487 1.00 91.75 648 ALA A N 1
ATOM 5041 C CA . ALA A 1 648 ? 0.835 -24.345 -29.904 1.00 91.75 648 ALA A CA 1
ATOM 5042 C C . ALA A 1 648 ? -0.614 -23.863 -29.733 1.00 91.75 648 ALA A C 1
ATOM 5044 O O . ALA A 1 648 ? -1.539 -24.620 -30.027 1.00 91.75 648 ALA A O 1
ATOM 5045 N N . ILE A 1 649 ? -0.814 -22.612 -29.302 1.00 90.25 649 ILE A N 1
ATOM 5046 C CA . ILE A 1 649 ? -2.136 -21.980 -29.204 1.00 90.25 649 ILE A CA 1
ATOM 5047 C C . ILE A 1 649 ? -2.773 -21.881 -30.592 1.00 90.25 649 ILE A C 1
ATOM 5049 O O . ILE A 1 649 ? -3.843 -22.449 -30.796 1.00 90.25 649 ILE A O 1
ATOM 5053 N N . GLU A 1 650 ? -2.097 -21.243 -31.555 1.00 92.38 650 GLU A N 1
ATOM 5054 C CA . GLU A 1 650 ? -2.603 -21.053 -32.923 1.00 92.38 650 GLU A CA 1
ATOM 5055 C C . GLU A 1 650 ? -3.079 -22.373 -33.537 1.00 92.38 650 GLU A C 1
ATOM 5057 O O . GLU A 1 650 ? -4.218 -22.481 -33.994 1.00 92.38 650 GLU A O 1
ATOM 5062 N N . LYS A 1 651 ? -2.229 -23.404 -33.466 1.00 93.12 651 LYS A N 1
ATOM 5063 C CA . LYS A 1 651 ? -2.522 -24.730 -34.009 1.00 93.12 651 LYS A CA 1
ATOM 5064 C C . LYS A 1 651 ? -3.674 -25.436 -33.292 1.00 93.12 651 LYS A C 1
ATOM 5066 O O . LYS A 1 651 ? -4.439 -26.143 -33.943 1.00 93.12 651 LYS A O 1
ATOM 5071 N N . LYS A 1 652 ? -3.767 -25.317 -31.964 1.00 90.94 652 LYS A N 1
ATOM 5072 C CA . LYS A 1 652 ? -4.744 -26.056 -31.153 1.00 90.94 652 LYS A CA 1
ATOM 5073 C C . LYS A 1 652 ? -6.164 -25.535 -31.343 1.00 90.94 652 LYS A C 1
ATOM 5075 O O . LYS A 1 652 ? -7.066 -26.347 -31.501 1.00 90.94 652 LYS A O 1
ATOM 5080 N N . VAL A 1 653 ? -6.342 -24.214 -31.322 1.00 89.75 653 VAL A N 1
ATOM 5081 C CA . VAL A 1 653 ? -7.662 -23.561 -31.420 1.00 89.75 653 VAL A CA 1
ATOM 5082 C C . VAL A 1 653 ? -7.992 -23.056 -32.833 1.00 89.75 653 VAL A C 1
ATOM 5084 O O . VAL A 1 653 ? -8.998 -22.379 -33.022 1.00 89.75 653 VAL A O 1
ATOM 5087 N N . GLY A 1 654 ? -7.176 -23.397 -33.839 1.00 91.81 654 GLY A N 1
ATOM 5088 C CA . GLY A 1 654 ? -7.467 -23.118 -35.251 1.00 91.81 654 GLY A CA 1
ATOM 5089 C C . GLY A 1 654 ? -7.449 -21.631 -35.613 1.00 91.81 654 GLY A C 1
ATOM 5090 O O . GLY A 1 654 ? -8.265 -21.179 -36.419 1.00 91.81 654 GLY A O 1
ATOM 5091 N N . LEU A 1 655 ? -6.547 -20.855 -35.005 1.00 94.31 655 LEU A N 1
ATOM 5092 C CA . LEU A 1 655 ? -6.423 -19.429 -35.309 1.00 94.31 655 LEU A CA 1
ATOM 5093 C C . LEU A 1 655 ? -5.711 -19.210 -36.645 1.00 94.31 655 LEU A C 1
ATOM 5095 O O . LEU A 1 655 ? -4.757 -19.907 -36.992 1.00 94.31 655 LEU A O 1
ATOM 5099 N N . LYS A 1 656 ? -6.135 -18.178 -37.371 1.00 94.56 656 LYS A N 1
ATOM 5100 C CA . LYS A 1 656 ? -5.382 -17.639 -38.506 1.00 94.56 656 LYS A CA 1
ATOM 5101 C C . LYS A 1 656 ? -4.102 -16.944 -38.009 1.00 94.56 656 LYS A C 1
ATOM 5103 O O . LYS A 1 656 ? -4.064 -16.396 -36.905 1.00 94.56 656 LYS A O 1
ATOM 5108 N N . GLN A 1 657 ? -3.050 -16.929 -38.827 1.00 87.69 657 GLN A N 1
ATOM 5109 C CA . GLN A 1 657 ? -1.719 -16.447 -38.419 1.00 87.69 657 GLN A CA 1
ATOM 5110 C C . GLN A 1 657 ? -1.694 -14.977 -37.971 1.00 87.69 657 GLN A C 1
ATOM 5112 O O . GLN A 1 657 ? -0.892 -14.599 -37.112 1.00 87.69 657 GLN A O 1
ATOM 5117 N N . GLU A 1 658 ? -2.578 -14.140 -38.519 1.00 90.44 658 GLU A N 1
ATOM 5118 C CA . GLU A 1 658 ? -2.684 -12.729 -38.161 1.00 90.44 658 GLU A CA 1
ATOM 5119 C C . GLU A 1 658 ? -3.168 -12.497 -36.722 1.00 90.44 658 GLU A C 1
ATOM 5121 O O . GLU A 1 658 ? -2.842 -11.461 -36.145 1.00 90.44 658 GLU A O 1
ATOM 5126 N N . LYS A 1 659 ? -3.884 -13.454 -36.109 1.00 93.75 659 LYS A N 1
ATOM 5127 C CA . LYS A 1 659 ? -4.502 -13.276 -34.783 1.00 93.75 659 LYS A CA 1
ATOM 5128 C C . LYS A 1 659 ? -3.465 -13.033 -33.683 1.00 93.75 659 LYS A C 1
ATOM 5130 O O . LYS A 1 659 ? -3.693 -12.210 -32.809 1.00 93.75 659 LYS A O 1
ATOM 5135 N N . LEU A 1 660 ? -2.303 -13.691 -33.752 1.00 94.81 660 LEU A N 1
ATOM 5136 C CA . LEU A 1 660 ? -1.206 -13.529 -32.783 1.00 94.81 660 LEU A CA 1
ATOM 5137 C C . LEU A 1 660 ? -0.091 -12.584 -33.275 1.00 94.81 660 LEU A C 1
ATOM 5139 O O . LEU A 1 660 ? 1.005 -12.574 -32.710 1.00 94.81 660 LEU A O 1
ATOM 5143 N N . ARG A 1 661 ? -0.339 -11.779 -34.322 1.00 94.38 661 ARG A N 1
ATOM 5144 C CA . ARG A 1 661 ? 0.677 -10.901 -34.936 1.00 94.38 661 ARG A CA 1
ATOM 5145 C C . ARG A 1 661 ? 1.270 -9.900 -33.941 1.00 94.38 661 ARG A C 1
ATOM 5147 O O . ARG A 1 661 ? 2.488 -9.749 -33.927 1.00 94.38 661 ARG A O 1
ATOM 5154 N N . SER A 1 662 ? 0.454 -9.278 -33.087 1.00 95.75 662 SER A N 1
ATOM 5155 C CA . SER A 1 662 ? 0.938 -8.348 -32.051 1.00 95.75 662 SER A CA 1
ATOM 5156 C C . SER A 1 662 ? 1.747 -9.039 -30.956 1.00 95.75 662 SER A C 1
ATOM 5158 O O . SER A 1 662 ? 2.833 -8.573 -30.622 1.00 95.75 662 SER A O 1
ATOM 5160 N N . SER A 1 663 ? 1.290 -10.190 -30.451 1.00 95.94 663 SER A N 1
ATOM 5161 C CA . SER A 1 663 ? 2.051 -10.991 -29.479 1.00 95.94 663 SER A CA 1
ATOM 5162 C C . SER A 1 663 ? 3.427 -11.391 -30.021 1.00 95.94 663 SER A C 1
ATOM 5164 O O . SER A 1 663 ? 4.433 -11.237 -29.329 1.00 95.94 663 SER A O 1
ATOM 5166 N N . ARG A 1 664 ? 3.492 -11.830 -31.286 1.00 96.44 664 ARG A N 1
ATOM 5167 C CA . ARG A 1 664 ? 4.750 -12.142 -31.981 1.00 96.44 664 ARG A CA 1
ATOM 5168 C C . ARG A 1 664 ? 5.618 -10.908 -32.235 1.00 96.44 664 ARG A C 1
ATOM 5170 O O . ARG A 1 664 ? 6.835 -11.002 -32.104 1.00 96.44 664 ARG A O 1
ATOM 5177 N N . HIS A 1 665 ? 5.022 -9.765 -32.583 1.00 97.25 665 HIS A N 1
ATOM 5178 C CA . HIS A 1 665 ? 5.752 -8.515 -32.803 1.00 97.25 665 HIS A CA 1
ATOM 5179 C C . HIS A 1 665 ? 6.417 -8.019 -31.516 1.00 97.25 665 HIS A C 1
ATOM 5181 O O . HIS A 1 665 ? 7.630 -7.824 -31.503 1.00 97.25 665 HIS A O 1
ATOM 5187 N N . VAL A 1 666 ? 5.656 -7.906 -30.424 1.00 97.69 666 VAL A N 1
ATOM 5188 C CA . VAL A 1 666 ? 6.177 -7.453 -29.126 1.00 97.69 666 VAL A CA 1
ATOM 5189 C C . VAL A 1 666 ? 7.262 -8.396 -28.608 1.00 97.69 666 VAL A C 1
ATOM 5191 O O . VAL A 1 666 ? 8.325 -7.934 -28.204 1.00 97.69 666 VAL A O 1
ATOM 5194 N N . PHE A 1 667 ? 7.061 -9.714 -28.697 1.00 96.88 667 PHE A N 1
ATOM 5195 C CA . PHE A 1 667 ? 8.110 -10.668 -28.331 1.00 96.88 667 PHE A CA 1
ATOM 5196 C C . PHE A 1 667 ? 9.375 -10.497 -29.183 1.00 96.88 667 PHE A C 1
ATOM 5198 O O . PHE A 1 667 ? 10.482 -10.523 -28.658 1.00 96.88 667 PHE A O 1
ATOM 5205 N N . GLY A 1 668 ? 9.215 -10.274 -30.491 1.00 97.19 668 GLY A N 1
ATOM 5206 C CA . GLY A 1 668 ? 10.320 -10.061 -31.422 1.00 97.19 668 GLY A CA 1
ATOM 5207 C C . GLY A 1 668 ? 11.116 -8.773 -31.178 1.00 97.19 668 GLY A C 1
ATOM 5208 O O . GLY A 1 668 ? 12.336 -8.784 -31.320 1.00 97.19 668 GLY A O 1
ATOM 5209 N N . GLU A 1 669 ? 10.454 -7.666 -30.834 1.00 97.75 669 GLU A N 1
ATOM 5210 C CA . GLU A 1 669 ? 11.100 -6.352 -30.671 1.00 97.75 669 GLU A CA 1
ATOM 5211 C C . GLU A 1 669 ? 11.565 -6.042 -29.240 1.00 97.75 669 GLU A C 1
ATOM 5213 O O . GLU A 1 669 ? 12.410 -5.163 -29.072 1.00 97.75 669 GLU A O 1
ATOM 5218 N N . TYR A 1 670 ? 11.014 -6.716 -28.225 1.00 97.25 670 TYR A N 1
ATOM 5219 C CA . TYR A 1 670 ? 11.285 -6.406 -26.817 1.00 97.25 670 TYR A CA 1
ATOM 5220 C C . TYR A 1 670 ? 11.719 -7.615 -25.976 1.00 97.25 670 TYR A C 1
ATOM 5222 O O . TYR A 1 670 ? 12.354 -7.411 -24.947 1.00 97.25 670 TYR A O 1
ATOM 5230 N N . GLY A 1 671 ? 11.406 -8.852 -26.379 1.00 96.06 671 GLY A N 1
ATOM 5231 C CA . GLY A 1 671 ? 11.569 -10.054 -25.550 1.00 96.06 671 GLY A CA 1
ATOM 5232 C C . GLY A 1 671 ? 10.434 -10.262 -24.534 1.00 96.06 671 GLY A C 1
ATOM 5233 O O . GLY A 1 671 ? 9.364 -9.657 -24.630 1.00 96.06 671 GLY A O 1
ATOM 5234 N N . ASN A 1 672 ? 10.647 -11.148 -23.555 1.00 94.62 672 ASN A N 1
ATOM 5235 C CA . ASN A 1 672 ? 9.694 -11.402 -22.471 1.00 94.62 672 ASN A CA 1
ATOM 5236 C C . ASN A 1 672 ? 9.923 -10.429 -21.301 1.00 94.62 672 ASN A C 1
ATOM 5238 O O . ASN A 1 672 ? 10.772 -10.673 -20.444 1.00 94.62 672 ASN A O 1
ATOM 5242 N N . MET A 1 673 ? 9.127 -9.361 -21.239 1.00 95.12 673 MET A N 1
ATOM 5243 C CA . MET A 1 673 ? 9.097 -8.380 -20.141 1.00 95.12 673 MET A CA 1
ATOM 5244 C C . MET A 1 673 ? 8.129 -8.801 -19.020 1.00 95.12 673 MET A C 1
ATOM 5246 O O . MET A 1 673 ? 7.377 -7.983 -18.492 1.00 95.12 673 MET A O 1
ATOM 5250 N N . MET A 1 674 ? 8.053 -10.106 -18.735 1.00 91.94 674 MET A N 1
ATOM 5251 C CA . MET A 1 674 ? 7.170 -10.741 -17.749 1.00 91.94 674 MET A CA 1
ATOM 5252 C C . MET A 1 674 ? 5.750 -10.139 -17.740 1.00 91.94 674 MET A C 1
ATOM 5254 O O . MET A 1 674 ? 5.056 -10.199 -18.764 1.00 91.94 674 MET A O 1
ATOM 5258 N N . SER A 1 675 ? 5.310 -9.555 -16.617 1.00 90.94 675 SER A N 1
ATOM 5259 C CA . SER A 1 675 ? 3.962 -8.999 -16.446 1.00 90.94 675 SER A CA 1
ATOM 5260 C C . SER A 1 675 ? 3.643 -7.815 -17.367 1.00 90.94 675 SER A C 1
ATOM 5262 O O . SER A 1 675 ? 2.501 -7.685 -17.811 1.00 90.94 675 SER A O 1
ATOM 5264 N N . ALA A 1 676 ? 4.635 -6.991 -17.719 1.00 95.88 676 ALA A N 1
ATOM 5265 C CA . ALA A 1 676 ? 4.441 -5.832 -18.590 1.00 95.88 676 ALA A CA 1
ATOM 5266 C C . ALA A 1 676 ? 4.118 -6.237 -20.037 1.00 95.88 676 ALA A C 1
ATOM 5268 O O . ALA A 1 676 ? 3.421 -5.509 -20.745 1.00 95.88 676 ALA A O 1
ATOM 5269 N N . THR A 1 677 ? 4.563 -7.421 -20.474 1.00 96.06 677 THR A N 1
ATOM 5270 C CA . THR A 1 677 ? 4.478 -7.860 -21.878 1.00 96.06 677 THR A CA 1
ATOM 5271 C C . THR A 1 677 ? 3.060 -7.813 -22.451 1.00 96.06 677 THR A C 1
ATOM 5273 O O . THR A 1 677 ? 2.883 -7.370 -23.583 1.00 96.06 677 THR A O 1
ATOM 5276 N N . VAL A 1 678 ? 2.029 -8.221 -21.696 1.00 93.94 678 VAL A N 1
ATOM 5277 C CA . VAL A 1 678 ? 0.640 -8.179 -22.206 1.00 93.94 678 VAL A CA 1
ATOM 5278 C C . VAL A 1 678 ? 0.153 -6.754 -22.449 1.00 93.94 678 VAL A C 1
ATOM 5280 O O . VAL A 1 678 ? -0.558 -6.522 -23.420 1.00 93.94 678 VAL A O 1
ATOM 5283 N N . LEU A 1 679 ? 0.587 -5.789 -21.637 1.00 96.38 679 LEU A N 1
ATOM 5284 C CA . LEU A 1 679 ? 0.200 -4.386 -21.778 1.00 96.38 679 LEU A CA 1
ATOM 5285 C C . LEU A 1 679 ? 0.888 -3.739 -22.996 1.00 96.38 679 LEU A C 1
ATOM 5287 O O . LEU A 1 679 ? 0.256 -2.961 -23.707 1.00 96.38 679 LEU A O 1
ATOM 5291 N N . PHE A 1 680 ? 2.126 -4.140 -23.316 1.00 98.19 680 PHE A N 1
ATOM 5292 C CA . PHE A 1 680 ? 2.763 -3.805 -24.600 1.00 98.19 680 PHE A CA 1
ATOM 5293 C C . PHE A 1 680 ? 2.006 -4.411 -25.795 1.00 98.19 680 PHE A C 1
ATOM 5295 O O . PHE A 1 680 ? 1.842 -3.739 -26.809 1.00 98.19 680 PHE A O 1
ATOM 5302 N N . VAL A 1 681 ? 1.499 -5.648 -25.690 1.00 97.06 681 VAL A N 1
ATOM 5303 C CA . VAL A 1 681 ? 0.674 -6.256 -26.757 1.00 97.06 681 VAL A CA 1
ATOM 5304 C C . VAL A 1 681 ? -0.636 -5.486 -26.950 1.00 97.06 681 VAL A C 1
ATOM 5306 O O . VAL A 1 681 ? -1.030 -5.262 -28.092 1.00 97.06 681 VAL A O 1
ATOM 5309 N N . MET A 1 682 ? -1.281 -5.012 -25.877 1.00 94.50 682 MET A N 1
ATOM 5310 C CA . MET A 1 682 ? -2.454 -4.127 -25.985 1.00 94.50 682 MET A CA 1
ATOM 5311 C C . MET A 1 682 ? -2.123 -2.804 -26.688 1.00 94.50 682 MET A C 1
ATOM 5313 O O . MET A 1 682 ? -2.911 -2.339 -27.514 1.00 94.50 682 MET A O 1
ATOM 5317 N N . ASP A 1 683 ? -0.967 -2.208 -26.373 1.00 97.12 683 ASP A N 1
ATOM 5318 C CA . ASP A 1 683 ? -0.499 -0.968 -26.997 1.00 97.12 683 ASP A CA 1
ATOM 5319 C C . ASP A 1 683 ? -0.214 -1.155 -28.498 1.00 97.12 683 ASP A C 1
ATOM 5321 O O . ASP A 1 683 ? -0.617 -0.327 -29.315 1.00 97.12 683 ASP A O 1
ATOM 5325 N N . ASP A 1 684 ? 0.396 -2.278 -28.889 1.00 97.75 684 ASP A N 1
ATOM 5326 C CA . ASP A 1 684 ? 0.615 -2.611 -30.300 1.00 97.75 684 ASP A CA 1
ATOM 5327 C C . ASP A 1 684 ? -0.702 -2.847 -31.055 1.00 97.75 684 ASP A C 1
ATOM 5329 O O . ASP A 1 684 ? -0.902 -2.256 -32.116 1.00 97.75 684 ASP A O 1
ATOM 5333 N N . VAL A 1 685 ? -1.637 -3.636 -30.501 1.00 94.81 685 VAL A N 1
ATOM 5334 C CA . VAL A 1 685 ? -2.942 -3.912 -31.140 1.00 94.81 685 VAL A CA 1
ATOM 5335 C C . VAL A 1 685 ? -3.672 -2.610 -31.472 1.00 94.81 685 VAL A C 1
ATOM 5337 O O . VAL A 1 685 ? -4.070 -2.414 -32.624 1.00 94.81 685 VAL A O 1
ATOM 5340 N N . ARG A 1 686 ? -3.792 -1.673 -30.518 1.00 93.81 686 ARG A N 1
ATOM 5341 C CA . ARG A 1 686 ? -4.489 -0.396 -30.764 1.00 93.81 686 ARG A CA 1
ATOM 5342 C C . ARG A 1 686 ? -3.745 0.505 -31.756 1.00 93.81 686 ARG A C 1
ATOM 5344 O O . ARG A 1 686 ? -4.385 1.113 -32.615 1.00 93.81 686 ARG A O 1
ATOM 5351 N N . ARG A 1 687 ? -2.407 0.591 -31.676 1.00 95.06 687 ARG A N 1
ATOM 5352 C CA . ARG A 1 687 ? -1.594 1.454 -32.554 1.00 95.06 687 ARG A CA 1
ATOM 5353 C C . ARG A 1 687 ? -1.629 0.943 -33.987 1.00 95.06 687 ARG A C 1
ATOM 5355 O O . ARG A 1 687 ? -1.829 1.727 -34.911 1.00 95.06 687 ARG A O 1
ATOM 5362 N N . ARG A 1 688 ? -1.494 -0.372 -34.164 1.00 94.75 688 ARG A N 1
ATOM 5363 C CA . ARG A 1 688 ? -1.588 -1.057 -35.454 1.00 94.75 688 ARG A CA 1
ATOM 5364 C C . ARG A 1 688 ? -2.995 -0.949 -36.040 1.00 94.75 688 ARG A C 1
ATOM 5366 O O . ARG A 1 688 ? -3.119 -0.639 -37.219 1.00 94.75 688 ARG A O 1
ATOM 5373 N N . SER A 1 689 ? -4.038 -1.094 -35.220 1.00 91.50 689 SER A N 1
ATOM 5374 C CA . SER A 1 689 ? -5.430 -0.875 -35.642 1.00 91.50 689 SER A CA 1
ATOM 5375 C C . SER A 1 689 ? -5.649 0.541 -36.182 1.00 91.50 689 SER A C 1
ATOM 5377 O O . SER A 1 689 ? -6.207 0.704 -37.265 1.00 91.50 689 SER A O 1
ATOM 5379 N N . ALA A 1 690 ? -5.151 1.560 -35.475 1.00 89.81 690 ALA A N 1
ATOM 5380 C CA . ALA A 1 690 ? -5.232 2.951 -35.915 1.00 89.81 690 ALA A CA 1
ATOM 5381 C C . ALA A 1 690 ? -4.410 3.216 -37.192 1.00 89.81 690 ALA A C 1
ATOM 5383 O O . ALA A 1 690 ? -4.908 3.851 -38.119 1.00 89.81 690 ALA A O 1
ATOM 5384 N N . ALA A 1 691 ? -3.178 2.699 -37.274 1.00 95.25 691 ALA A N 1
ATOM 5385 C CA . ALA A 1 691 ? -2.300 2.865 -38.435 1.00 95.25 691 ALA A CA 1
ATOM 5386 C C . ALA A 1 691 ? -2.821 2.154 -39.700 1.00 95.25 691 ALA A C 1
ATOM 5388 O O . ALA A 1 691 ? -2.622 2.646 -40.808 1.00 95.25 691 ALA A O 1
ATOM 5389 N N . GLU A 1 692 ? -3.508 1.018 -39.543 1.00 94.88 692 GLU A N 1
ATOM 5390 C CA . GLU A 1 692 ? -4.169 0.283 -40.630 1.00 94.88 692 GLU A CA 1
ATOM 5391 C C . GLU A 1 692 ? -5.596 0.797 -40.93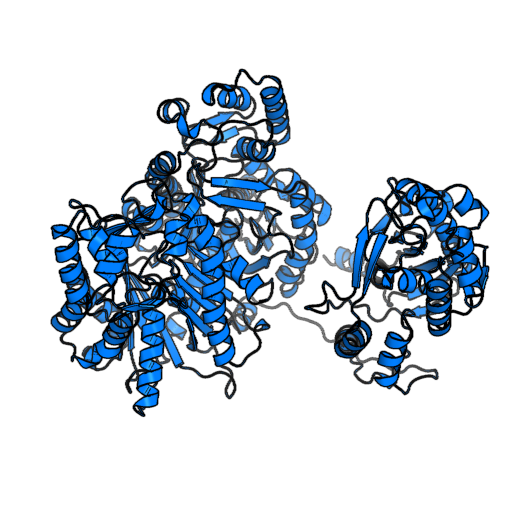4 1.00 94.88 692 GLU A C 1
ATOM 5393 O O . GLU A 1 692 ? -6.264 0.245 -41.807 1.00 94.88 692 GLU A O 1
ATOM 5398 N N . GLY A 1 693 ? -6.084 1.834 -40.237 1.00 91.81 693 GLY A N 1
ATOM 5399 C CA . GLY A 1 693 ? -7.418 2.409 -40.459 1.00 91.81 693 GLY A CA 1
ATOM 5400 C C . GLY A 1 693 ? -8.579 1.462 -40.127 1.00 91.81 693 GLY A C 1
ATOM 5401 O O . GLY A 1 693 ? -9.620 1.503 -40.785 1.00 91.81 693 GLY A O 1
ATOM 5402 N N . ARG A 1 694 ? -8.401 0.571 -39.142 1.00 89.75 694 ARG A N 1
ATOM 5403 C CA . ARG A 1 694 ? -9.416 -0.404 -38.715 1.00 89.75 694 ARG A CA 1
ATOM 5404 C C . ARG A 1 694 ? -10.608 0.282 -38.036 1.00 89.75 694 ARG A C 1
ATOM 5406 O O . ARG A 1 694 ? -10.472 1.333 -37.420 1.00 89.75 694 ARG A O 1
ATOM 5413 N N . ALA A 1 695 ? -11.777 -0.357 -38.116 1.00 86.38 695 ALA A N 1
ATOM 5414 C CA . ALA A 1 695 ? -13.030 0.172 -37.568 1.00 86.38 695 ALA A CA 1
ATOM 5415 C C . ALA A 1 695 ? -13.076 0.229 -36.026 1.00 86.38 695 ALA A C 1
ATOM 5417 O O . ALA A 1 695 ? -13.830 1.023 -35.469 1.00 86.38 695 ALA A O 1
ATOM 5418 N N . THR A 1 696 ? -12.277 -0.594 -35.342 1.00 88.62 696 THR A N 1
ATOM 5419 C CA . THR A 1 696 ? -12.179 -0.656 -33.876 1.00 88.62 696 THR A CA 1
ATOM 5420 C C . THR A 1 696 ? -10.712 -0.629 -33.447 1.00 88.62 696 THR A C 1
ATOM 5422 O O . THR A 1 696 ? -9.814 -0.922 -34.239 1.00 88.62 696 THR A O 1
ATOM 5425 N N . THR A 1 697 ? -10.463 -0.329 -32.173 1.00 88.81 697 THR A N 1
ATOM 5426 C CA . THR A 1 697 ? -9.145 -0.432 -31.516 1.00 88.81 697 THR A CA 1
ATOM 5427 C C . THR A 1 697 ? -8.629 -1.870 -31.385 1.00 88.81 697 THR A C 1
ATOM 5429 O O . THR A 1 697 ? -7.454 -2.060 -31.078 1.00 88.81 697 THR A O 1
ATOM 5432 N N . GLY A 1 698 ? -9.488 -2.872 -31.603 1.00 88.12 698 GLY A N 1
ATOM 5433 C CA . GLY A 1 698 ? -9.194 -4.302 -31.528 1.00 88.12 698 GLY A CA 1
ATOM 5434 C C . GLY A 1 698 ? -9.186 -4.968 -32.904 1.00 88.12 698 GLY A C 1
ATOM 5435 O O . GLY A 1 698 ? -10.008 -5.837 -33.178 1.00 88.12 698 GLY A O 1
ATOM 5436 N N . ASP A 1 699 ? -8.294 -4.541 -33.799 1.00 87.06 699 ASP A N 1
ATOM 5437 C CA . ASP A 1 699 ? -8.119 -5.076 -35.161 1.00 87.06 699 ASP A CA 1
ATOM 5438 C C . ASP A 1 699 ? -9.350 -4.997 -36.088 1.00 87.06 699 ASP A C 1
ATOM 5440 O O . ASP A 1 699 ? -9.393 -5.634 -37.145 1.00 87.06 699 ASP A O 1
ATOM 5444 N N . GLY A 1 700 ? -10.336 -4.159 -35.751 1.00 87.19 700 GLY A N 1
ATOM 5445 C CA . GLY A 1 700 ? -11.606 -4.071 -36.479 1.00 87.19 700 GLY A CA 1
ATOM 5446 C C . GLY A 1 700 ? -12.648 -5.104 -36.041 1.00 87.19 700 GLY A C 1
ATOM 5447 O O . GLY A 1 700 ? -13.609 -5.319 -36.774 1.00 87.19 700 GLY A O 1
ATOM 5448 N N . LEU A 1 701 ? -12.454 -5.740 -34.883 1.00 87.94 701 LEU A N 1
ATOM 5449 C CA . LEU A 1 701 ? -13.386 -6.674 -34.248 1.00 87.94 701 LEU A CA 1
ATOM 5450 C C . LEU A 1 701 ? -13.961 -6.052 -32.966 1.00 87.94 701 LEU A C 1
ATOM 5452 O O . LEU A 1 701 ? -13.291 -5.248 -32.312 1.00 87.94 701 LEU A O 1
ATOM 5456 N N . ASP A 1 702 ? -15.194 -6.418 -32.610 1.00 83.62 702 ASP A N 1
ATOM 5457 C CA . ASP A 1 702 ? -15.894 -5.859 -31.441 1.00 83.62 702 ASP A CA 1
ATOM 5458 C C . ASP A 1 702 ? -15.471 -6.514 -30.120 1.00 83.62 702 ASP A C 1
ATOM 5460 O O . ASP A 1 702 ? -15.356 -5.837 -29.098 1.00 83.62 702 ASP A O 1
ATOM 5464 N N . TRP A 1 703 ? -15.231 -7.827 -30.155 1.00 85.62 703 TRP A N 1
ATOM 5465 C CA . TRP A 1 703 ? -14.867 -8.647 -29.001 1.00 85.62 703 TRP A CA 1
ATOM 5466 C C . TRP A 1 703 ? -13.390 -9.026 -29.048 1.00 85.62 703 TRP A C 1
ATOM 5468 O O . TRP A 1 703 ? -12.814 -9.225 -30.118 1.00 85.62 703 TRP A O 1
ATOM 5478 N N . GLY A 1 704 ? -12.784 -9.208 -27.878 1.00 89.12 704 GLY A N 1
ATOM 5479 C CA . GLY A 1 704 ? -11.405 -9.668 -27.757 1.00 89.12 704 GLY A CA 1
ATOM 5480 C C . GLY A 1 704 ? -11.161 -10.480 -26.500 1.00 89.12 704 GLY A C 1
ATOM 5481 O O . GLY A 1 704 ? -11.985 -10.484 -25.584 1.00 89.12 704 GLY A O 1
ATOM 5482 N N . VAL A 1 705 ? -10.016 -11.158 -26.474 1.00 89.69 705 VAL A N 1
ATOM 5483 C CA . VAL A 1 705 ? -9.544 -11.950 -25.341 1.00 89.69 705 VAL A CA 1
ATOM 5484 C C . VAL A 1 705 ? -8.097 -11.607 -24.996 1.00 89.69 705 VAL A C 1
ATOM 5486 O O . VAL A 1 705 ? -7.224 -11.560 -25.866 1.00 89.69 705 VAL A O 1
ATOM 5489 N N . LEU A 1 706 ? -7.842 -11.374 -23.710 1.00 90.50 706 LEU A N 1
ATOM 5490 C CA . LEU A 1 706 ? -6.502 -11.196 -23.153 1.00 90.50 706 LEU A CA 1
ATOM 5491 C C . LEU A 1 706 ? -6.140 -12.401 -22.289 1.00 90.50 706 LEU A C 1
ATOM 5493 O O . LEU A 1 706 ? -6.928 -12.761 -21.419 1.00 90.50 706 LEU A O 1
ATOM 5497 N N . PHE A 1 707 ? -4.951 -12.974 -22.503 1.00 87.06 707 PHE A N 1
ATOM 5498 C CA . PHE A 1 707 ? -4.429 -14.102 -21.726 1.00 87.06 707 PHE A CA 1
ATOM 5499 C C . PHE A 1 707 ? -3.098 -13.794 -21.038 1.00 87.06 707 PHE A C 1
ATOM 5501 O O . PHE A 1 707 ? -2.108 -13.471 -21.698 1.00 87.06 707 PHE A O 1
ATOM 5508 N N . GLY A 1 708 ? -3.056 -13.984 -19.718 1.00 85.94 708 GLY A N 1
ATOM 5509 C CA . GLY A 1 708 ? -1.824 -14.100 -18.935 1.00 85.94 708 GLY A CA 1
ATOM 5510 C C . GLY A 1 708 ? -1.532 -15.559 -18.571 1.00 85.94 708 GLY A C 1
ATOM 5511 O O . GLY A 1 708 ? -2.443 -16.268 -18.152 1.00 85.94 708 GLY A O 1
ATOM 5512 N N . PHE A 1 709 ? -0.272 -15.995 -18.689 1.00 83.81 709 PHE A N 1
ATOM 5513 C CA . PHE A 1 709 ? 0.195 -17.336 -18.296 1.00 83.81 709 PHE A CA 1
ATOM 5514 C C . PHE A 1 709 ? 1.311 -17.215 -17.259 1.00 83.81 709 PHE A C 1
ATOM 5516 O O . PHE A 1 709 ? 2.177 -16.359 -17.414 1.00 83.81 709 PHE A O 1
ATOM 5523 N N . GLY A 1 710 ? 1.334 -18.049 -16.218 1.00 79.44 710 GLY A N 1
ATOM 5524 C CA . GLY A 1 710 ? 2.318 -17.905 -15.137 1.00 79.44 710 GLY A CA 1
ATOM 5525 C C . GLY A 1 710 ? 2.501 -19.143 -14.256 1.00 79.44 710 GLY A C 1
ATOM 5526 O O . GLY A 1 710 ? 1.924 -20.190 -14.550 1.00 79.44 710 GLY A O 1
ATOM 5527 N N . PRO A 1 711 ? 3.316 -19.034 -13.189 1.00 66.44 711 PRO A N 1
ATOM 5528 C CA . PRO A 1 711 ? 3.624 -20.129 -12.272 1.00 66.44 711 PRO A CA 1
ATOM 5529 C C . PRO A 1 711 ? 2.395 -20.841 -11.699 1.00 66.44 711 PRO A C 1
ATOM 5531 O O . PRO A 1 711 ? 1.328 -20.246 -11.521 1.00 66.44 711 PRO A O 1
ATOM 5534 N N . GLY A 1 712 ? 2.533 -22.149 -11.467 1.00 55.16 712 GLY A N 1
ATOM 5535 C CA . GLY A 1 712 ? 1.408 -23.022 -11.096 1.00 55.16 712 GLY A CA 1
ATOM 5536 C C . GLY A 1 712 ? 0.362 -23.169 -12.208 1.00 55.16 712 GLY A C 1
ATOM 5537 O O . GLY A 1 712 ? -0.747 -23.633 -11.960 1.00 55.16 712 GLY A O 1
ATOM 5538 N N . LEU A 1 713 ? 0.722 -22.734 -13.420 1.00 58.47 713 LEU A N 1
ATOM 5539 C CA . LEU A 1 713 ? -0.088 -22.668 -14.628 1.00 58.47 713 LEU A CA 1
ATOM 5540 C C . LEU A 1 713 ? -1.453 -21.997 -14.418 1.00 58.47 713 LEU A C 1
ATOM 5542 O O . LEU A 1 713 ? -2.511 -22.557 -14.706 1.00 58.47 713 LEU A O 1
ATOM 5546 N N . SER A 1 714 ? -1.392 -20.762 -13.917 1.00 55.72 714 SER A N 1
ATOM 5547 C CA . SER A 1 714 ? -2.542 -19.857 -13.862 1.00 55.72 714 SER A CA 1
ATOM 5548 C C . SER A 1 714 ? -2.786 -19.217 -15.232 1.00 55.72 714 SER A C 1
ATOM 5550 O O . SER A 1 714 ? -1.863 -18.641 -15.813 1.00 55.72 714 SER A O 1
ATOM 5552 N N . ILE A 1 715 ? -4.026 -19.299 -15.715 1.00 58.97 715 ILE A N 1
ATOM 5553 C CA . ILE A 1 715 ? -4.548 -18.630 -16.911 1.00 58.97 715 ILE A CA 1
ATOM 5554 C C . ILE A 1 715 ? -5.506 -17.532 -16.441 1.00 58.97 715 ILE A C 1
ATOM 5556 O O . ILE A 1 715 ? -6.534 -17.836 -15.844 1.00 58.97 715 ILE A O 1
ATOM 5560 N N . GLU A 1 716 ? -5.183 -16.268 -16.699 1.00 61.06 716 GLU A N 1
ATOM 5561 C CA . GLU A 1 716 ? -6.075 -15.122 -16.445 1.00 61.06 716 GLU A CA 1
ATOM 5562 C C . GLU A 1 716 ? -6.670 -14.649 -17.778 1.00 61.06 716 GLU A C 1
ATOM 5564 O O . GLU A 1 716 ? -5.920 -14.448 -18.736 1.00 61.06 716 GLU A O 1
ATOM 5569 N N . THR A 1 717 ? -7.994 -14.478 -17.838 1.00 58.94 717 THR A N 1
ATOM 5570 C CA . THR A 1 717 ? -8.762 -14.163 -19.060 1.00 58.94 717 THR A CA 1
ATOM 5571 C C . THR A 1 717 ? -9.555 -12.868 -18.890 1.00 58.94 717 THR A C 1
ATOM 5573 O O . THR A 1 717 ? -10.276 -12.756 -17.901 1.00 58.94 717 THR A O 1
ATOM 5576 N N . VAL A 1 718 ? -9.500 -11.927 -19.846 1.00 58.50 718 VAL A N 1
ATOM 5577 C CA . VAL A 1 718 ? -10.334 -10.695 -19.860 1.00 58.50 718 VAL A CA 1
ATOM 5578 C C . VAL A 1 718 ? -11.044 -10.512 -21.214 1.00 58.50 718 VAL A C 1
ATOM 5580 O O . VAL A 1 718 ? -10.415 -10.715 -22.250 1.00 58.50 718 VAL A O 1
ATOM 5583 N N . MET A 1 719 ? -12.333 -10.123 -21.207 1.00 59.62 719 MET A N 1
ATOM 5584 C CA . MET A 1 719 ? -13.191 -9.897 -22.403 1.00 59.62 719 MET A CA 1
ATOM 5585 C C . MET A 1 719 ? -13.673 -8.436 -22.555 1.00 59.62 719 MET A C 1
ATOM 5587 O O . MET A 1 719 ? -13.661 -7.710 -21.563 1.00 59.62 719 MET A O 1
ATOM 5591 N N . ALA A 1 720 ? -14.190 -8.019 -23.729 1.00 54.88 720 ALA A N 1
ATOM 5592 C CA . ALA A 1 720 ? -14.569 -6.618 -24.036 1.00 54.88 720 ALA A CA 1
ATOM 5593 C C . ALA A 1 720 ? -15.900 -6.409 -24.820 1.00 54.88 720 ALA A C 1
ATOM 5595 O O . ALA A 1 720 ? -16.071 -7.083 -25.824 1.00 54.88 720 ALA A O 1
ATOM 5596 N N . ASN A 1 721 ? -16.739 -5.422 -24.405 1.00 57.78 721 ASN A N 1
ATOM 5597 C CA . ASN A 1 721 ? -17.915 -4.797 -25.088 1.00 57.78 721 ASN A CA 1
ATOM 5598 C C . ASN A 1 721 ? -19.092 -5.740 -25.516 1.00 57.78 721 ASN A C 1
ATOM 5600 O O . ASN A 1 721 ? -18.942 -6.424 -26.513 1.00 57.78 721 ASN A O 1
ATOM 5604 N N . VAL A 1 722 ? -20.316 -5.840 -24.923 1.00 47.06 722 VAL A N 1
ATOM 5605 C CA . VAL A 1 722 ? -21.254 -4.801 -24.386 1.00 47.06 722 VAL A CA 1
ATOM 5606 C C . VAL A 1 722 ? -22.324 -5.274 -23.335 1.00 47.06 722 VAL A C 1
ATOM 5608 O O . VAL A 1 722 ? -22.786 -6.412 -23.319 1.00 47.06 722 VAL A O 1
ATOM 5611 N N . HIS A 1 723 ? -22.811 -4.319 -22.525 1.00 42.84 723 HIS A N 1
ATOM 5612 C CA . HIS A 1 723 ? -24.116 -4.072 -21.839 1.00 42.84 723 HIS A CA 1
ATOM 5613 C C . HIS A 1 723 ? -25.002 -5.050 -20.992 1.00 42.84 723 HIS A C 1
ATOM 5615 O O . HIS A 1 723 ? -25.110 -4.778 -19.788 1.00 42.84 723 HIS A O 1
ATOM 5621 N N . PRO A 1 724 ? -25.788 -6.037 -21.496 1.00 47.28 724 PRO A N 1
ATOM 5622 C CA . PRO A 1 724 ? -26.931 -6.586 -20.726 1.00 47.28 724 PRO A CA 1
ATOM 5623 C C . PRO A 1 724 ? -26.575 -7.316 -19.418 1.00 47.28 724 PRO A C 1
ATOM 5625 O O . PRO A 1 724 ? -27.334 -7.263 -18.449 1.00 47.28 724 PRO A O 1
ATOM 5628 N N . PHE A 1 725 ? -25.405 -7.957 -19.364 1.00 49.66 725 PHE A N 1
ATOM 5629 C CA . PHE A 1 725 ? -24.973 -8.800 -18.241 1.00 49.66 725 PHE A CA 1
ATOM 5630 C C . PHE A 1 725 ? -24.784 -8.056 -16.911 1.00 49.66 725 PHE A C 1
ATOM 5632 O O . PHE A 1 725 ? -24.986 -8.621 -15.835 1.00 49.66 725 PHE A O 1
ATOM 5639 N N . ARG A 1 726 ? -24.420 -6.771 -16.950 1.00 58.91 726 ARG A N 1
ATOM 5640 C CA . ARG A 1 726 ? -23.787 -6.117 -15.796 1.00 58.91 726 ARG A CA 1
ATOM 5641 C C . ARG A 1 726 ? -24.718 -5.824 -14.614 1.00 58.91 726 ARG A C 1
ATOM 5643 O O . ARG A 1 726 ? -24.276 -5.854 -13.469 1.00 58.91 726 ARG A O 1
ATOM 5650 N N . LYS A 1 727 ? -26.020 -5.601 -14.844 1.00 56.16 727 LYS A N 1
ATOM 5651 C CA . LYS A 1 727 ? -26.996 -5.486 -13.735 1.00 56.16 727 LYS A CA 1
ATOM 5652 C C . LYS A 1 727 ? -27.235 -6.818 -13.017 1.00 56.16 727 LYS A C 1
ATOM 5654 O O . LYS A 1 727 ? -27.639 -6.797 -11.859 1.00 56.16 727 LYS A O 1
ATOM 5659 N N . ALA A 1 728 ? -26.998 -7.948 -13.685 1.00 58.25 728 ALA A N 1
ATOM 5660 C CA . ALA A 1 728 ? -27.131 -9.277 -13.094 1.00 58.25 728 ALA A CA 1
ATOM 5661 C C . ALA A 1 728 ? -25.871 -9.712 -12.325 1.00 58.25 728 ALA A C 1
ATOM 5663 O O . ALA A 1 728 ? -25.980 -10.533 -11.425 1.00 58.25 728 ALA A O 1
ATOM 5664 N N . GLN A 1 729 ? -24.701 -9.148 -12.642 1.00 68.31 729 GLN A N 1
ATOM 5665 C CA . GLN A 1 729 ? -23.410 -9.541 -12.061 1.00 68.31 729 GLN A CA 1
ATOM 5666 C C . GLN A 1 729 ? -23.046 -8.857 -10.736 1.00 68.31 729 GLN A C 1
ATOM 5668 O O . GLN A 1 729 ? -22.048 -9.246 -10.147 1.00 68.31 729 GLN A O 1
ATOM 5673 N N . ARG A 1 730 ? -23.819 -7.881 -10.239 1.00 77.88 730 ARG A N 1
ATOM 5674 C CA . ARG A 1 730 ? -23.498 -7.120 -9.011 1.00 77.88 730 ARG A CA 1
ATOM 5675 C C . ARG A 1 730 ? -24.280 -7.578 -7.784 1.00 77.88 730 ARG A C 1
ATOM 5677 O O . ARG A 1 730 ? -25.474 -7.866 -7.882 1.00 77.88 730 ARG A O 1
ATOM 5684 N N . ALA A 1 731 ? -23.636 -7.545 -6.618 1.00 83.31 731 ALA A N 1
ATOM 5685 C CA . ALA A 1 731 ? -24.316 -7.719 -5.338 1.00 83.31 731 ALA A CA 1
ATOM 5686 C C . ALA A 1 731 ? -25.111 -6.461 -4.938 1.00 83.31 731 ALA A C 1
ATOM 5688 O O . ALA A 1 731 ? -24.789 -5.335 -5.342 1.00 83.31 731 ALA A O 1
ATOM 5689 N N . ARG A 1 732 ? -26.170 -6.633 -4.140 1.00 83.50 732 ARG A N 1
ATOM 5690 C CA . ARG A 1 732 ? -27.052 -5.538 -3.701 1.00 83.50 732 ARG A CA 1
ATOM 5691 C C . ARG A 1 732 ? -26.583 -4.921 -2.386 1.00 83.50 732 ARG A C 1
ATOM 5693 O O . ARG A 1 732 ? -26.454 -3.701 -2.305 1.00 83.50 732 ARG A O 1
ATOM 5700 N N . GLY A 1 733 ? -26.349 -5.760 -1.384 1.00 85.94 733 GLY A N 1
ATOM 5701 C CA . GLY A 1 733 ? -25.956 -5.377 -0.035 1.00 85.94 733 GLY A CA 1
ATOM 5702 C C . GLY A 1 733 ? -24.477 -4.992 0.115 1.00 85.94 733 GLY A C 1
ATOM 5703 O O . GLY A 1 733 ? -23.710 -5.020 -0.853 1.00 85.94 733 GLY A O 1
ATOM 5704 N N . PRO A 1 734 ? -24.071 -4.611 1.340 1.00 91.69 734 PRO A N 1
ATOM 5705 C CA . PRO A 1 734 ? -22.671 -4.387 1.680 1.00 91.69 734 PRO A CA 1
ATOM 5706 C C . PRO A 1 734 ? -21.883 -5.703 1.699 1.00 91.69 734 PRO A C 1
ATOM 5708 O O . PRO A 1 734 ? -22.450 -6.764 1.963 1.00 91.69 734 PRO A O 1
ATOM 5711 N N . ALA A 1 735 ? -20.567 -5.628 1.485 1.00 95.88 735 ALA A N 1
ATOM 5712 C CA . ALA A 1 735 ? -19.679 -6.720 1.859 1.00 95.88 735 ALA A CA 1
ATOM 5713 C C . ALA A 1 735 ? -19.737 -6.931 3.377 1.00 95.88 735 ALA A C 1
ATOM 5715 O O . ALA A 1 735 ? -19.577 -5.991 4.157 1.00 95.88 735 ALA A O 1
ATOM 5716 N N . THR A 1 736 ? -19.937 -8.177 3.780 1.00 98.00 736 THR A N 1
ATOM 5717 C CA . THR A 1 736 ? -20.190 -8.579 5.159 1.00 98.00 736 THR A CA 1
ATOM 5718 C C . THR A 1 736 ? -19.228 -9.689 5.545 1.00 98.00 736 THR A C 1
ATOM 5720 O O . THR A 1 736 ? -19.046 -10.661 4.812 1.00 98.00 736 THR A O 1
ATOM 5723 N N . ILE A 1 737 ? -18.615 -9.539 6.712 1.00 98.56 737 ILE A N 1
ATOM 5724 C CA . ILE A 1 737 ? -17.779 -10.547 7.357 1.00 98.56 737 ILE A CA 1
ATOM 5725 C C . ILE A 1 737 ? -18.707 -11.572 8.016 1.00 98.56 737 ILE A C 1
ATOM 5727 O O . ILE A 1 737 ? -19.568 -11.182 8.804 1.00 98.56 737 ILE A O 1
ATOM 5731 N N . MET A 1 738 ? -18.554 -12.856 7.677 1.00 97.81 738 MET A N 1
ATOM 5732 C CA . MET A 1 738 ? -19.471 -13.943 8.074 1.00 97.81 738 MET A CA 1
ATOM 5733 C C . MET A 1 738 ? -18.844 -15.006 8.986 1.00 97.81 738 MET A C 1
ATOM 5735 O O . MET A 1 738 ? -19.560 -15.797 9.589 1.00 97.81 738 MET A O 1
ATOM 5739 N N . ALA A 1 739 ? -17.514 -15.068 9.054 1.00 98.56 739 ALA A N 1
ATOM 5740 C CA . ALA A 1 739 ? -16.777 -16.010 9.894 1.00 98.56 739 ALA A CA 1
ATOM 5741 C C . ALA A 1 739 ? -15.354 -15.508 10.141 1.00 98.56 739 ALA A C 1
ATOM 5743 O O . ALA A 1 739 ? -14.798 -14.842 9.263 1.00 98.56 739 ALA A O 1
ATOM 5744 N N . ILE A 1 740 ? -14.757 -15.853 11.290 1.00 98.75 740 ILE A N 1
ATOM 5745 C CA . ILE A 1 740 ? -13.358 -15.526 11.607 1.00 98.75 740 ILE A CA 1
ATOM 5746 C C . ILE A 1 740 ? -12.677 -16.707 12.311 1.00 98.75 740 ILE A C 1
ATOM 5748 O O . ILE A 1 740 ? -13.030 -17.080 13.429 1.00 98.75 740 ILE A O 1
ATOM 5752 N N . GLY A 1 741 ? -11.654 -17.269 11.671 1.00 98.75 741 GLY A N 1
ATOM 5753 C CA . GLY A 1 741 ? -10.806 -18.324 12.220 1.00 98.75 741 GLY A CA 1
ATOM 5754 C C . GLY A 1 741 ? -9.400 -17.817 12.528 1.00 98.75 741 GLY A C 1
ATOM 5755 O O . GLY A 1 741 ? -8.834 -17.046 11.761 1.00 98.75 741 GLY A O 1
ATOM 5756 N N . THR A 1 742 ? -8.816 -18.271 13.635 1.00 98.81 742 THR A N 1
ATOM 5757 C CA . THR A 1 742 ? -7.474 -17.877 14.098 1.00 98.81 742 THR A CA 1
ATOM 5758 C C . THR A 1 742 ? -6.626 -19.103 14.445 1.00 98.81 742 THR A C 1
ATOM 5760 O O . THR A 1 742 ? -7.140 -20.129 14.907 1.00 98.81 742 THR A O 1
ATOM 5763 N N . ALA A 1 743 ? -5.321 -19.044 14.190 1.00 98.81 743 ALA A N 1
ATOM 5764 C CA . ALA A 1 743 ? -4.359 -20.106 14.480 1.00 98.81 743 ALA A CA 1
ATOM 5765 C C . ALA A 1 743 ? -2.991 -19.528 14.865 1.00 98.81 743 ALA A C 1
ATOM 5767 O O . ALA A 1 743 ? -2.612 -18.450 14.415 1.00 98.81 743 ALA A O 1
ATOM 5768 N N . ASN A 1 744 ? -2.243 -20.271 15.674 1.00 98.69 744 ASN A N 1
ATOM 5769 C CA . ASN A 1 744 ? -0.887 -19.948 16.105 1.00 98.69 744 ASN A CA 1
ATOM 5770 C C . ASN A 1 744 ? -0.058 -21.243 16.097 1.00 98.69 744 ASN A C 1
ATOM 5772 O O . ASN A 1 744 ? -0.646 -22.311 16.292 1.00 98.69 744 ASN A O 1
ATOM 5776 N N . PRO A 1 745 ? 1.274 -21.180 15.913 1.00 97.88 745 PRO A N 1
ATOM 5777 C CA . PRO A 1 745 ? 2.139 -22.342 16.105 1.00 97.88 745 PRO A CA 1
ATOM 5778 C C . PRO A 1 745 ? 1.998 -22.936 17.518 1.00 97.88 745 PRO A C 1
ATOM 5780 O O . PRO A 1 745 ? 1.653 -22.213 18.456 1.00 97.88 745 PRO A O 1
ATOM 5783 N N . PRO A 1 746 ? 2.297 -24.232 17.717 1.00 96.50 746 PRO A N 1
ATOM 5784 C CA . PRO A 1 746 ? 2.091 -24.898 19.004 1.00 96.50 746 PRO A CA 1
ATOM 5785 C C . PRO A 1 746 ? 3.059 -24.439 20.107 1.00 96.50 746 PRO A C 1
ATOM 5787 O O . PRO A 1 746 ? 2.763 -24.628 21.287 1.00 96.50 746 PRO A O 1
ATOM 5790 N N . ASN A 1 747 ? 4.210 -23.852 19.757 1.00 97.56 747 ASN A N 1
ATOM 5791 C CA . ASN A 1 747 ? 5.252 -23.512 20.726 1.00 97.56 747 ASN A CA 1
ATOM 5792 C C . ASN A 1 747 ? 4.961 -22.158 21.385 1.00 97.56 747 ASN A C 1
ATOM 5794 O O . ASN A 1 747 ? 4.979 -21.116 20.725 1.00 97.56 747 ASN A O 1
ATOM 5798 N N . LEU A 1 748 ? 4.715 -22.185 22.694 1.00 97.50 748 LEU A N 1
ATOM 5799 C CA . LEU A 1 748 ? 4.423 -21.017 23.521 1.00 97.50 748 LEU A CA 1
ATOM 5800 C C . LEU A 1 748 ? 5.680 -20.541 24.255 1.00 97.50 748 LEU A C 1
ATOM 5802 O O . LEU A 1 748 ? 6.400 -21.335 24.858 1.00 97.50 748 LEU A O 1
ATOM 5806 N N . TYR A 1 749 ? 5.889 -19.227 24.259 1.00 97.69 749 TYR A N 1
ATOM 5807 C CA . TYR A 1 749 ? 6.991 -18.555 24.938 1.00 97.69 749 TYR A CA 1
ATOM 5808 C C . TYR A 1 749 ? 6.464 -17.486 25.896 1.00 97.69 749 TYR A C 1
ATOM 5810 O O . TYR A 1 749 ? 5.858 -16.505 25.463 1.00 97.69 749 TYR A O 1
ATOM 5818 N N . GLU A 1 750 ? 6.724 -17.659 27.192 1.00 98.06 750 GLU A N 1
ATOM 5819 C CA . GLU A 1 750 ? 6.424 -16.664 28.227 1.00 98.06 750 GLU A CA 1
ATOM 5820 C C . GLU A 1 750 ? 7.443 -15.514 28.171 1.00 98.06 750 GLU A C 1
ATOM 5822 O O . GLU A 1 750 ? 8.657 -15.714 28.225 1.00 98.06 750 GLU A O 1
ATOM 5827 N N . GLN A 1 751 ? 6.957 -14.278 28.091 1.00 97.56 751 GLN A N 1
ATOM 5828 C CA . GLN A 1 751 ? 7.774 -13.071 27.927 1.00 97.56 751 GLN A CA 1
ATOM 5829 C C . GLN A 1 751 ? 8.693 -12.812 29.135 1.00 97.56 751 GLN A C 1
ATOM 5831 O O . GLN A 1 751 ? 9.738 -12.175 29.004 1.00 97.56 751 GLN A O 1
ATOM 5836 N N . SER A 1 752 ? 8.328 -13.336 30.309 1.00 97.00 752 SER A N 1
ATOM 5837 C CA . SER A 1 752 ? 9.129 -13.281 31.538 1.00 97.00 752 SER A CA 1
ATOM 5838 C C . SER A 1 752 ? 10.423 -14.100 31.458 1.00 97.00 752 SER A C 1
ATOM 5840 O O . SER A 1 752 ? 11.416 -13.708 32.067 1.00 97.00 752 SER A O 1
ATOM 5842 N N . THR A 1 753 ? 10.433 -15.200 30.697 1.00 97.25 753 THR A N 1
ATOM 5843 C CA . THR A 1 753 ? 11.598 -16.085 30.510 1.00 97.25 753 THR A CA 1
ATOM 5844 C C . THR A 1 753 ? 12.243 -15.938 29.131 1.00 97.25 753 THR A C 1
ATOM 5846 O O . THR A 1 753 ? 13.370 -16.395 28.926 1.00 97.25 753 THR A O 1
ATOM 5849 N N . PHE A 1 754 ? 11.581 -15.253 28.192 1.00 98.00 754 PHE A N 1
ATOM 5850 C CA . PHE A 1 754 ? 12.089 -15.042 26.838 1.00 98.00 754 PHE A CA 1
ATOM 5851 C C . PHE A 1 754 ? 13.513 -14.448 26.766 1.00 98.00 754 PHE A C 1
ATOM 5853 O O . PHE A 1 754 ? 14.295 -14.954 25.963 1.00 98.00 754 PHE A O 1
ATOM 5860 N N . PRO A 1 755 ? 13.926 -13.461 27.595 1.00 98.31 755 PRO A N 1
ATOM 5861 C CA . PRO A 1 755 ? 15.309 -12.969 27.600 1.00 98.31 755 PRO A CA 1
ATOM 5862 C C . PRO A 1 755 ? 16.357 -14.056 27.861 1.00 98.31 755 PRO A C 1
ATOM 5864 O O . PRO A 1 755 ? 17.448 -14.001 27.298 1.00 98.31 755 PRO A O 1
ATOM 5867 N N . ASP A 1 756 ? 16.032 -15.049 28.690 1.00 98.06 756 ASP A N 1
ATOM 5868 C CA . ASP A 1 756 ? 16.934 -16.149 29.030 1.00 98.06 756 ASP A CA 1
ATOM 5869 C C . ASP A 1 756 ? 16.920 -17.270 27.981 1.00 98.06 756 ASP A C 1
ATOM 5871 O O . ASP A 1 756 ? 17.926 -17.954 27.811 1.00 98.06 756 ASP A O 1
ATOM 5875 N N . PHE A 1 757 ? 15.817 -17.444 27.244 1.00 98.06 757 PHE A N 1
ATOM 5876 C CA . PHE A 1 757 ? 15.775 -18.281 26.040 1.00 98.06 757 PHE A CA 1
ATOM 5877 C C . PHE A 1 757 ? 16.580 -17.659 24.891 1.00 98.06 757 PHE A C 1
ATOM 5879 O O . PHE A 1 757 ? 17.469 -18.310 24.347 1.00 98.06 757 PHE A O 1
ATOM 5886 N N . TYR A 1 758 ? 16.298 -16.398 24.560 1.00 98.19 758 TYR A N 1
ATOM 5887 C CA . TYR A 1 758 ? 16.868 -15.692 23.415 1.00 98.19 758 TYR A CA 1
ATOM 5888 C C . TYR A 1 758 ? 18.393 -15.585 23.514 1.00 98.19 758 TYR A C 1
ATOM 5890 O O . TYR A 1 758 ? 19.086 -16.111 22.652 1.00 98.19 758 TYR A O 1
ATOM 5898 N N . PHE A 1 759 ? 18.928 -15.038 24.613 1.00 98.06 759 PHE A N 1
ATOM 5899 C CA . PHE A 1 759 ? 20.383 -14.906 24.782 1.00 98.06 759 PHE A CA 1
ATOM 5900 C C . PHE A 1 759 ? 21.113 -16.254 24.875 1.00 98.06 759 PHE A C 1
ATOM 5902 O O . PHE A 1 759 ? 22.283 -16.326 24.505 1.00 98.06 759 PHE A O 1
ATOM 5909 N N . ARG A 1 760 ? 20.440 -17.328 25.310 1.00 97.56 760 ARG A N 1
ATOM 5910 C CA . ARG A 1 760 ? 21.012 -18.681 25.296 1.00 97.56 760 ARG A CA 1
ATOM 5911 C C . ARG A 1 760 ? 21.086 -19.239 23.877 1.00 97.56 760 ARG A C 1
ATOM 5913 O O . ARG A 1 760 ? 22.136 -19.727 23.472 1.00 97.56 760 ARG A O 1
ATOM 5920 N N . VAL A 1 761 ? 19.984 -19.186 23.122 1.00 97.25 761 VAL A N 1
ATOM 5921 C CA . VAL A 1 761 ? 19.912 -19.798 21.784 1.00 97.25 761 VAL A CA 1
ATOM 5922 C C . VAL A 1 761 ? 20.745 -19.035 20.747 1.00 97.25 761 VAL A C 1
ATOM 5924 O O . VAL A 1 761 ? 21.303 -19.658 19.851 1.00 97.25 761 VAL A O 1
ATOM 5927 N N . THR A 1 762 ? 20.934 -17.722 20.922 1.00 97.31 762 THR A N 1
ATOM 5928 C CA . THR A 1 762 ? 21.845 -16.900 20.104 1.00 97.31 762 THR 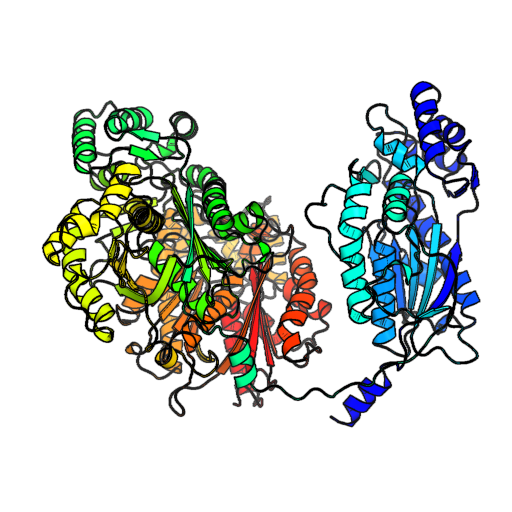A CA 1
ATOM 5929 C C . THR A 1 762 ? 23.297 -16.897 20.615 1.00 97.31 762 THR A C 1
ATOM 5931 O O . THR A 1 762 ? 24.104 -16.077 20.182 1.00 97.31 762 THR A O 1
ATOM 5934 N N . ASN A 1 763 ? 23.651 -17.774 21.569 1.00 96.44 763 ASN A N 1
ATOM 5935 C CA . ASN A 1 763 ? 24.988 -17.872 22.183 1.00 96.44 763 ASN A CA 1
ATOM 5936 C C . ASN A 1 763 ? 25.536 -16.526 22.729 1.00 96.44 763 ASN A C 1
ATOM 5938 O O . ASN A 1 763 ? 26.734 -16.238 22.706 1.00 96.44 763 ASN A O 1
ATOM 5942 N N . SER A 1 764 ? 24.639 -15.663 23.208 1.00 97.44 764 SER A N 1
ATOM 5943 C CA . SER A 1 764 ? 24.912 -14.271 23.585 1.00 97.44 764 SER A CA 1
ATOM 5944 C C . SER A 1 764 ? 24.945 -14.030 25.096 1.00 97.44 764 SER A C 1
ATOM 5946 O O . SER A 1 764 ? 25.067 -12.887 25.524 1.00 97.44 764 SER A O 1
ATOM 5948 N N . ASP A 1 765 ? 24.874 -15.071 25.934 1.00 97.31 765 ASP A N 1
ATOM 5949 C CA . ASP A 1 765 ? 24.939 -14.948 27.405 1.00 97.31 765 ASP A CA 1
ATOM 5950 C C . ASP A 1 765 ? 26.225 -14.265 27.926 1.00 97.31 765 ASP A C 1
ATOM 5952 O O . ASP A 1 765 ? 26.260 -13.787 29.059 1.00 97.31 765 ASP A O 1
ATOM 5956 N N . HIS A 1 766 ? 27.252 -14.137 27.079 1.00 96.62 766 HIS A N 1
ATOM 5957 C CA . HIS A 1 766 ? 28.450 -13.332 27.322 1.00 96.62 766 HIS A CA 1
ATOM 5958 C C . HIS A 1 766 ? 28.210 -11.801 27.285 1.00 96.62 766 HIS A C 1
ATOM 5960 O O . HIS A 1 766 ? 29.120 -11.046 27.618 1.00 96.62 766 HIS A O 1
ATOM 5966 N N . MET A 1 767 ? 27.003 -11.337 26.927 1.00 96.75 767 MET A N 1
ATOM 5967 C CA . MET A 1 767 ? 26.576 -9.926 26.893 1.00 96.75 767 MET A CA 1
ATOM 5968 C C . MET A 1 767 ? 25.567 -9.596 28.027 1.00 96.75 767 MET A C 1
ATOM 5970 O O . MET A 1 767 ? 24.400 -9.279 27.756 1.00 96.75 767 MET A O 1
ATOM 5974 N N . PRO A 1 768 ? 25.951 -9.669 29.319 1.00 96.44 768 PRO A N 1
ATOM 5975 C CA . PRO A 1 768 ? 25.006 -9.581 30.439 1.00 96.44 768 PRO A CA 1
ATOM 5976 C C . PRO A 1 768 ? 24.278 -8.230 30.531 1.00 96.44 768 PRO A C 1
ATOM 5978 O O . PRO A 1 768 ? 23.096 -8.190 30.881 1.00 96.44 768 PRO A O 1
ATOM 5981 N N . GLU A 1 769 ? 24.937 -7.123 30.177 1.00 96.75 769 GLU A N 1
ATOM 5982 C CA . GLU A 1 769 ? 24.323 -5.789 30.190 1.00 96.75 769 GLU A CA 1
ATOM 5983 C C . GLU A 1 769 ? 23.239 -5.637 29.118 1.00 96.75 769 GLU A C 1
ATOM 5985 O O . GLU A 1 769 ? 22.166 -5.080 29.380 1.00 96.75 769 GLU A O 1
ATOM 5990 N N . LEU A 1 770 ? 23.486 -6.175 27.919 1.00 96.69 770 LEU A N 1
ATOM 5991 C CA . LEU A 1 770 ? 22.520 -6.176 26.825 1.00 96.69 770 LEU A CA 1
ATOM 5992 C C . LEU A 1 770 ? 21.335 -7.099 27.137 1.00 96.69 770 LEU A C 1
ATOM 5994 O O . LEU A 1 770 ? 20.189 -6.724 26.882 1.00 96.69 770 LEU A O 1
ATOM 5998 N N . LYS A 1 771 ? 21.588 -8.247 27.779 1.00 97.69 771 LYS A N 1
ATOM 5999 C CA . LYS A 1 771 ? 20.553 -9.170 28.266 1.00 97.69 771 LYS A CA 1
ATOM 6000 C C . LYS A 1 771 ? 19.626 -8.512 29.282 1.00 97.69 771 LYS A C 1
ATOM 6002 O O . LYS A 1 771 ? 18.405 -8.606 29.175 1.00 97.69 771 LYS A O 1
ATOM 6007 N N . GLU A 1 772 ? 20.192 -7.785 30.239 1.00 97.31 772 GLU A N 1
ATOM 6008 C CA . GLU A 1 772 ? 19.431 -7.059 31.255 1.00 97.31 772 GLU A CA 1
ATOM 6009 C C . GLU A 1 772 ? 18.699 -5.835 30.658 1.00 97.31 772 GLU A C 1
ATOM 6011 O O . GLU A 1 772 ? 17.546 -5.558 30.994 1.00 97.31 772 GLU A O 1
ATOM 6016 N N . LYS A 1 773 ? 19.285 -5.161 29.657 1.00 95.44 773 LYS A N 1
ATOM 6017 C CA . LYS A 1 773 ? 18.581 -4.153 28.843 1.00 95.44 773 LYS A CA 1
ATOM 6018 C C . LYS A 1 773 ? 17.375 -4.768 28.115 1.00 95.44 773 LYS A C 1
ATOM 6020 O O . LYS A 1 773 ? 16.282 -4.210 28.195 1.00 95.44 773 LYS A O 1
ATOM 6025 N N . PHE A 1 774 ? 17.537 -5.927 27.475 1.00 97.25 774 PHE A N 1
ATOM 6026 C CA . PHE A 1 774 ? 16.467 -6.642 26.773 1.00 97.25 774 PHE A CA 1
ATOM 6027 C C . PHE A 1 774 ? 15.369 -7.153 27.717 1.00 97.25 774 PHE A C 1
ATOM 6029 O O . PHE A 1 774 ? 14.186 -7.029 27.398 1.00 97.25 774 PHE A O 1
ATOM 6036 N N . ARG A 1 775 ? 15.724 -7.618 28.922 1.00 97.62 775 ARG A N 1
ATOM 6037 C CA . ARG A 1 775 ? 14.764 -7.968 29.982 1.00 97.62 775 ARG A CA 1
ATOM 6038 C C . ARG A 1 775 ? 13.872 -6.779 30.357 1.00 97.62 775 ARG A C 1
ATOM 6040 O O . ARG A 1 775 ? 12.653 -6.934 30.444 1.00 97.62 775 ARG A O 1
ATOM 6047 N N . ARG A 1 776 ? 14.439 -5.570 30.474 1.00 95.75 776 ARG A N 1
ATOM 6048 C CA . ARG A 1 776 ? 13.659 -4.333 30.683 1.00 95.75 776 ARG A CA 1
ATOM 6049 C C . ARG A 1 776 ? 12.782 -3.945 29.488 1.00 95.75 776 ARG A C 1
ATOM 6051 O O . ARG A 1 776 ? 11.699 -3.409 29.712 1.00 95.75 776 ARG A O 1
ATOM 6058 N N . ILE A 1 777 ? 13.211 -4.198 28.246 1.00 94.06 777 ILE A N 1
ATOM 6059 C CA . ILE A 1 777 ? 12.362 -4.003 27.052 1.00 94.06 777 ILE A CA 1
ATOM 6060 C C . ILE A 1 777 ? 11.162 -4.954 27.123 1.00 94.06 777 ILE A C 1
ATOM 6062 O O . ILE A 1 777 ? 10.022 -4.496 27.071 1.00 94.06 777 ILE A O 1
ATOM 6066 N N . CYS A 1 778 ? 11.411 -6.252 27.329 1.00 96.00 778 CYS A N 1
ATOM 6067 C CA . CYS A 1 778 ? 10.380 -7.282 27.459 1.00 96.00 778 CYS A CA 1
ATOM 6068 C C . CYS A 1 778 ? 9.347 -6.909 28.533 1.00 96.00 778 CYS A C 1
ATOM 6070 O O . CYS A 1 778 ? 8.155 -6.847 28.234 1.00 96.00 778 CYS A O 1
ATOM 6072 N N . GLY A 1 779 ? 9.793 -6.526 29.735 1.00 93.94 779 GLY A N 1
ATOM 6073 C CA . GLY A 1 779 ? 8.910 -6.078 30.820 1.00 93.94 779 GLY A CA 1
ATOM 6074 C C . GLY A 1 779 ? 8.090 -4.814 30.516 1.00 93.94 779 GLY A C 1
ATOM 6075 O O . GLY A 1 779 ? 7.010 -4.645 31.074 1.00 93.94 779 GLY A O 1
ATOM 6076 N N . LYS A 1 780 ? 8.551 -3.942 29.607 1.00 92.62 780 LYS A N 1
ATOM 6077 C CA . LYS A 1 780 ? 7.806 -2.751 29.150 1.00 92.62 780 LYS A CA 1
ATOM 6078 C C . LYS A 1 780 ? 6.879 -3.011 27.961 1.00 92.62 780 LYS A C 1
ATOM 6080 O O . LYS A 1 780 ? 6.066 -2.146 27.648 1.00 92.62 780 LYS A O 1
ATOM 6085 N N . THR A 1 781 ? 6.975 -4.164 27.296 1.00 91.56 781 THR A N 1
ATOM 6086 C CA . THR A 1 781 ? 6.074 -4.489 26.175 1.00 91.56 781 THR A CA 1
ATOM 6087 C C . THR A 1 781 ? 4.632 -4.719 26.626 1.00 91.56 781 THR A C 1
ATOM 6089 O O . THR A 1 781 ? 3.723 -4.491 25.841 1.00 91.56 781 THR A O 1
ATOM 6092 N N . MET A 1 782 ? 4.409 -5.154 27.872 1.00 94.81 782 MET A N 1
ATOM 6093 C CA . MET A 1 782 ? 3.124 -5.682 28.368 1.00 94.81 782 MET A CA 1
ATOM 6094 C C . MET A 1 782 ? 2.638 -6.966 27.664 1.00 94.81 782 MET A C 1
ATOM 6096 O O . MET A 1 782 ? 1.525 -7.427 27.923 1.00 94.81 782 MET A O 1
ATOM 6100 N N . ILE A 1 783 ? 3.471 -7.576 26.813 1.00 97.44 783 ILE A N 1
ATOM 6101 C CA . ILE A 1 783 ? 3.258 -8.936 26.311 1.00 97.44 783 ILE A CA 1
ATOM 6102 C C . ILE A 1 783 ? 3.472 -9.892 27.487 1.00 97.44 783 ILE A C 1
ATOM 6104 O O . ILE A 1 783 ? 4.443 -9.759 28.232 1.00 97.44 783 ILE A O 1
ATOM 6108 N N . LYS A 1 784 ? 2.564 -10.849 27.667 1.00 97.94 784 LYS A N 1
ATOM 6109 C CA . LYS A 1 784 ? 2.690 -11.920 28.664 1.00 97.94 784 LYS A CA 1
ATOM 6110 C C . LYS A 1 784 ? 3.335 -13.144 28.041 1.00 97.94 784 LYS A C 1
ATOM 6112 O O . LYS A 1 784 ? 4.298 -13.666 28.583 1.00 97.94 784 LYS A O 1
ATOM 6117 N N . LYS A 1 785 ? 2.830 -13.543 26.873 1.00 97.62 785 LYS A N 1
ATOM 6118 C CA . LYS A 1 785 ? 3.264 -14.715 26.116 1.00 97.62 785 LYS A CA 1
ATOM 6119 C C . LYS A 1 785 ? 3.110 -14.470 24.616 1.00 97.62 785 LYS A C 1
ATOM 6121 O O . LYS A 1 785 ? 2.396 -13.558 24.200 1.00 97.62 785 LYS A O 1
ATOM 6126 N N . ARG A 1 786 ? 3.754 -15.311 23.816 1.00 97.62 786 ARG A N 1
ATOM 6127 C CA . ARG A 1 786 ? 3.608 -15.359 22.357 1.00 97.62 786 ARG A CA 1
ATOM 6128 C C . ARG A 1 786 ? 3.784 -16.775 21.836 1.00 97.62 786 ARG A C 1
ATOM 6130 O O . ARG A 1 786 ? 4.256 -17.652 22.558 1.00 97.62 786 ARG A O 1
ATOM 6137 N N . TYR A 1 787 ? 3.455 -16.963 20.567 1.00 98.50 787 TYR A N 1
ATOM 6138 C CA . TYR A 1 787 ? 3.661 -18.211 19.844 1.00 98.50 787 TYR A CA 1
ATOM 6139 C C . TYR A 1 787 ? 4.713 -18.007 18.757 1.00 98.50 787 TYR A C 1
ATOM 6141 O O . TYR A 1 787 ? 4.779 -16.926 18.169 1.00 98.50 787 TYR A O 1
ATOM 6149 N N . MET A 1 788 ? 5.545 -19.021 18.516 1.00 97.75 788 MET A N 1
ATOM 6150 C CA . MET A 1 788 ? 6.573 -19.000 17.470 1.00 97.75 788 MET A CA 1
ATOM 6151 C C . MET A 1 788 ? 6.710 -20.378 16.818 1.00 97.75 788 MET A C 1
ATOM 6153 O O . MET A 1 788 ? 6.637 -21.405 17.493 1.00 97.75 788 MET A O 1
ATOM 6157 N N . HIS A 1 789 ? 6.946 -20.420 15.511 1.00 97.38 789 HIS A N 1
ATOM 6158 C CA . HIS A 1 789 ? 7.345 -21.642 14.821 1.00 97.38 789 HIS A CA 1
ATOM 6159 C C . HIS A 1 789 ? 8.777 -22.041 15.217 1.00 97.38 789 HIS A C 1
ATOM 6161 O O . HIS A 1 789 ? 9.055 -23.217 15.432 1.00 97.38 789 HIS A O 1
ATOM 6167 N N . LEU A 1 790 ? 9.671 -21.057 15.378 1.00 96.94 790 LEU A N 1
ATOM 6168 C CA . LEU A 1 790 ? 11.066 -21.277 15.762 1.00 96.94 790 LEU A CA 1
ATOM 6169 C C . LEU A 1 790 ? 11.194 -21.883 17.165 1.00 96.94 790 LEU A C 1
ATOM 6171 O O . LEU A 1 790 ? 10.801 -21.263 18.154 1.00 96.94 790 LEU A O 1
ATOM 6175 N N . THR A 1 791 ? 11.800 -23.070 17.240 1.00 97.00 791 THR A N 1
ATOM 6176 C CA . THR A 1 791 ? 12.141 -23.771 18.486 1.00 97.00 791 THR A CA 1
ATOM 6177 C C . THR A 1 791 ? 13.644 -23.723 18.765 1.00 97.00 791 THR A C 1
ATOM 6179 O O . THR A 1 791 ? 14.442 -23.394 17.889 1.00 97.00 791 THR A O 1
ATOM 6182 N N . GLU A 1 792 ? 14.065 -24.105 19.979 1.00 96.25 792 GLU A N 1
ATOM 6183 C CA . GLU A 1 792 ? 15.498 -24.257 20.294 1.00 96.25 792 GLU A CA 1
ATOM 6184 C C . GLU A 1 792 ? 16.180 -25.342 19.435 1.00 96.25 792 GLU A C 1
ATOM 6186 O O . GLU A 1 792 ? 17.388 -25.298 19.241 1.00 96.25 792 GLU A O 1
ATOM 6191 N N . GLU A 1 793 ? 15.420 -26.310 18.919 1.00 96.06 793 GLU A N 1
ATOM 6192 C CA . GLU A 1 793 ? 15.910 -27.362 18.022 1.00 96.06 793 GLU A CA 1
ATOM 6193 C C . GLU A 1 793 ? 16.158 -26.812 16.610 1.00 96.06 793 GLU A C 1
ATOM 6195 O O . GLU A 1 793 ? 17.275 -26.913 16.108 1.00 96.06 793 GLU A O 1
ATOM 6200 N N . VAL A 1 794 ? 15.167 -26.128 16.021 1.00 95.44 794 VAL A N 1
ATOM 6201 C CA . VAL A 1 794 ? 15.289 -25.488 14.695 1.00 95.44 794 VAL A CA 1
ATOM 6202 C C . VAL A 1 794 ? 16.437 -24.474 14.668 1.00 95.44 794 VAL A C 1
ATOM 6204 O O . VAL A 1 794 ? 17.194 -24.421 13.706 1.00 95.44 794 VAL A O 1
ATOM 6207 N N . LEU A 1 795 ? 16.600 -23.698 15.741 1.00 96.56 795 LEU A N 1
ATOM 6208 C CA . LEU A 1 795 ? 17.653 -22.685 15.858 1.00 96.56 795 LEU A CA 1
ATOM 6209 C C . LEU A 1 795 ? 19.056 -23.260 16.133 1.00 96.56 795 LEU A C 1
ATOM 6211 O O . LEU A 1 795 ? 20.048 -22.583 15.878 1.00 96.56 795 LEU A O 1
ATOM 6215 N N . LYS A 1 796 ? 19.163 -24.499 16.634 1.00 93.88 796 LYS A N 1
ATOM 6216 C CA . LYS A 1 796 ? 20.447 -25.221 16.737 1.00 93.88 796 LYS A CA 1
ATOM 6217 C C . LYS A 1 796 ? 20.854 -25.869 15.419 1.00 93.88 796 LYS A C 1
ATOM 6219 O O . LYS A 1 796 ? 22.044 -25.945 15.136 1.00 93.88 796 LYS A O 1
ATOM 6224 N N . ASP A 1 797 ? 19.875 -26.328 14.644 1.00 95.50 797 ASP A N 1
ATOM 6225 C CA . ASP A 1 797 ? 20.068 -26.865 13.293 1.00 95.50 797 ASP A CA 1
ATOM 6226 C C . ASP A 1 797 ? 20.485 -25.769 12.292 1.00 95.50 797 ASP A C 1
ATOM 6228 O O . ASP A 1 797 ? 21.266 -26.034 11.384 1.00 95.50 797 ASP A O 1
ATOM 6232 N N . LYS A 1 798 ? 20.016 -24.528 12.499 1.00 95.19 798 LYS A N 1
ATOM 6233 C CA . LYS A 1 798 ? 20.240 -23.362 11.620 1.00 95.19 798 LYS A CA 1
ATOM 6234 C C . LYS A 1 798 ? 20.939 -22.211 12.359 1.00 95.19 798 LYS A C 1
ATOM 6236 O O . LYS A 1 798 ? 20.310 -21.195 12.668 1.00 95.19 798 LYS A O 1
ATOM 6241 N N . PRO A 1 799 ? 22.235 -22.352 12.702 1.00 92.88 799 PRO A N 1
ATOM 6242 C CA . PRO A 1 799 ? 22.949 -21.372 13.519 1.00 92.88 799 PRO A CA 1
ATOM 6243 C C . PRO A 1 799 ? 23.148 -20.016 12.823 1.00 92.88 799 PRO A C 1
ATOM 6245 O O . PRO A 1 799 ? 23.267 -19.009 13.522 1.00 92.88 799 PRO A O 1
ATOM 6248 N N . GLY A 1 800 ? 23.121 -19.952 11.484 1.00 93.12 800 GLY A N 1
ATOM 6249 C CA . GLY A 1 800 ? 23.173 -18.686 10.739 1.00 93.12 800 GLY A CA 1
ATOM 6250 C C . GLY A 1 800 ? 22.012 -17.759 11.111 1.00 93.12 800 GLY A C 1
ATOM 6251 O O . GLY A 1 800 ? 22.207 -16.565 11.339 1.00 93.12 800 GLY A O 1
ATOM 6252 N N . MET A 1 801 ? 20.819 -18.325 11.332 1.00 95.19 801 MET A N 1
ATOM 6253 C CA . MET A 1 801 ? 19.653 -17.579 11.819 1.00 95.19 801 MET A CA 1
ATOM 6254 C C . MET A 1 801 ? 19.828 -16.970 13.221 1.00 95.19 801 MET A C 1
ATOM 6256 O O . MET A 1 801 ? 19.116 -16.023 13.565 1.00 95.19 801 MET A O 1
ATOM 6260 N N . CYS A 1 802 ? 20.744 -17.508 14.029 1.00 96.31 802 CYS A N 1
ATOM 6261 C CA . CYS A 1 802 ? 21.061 -17.040 15.379 1.00 96.31 802 CYS A CA 1
ATOM 6262 C C . CYS A 1 802 ? 22.168 -15.979 15.423 1.00 96.31 802 CYS A C 1
ATOM 6264 O O . CYS A 1 802 ? 22.299 -15.302 16.446 1.00 96.31 802 CYS A O 1
ATOM 6266 N N . SER A 1 803 ? 22.944 -15.805 14.348 1.00 95.00 803 SER A N 1
ATOM 6267 C CA . SER A 1 803 ? 23.860 -14.668 14.217 1.00 95.00 803 SER A CA 1
ATOM 6268 C C . SER A 1 803 ? 23.081 -13.364 14.016 1.00 95.00 803 SER A C 1
ATOM 6270 O O . SER A 1 803 ? 21.897 -13.356 13.674 1.00 95.00 803 SER A O 1
ATOM 6272 N N . TYR A 1 804 ? 23.740 -12.232 14.254 1.00 94.25 804 TYR A N 1
ATOM 6273 C CA . TYR A 1 804 ? 23.173 -10.912 13.995 1.00 94.25 804 TYR A CA 1
ATOM 6274 C C . TYR A 1 804 ? 23.149 -10.576 12.489 1.00 94.25 804 TYR A C 1
ATOM 6276 O O . TYR A 1 804 ? 22.170 -9.991 12.025 1.00 94.25 804 TYR A O 1
ATOM 6284 N N . MET A 1 805 ? 24.192 -10.954 11.729 1.00 93.75 805 MET A N 1
ATOM 6285 C CA . MET A 1 805 ? 24.402 -10.534 10.326 1.00 93.75 805 MET A CA 1
ATOM 6286 C C . MET A 1 805 ? 24.950 -11.645 9.406 1.00 93.75 805 MET A C 1
ATOM 6288 O O . MET A 1 805 ? 25.470 -11.330 8.337 1.00 93.75 805 MET A O 1
ATOM 6292 N N . ASP A 1 806 ? 24.864 -12.923 9.783 1.00 96.12 806 ASP A N 1
ATOM 6293 C CA . ASP A 1 806 ? 25.271 -14.007 8.874 1.00 96.12 806 ASP A CA 1
ATOM 6294 C C . ASP A 1 806 ? 24.169 -14.244 7.815 1.00 96.12 806 ASP A C 1
ATOM 6296 O O . ASP A 1 806 ? 22.972 -14.188 8.152 1.00 96.12 806 ASP A O 1
ATOM 6300 N N . PRO A 1 807 ? 24.535 -14.524 6.547 1.00 95.81 807 PRO A N 1
ATOM 6301 C CA . PRO A 1 807 ? 23.590 -14.975 5.531 1.00 95.81 807 PRO A CA 1
ATOM 6302 C C . PRO A 1 807 ? 22.775 -16.171 6.029 1.00 95.81 807 PRO A C 1
ATOM 6304 O O . PRO A 1 807 ? 23.297 -17.083 6.672 1.00 95.81 807 PRO A O 1
ATOM 6307 N N . SER A 1 808 ? 21.463 -16.093 5.834 1.00 97.06 808 SER A N 1
ATOM 6308 C CA . SER A 1 808 ? 20.492 -17.068 6.342 1.00 97.06 808 SER A CA 1
ATOM 6309 C C . SER A 1 808 ? 19.126 -16.969 5.646 1.00 97.06 808 SER A C 1
ATOM 6311 O O . SER A 1 808 ? 18.149 -17.558 6.108 1.00 97.06 808 SER A O 1
ATOM 6313 N N . LEU A 1 809 ? 19.003 -16.202 4.559 1.00 96.25 809 LEU A N 1
ATOM 6314 C CA . LEU A 1 809 ? 17.761 -16.030 3.807 1.00 96.25 809 LEU A CA 1
ATOM 6315 C C . LEU A 1 809 ? 17.287 -17.358 3.212 1.00 96.25 809 LEU A C 1
ATOM 6317 O O . LEU A 1 809 ? 16.086 -17.617 3.278 1.00 96.25 809 LEU A O 1
ATOM 6321 N N . ASP A 1 810 ? 18.190 -18.203 2.709 1.00 95.81 810 ASP A N 1
ATOM 6322 C CA . ASP A 1 810 ? 17.836 -19.520 2.164 1.00 95.81 810 ASP A CA 1
ATOM 6323 C C . ASP A 1 810 ? 17.221 -20.420 3.251 1.00 95.81 810 ASP A C 1
ATOM 6325 O O . ASP A 1 810 ? 16.100 -20.906 3.091 1.00 95.81 810 ASP A O 1
ATOM 6329 N N . GLU A 1 811 ? 17.892 -20.555 4.403 1.00 96.06 811 GLU A N 1
ATOM 6330 C CA . GLU A 1 811 ? 17.405 -21.344 5.549 1.00 96.06 811 GLU A CA 1
ATOM 6331 C C . GLU A 1 811 ? 16.031 -20.870 6.044 1.00 96.06 811 GLU A C 1
ATOM 6333 O O . GLU A 1 811 ? 15.165 -21.674 6.403 1.00 96.06 811 GLU A O 1
ATOM 6338 N N . ARG A 1 812 ? 15.821 -19.547 6.072 1.00 97.25 812 ARG A N 1
ATOM 6339 C CA . ARG A 1 812 ? 14.557 -18.942 6.503 1.00 97.25 812 ARG A CA 1
ATOM 6340 C C . ARG A 1 812 ? 13.455 -19.172 5.477 1.00 97.25 812 ARG A C 1
ATOM 6342 O O . ARG A 1 812 ? 12.339 -19.492 5.881 1.00 97.25 812 ARG A O 1
ATOM 6349 N N . GLN A 1 813 ? 13.751 -18.996 4.187 1.00 95.31 813 GLN A N 1
ATOM 6350 C CA . GLN A 1 813 ? 12.811 -19.181 3.077 1.00 95.31 813 GLN A CA 1
ATOM 6351 C C . GLN A 1 813 ? 12.317 -20.627 3.002 1.00 95.31 813 GLN A C 1
ATOM 6353 O O . GLN A 1 813 ? 11.103 -20.831 2.941 1.00 95.31 813 GLN A O 1
ATOM 6358 N N . ASP A 1 814 ? 13.213 -21.609 3.126 1.00 94.94 814 ASP A N 1
ATOM 6359 C CA . ASP A 1 814 ? 12.859 -23.034 3.155 1.00 94.94 814 ASP A CA 1
ATOM 6360 C C . ASP A 1 814 ? 11.844 -23.359 4.275 1.00 94.94 814 ASP A C 1
ATOM 6362 O O . ASP A 1 814 ? 10.931 -24.163 4.072 1.00 94.94 814 ASP A O 1
ATOM 6366 N N . ILE A 1 815 ? 11.933 -22.690 5.436 1.00 97.00 815 ILE A N 1
ATOM 6367 C CA . ILE A 1 815 ? 10.932 -22.800 6.513 1.00 97.00 815 ILE A CA 1
ATOM 6368 C C . ILE A 1 815 ? 9.614 -22.113 6.118 1.00 97.00 815 ILE A C 1
ATOM 6370 O O . ILE A 1 815 ? 8.550 -22.737 6.151 1.00 97.00 815 ILE A O 1
ATOM 6374 N N . VAL A 1 816 ? 9.641 -20.819 5.774 1.00 96.69 816 VAL A N 1
ATOM 6375 C CA . VAL A 1 816 ? 8.393 -20.041 5.625 1.00 96.69 816 VAL A CA 1
ATOM 6376 C C . VAL A 1 816 ? 7.559 -20.456 4.413 1.00 96.69 816 VAL A C 1
ATOM 6378 O O . VAL A 1 816 ? 6.333 -20.409 4.493 1.00 96.69 816 VAL A O 1
ATOM 6381 N N . VAL A 1 817 ? 8.180 -20.921 3.324 1.00 94.88 817 VAL A N 1
ATOM 6382 C CA . VAL A 1 817 ? 7.473 -21.398 2.121 1.00 94.88 817 VAL A CA 1
ATOM 6383 C C . VAL A 1 817 ? 6.624 -22.645 2.415 1.00 94.88 817 VAL A C 1
ATOM 6385 O O . VAL A 1 817 ? 5.536 -22.811 1.851 1.00 94.88 817 VAL A O 1
ATOM 6388 N N . GLU A 1 818 ? 7.063 -23.504 3.338 1.00 95.38 818 GLU A N 1
ATOM 6389 C CA . GLU A 1 818 ? 6.281 -24.649 3.816 1.00 95.38 818 GLU A CA 1
ATOM 6390 C C . GLU A 1 818 ? 5.271 -24.269 4.907 1.00 95.38 818 GLU A C 1
ATOM 6392 O O . GLU A 1 818 ? 4.116 -24.697 4.854 1.00 95.38 818 GLU A O 1
ATOM 6397 N N . GLU A 1 819 ? 5.670 -23.457 5.884 1.00 97.81 819 GLU A N 1
ATOM 6398 C CA . GLU A 1 819 ? 4.917 -23.300 7.135 1.00 97.81 819 GLU A CA 1
ATOM 6399 C C . GLU A 1 819 ? 3.850 -22.197 7.103 1.00 97.81 819 GLU A C 1
ATOM 6401 O O . GLU A 1 819 ? 2.784 -22.367 7.701 1.00 97.81 819 GLU A O 1
ATOM 6406 N N . VAL A 1 820 ? 4.050 -21.117 6.335 1.00 98.19 820 VAL A N 1
ATOM 6407 C CA . VAL A 1 820 ? 3.022 -20.078 6.112 1.00 98.19 820 VAL A CA 1
ATOM 6408 C C . VAL A 1 820 ? 1.711 -20.680 5.570 1.00 98.19 820 VAL A C 1
ATOM 6410 O O . VAL A 1 820 ? 0.664 -20.489 6.195 1.00 98.19 820 VAL A O 1
ATOM 6413 N N . PRO A 1 821 ? 1.694 -21.458 4.467 1.00 97.88 821 PRO A N 1
ATOM 6414 C CA . PRO A 1 821 ? 0.450 -22.037 3.957 1.00 97.88 821 PRO A CA 1
ATOM 6415 C C . PRO A 1 821 ? -0.138 -23.129 4.875 1.00 97.88 821 PRO A C 1
ATOM 6417 O O . PRO A 1 821 ? -1.356 -23.329 4.867 1.00 97.88 821 PRO A O 1
ATOM 6420 N N . ARG A 1 822 ? 0.674 -23.804 5.707 1.00 98.19 822 ARG A N 1
ATOM 6421 C CA . ARG A 1 822 ? 0.195 -24.778 6.710 1.00 98.19 822 ARG A CA 1
ATOM 6422 C C . ARG A 1 822 ? -0.545 -24.094 7.861 1.00 98.19 822 ARG A C 1
ATOM 6424 O O . ARG A 1 822 ? -1.673 -24.483 8.159 1.00 98.19 822 ARG A O 1
ATOM 6431 N N . LEU A 1 823 ? 0.022 -23.041 8.449 1.00 98.69 823 LEU A N 1
ATOM 6432 C CA . LEU A 1 823 ? -0.634 -22.283 9.520 1.00 98.69 823 LEU A CA 1
ATOM 6433 C C . LEU A 1 823 ? -1.878 -21.534 9.001 1.00 98.69 823 LEU A C 1
ATOM 6435 O O . LEU A 1 823 ? -2.935 -21.539 9.640 1.00 98.69 823 LEU A O 1
ATOM 6439 N N . ALA A 1 824 ? -1.797 -20.976 7.790 1.00 98.69 824 ALA A N 1
ATOM 6440 C CA . ALA A 1 824 ? -2.930 -20.384 7.082 1.00 98.69 824 ALA A CA 1
ATOM 6441 C C . ALA A 1 824 ? -4.096 -21.367 6.883 1.00 98.69 824 ALA A C 1
ATOM 6443 O O . ALA A 1 824 ? -5.255 -21.000 7.097 1.00 98.69 824 ALA A O 1
ATOM 6444 N N . LYS A 1 825 ? -3.809 -22.629 6.524 1.00 98.75 825 LYS A N 1
ATOM 6445 C CA . LYS A 1 825 ? -4.814 -23.697 6.389 1.00 98.75 825 LYS A CA 1
ATOM 6446 C C . LYS A 1 825 ? -5.594 -23.907 7.684 1.00 98.75 825 LYS A C 1
ATOM 6448 O O . LYS A 1 825 ? -6.806 -24.097 7.620 1.00 98.75 825 LYS A O 1
ATOM 6453 N N . GLU A 1 826 ? -4.952 -23.859 8.850 1.00 98.75 826 GLU A N 1
ATOM 6454 C CA . GLU A 1 826 ? -5.650 -24.025 10.130 1.00 98.75 826 GLU A CA 1
ATOM 6455 C C . GLU A 1 826 ? -6.626 -22.884 10.426 1.00 98.75 826 GLU A C 1
ATOM 6457 O O . GLU A 1 826 ? -7.769 -23.135 10.821 1.00 98.75 826 GLU A O 1
ATOM 6462 N N . ALA A 1 827 ? -6.201 -21.635 10.219 1.00 98.88 827 ALA A N 1
ATOM 6463 C CA . ALA A 1 827 ? -7.065 -20.470 10.384 1.00 98.88 827 ALA A CA 1
ATOM 6464 C C . ALA A 1 827 ? -8.239 -20.513 9.389 1.00 98.88 827 ALA A C 1
ATOM 6466 O O . ALA A 1 827 ? -9.398 -20.384 9.789 1.00 98.88 827 ALA A O 1
ATOM 6467 N N . ALA A 1 828 ? -7.958 -20.788 8.112 1.00 98.88 828 ALA A N 1
ATOM 6468 C CA . ALA A 1 828 ? -8.967 -20.893 7.061 1.00 98.88 828 ALA A CA 1
ATOM 6469 C C . ALA A 1 828 ? -9.959 -22.041 7.301 1.00 98.88 828 ALA A C 1
ATOM 6471 O O . ALA A 1 828 ? -11.161 -21.849 7.143 1.00 98.88 828 ALA A O 1
ATOM 6472 N N . ALA A 1 829 ? -9.499 -23.210 7.757 1.00 98.81 829 ALA A N 1
ATOM 6473 C CA . ALA A 1 829 ? -10.376 -24.329 8.097 1.00 98.81 829 ALA A CA 1
ATOM 6474 C C . ALA A 1 829 ? -11.321 -23.992 9.264 1.00 98.81 829 ALA A C 1
ATOM 6476 O O . ALA A 1 829 ? -12.488 -24.386 9.235 1.00 98.81 829 ALA A O 1
ATOM 6477 N N . LYS A 1 830 ? -10.859 -23.228 10.266 1.00 98.88 830 LYS A N 1
ATOM 6478 C CA . LYS A 1 830 ? -11.717 -22.724 11.353 1.00 98.88 830 LYS A CA 1
ATOM 6479 C C . LYS A 1 830 ? -12.750 -21.718 10.830 1.00 98.88 830 LYS A C 1
ATOM 6481 O O . LYS A 1 830 ? -13.918 -21.842 11.186 1.00 98.88 830 LYS A O 1
ATOM 6486 N N . ALA A 1 831 ? -12.351 -20.793 9.951 1.00 98.75 831 ALA A N 1
ATOM 6487 C CA . ALA A 1 831 ? -13.256 -19.817 9.339 1.00 98.75 831 ALA A CA 1
ATOM 6488 C C . ALA A 1 831 ? -14.330 -20.487 8.459 1.00 98.75 831 ALA A C 1
ATOM 6490 O O . ALA A 1 831 ? -15.514 -20.218 8.622 1.00 98.75 831 ALA A O 1
ATOM 6491 N N . ILE A 1 832 ? -13.945 -21.421 7.582 1.00 98.62 832 ILE A N 1
ATOM 6492 C CA . ILE A 1 832 ? -14.880 -22.180 6.731 1.00 98.62 832 ILE A CA 1
ATOM 6493 C C . ILE A 1 832 ? -15.843 -23.014 7.592 1.00 98.62 832 ILE A C 1
ATOM 6495 O O . ILE A 1 832 ? -17.048 -23.013 7.349 1.00 98.62 832 ILE A O 1
ATOM 6499 N N . LYS A 1 833 ? -15.339 -23.677 8.644 1.00 98.19 833 LYS A N 1
ATOM 6500 C CA . LYS A 1 833 ? -16.176 -24.442 9.582 1.00 98.19 833 LYS A CA 1
ATOM 6501 C C . LYS A 1 833 ? -17.205 -23.565 10.301 1.00 98.19 833 LYS A C 1
ATOM 6503 O O . LYS A 1 833 ? -18.316 -24.024 10.545 1.00 98.19 833 LYS A O 1
ATOM 6508 N N . GLU A 1 834 ? -16.836 -22.341 10.670 1.00 98.06 834 GLU A N 1
ATOM 6509 C CA . GLU A 1 834 ? -17.752 -21.392 11.307 1.00 98.06 834 GLU A CA 1
ATOM 6510 C C . GLU A 1 834 ? -18.785 -20.832 10.314 1.00 98.06 834 GLU A C 1
ATOM 6512 O O . GLU A 1 834 ? -19.963 -20.729 10.652 1.00 98.06 834 GLU A O 1
ATOM 6517 N N . TRP A 1 835 ? -18.360 -20.535 9.082 1.00 98.12 835 TRP A N 1
ATOM 6518 C CA . TRP A 1 835 ? -19.222 -20.060 7.994 1.00 98.12 835 TRP A CA 1
ATOM 6519 C C . TRP A 1 835 ? -20.318 -21.068 7.621 1.00 98.12 835 TRP A C 1
ATOM 6521 O O . TRP A 1 835 ? -21.420 -20.670 7.248 1.00 98.12 835 TRP A O 1
ATOM 6531 N N . GLY A 1 836 ? -20.037 -22.368 7.756 1.00 95.44 836 GLY A N 1
ATOM 6532 C CA . GLY A 1 836 ? -21.043 -23.433 7.685 1.00 95.44 836 GLY A CA 1
ATOM 6533 C C . GLY A 1 836 ? -21.499 -23.825 6.275 1.00 95.44 836 GLY A C 1
ATOM 6534 O O . GLY A 1 836 ? -22.418 -24.632 6.148 1.00 95.44 836 GLY A O 1
ATOM 6535 N N . ARG A 1 837 ? -20.862 -23.289 5.227 1.00 95.75 837 ARG A N 1
ATOM 6536 C CA . ARG A 1 837 ? -21.065 -23.680 3.820 1.00 95.75 837 ARG A CA 1
ATOM 6537 C C . ARG A 1 837 ? -19.934 -24.568 3.307 1.00 95.75 837 ARG A C 1
ATOM 6539 O O . ARG A 1 837 ? -18.902 -24.717 3.965 1.00 95.75 837 ARG A O 1
ATOM 6546 N N . ASP A 1 838 ? -20.132 -25.169 2.134 1.00 95.88 838 ASP A N 1
ATOM 6547 C CA . ASP A 1 838 ? -19.074 -25.948 1.498 1.00 95.88 838 ASP A CA 1
ATOM 6548 C C . ASP A 1 838 ? -17.942 -25.029 1.018 1.00 95.88 838 ASP A C 1
ATOM 6550 O O . ASP A 1 838 ? -18.155 -23.914 0.542 1.00 95.88 838 ASP A O 1
ATOM 6554 N N . LYS A 1 839 ? -16.710 -25.517 1.111 1.00 95.75 839 LYS A N 1
ATOM 6555 C CA . LYS A 1 839 ? -15.523 -24.832 0.597 1.00 95.75 839 LYS A CA 1
ATOM 6556 C C . LYS A 1 839 ? -15.552 -24.652 -0.931 1.00 95.75 839 LYS A C 1
ATOM 6558 O O . LYS A 1 839 ? -14.840 -23.789 -1.436 1.00 95.75 839 LYS A O 1
ATOM 6563 N N . SER A 1 840 ? -16.363 -25.428 -1.661 1.00 95.38 840 SER A N 1
ATOM 6564 C CA . SER A 1 840 ? -16.621 -25.234 -3.094 1.00 95.38 840 SER A CA 1
ATOM 6565 C C . SER A 1 840 ? -17.306 -23.905 -3.408 1.00 95.38 840 SER A C 1
ATOM 6567 O O . SER A 1 840 ? -17.189 -23.418 -4.527 1.00 95.38 840 SER A O 1
ATOM 6569 N N . ASP A 1 841 ? -17.999 -23.316 -2.430 1.00 96.19 841 ASP A N 1
ATOM 6570 C CA . ASP A 1 841 ? -18.660 -22.019 -2.571 1.00 96.19 841 ASP A CA 1
ATOM 6571 C C . ASP A 1 841 ? -17.676 -20.839 -2.443 1.00 96.19 841 ASP A C 1
ATOM 6573 O O . ASP A 1 841 ? -18.062 -19.690 -2.660 1.00 96.19 841 ASP A O 1
ATOM 6577 N N . VAL A 1 842 ? -16.406 -21.087 -2.088 1.00 97.88 842 VAL A N 1
ATOM 6578 C CA . VAL A 1 842 ? -15.356 -20.058 -2.100 1.00 97.88 842 VAL A CA 1
ATOM 6579 C C . VAL A 1 842 ? -14.999 -19.736 -3.549 1.00 97.88 842 VAL A C 1
ATOM 6581 O O . VAL A 1 842 ? -14.550 -20.592 -4.302 1.00 97.88 842 VAL A O 1
ATOM 6584 N N . THR A 1 843 ? -15.172 -18.469 -3.920 1.00 96.00 843 THR A N 1
ATOM 6585 C CA . THR A 1 843 ? -14.943 -17.960 -5.286 1.00 96.00 843 THR A CA 1
ATOM 6586 C C . THR A 1 843 ? -13.612 -17.226 -5.442 1.00 96.00 843 THR A C 1
ATOM 6588 O O . THR A 1 843 ? -13.048 -17.180 -6.532 1.00 96.00 843 THR A O 1
ATOM 6591 N N . HIS A 1 844 ? -13.116 -16.633 -4.354 1.00 97.62 844 HIS A N 1
ATOM 6592 C CA . HIS A 1 844 ? -11.939 -15.770 -4.347 1.00 97.62 844 HIS A CA 1
ATOM 6593 C C . HIS A 1 844 ? -11.071 -16.053 -3.116 1.00 97.62 844 HIS A C 1
ATOM 6595 O O . HIS A 1 844 ? -11.597 -16.376 -2.048 1.00 97.62 844 HIS A O 1
ATOM 6601 N N . LEU A 1 845 ? -9.758 -15.878 -3.253 1.00 98.25 845 LEU A N 1
ATOM 6602 C CA . LEU A 1 845 ? -8.782 -15.945 -2.164 1.00 98.25 845 LEU A CA 1
ATOM 6603 C C . LEU A 1 845 ? -7.909 -14.686 -2.176 1.00 98.25 845 LEU A C 1
ATOM 6605 O O . LEU A 1 845 ? -7.219 -14.429 -3.157 1.00 98.25 845 LEU A O 1
ATOM 6609 N N . VAL A 1 846 ? -7.905 -13.930 -1.079 1.00 98.12 846 VAL A N 1
ATOM 6610 C CA . VAL A 1 846 ? -6.966 -12.821 -0.850 1.00 98.12 846 VAL A CA 1
ATOM 6611 C C . VAL A 1 846 ? -6.034 -13.234 0.283 1.00 98.12 846 VAL A C 1
ATOM 6613 O O . VAL A 1 846 ? -6.484 -13.380 1.417 1.00 98.12 846 VAL A O 1
ATOM 6616 N N . PHE A 1 847 ? -4.755 -13.446 -0.016 1.00 98.12 847 PHE A N 1
ATOM 6617 C CA . PHE A 1 847 ? -3.749 -13.910 0.942 1.00 98.12 847 PHE A CA 1
ATOM 6618 C C . PHE A 1 847 ? -2.681 -12.828 1.138 1.00 98.12 847 PHE A C 1
ATOM 6620 O O . PHE A 1 847 ? -2.137 -12.325 0.155 1.00 98.12 847 PHE A O 1
ATOM 6627 N N . CYS A 1 848 ? -2.326 -12.503 2.384 1.00 97.19 848 CYS A N 1
ATOM 6628 C CA . CYS A 1 848 ? -1.141 -11.703 2.691 1.00 97.19 848 CYS A CA 1
ATOM 6629 C C . CYS A 1 848 ? -0.164 -12.380 3.663 1.00 97.19 848 CYS A C 1
ATOM 6631 O O . CYS A 1 848 ? -0.564 -13.061 4.612 1.00 97.19 848 CYS A O 1
ATOM 6633 N N . SER A 1 849 ? 1.128 -12.137 3.438 1.00 95.56 849 SER A N 1
ATOM 6634 C CA . SER A 1 849 ? 2.210 -12.471 4.366 1.00 95.56 849 SER A CA 1
ATOM 6635 C C . SER A 1 849 ? 3.389 -11.517 4.190 1.00 95.56 849 SER A C 1
ATOM 6637 O O . SER A 1 849 ? 3.656 -11.029 3.094 1.00 95.56 849 SER A O 1
ATOM 6639 N N . THR A 1 850 ? 4.133 -11.268 5.260 1.00 91.31 850 THR A N 1
ATOM 6640 C CA . THR A 1 850 ? 5.412 -10.550 5.232 1.00 91.31 850 THR A CA 1
ATOM 6641 C C . THR A 1 850 ? 6.582 -11.486 4.867 1.00 91.31 850 THR A C 1
ATOM 6643 O O . THR A 1 850 ? 7.720 -11.033 4.756 1.00 91.31 850 THR A O 1
ATOM 6646 N N . SER A 1 851 ? 6.325 -12.787 4.669 1.00 87.44 851 SER A N 1
ATOM 6647 C CA . SER A 1 851 ? 7.338 -13.814 4.401 1.00 87.44 851 SER A CA 1
ATOM 6648 C C . SER A 1 851 ? 6.902 -14.856 3.361 1.00 87.44 851 SER A C 1
ATOM 6650 O O . SER A 1 851 ? 5.743 -14.900 2.954 1.00 87.44 851 SER A O 1
ATOM 6652 N N . GLY A 1 852 ? 7.840 -15.701 2.915 1.00 88.12 852 GLY A N 1
ATOM 6653 C CA . GLY A 1 852 ? 7.552 -16.845 2.041 1.00 88.12 852 GLY A CA 1
ATOM 6654 C C . GLY A 1 852 ? 7.307 -16.465 0.589 1.00 88.12 852 GLY A C 1
ATOM 6655 O O . GLY A 1 852 ? 6.416 -17.033 -0.045 1.00 88.12 852 GLY A O 1
ATOM 6656 N N . VAL A 1 853 ? 8.069 -15.491 0.082 1.00 90.44 853 VAL A N 1
ATOM 6657 C CA . VAL A 1 853 ? 8.005 -15.040 -1.313 1.00 90.44 853 VAL A CA 1
ATOM 6658 C C . VAL A 1 853 ? 8.506 -16.161 -2.222 1.00 90.44 853 VAL A C 1
ATOM 6660 O O . VAL A 1 853 ? 9.696 -16.470 -2.217 1.00 90.44 853 VAL A O 1
ATOM 6663 N N . ASP A 1 854 ? 7.596 -16.771 -2.982 1.00 88.44 854 ASP A N 1
ATOM 6664 C CA . ASP A 1 854 ? 7.865 -17.948 -3.815 1.00 88.44 854 ASP A CA 1
ATOM 6665 C C . ASP A 1 854 ? 6.905 -18.020 -5.015 1.00 88.44 854 ASP A C 1
ATOM 6667 O O . ASP A 1 854 ? 5.886 -17.321 -5.045 1.00 88.44 854 ASP A O 1
ATOM 6671 N N . MET A 1 855 ? 7.217 -18.857 -6.008 1.00 86.00 855 MET A N 1
ATOM 6672 C CA . MET A 1 855 ? 6.347 -19.128 -7.156 1.00 86.00 855 MET A CA 1
ATOM 6673 C C . MET A 1 855 ? 6.234 -20.639 -7.439 1.00 86.00 855 MET A C 1
ATOM 6675 O O . MET A 1 855 ? 7.218 -21.234 -7.888 1.00 86.00 855 MET A O 1
ATOM 6679 N N . PRO A 1 856 ? 5.043 -21.263 -7.313 1.00 84.88 856 PRO A N 1
ATOM 6680 C CA . PRO A 1 856 ? 3.752 -20.678 -6.923 1.00 84.88 856 PRO A CA 1
ATOM 6681 C C . PRO A 1 856 ? 3.692 -20.230 -5.454 1.00 84.88 856 PRO A C 1
ATOM 6683 O O . PRO A 1 856 ? 4.272 -20.873 -4.585 1.00 84.88 856 PRO A O 1
ATOM 6686 N N . GLY A 1 857 ? 2.936 -19.165 -5.179 1.00 89.62 857 GLY A N 1
ATOM 6687 C CA . GLY A 1 857 ? 2.845 -18.561 -3.849 1.00 89.62 857 GLY A CA 1
ATOM 6688 C C . GLY A 1 857 ? 2.045 -19.357 -2.808 1.00 89.62 857 GLY A C 1
ATOM 6689 O O . GLY A 1 857 ? 1.463 -20.421 -3.063 1.00 89.62 857 GLY A O 1
ATOM 6690 N N . ALA A 1 858 ? 1.988 -18.802 -1.594 1.00 93.50 858 ALA A N 1
ATOM 6691 C CA . ALA A 1 858 ? 1.245 -19.379 -0.471 1.00 93.50 858 ALA A CA 1
ATOM 6692 C C . ALA A 1 858 ? -0.274 -19.468 -0.736 1.00 93.50 858 ALA A C 1
ATOM 6694 O O . ALA A 1 858 ? -0.935 -20.378 -0.234 1.00 93.50 858 ALA A O 1
ATOM 6695 N N . ASP A 1 859 ? -0.816 -18.582 -1.574 1.00 93.06 859 ASP A N 1
ATOM 6696 C CA . ASP A 1 859 ? -2.193 -18.595 -2.077 1.00 93.06 859 ASP A CA 1
ATOM 6697 C C . ASP A 1 859 ? -2.512 -19.875 -2.876 1.00 93.06 859 ASP A C 1
ATOM 6699 O O . ASP A 1 859 ? -3.523 -20.541 -2.633 1.00 93.06 859 ASP A O 1
ATOM 6703 N N . TYR A 1 860 ? -1.623 -20.257 -3.797 1.00 90.62 860 TYR A N 1
ATOM 6704 C CA . TYR A 1 860 ? -1.734 -21.471 -4.599 1.00 90.62 860 TYR A CA 1
ATOM 6705 C C . TYR A 1 860 ? -1.644 -22.709 -3.699 1.00 90.62 860 TYR A C 1
ATOM 6707 O O . TYR A 1 860 ? -2.494 -23.604 -3.760 1.00 90.62 860 TYR A O 1
ATOM 6715 N N . ARG A 1 861 ? -0.632 -22.739 -2.819 1.00 93.00 861 ARG A N 1
ATOM 6716 C CA . ARG A 1 861 ? -0.418 -23.840 -1.868 1.00 93.00 861 ARG A CA 1
ATOM 6717 C C . ARG A 1 861 ? -1.634 -24.013 -0.948 1.00 93.00 861 ARG A C 1
ATOM 6719 O O . ARG A 1 861 ? -2.081 -25.141 -0.733 1.00 93.00 861 ARG A O 1
ATOM 6726 N N . LEU A 1 862 ? -2.240 -22.919 -0.477 1.00 95.88 862 LEU A N 1
ATOM 6727 C CA . LEU A 1 862 ? -3.450 -22.953 0.349 1.00 95.88 862 LEU A CA 1
ATOM 6728 C C . LEU A 1 862 ? -4.668 -23.523 -0.400 1.00 95.88 862 LEU A C 1
ATOM 6730 O O . LEU A 1 862 ? -5.387 -24.343 0.177 1.00 95.88 862 LEU A O 1
ATOM 6734 N N . VAL A 1 863 ? -4.885 -23.153 -1.673 1.00 93.94 863 VAL A N 1
ATOM 6735 C CA . VAL A 1 863 ? -5.965 -23.727 -2.505 1.00 93.94 863 VAL A CA 1
ATOM 6736 C C . VAL A 1 863 ? -5.883 -25.253 -2.526 1.00 93.94 863 VAL A C 1
ATOM 6738 O O . VAL A 1 863 ? -6.898 -25.912 -2.289 1.00 93.94 863 VAL A O 1
ATOM 6741 N N . LYS A 1 864 ? -4.689 -25.833 -2.712 1.00 92.06 864 LYS A N 1
ATOM 6742 C CA . LYS A 1 864 ? -4.511 -27.295 -2.682 1.00 92.06 864 LYS A CA 1
ATOM 6743 C C . LYS A 1 864 ? -4.648 -27.890 -1.280 1.00 92.06 864 LYS A C 1
ATOM 6745 O O . LYS A 1 864 ? -5.313 -28.910 -1.126 1.00 92.06 864 LYS A O 1
ATOM 6750 N N . LEU A 1 865 ? -4.079 -27.256 -0.251 1.00 96.12 865 LEU A N 1
ATOM 6751 C CA . LEU A 1 865 ? -4.138 -27.741 1.137 1.00 96.12 865 LEU A CA 1
ATOM 6752 C C . LEU A 1 865 ? -5.560 -27.786 1.715 1.00 96.12 865 LEU A C 1
ATOM 6754 O O . LEU A 1 865 ? -5.859 -28.655 2.538 1.00 96.12 865 LEU A O 1
ATOM 6758 N N . LEU A 1 866 ? -6.425 -26.855 1.308 1.00 97.00 866 LEU A N 1
ATOM 6759 C CA . LEU A 1 866 ? -7.853 -26.862 1.632 1.00 97.00 866 LEU A CA 1
ATOM 6760 C C . LEU A 1 866 ? -8.671 -27.696 0.633 1.00 97.00 866 LEU A C 1
ATOM 6762 O O . LEU A 1 866 ? -9.748 -28.183 0.981 1.00 97.00 866 LEU A O 1
ATOM 6766 N N . GLY A 1 867 ? -8.184 -27.877 -0.596 1.00 95.31 867 GLY A N 1
ATOM 6767 C CA . GLY A 1 867 ? -8.935 -28.451 -1.711 1.00 95.31 867 GLY A CA 1
ATOM 6768 C C . GLY A 1 867 ? -10.089 -27.542 -2.136 1.00 95.31 867 GLY A C 1
ATOM 6769 O O . GLY A 1 867 ? -11.234 -27.992 -2.149 1.00 95.31 867 GLY A O 1
ATOM 6770 N N . LEU A 1 868 ? -9.791 -26.263 -2.383 1.00 95.50 868 LEU A N 1
ATOM 6771 C CA . LEU A 1 868 ? -10.714 -25.298 -2.990 1.00 95.50 868 LEU A CA 1
ATOM 6772 C C . LEU A 1 868 ? -10.810 -25.529 -4.514 1.00 95.50 868 LEU A C 1
ATOM 6774 O O . LEU A 1 868 ? -9.928 -26.184 -5.079 1.00 95.50 868 LEU A O 1
ATOM 6778 N N . PRO A 1 869 ? -11.834 -24.988 -5.202 1.00 91.38 869 PRO A N 1
ATOM 6779 C CA . PRO A 1 869 ? -11.904 -25.043 -6.660 1.00 91.38 869 PRO A CA 1
ATOM 6780 C C . PRO A 1 869 ? -10.665 -24.426 -7.326 1.00 91.38 869 PRO A C 1
ATOM 6782 O O . PRO A 1 869 ? -10.158 -23.388 -6.904 1.00 91.38 869 PRO A O 1
ATOM 6785 N N . LEU A 1 870 ? -10.195 -25.029 -8.420 1.00 86.19 870 LEU A N 1
ATOM 6786 C CA . LEU A 1 870 ? -9.054 -24.509 -9.188 1.00 86.19 870 LEU A CA 1
ATOM 6787 C C . LEU A 1 870 ? -9.390 -23.247 -10.009 1.00 86.19 870 LEU A C 1
ATOM 6789 O O . LEU A 1 870 ? -8.487 -22.577 -10.509 1.00 86.19 870 LEU A O 1
ATOM 6793 N N . SER A 1 871 ? -10.677 -22.910 -10.101 1.00 84.62 871 SER A N 1
ATOM 6794 C CA . SER A 1 871 ? -11.230 -21.662 -10.640 1.00 84.62 871 SER A CA 1
ATOM 6795 C C . SER A 1 871 ? -11.336 -20.535 -9.598 1.00 84.62 871 SER A C 1
ATOM 6797 O O . SER A 1 871 ? -11.988 -19.526 -9.855 1.00 84.62 871 SER A O 1
ATOM 6799 N N . VAL A 1 872 ? -10.772 -20.704 -8.393 1.00 90.06 872 VAL A N 1
ATOM 6800 C CA . VAL A 1 872 ? -10.711 -19.621 -7.400 1.00 90.06 872 VAL A CA 1
ATOM 6801 C C . VAL A 1 872 ? -9.797 -18.510 -7.907 1.00 90.06 872 VAL A C 1
ATOM 6803 O O . VAL A 1 872 ? -8.603 -18.722 -8.119 1.00 90.06 872 VAL A O 1
ATOM 6806 N N . ASN A 1 873 ? -10.356 -17.306 -8.015 1.00 89.31 873 ASN A N 1
ATOM 6807 C CA . ASN A 1 873 ? -9.621 -16.080 -8.308 1.00 89.31 873 ASN A CA 1
ATOM 6808 C C . ASN A 1 873 ? -8.744 -15.705 -7.102 1.00 89.31 873 ASN A C 1
ATOM 6810 O O . ASN A 1 873 ? -9.253 -15.313 -6.048 1.00 89.31 873 ASN A O 1
ATOM 6814 N N . ARG A 1 874 ? -7.424 -15.812 -7.240 1.00 92.44 874 ARG A N 1
ATOM 6815 C CA . ARG A 1 874 ? -6.452 -15.515 -6.182 1.00 92.44 874 ARG A CA 1
ATOM 6816 C C . ARG A 1 874 ? -5.890 -14.096 -6.302 1.00 92.44 874 ARG A C 1
ATOM 6818 O O . ARG A 1 874 ? -5.890 -13.501 -7.382 1.00 92.44 874 ARG A O 1
ATOM 6825 N N . ILE A 1 875 ? -5.429 -13.565 -5.173 1.00 93.69 875 ILE A N 1
ATOM 6826 C CA . ILE A 1 875 ? -4.575 -12.380 -5.040 1.00 93.69 875 ILE A CA 1
ATOM 6827 C C . ILE A 1 875 ? -3.597 -12.676 -3.898 1.00 93.69 875 ILE A C 1
ATOM 6829 O O . ILE A 1 875 ? -4.027 -12.899 -2.764 1.00 93.69 875 ILE A O 1
ATOM 6833 N N . MET A 1 876 ? -2.298 -12.674 -4.192 1.00 92.75 876 MET A N 1
ATOM 6834 C CA . MET A 1 876 ? -1.225 -12.891 -3.219 1.00 92.75 876 MET A CA 1
ATOM 6835 C C . MET A 1 876 ? -0.455 -11.588 -2.997 1.00 92.75 876 MET A C 1
ATOM 6837 O O . MET A 1 876 ? -0.003 -10.950 -3.947 1.00 92.75 876 MET A O 1
ATOM 6841 N N . LEU A 1 877 ? -0.320 -11.188 -1.735 1.00 94.31 877 LEU A N 1
ATOM 6842 C CA . LEU A 1 877 ? 0.260 -9.912 -1.330 1.00 94.31 877 LEU A CA 1
ATOM 6843 C C . LEU A 1 877 ? 1.419 -10.154 -0.359 1.00 94.31 877 LEU A C 1
ATOM 6845 O O . LEU A 1 877 ? 1.212 -10.508 0.804 1.00 94.31 877 LEU A O 1
ATOM 6849 N N . TYR A 1 878 ? 2.641 -9.960 -0.845 1.00 91.69 878 TYR A N 1
ATOM 6850 C CA . TYR A 1 878 ? 3.859 -10.145 -0.063 1.00 91.69 878 TYR A CA 1
ATOM 6851 C C . TYR A 1 878 ? 4.428 -8.822 0.461 1.00 91.69 878 TYR A C 1
ATOM 6853 O O . TYR A 1 878 ? 4.310 -7.782 -0.188 1.00 91.69 878 TYR A O 1
ATOM 6861 N N . ASN A 1 879 ? 5.104 -8.878 1.611 1.00 84.88 879 ASN A N 1
ATOM 6862 C CA . ASN A 1 879 ? 6.000 -7.827 2.108 1.00 84.88 879 ASN A CA 1
ATOM 6863 C C . ASN A 1 879 ? 5.346 -6.432 2.196 1.00 84.88 879 ASN A C 1
ATOM 6865 O O . ASN A 1 879 ? 5.910 -5.442 1.746 1.00 84.88 879 ASN A O 1
ATOM 6869 N N . GLN A 1 880 ? 4.144 -6.351 2.777 1.00 80.44 880 GLN A N 1
ATOM 6870 C CA . GLN A 1 880 ? 3.441 -5.083 3.060 1.00 80.44 880 GLN A CA 1
ATOM 6871 C C . GLN A 1 880 ? 3.347 -4.753 4.568 1.00 80.44 880 GLN A C 1
ATOM 6873 O O . GLN A 1 880 ? 2.887 -3.669 4.947 1.00 80.44 880 GLN A O 1
ATOM 6878 N N . ALA A 1 881 ? 3.801 -5.672 5.434 1.00 84.56 881 ALA A N 1
ATOM 6879 C CA . ALA A 1 881 ? 3.783 -5.571 6.896 1.00 84.56 881 ALA A CA 1
ATOM 6880 C C . ALA A 1 881 ? 2.420 -5.132 7.476 1.00 84.56 881 ALA A C 1
ATOM 6882 O O . ALA A 1 881 ? 1.370 -5.282 6.863 1.00 84.56 881 ALA A O 1
ATOM 6883 N N . CYS A 1 882 ? 2.407 -4.610 8.699 1.00 91.00 882 CYS A N 1
ATOM 6884 C CA . CYS A 1 882 ? 1.232 -4.566 9.570 1.00 91.00 882 CYS A CA 1
ATOM 6885 C C . CYS A 1 882 ? -0.059 -3.919 9.014 1.00 91.00 882 CYS A C 1
ATOM 6887 O O . CYS A 1 882 ? -1.150 -4.335 9.411 1.00 91.00 882 CYS A O 1
ATOM 6889 N N . HIS A 1 883 ? 0.012 -2.937 8.105 1.00 92.25 883 HIS A N 1
ATOM 6890 C CA . HIS A 1 883 ? -1.192 -2.251 7.605 1.00 92.25 883 HIS A CA 1
ATOM 6891 C C . HIS A 1 883 ? -2.072 -3.115 6.691 1.00 92.25 883 HIS A C 1
ATOM 6893 O O . HIS A 1 883 ? -3.285 -2.896 6.620 1.00 92.25 883 HIS A O 1
ATOM 6899 N N . ILE A 1 884 ? -1.492 -4.131 6.043 1.00 92.31 884 ILE A N 1
ATOM 6900 C CA . ILE A 1 884 ? -2.198 -4.944 5.049 1.00 92.31 884 ILE A CA 1
ATOM 6901 C C . ILE A 1 884 ? -3.375 -5.739 5.629 1.00 92.31 884 ILE A C 1
ATOM 6903 O O . ILE A 1 884 ? -4.334 -6.010 4.913 1.00 92.31 884 ILE A O 1
ATOM 6907 N N . GLY A 1 885 ? -3.383 -6.017 6.939 1.00 92.25 885 GLY A N 1
ATOM 6908 C CA . GLY A 1 885 ? -4.514 -6.673 7.610 1.00 92.25 885 GLY A CA 1
ATOM 6909 C C . GLY A 1 885 ? -5.845 -5.914 7.478 1.00 92.25 885 GLY A C 1
ATOM 6910 O O . GLY A 1 885 ? -6.912 -6.521 7.543 1.00 92.25 885 GLY A O 1
ATOM 6911 N N . ALA A 1 886 ? -5.791 -4.599 7.240 1.00 96.00 886 ALA A N 1
ATOM 6912 C CA . ALA A 1 886 ? -6.943 -3.773 6.881 1.00 96.00 886 ALA A CA 1
ATOM 6913 C C . ALA A 1 886 ? -7.136 -3.671 5.351 1.00 96.00 886 ALA A C 1
ATOM 6915 O O . ALA A 1 886 ? -8.258 -3.770 4.854 1.00 96.00 886 ALA A O 1
ATOM 6916 N N . GLN A 1 887 ? -6.042 -3.541 4.595 1.00 95.19 887 GLN A N 1
ATOM 6917 C CA . GLN A 1 887 ? -6.031 -3.455 3.127 1.00 95.19 887 GLN A CA 1
ATOM 6918 C C . GLN A 1 887 ? -6.683 -4.677 2.448 1.00 95.19 887 GLN A C 1
ATOM 6920 O O . GLN A 1 887 ? -7.442 -4.522 1.495 1.00 95.19 887 GLN A O 1
ATOM 6925 N N . ILE A 1 888 ? -6.460 -5.896 2.953 1.00 96.56 888 ILE A N 1
ATOM 6926 C CA . ILE A 1 888 ? -7.095 -7.116 2.415 1.00 96.56 888 ILE A CA 1
ATOM 6927 C C . ILE A 1 888 ? -8.615 -7.117 2.586 1.00 96.56 888 ILE A C 1
ATOM 6929 O O . ILE A 1 888 ? -9.321 -7.661 1.740 1.00 96.56 888 ILE A O 1
ATOM 6933 N N . LEU A 1 889 ? -9.135 -6.465 3.632 1.00 97.75 889 LEU A N 1
ATOM 6934 C CA . LEU A 1 889 ? -10.573 -6.281 3.824 1.00 97.75 889 LEU A CA 1
ATOM 6935 C C . LEU A 1 889 ? -11.138 -5.252 2.834 1.00 97.75 889 LEU A C 1
ATOM 6937 O O . LEU A 1 889 ? -12.234 -5.459 2.320 1.00 97.75 889 LEU A O 1
ATOM 6941 N N . ARG A 1 890 ? -10.377 -4.200 2.496 1.00 95.62 890 ARG A N 1
ATOM 6942 C CA . ARG A 1 890 ? -10.713 -3.254 1.412 1.00 95.62 890 ARG A CA 1
ATOM 6943 C C . ARG A 1 890 ? -10.785 -3.960 0.052 1.00 95.62 890 ARG A C 1
ATOM 6945 O O . ARG A 1 890 ? -11.780 -3.817 -0.649 1.00 95.62 890 ARG A O 1
ATOM 6952 N N . ILE A 1 891 ? -9.796 -4.791 -0.278 1.00 94.94 891 ILE A N 1
ATOM 6953 C CA . ILE A 1 891 ? -9.782 -5.586 -1.520 1.00 94.94 891 ILE A CA 1
ATOM 6954 C C . ILE A 1 891 ? -10.962 -6.575 -1.549 1.00 94.94 891 ILE A C 1
ATOM 6956 O O . ILE A 1 891 ? -11.705 -6.635 -2.527 1.00 94.94 891 ILE A O 1
ATOM 6960 N N . ALA A 1 892 ? -11.189 -7.315 -0.460 1.00 97.38 892 ALA A N 1
ATOM 6961 C CA . ALA A 1 892 ? -12.301 -8.260 -0.362 1.00 97.38 892 ALA A CA 1
ATOM 6962 C C . ALA A 1 892 ? -13.678 -7.581 -0.415 1.00 97.38 892 ALA A C 1
ATOM 6964 O O . ALA A 1 892 ? -14.622 -8.163 -0.948 1.00 97.38 892 ALA A O 1
ATOM 6965 N N . LYS A 1 893 ? -13.794 -6.351 0.105 1.00 95.56 893 LYS A N 1
ATOM 6966 C CA . LYS A 1 893 ? -14.993 -5.514 -0.000 1.00 95.56 893 LYS A CA 1
ATOM 6967 C C . LYS A 1 893 ? -15.327 -5.210 -1.458 1.00 95.56 893 LYS A C 1
ATOM 6969 O O . LYS A 1 893 ? -16.463 -5.455 -1.853 1.00 95.56 893 LYS A O 1
ATOM 6974 N N . ASP A 1 894 ? -14.367 -4.715 -2.240 1.00 91.06 894 ASP A N 1
ATOM 6975 C CA . ASP A 1 894 ? -14.593 -4.380 -3.652 1.00 91.06 894 ASP A CA 1
ATOM 6976 C C . ASP A 1 894 ? -14.964 -5.619 -4.477 1.00 91.06 894 ASP A C 1
ATOM 6978 O O . ASP A 1 894 ? -15.959 -5.597 -5.204 1.00 91.06 894 ASP A O 1
ATOM 6982 N N . ILE A 1 895 ? -14.250 -6.735 -4.280 1.00 93.12 895 ILE A N 1
ATOM 6983 C CA . ILE A 1 895 ? -14.551 -8.019 -4.933 1.00 93.12 895 ILE A CA 1
ATOM 6984 C C . ILE A 1 895 ? -15.975 -8.487 -4.603 1.00 93.12 895 ILE A C 1
ATOM 6986 O O . ILE A 1 895 ? -16.755 -8.765 -5.515 1.00 93.12 895 ILE A O 1
ATOM 6990 N N . ALA A 1 896 ? -16.330 -8.569 -3.315 1.00 95.12 896 ALA A N 1
ATOM 6991 C CA . ALA A 1 896 ? -17.624 -9.086 -2.867 1.00 95.12 896 ALA A CA 1
ATOM 6992 C C . ALA A 1 896 ? -18.810 -8.184 -3.247 1.00 95.12 896 ALA A C 1
ATOM 6994 O O . ALA A 1 896 ? -19.936 -8.662 -3.360 1.00 95.12 896 ALA A O 1
ATOM 6995 N N . GLU A 1 897 ? -18.578 -6.883 -3.422 1.00 91.06 897 GLU A N 1
ATOM 6996 C CA . GLU A 1 897 ? -19.607 -5.921 -3.818 1.00 91.06 897 GLU A CA 1
ATOM 6997 C C . GLU A 1 897 ? -19.793 -5.832 -5.338 1.00 91.06 897 GLU A C 1
ATOM 6999 O O . GLU A 1 897 ? -20.932 -5.680 -5.798 1.00 91.06 897 GLU A O 1
ATOM 7004 N N . ASN A 1 898 ? -18.713 -5.954 -6.121 1.00 87.62 898 ASN A N 1
ATOM 7005 C CA . ASN A 1 898 ? -18.795 -5.942 -7.581 1.00 87.62 898 ASN A CA 1
ATOM 7006 C C . ASN A 1 898 ? -19.266 -7.287 -8.158 1.00 87.62 898 ASN A C 1
ATOM 7008 O O . ASN A 1 898 ? -19.975 -7.285 -9.163 1.00 87.62 898 ASN A O 1
ATOM 7012 N N . ASN A 1 899 ? -18.945 -8.410 -7.502 1.00 85.31 899 ASN A N 1
ATOM 7013 C CA . ASN A 1 899 ? -19.249 -9.762 -7.976 1.00 85.31 899 ASN A CA 1
ATOM 7014 C C . ASN A 1 899 ? -20.390 -10.400 -7.166 1.00 85.31 899 ASN A C 1
ATOM 7016 O O . ASN A 1 899 ? -20.254 -10.729 -5.988 1.00 85.31 899 ASN A O 1
ATOM 7020 N N . LYS A 1 900 ? -21.540 -10.594 -7.815 1.00 87.56 900 LYS A N 1
ATOM 7021 C CA . LYS A 1 900 ? -22.731 -11.228 -7.242 1.00 87.56 900 LYS A CA 1
ATOM 7022 C C . LYS A 1 900 ? -22.408 -12.641 -6.750 1.00 87.56 900 LYS A C 1
ATOM 7024 O O . LYS A 1 900 ? -21.721 -13.400 -7.423 1.00 87.56 900 LYS A O 1
ATOM 7029 N N . ASP A 1 901 ? -22.960 -12.980 -5.584 1.00 90.50 901 ASP A N 1
ATOM 7030 C CA . ASP A 1 901 ? -22.825 -14.276 -4.904 1.00 90.50 901 ASP A CA 1
ATOM 7031 C C . ASP A 1 901 ? -21.372 -14.657 -4.544 1.00 90.50 901 ASP A C 1
ATOM 7033 O O . ASP A 1 901 ? -21.138 -15.728 -3.986 1.00 90.50 901 ASP A O 1
ATOM 7037 N N . ALA A 1 902 ? -20.401 -13.759 -4.767 1.00 94.75 902 ALA A N 1
ATOM 7038 C CA . ALA A 1 902 ? -19.007 -13.994 -4.436 1.00 94.75 902 ALA A CA 1
ATOM 7039 C C . ALA A 1 902 ? -18.809 -14.187 -2.929 1.00 94.75 902 ALA A C 1
ATOM 7041 O O . ALA A 1 902 ? -19.404 -13.513 -2.076 1.00 94.75 902 ALA A O 1
ATOM 7042 N N . ARG A 1 903 ? -17.929 -15.132 -2.618 1.00 98.00 903 ARG A N 1
ATOM 7043 C CA . ARG A 1 903 ? -17.439 -15.448 -1.280 1.00 98.00 903 ARG A CA 1
ATOM 7044 C C . ARG A 1 903 ? -15.920 -15.458 -1.342 1.00 98.00 903 ARG A C 1
ATOM 7046 O O . ARG A 1 903 ? -15.328 -16.210 -2.124 1.00 98.00 903 ARG A O 1
ATOM 7053 N N . VAL A 1 904 ? -15.323 -14.554 -0.580 1.00 98.62 904 VAL A N 1
ATOM 7054 C CA . VAL A 1 904 ? -13.893 -14.265 -0.543 1.00 98.62 904 VAL A CA 1
ATOM 7055 C C . VAL A 1 904 ? -13.338 -14.841 0.751 1.00 98.62 904 VAL A C 1
ATOM 7057 O O . VAL A 1 904 ? -13.717 -14.407 1.840 1.00 98.62 904 VAL A O 1
ATOM 7060 N N . LEU A 1 905 ? -12.441 -15.815 0.632 1.00 98.88 905 LEU A N 1
ATOM 7061 C CA . LEU A 1 905 ? -11.593 -16.240 1.734 1.00 98.88 905 LEU A CA 1
ATOM 7062 C C . LEU A 1 905 ? -10.436 -15.242 1.836 1.00 98.88 905 LEU A C 1
ATOM 7064 O O . LEU A 1 905 ? -9.613 -15.132 0.933 1.00 98.88 905 LEU A O 1
ATOM 7068 N N . VAL A 1 906 ? -10.392 -14.492 2.926 1.00 98.75 906 VAL A N 1
ATOM 7069 C CA . VAL A 1 906 ? -9.324 -13.539 3.236 1.00 98.75 906 VAL A CA 1
ATOM 7070 C C . VAL A 1 906 ? -8.407 -14.185 4.260 1.00 98.75 906 VAL A C 1
ATOM 7072 O O . VAL A 1 906 ? -8.906 -14.717 5.247 1.00 98.75 906 VAL A O 1
ATOM 7075 N N . VAL A 1 907 ? -7.092 -14.160 4.052 1.00 98.75 907 VAL A N 1
ATOM 7076 C CA . VAL A 1 907 ? -6.114 -14.799 4.943 1.00 98.75 907 VAL A CA 1
ATOM 7077 C C . VAL A 1 907 ? -4.911 -13.892 5.161 1.00 98.75 907 VAL A C 1
ATOM 7079 O O . VAL A 1 907 ? -4.299 -13.425 4.207 1.00 98.75 907 VAL A O 1
ATOM 7082 N N . ALA A 1 908 ? -4.547 -13.699 6.423 1.00 98.56 908 ALA A N 1
ATOM 7083 C CA . ALA A 1 908 ? -3.288 -13.106 6.845 1.00 98.56 908 ALA A CA 1
ATOM 7084 C C . ALA A 1 908 ? -2.503 -14.159 7.628 1.00 98.56 908 ALA A C 1
ATOM 7086 O O . ALA A 1 908 ? -3.048 -14.734 8.571 1.00 98.56 908 ALA A O 1
ATOM 7087 N N . CYS A 1 909 ? -1.253 -14.432 7.256 1.00 98.31 909 CYS A N 1
ATOM 7088 C CA . CYS A 1 909 ? -0.409 -15.403 7.954 1.00 98.31 909 CYS A CA 1
ATOM 7089 C C . CYS A 1 909 ? 1.021 -14.888 8.079 1.00 98.31 909 CYS A C 1
ATOM 7091 O O . CYS A 1 909 ? 1.659 -14.576 7.077 1.00 98.31 909 CYS A O 1
ATOM 7093 N N . GLU A 1 910 ? 1.524 -14.816 9.307 1.00 97.06 910 GLU A N 1
ATOM 7094 C CA . GLU A 1 910 ? 2.769 -14.131 9.641 1.00 97.06 910 GLU A CA 1
ATOM 7095 C C . GLU A 1 910 ? 3.640 -15.029 10.522 1.00 97.06 910 GLU A C 1
ATOM 7097 O O . GLU A 1 910 ? 3.169 -15.556 11.533 1.00 97.06 910 GLU A O 1
ATOM 7102 N N . LEU A 1 911 ? 4.907 -15.187 10.129 1.00 96.06 911 LEU A N 1
ATOM 7103 C CA . LEU A 1 911 ? 5.947 -15.890 10.885 1.00 96.06 911 LEU A CA 1
ATOM 7104 C C . LEU A 1 911 ? 7.153 -14.960 11.066 1.00 96.06 911 LEU A C 1
ATOM 7106 O O . LEU A 1 911 ? 7.643 -14.376 10.095 1.00 96.06 911 LEU A O 1
ATOM 7110 N N . ASN A 1 912 ? 7.674 -14.855 12.287 1.00 93.25 912 ASN A N 1
ATOM 7111 C CA . ASN A 1 912 ? 8.822 -14.018 12.632 1.00 93.25 912 ASN A CA 1
ATOM 7112 C C . ASN A 1 912 ? 10.172 -14.579 12.134 1.00 93.25 912 ASN A C 1
ATOM 7114 O O . ASN A 1 912 ? 11.203 -13.923 12.287 1.00 93.25 912 ASN A O 1
ATOM 7118 N N . THR A 1 913 ? 10.161 -15.747 11.480 1.00 95.75 913 THR A N 1
ATOM 7119 C CA . THR A 1 913 ? 11.317 -16.475 10.930 1.00 95.75 913 THR A CA 1
ATOM 7120 C C . THR A 1 913 ? 12.254 -15.607 10.089 1.00 95.75 913 THR A C 1
ATOM 7122 O O . THR A 1 913 ? 13.469 -15.746 10.207 1.00 95.75 913 THR A O 1
ATOM 7125 N N . LEU A 1 914 ? 11.737 -14.680 9.270 1.00 92.69 914 LEU A N 1
ATOM 7126 C CA . LEU A 1 914 ? 12.598 -13.782 8.485 1.00 92.69 914 LEU A CA 1
ATOM 7127 C C . LEU A 1 914 ? 13.306 -12.708 9.335 1.00 92.69 914 LEU A C 1
ATOM 7129 O O . LEU A 1 914 ? 14.296 -12.146 8.881 1.00 92.69 914 LEU A O 1
ATOM 7133 N N . ILE A 1 915 ? 12.813 -12.404 10.539 1.00 93.31 915 ILE A N 1
ATOM 7134 C CA . ILE A 1 915 ? 13.260 -11.272 11.371 1.00 93.31 915 ILE A CA 1
ATOM 7135 C C . ILE A 1 915 ? 14.150 -11.730 12.534 1.00 93.31 915 ILE A C 1
ATOM 7137 O O . ILE A 1 915 ? 14.998 -10.957 12.982 1.00 93.31 915 ILE A O 1
ATOM 7141 N N . PHE A 1 916 ? 13.967 -12.955 13.040 1.00 96.19 916 PHE A N 1
ATOM 7142 C CA . PHE A 1 916 ? 14.740 -13.492 14.166 1.00 96.19 916 PHE A CA 1
ATOM 7143 C C . PHE A 1 916 ? 16.250 -13.440 13.887 1.00 96.19 916 PHE A C 1
ATOM 7145 O O . PHE A 1 916 ? 16.700 -13.940 12.862 1.00 96.19 916 PHE A O 1
ATOM 7152 N N . ARG A 1 917 ? 17.040 -12.836 14.773 1.00 95.88 917 ARG A N 1
ATOM 7153 C CA . ARG A 1 917 ? 18.504 -12.743 14.642 1.00 95.88 917 ARG A CA 1
ATOM 7154 C C . ARG A 1 917 ? 19.150 -12.584 16.007 1.00 95.88 917 ARG A C 1
ATOM 7156 O O . ARG A 1 917 ? 18.448 -12.300 16.973 1.00 95.88 917 ARG A O 1
ATOM 7163 N N . GLY A 1 918 ? 20.468 -12.724 16.072 1.00 96.19 918 GLY A N 1
ATOM 7164 C CA . GLY A 1 918 ? 21.258 -12.441 17.266 1.00 96.19 918 GLY A CA 1
ATOM 7165 C C . GLY A 1 918 ? 21.169 -10.976 17.726 1.00 96.19 918 GLY A C 1
ATOM 7166 O O . GLY A 1 918 ? 20.851 -10.086 16.932 1.00 96.19 918 GLY A O 1
ATOM 7167 N N . PRO A 1 919 ? 21.437 -10.693 19.012 1.00 96.50 919 PRO A N 1
ATOM 7168 C CA . PRO A 1 919 ? 21.511 -9.337 19.542 1.00 96.50 919 PRO A CA 1
ATOM 7169 C C . PRO A 1 919 ? 22.830 -8.636 19.169 1.00 96.50 919 PRO A C 1
ATOM 7171 O O . PRO A 1 919 ? 23.885 -9.261 19.123 1.00 96.50 919 PRO A O 1
ATOM 7174 N N . ASP A 1 920 ? 22.779 -7.313 19.001 1.00 94.06 920 ASP A N 1
ATOM 7175 C CA . ASP A 1 920 ? 23.952 -6.439 18.864 1.00 94.06 920 ASP A CA 1
ATOM 7176 C C . ASP A 1 920 ? 23.736 -5.169 19.698 1.00 94.06 920 ASP A C 1
ATOM 7178 O O . ASP A 1 920 ? 22.618 -4.657 19.799 1.00 94.06 920 ASP A O 1
ATOM 7182 N N . GLU A 1 921 ? 24.791 -4.653 20.330 1.00 90.25 921 GLU A N 1
ATOM 7183 C CA . GLU A 1 921 ? 24.694 -3.482 21.212 1.00 90.25 921 GLU A CA 1
ATOM 7184 C C . GLU A 1 921 ? 24.345 -2.182 20.473 1.00 90.25 921 GLU A C 1
ATOM 7186 O O . GLU A 1 921 ? 23.808 -1.254 21.088 1.00 90.25 921 GLU A O 1
ATOM 7191 N N . ARG A 1 922 ? 24.631 -2.123 19.167 1.00 89.38 922 ARG A N 1
ATOM 7192 C CA . ARG A 1 922 ? 24.432 -0.960 18.294 1.00 89.38 922 ARG A CA 1
ATOM 7193 C C . ARG A 1 922 ? 23.018 -0.901 17.715 1.00 89.38 922 ARG A C 1
ATOM 7195 O O . ARG A 1 922 ? 22.562 0.190 17.381 1.00 89.38 922 ARG A O 1
ATOM 7202 N N . ASP A 1 923 ? 22.308 -2.032 17.636 1.00 87.19 923 ASP A N 1
ATOM 7203 C CA . ASP A 1 923 ? 20.940 -2.109 17.107 1.00 87.19 923 ASP A CA 1
ATOM 7204 C C . ASP A 1 923 ? 19.897 -2.431 18.191 1.00 87.19 923 ASP A C 1
ATOM 7206 O O . ASP A 1 923 ? 19.349 -3.529 18.332 1.00 87.19 923 ASP A O 1
ATOM 7210 N N . PHE A 1 924 ? 19.568 -1.388 18.949 1.00 82.62 924 PHE A N 1
ATOM 7211 C CA . PHE A 1 924 ? 18.478 -1.409 19.920 1.00 82.62 924 PHE A CA 1
ATOM 7212 C C . PHE A 1 924 ? 17.085 -1.585 19.276 1.00 82.62 924 PHE A C 1
ATOM 7214 O O . PHE A 1 924 ? 16.153 -2.033 19.947 1.00 82.62 924 PHE A O 1
ATOM 7221 N N . LEU A 1 925 ? 16.913 -1.236 17.995 1.00 82.00 925 LEU A N 1
ATOM 7222 C CA . LEU A 1 925 ? 15.613 -1.290 17.318 1.00 82.00 925 LEU A CA 1
ATOM 7223 C C . LEU A 1 925 ? 15.261 -2.721 16.904 1.00 82.00 925 LEU A C 1
ATOM 7225 O O . LEU A 1 925 ? 14.118 -3.138 17.109 1.00 82.00 925 LEU A O 1
ATOM 7229 N N . SER A 1 926 ? 16.241 -3.504 16.442 1.00 88.00 926 SER A N 1
ATOM 7230 C CA . SER A 1 926 ? 16.090 -4.953 16.272 1.00 88.00 926 SER A CA 1
ATOM 7231 C C . SER A 1 926 ? 15.664 -5.608 17.586 1.00 88.00 926 SER A C 1
ATOM 7233 O O . SER A 1 926 ? 14.670 -6.330 17.592 1.00 88.00 926 SER A O 1
ATOM 7235 N N . LEU A 1 927 ? 16.294 -5.280 18.726 1.00 91.31 927 LEU A N 1
ATOM 7236 C CA . LEU A 1 927 ? 15.877 -5.803 20.039 1.00 91.31 927 LEU A CA 1
ATOM 7237 C C . LEU A 1 927 ? 14.419 -5.468 20.392 1.00 91.31 927 LEU A C 1
ATOM 7239 O O . LEU A 1 927 ? 13.709 -6.319 20.925 1.00 91.31 927 LEU A O 1
ATOM 7243 N N . ALA A 1 928 ? 13.935 -4.262 20.083 1.00 89.50 928 ALA A N 1
ATOM 7244 C CA . ALA A 1 928 ? 12.522 -3.928 20.274 1.00 89.50 928 ALA A CA 1
ATOM 7245 C C . ALA A 1 928 ? 11.600 -4.808 19.403 1.00 89.50 928 ALA A C 1
ATOM 7247 O O . ALA A 1 928 ? 10.567 -5.275 19.885 1.00 89.50 928 ALA A O 1
ATOM 7248 N N . GLY A 1 929 ? 12.008 -5.106 18.163 1.00 91.38 929 GLY A N 1
ATOM 7249 C CA . GLY A 1 929 ? 11.344 -6.076 17.288 1.00 91.38 929 GLY A CA 1
ATOM 7250 C C . GLY A 1 929 ? 11.362 -7.504 17.849 1.00 91.38 929 GLY A C 1
ATOM 7251 O O . GLY A 1 929 ? 10.304 -8.125 17.958 1.00 91.38 929 GLY A O 1
ATOM 7252 N N . GLN A 1 930 ? 12.523 -8.003 18.293 1.00 95.06 930 GLN A N 1
ATOM 7253 C CA . GLN A 1 930 ? 12.661 -9.340 18.893 1.00 95.06 930 GLN A CA 1
ATOM 7254 C C . GLN A 1 930 ? 11.845 -9.499 20.180 1.00 95.06 930 GLN A C 1
ATOM 7256 O O . GLN A 1 930 ? 11.432 -10.610 20.509 1.00 95.06 930 GLN A O 1
ATOM 7261 N N . ALA A 1 931 ? 11.580 -8.416 20.915 1.00 95.25 931 ALA A N 1
ATOM 7262 C CA . ALA A 1 931 ? 10.682 -8.433 22.066 1.00 95.25 931 ALA A CA 1
ATOM 7263 C C . ALA A 1 931 ? 9.193 -8.438 21.669 1.00 95.25 931 ALA A C 1
ATOM 7265 O O . ALA A 1 931 ? 8.376 -8.946 22.432 1.00 95.25 931 ALA A O 1
ATOM 7266 N N . ALA A 1 932 ? 8.822 -7.871 20.517 1.00 93.88 932 ALA A N 1
ATOM 7267 C CA . ALA A 1 932 ? 7.426 -7.614 20.156 1.00 93.88 932 ALA A CA 1
ATOM 7268 C C . ALA A 1 932 ? 6.803 -8.630 19.181 1.00 93.88 932 ALA A C 1
ATOM 7270 O O . ALA A 1 932 ? 5.617 -8.937 19.314 1.00 93.88 932 ALA A O 1
ATOM 7271 N N . PHE A 1 933 ? 7.557 -9.118 18.191 1.00 95.31 933 PHE A N 1
ATOM 7272 C CA . PHE A 1 933 ? 7.000 -9.911 17.089 1.00 95.31 933 PHE A CA 1
ATOM 7273 C C . PHE A 1 933 ? 6.694 -11.367 17.457 1.00 95.31 933 PHE A C 1
ATOM 7275 O O . PHE A 1 933 ? 7.413 -12.012 18.226 1.00 95.31 933 PHE A O 1
ATOM 7282 N N . ALA A 1 934 ? 5.621 -11.890 16.873 1.00 96.94 934 ALA A N 1
ATOM 7283 C CA . ALA A 1 934 ? 5.075 -13.212 17.146 1.00 96.94 934 ALA A CA 1
ATOM 7284 C C . ALA A 1 934 ? 4.407 -13.812 15.903 1.00 96.94 934 ALA A C 1
ATOM 7286 O O . ALA A 1 934 ? 4.164 -13.109 14.922 1.00 96.94 934 ALA A O 1
ATOM 7287 N N . ASP A 1 935 ? 4.064 -15.095 15.986 1.00 98.50 935 ASP A N 1
ATOM 7288 C CA . ASP A 1 935 ? 3.562 -15.866 14.855 1.00 98.50 935 ASP A CA 1
ATOM 7289 C C . ASP A 1 935 ? 2.061 -16.136 14.979 1.00 98.50 935 ASP A C 1
ATOM 7291 O O . ASP A 1 935 ? 1.549 -16.517 16.041 1.00 98.50 935 ASP A O 1
ATOM 7295 N N . GLY A 1 936 ? 1.344 -15.999 13.867 1.00 98.44 936 GLY A N 1
ATOM 7296 C CA . GLY A 1 936 ? -0.091 -16.245 13.832 1.00 98.44 936 GLY A CA 1
ATOM 7297 C C . GLY A 1 936 ? -0.703 -16.117 12.446 1.00 98.44 936 GLY A C 1
ATOM 7298 O O . GLY A 1 936 ? -0.208 -15.399 11.578 1.00 98.44 936 GLY A O 1
ATOM 7299 N N . ALA A 1 937 ? -1.827 -16.801 12.262 1.00 98.75 937 ALA A N 1
ATOM 7300 C CA . ALA A 1 937 ? -2.670 -16.687 11.087 1.00 98.75 937 ALA A CA 1
ATOM 7301 C C . ALA A 1 937 ? -4.117 -16.390 11.472 1.00 98.75 937 ALA A C 1
ATOM 7303 O O . ALA A 1 937 ? -4.653 -16.936 12.438 1.00 98.75 937 ALA A O 1
ATOM 7304 N N . ALA A 1 938 ? -4.767 -15.555 10.676 1.00 98.81 938 ALA A N 1
ATOM 7305 C CA . ALA A 1 938 ? -6.186 -15.272 10.767 1.00 98.81 938 ALA A CA 1
ATOM 7306 C C . ALA A 1 938 ? -6.819 -15.370 9.381 1.00 98.81 938 ALA A C 1
ATOM 7308 O O . ALA A 1 938 ? -6.227 -14.960 8.384 1.00 98.81 938 ALA A O 1
ATOM 7309 N N . ALA A 1 939 ? -8.032 -15.905 9.326 1.00 98.88 939 ALA A N 1
ATOM 7310 C CA . ALA A 1 939 ? -8.804 -16.040 8.108 1.00 98.88 939 ALA A CA 1
ATOM 7311 C C . ALA A 1 939 ? -10.240 -15.564 8.321 1.00 98.88 939 ALA A C 1
ATOM 7313 O O . ALA A 1 939 ? -10.825 -15.783 9.381 1.00 98.88 939 ALA A O 1
ATOM 7314 N N . VAL A 1 940 ? -10.808 -14.930 7.303 1.00 98.69 940 VAL A N 1
ATOM 7315 C CA . VAL A 1 940 ? -12.132 -14.307 7.332 1.00 98.69 940 VAL A CA 1
ATOM 7316 C C . VAL A 1 940 ? -12.895 -14.707 6.075 1.00 98.69 940 VAL A C 1
ATOM 7318 O O . VAL A 1 940 ? -12.329 -14.687 4.984 1.00 98.69 940 VAL A O 1
ATOM 7321 N N . ILE A 1 941 ? -14.179 -15.042 6.204 1.00 98.81 941 ILE A N 1
ATOM 7322 C CA . ILE A 1 941 ? -15.072 -15.155 5.041 1.00 98.81 941 ILE A CA 1
ATOM 7323 C C . ILE A 1 941 ? -15.807 -13.831 4.852 1.00 98.81 941 ILE A C 1
ATOM 7325 O O . ILE A 1 941 ? -16.502 -13.368 5.759 1.00 98.81 941 ILE A O 1
ATOM 7329 N N . VAL A 1 942 ? -15.667 -13.243 3.664 1.00 98.69 942 VAL A N 1
ATOM 7330 C CA . VAL A 1 942 ? -16.344 -12.013 3.239 1.00 98.69 942 VAL A CA 1
ATOM 7331 C C . VAL A 1 942 ? -17.277 -12.313 2.069 1.00 98.69 942 VAL A C 1
ATOM 7333 O O . VAL A 1 942 ? -16.909 -13.014 1.130 1.00 98.69 942 VAL A O 1
ATOM 7336 N N . GLY A 1 943 ? -18.478 -11.744 2.083 1.00 98.00 943 GLY A N 1
ATOM 7337 C CA . GLY A 1 943 ? -19.402 -11.788 0.951 1.00 98.00 943 GLY A CA 1
ATOM 7338 C C . GLY A 1 943 ? -20.513 -10.757 1.099 1.00 98.00 943 GLY A C 1
ATOM 7339 O O . GLY A 1 943 ? -20.819 -10.333 2.211 1.00 98.00 943 GLY A O 1
ATOM 7340 N N . ALA A 1 944 ? -21.128 -10.351 -0.004 1.00 95.19 944 ALA A N 1
ATOM 7341 C CA . ALA A 1 944 ? -22.348 -9.549 0.026 1.00 95.19 944 ALA A CA 1
ATOM 7342 C C . ALA A 1 944 ? -23.592 -10.440 -0.127 1.00 95.19 944 ALA A C 1
ATOM 7344 O O . ALA A 1 944 ? -23.489 -11.604 -0.528 1.00 95.19 944 ALA A O 1
ATOM 7345 N N . ASP A 1 945 ? -24.762 -9.885 0.202 1.00 94.12 945 ASP A N 1
ATOM 7346 C CA . ASP A 1 945 ? -26.058 -10.581 0.195 1.00 94.12 945 ASP A CA 1
ATOM 7347 C C . ASP A 1 945 ? -26.011 -11.918 0.984 1.00 94.12 945 ASP A C 1
ATOM 7349 O O . ASP A 1 945 ? -26.058 -12.997 0.384 1.00 94.12 945 ASP A O 1
ATOM 7353 N N . PRO A 1 946 ? -25.855 -11.878 2.327 1.00 94.00 946 PRO A N 1
ATOM 7354 C CA . PRO A 1 946 ? -25.775 -13.082 3.157 1.00 94.00 946 PRO A CA 1
ATOM 7355 C C . PRO A 1 946 ? -27.062 -13.919 3.082 1.00 94.00 946 PRO A C 1
ATOM 7357 O O . PRO A 1 946 ? -28.173 -13.398 3.206 1.00 94.00 946 PRO A O 1
ATOM 7360 N N . ILE A 1 947 ? -26.912 -15.233 2.915 1.00 92.81 947 ILE A N 1
ATOM 7361 C CA . ILE A 1 947 ? -28.020 -16.185 2.797 1.00 92.81 947 ILE A CA 1
ATOM 7362 C C . ILE A 1 947 ? -28.672 -16.379 4.170 1.00 92.81 947 ILE A C 1
ATOM 7364 O O . ILE A 1 947 ? -28.122 -17.038 5.055 1.00 92.81 947 ILE A O 1
ATOM 7368 N N . GLN A 1 948 ? -29.871 -15.818 4.337 1.00 88.56 948 GLN A N 1
ATOM 7369 C CA . GLN A 1 948 ? -30.625 -15.853 5.590 1.00 88.56 948 GLN A CA 1
ATOM 7370 C C . GLN A 1 948 ? -30.810 -17.287 6.117 1.00 88.56 948 GLN A C 1
ATOM 7372 O O . GLN A 1 948 ? -31.263 -18.176 5.401 1.00 88.56 948 GLN A O 1
ATOM 7377 N N . GLY A 1 949 ? -30.480 -17.499 7.394 1.00 86.62 949 GLY A N 1
ATOM 7378 C CA . GLY A 1 949 ? -30.608 -18.795 8.073 1.00 86.62 949 GLY A CA 1
ATOM 7379 C C . GLY A 1 949 ? -29.459 -19.780 7.821 1.00 86.62 949 GLY A C 1
ATOM 7380 O O . GLY A 1 949 ? -29.350 -20.754 8.561 1.00 86.62 949 GLY A O 1
ATOM 7381 N N . VAL A 1 950 ? -28.588 -19.511 6.842 1.00 89.88 950 VAL A N 1
ATOM 7382 C CA . VAL A 1 950 ? -27.367 -20.290 6.572 1.00 89.88 950 VAL A CA 1
ATOM 7383 C C . VAL A 1 950 ? -26.142 -19.511 7.041 1.00 89.88 950 VAL A C 1
ATOM 7385 O O . VAL A 1 950 ? -25.403 -19.965 7.908 1.00 89.88 950 VAL A O 1
ATOM 7388 N N . GLU A 1 951 ? -25.957 -18.309 6.502 1.00 95.75 951 GLU A N 1
ATOM 7389 C CA . GLU A 1 951 ? -24.806 -17.455 6.777 1.00 95.75 951 GLU A CA 1
ATOM 7390 C C . GLU A 1 951 ? -25.122 -16.490 7.925 1.00 95.75 951 GLU A C 1
ATOM 7392 O O . GLU A 1 951 ? -26.226 -15.945 8.018 1.00 95.75 951 GLU A O 1
ATOM 7397 N N . LYS A 1 952 ? -24.143 -16.264 8.807 1.00 94.56 952 LYS A N 1
ATOM 7398 C CA . LYS A 1 952 ? -24.280 -15.391 9.978 1.00 94.56 952 LYS A CA 1
ATOM 7399 C C . LYS A 1 952 ? -23.391 -14.159 9.820 1.00 94.56 952 LYS A C 1
ATOM 7401 O O . LYS A 1 952 ? -22.181 -14.273 9.972 1.00 94.56 952 LYS A O 1
ATOM 7406 N N . PRO A 1 953 ? -23.958 -12.984 9.505 1.00 96.12 953 PRO A N 1
ATOM 7407 C CA . PRO A 1 953 ? -23.231 -11.724 9.565 1.00 96.12 953 PRO A CA 1
ATOM 7408 C C . PRO A 1 953 ? -22.531 -11.511 10.912 1.00 96.12 953 PRO A C 1
ATOM 7410 O O . PRO A 1 953 ? -23.046 -11.905 11.955 1.00 96.12 953 PRO A O 1
ATOM 7413 N N . ILE A 1 954 ? -21.382 -10.842 10.882 1.00 97.81 954 ILE A N 1
ATOM 7414 C CA . ILE A 1 954 ? -20.640 -10.393 12.066 1.00 97.81 954 ILE A CA 1
ATOM 7415 C C . ILE A 1 954 ? -20.430 -8.878 11.993 1.00 97.81 954 ILE A C 1
ATOM 7417 O O . ILE A 1 954 ? -20.756 -8.170 12.944 1.00 97.81 954 ILE A O 1
ATOM 7421 N N . PHE A 1 955 ? -19.917 -8.379 10.863 1.00 98.31 955 PHE A N 1
ATOM 7422 C CA . PHE A 1 955 ? -19.714 -6.950 10.604 1.00 98.31 955 PHE A CA 1
ATOM 7423 C C . PHE A 1 955 ? -19.983 -6.622 9.127 1.00 98.31 955 PHE A C 1
ATOM 7425 O O . PHE A 1 955 ? -19.484 -7.323 8.247 1.00 98.31 955 PHE A O 1
ATOM 7432 N N . GLU A 1 956 ? -20.720 -5.548 8.839 1.00 97.44 956 GLU A N 1
ATOM 7433 C CA . GLU A 1 956 ? -20.832 -4.964 7.492 1.00 97.44 956 GLU A CA 1
ATOM 7434 C C . GLU A 1 956 ? -19.668 -3.980 7.264 1.00 97.44 956 GLU A C 1
ATOM 7436 O O . GLU A 1 956 ? -19.367 -3.155 8.130 1.00 97.44 956 GLU A O 1
ATOM 7441 N N . MET A 1 957 ? -19.016 -4.030 6.099 1.00 96.25 957 MET A N 1
ATOM 7442 C CA . MET A 1 957 ? -17.919 -3.130 5.725 1.00 96.25 957 MET A CA 1
ATOM 7443 C C . MET A 1 957 ? -18.447 -1.975 4.872 1.00 96.25 957 MET A C 1
ATOM 7445 O O . MET A 1 957 ? -18.807 -2.140 3.702 1.00 96.25 957 MET A O 1
ATOM 7449 N N . MET A 1 958 ? -18.495 -0.776 5.447 1.00 92.50 958 MET A N 1
ATOM 7450 C CA . MET A 1 958 ? -19.270 0.339 4.897 1.00 92.50 958 MET A CA 1
ATOM 7451 C C . MET A 1 958 ? -18.435 1.251 3.993 1.00 92.50 958 MET A C 1
ATOM 7453 O O . MET A 1 958 ? -18.841 1.528 2.862 1.00 92.50 958 MET A O 1
ATOM 7457 N N . SER A 1 959 ? -17.232 1.621 4.426 1.00 91.56 959 SER A N 1
ATOM 7458 C CA . SER A 1 959 ? -16.221 2.317 3.619 1.00 91.56 959 SER A CA 1
ATOM 7459 C C . SER A 1 959 ? -14.819 1.840 4.001 1.00 91.56 959 SER A C 1
ATOM 7461 O O . SER A 1 959 ? -14.624 1.284 5.082 1.00 91.56 959 SER A O 1
ATOM 7463 N N . ALA A 1 960 ? -13.854 2.033 3.105 1.00 92.88 960 ALA A N 1
ATOM 7464 C CA . ALA A 1 960 ? -12.445 1.769 3.359 1.00 92.88 960 ALA A CA 1
ATOM 7465 C C . ALA A 1 960 ? -11.587 2.803 2.614 1.00 92.88 960 ALA A C 1
ATOM 7467 O O . ALA A 1 960 ? -11.924 3.160 1.485 1.00 92.88 960 ALA A O 1
ATOM 7468 N N . ALA A 1 961 ? -10.517 3.291 3.240 1.00 92.56 961 ALA A N 1
ATOM 7469 C CA . ALA A 1 961 ? -9.633 4.310 2.678 1.00 92.56 961 ALA A CA 1
ATOM 7470 C C . ALA A 1 961 ? -8.211 4.207 3.245 1.00 92.56 961 ALA A C 1
ATOM 7472 O O . ALA A 1 961 ? -8.028 3.924 4.432 1.00 92.56 961 ALA A O 1
ATOM 7473 N N . GLN A 1 962 ? -7.219 4.506 2.409 1.00 93.12 962 GLN A N 1
ATOM 7474 C CA . GLN A 1 962 ? -5.811 4.589 2.771 1.00 93.12 962 GLN A CA 1
ATOM 7475 C C . GLN A 1 962 ? -5.336 6.049 2.800 1.00 93.12 962 GLN A C 1
ATOM 7477 O O . GLN A 1 962 ? -5.722 6.863 1.963 1.00 93.12 962 GLN A O 1
ATOM 7482 N N . VAL A 1 963 ? -4.456 6.371 3.746 1.00 92.25 963 VAL A N 1
ATOM 7483 C CA . VAL A 1 963 ? -3.715 7.635 3.804 1.00 92.25 963 VAL A CA 1
ATOM 7484 C C . VAL A 1 963 ? -2.235 7.333 4.008 1.00 92.25 963 VAL A C 1
ATOM 7486 O O . VAL A 1 963 ? -1.857 6.599 4.922 1.00 92.25 963 VAL A O 1
ATOM 7489 N N . THR A 1 964 ? -1.384 7.929 3.180 1.00 89.94 964 THR A N 1
ATOM 7490 C CA . THR A 1 964 ? 0.053 8.033 3.431 1.00 89.94 964 THR A CA 1
ATOM 7491 C C . THR A 1 964 ? 0.347 9.304 4.218 1.00 89.94 964 THR A C 1
ATOM 7493 O O . THR A 1 964 ? -0.065 10.397 3.837 1.00 89.94 964 THR A O 1
ATOM 7496 N N . VAL A 1 965 ? 1.090 9.169 5.313 1.00 88.25 965 VAL A N 1
ATOM 7497 C CA . VAL A 1 965 ? 1.583 10.311 6.086 1.00 88.25 965 VAL A CA 1
ATOM 7498 C C . VAL A 1 965 ? 2.814 10.896 5.373 1.00 88.25 965 VAL A C 1
ATOM 7500 O O . VAL A 1 965 ? 3.719 10.126 5.038 1.00 88.25 965 VAL A O 1
ATOM 7503 N N . PRO A 1 966 ? 2.870 12.220 5.120 1.00 81.31 966 PRO A N 1
ATOM 7504 C CA . PRO A 1 966 ? 4.005 12.852 4.448 1.00 81.31 966 PRO A CA 1
ATOM 7505 C C . PRO A 1 966 ? 5.306 12.725 5.251 1.00 81.31 966 PRO A C 1
ATOM 7507 O O . PRO A 1 966 ? 5.286 12.707 6.483 1.00 81.31 966 PRO A O 1
ATOM 7510 N N . ASP A 1 967 ? 6.425 12.648 4.527 1.00 80.25 967 ASP A N 1
ATOM 7511 C CA . ASP A 1 967 ? 7.810 12.684 5.031 1.00 80.25 967 ASP A CA 1
ATOM 7512 C C . ASP A 1 967 ? 8.095 11.712 6.194 1.00 80.25 967 ASP A C 1
ATOM 7514 O O . ASP A 1 967 ? 8.828 12.001 7.143 1.00 80.25 967 ASP A O 1
ATOM 7518 N N . CYS A 1 968 ? 7.470 10.534 6.117 1.00 80.75 968 CYS A N 1
ATOM 7519 C CA . CYS A 1 968 ? 7.531 9.466 7.113 1.00 80.75 968 CYS A CA 1
ATOM 7520 C C . CYS A 1 968 ? 8.135 8.161 6.561 1.00 80.75 968 CYS A C 1
ATOM 7522 O O . CYS A 1 968 ? 7.931 7.099 7.151 1.00 80.75 968 CYS A O 1
ATOM 7524 N N . GLU A 1 969 ? 8.907 8.218 5.470 1.00 78.56 969 GLU A N 1
ATOM 7525 C CA . GLU A 1 969 ? 9.491 7.049 4.781 1.00 78.56 969 GLU A CA 1
ATOM 7526 C C . GLU A 1 969 ? 10.315 6.191 5.741 1.00 78.56 969 GLU A C 1
ATOM 7528 O O . GLU A 1 969 ? 10.266 4.965 5.712 1.00 78.56 969 GLU A O 1
ATOM 7533 N N . ARG A 1 970 ? 11.076 6.871 6.606 1.00 81.25 970 ARG A N 1
ATOM 7534 C CA . ARG A 1 970 ? 12.023 6.282 7.561 1.00 81.25 970 ARG A CA 1
ATOM 7535 C C . ARG A 1 970 ? 11.392 6.027 8.936 1.00 81.25 970 ARG A C 1
ATOM 7537 O O . ARG A 1 970 ? 12.085 5.580 9.845 1.00 81.25 970 ARG A O 1
ATOM 7544 N N . ALA A 1 971 ? 10.099 6.333 9.112 1.00 84.38 971 ALA A N 1
ATOM 7545 C CA . ALA A 1 971 ? 9.400 6.203 10.393 1.00 84.38 971 ALA A CA 1
ATOM 7546 C C . ALA A 1 971 ? 9.195 4.739 10.799 1.00 84.38 971 ALA A C 1
ATOM 7548 O O . ALA A 1 971 ? 9.293 4.399 11.980 1.00 84.38 971 ALA A O 1
ATOM 7549 N N . VAL A 1 972 ? 8.910 3.884 9.818 1.00 86.94 972 VAL A N 1
ATOM 7550 C CA . VAL A 1 972 ? 8.897 2.428 9.945 1.00 86.94 972 VAL A CA 1
ATOM 7551 C C . VAL A 1 972 ? 9.086 1.812 8.563 1.00 86.94 972 VAL A C 1
ATOM 7553 O O . VAL A 1 972 ? 8.397 2.190 7.615 1.00 86.94 972 VAL A O 1
ATOM 7556 N N . GLY A 1 973 ? 9.999 0.853 8.465 1.00 87.38 973 GLY A N 1
ATOM 7557 C CA . GLY A 1 973 ? 10.353 0.183 7.219 1.00 87.38 973 GLY A CA 1
ATOM 7558 C C . GLY A 1 973 ? 11.197 -1.060 7.473 1.00 87.38 973 GLY A C 1
ATOM 7559 O O . GLY A 1 973 ? 11.559 -1.360 8.614 1.00 87.38 973 GLY A O 1
ATOM 7560 N N . GLY A 1 974 ? 11.504 -1.794 6.410 1.00 89.56 974 GLY A N 1
ATOM 7561 C CA . GLY A 1 974 ? 12.295 -3.012 6.489 1.00 89.56 974 GLY A CA 1
ATOM 7562 C C . GLY A 1 974 ? 12.799 -3.473 5.129 1.00 89.56 974 GLY A C 1
ATOM 7563 O O . GLY A 1 974 ? 12.082 -3.382 4.137 1.00 89.56 974 GLY A O 1
ATOM 7564 N N . HIS A 1 975 ? 14.029 -3.980 5.103 1.00 91.88 975 HIS A N 1
ATOM 7565 C CA . HIS A 1 975 ? 14.725 -4.370 3.879 1.00 91.88 975 HIS A CA 1
ATOM 7566 C C . HIS A 1 975 ? 14.977 -5.876 3.894 1.00 91.88 975 HIS A C 1
ATOM 7568 O O . HIS A 1 975 ? 15.574 -6.396 4.847 1.00 91.88 975 HIS A O 1
ATOM 7574 N N . LEU A 1 976 ? 14.517 -6.567 2.848 1.00 93.19 976 LEU A N 1
ATOM 7575 C CA . LEU A 1 976 ? 14.805 -7.981 2.633 1.00 93.19 976 LEU A CA 1
ATOM 7576 C C . LEU A 1 976 ? 16.216 -8.118 2.050 1.00 93.19 976 LEU A C 1
ATOM 7578 O O . LEU A 1 976 ? 16.511 -7.519 1.014 1.00 93.19 976 LEU A O 1
ATOM 7582 N N . LYS A 1 977 ? 17.053 -8.894 2.740 1.00 94.88 977 LYS A N 1
ATOM 7583 C CA . LYS A 1 977 ? 18.477 -9.109 2.468 1.00 94.88 977 LYS A CA 1
ATOM 7584 C C . LYS A 1 977 ? 18.844 -10.591 2.583 1.00 94.88 977 LYS A C 1
ATOM 7586 O O . LYS A 1 977 ? 18.056 -11.383 3.100 1.00 94.88 977 LYS A O 1
ATOM 7591 N N . GLU A 1 978 ? 20.062 -10.947 2.190 1.00 96.25 978 GLU A N 1
ATOM 7592 C CA . GLU A 1 978 ? 20.690 -12.267 2.390 1.00 96.25 978 GLU A CA 1
ATOM 7593 C C . GLU A 1 978 ? 20.722 -12.689 3.871 1.00 96.25 978 GLU A C 1
ATOM 7595 O O . GLU A 1 978 ? 20.634 -13.868 4.194 1.00 96.25 978 GLU A O 1
ATOM 7600 N N . ILE A 1 979 ? 20.738 -11.725 4.795 1.00 95.69 979 ILE A N 1
ATOM 7601 C CA . ILE A 1 979 ? 20.640 -11.929 6.255 1.00 95.69 979 ILE A CA 1
ATOM 7602 C C . ILE A 1 979 ? 19.185 -12.049 6.771 1.00 95.69 979 ILE A C 1
ATOM 7604 O O . ILE A 1 979 ? 18.916 -11.950 7.974 1.00 95.69 979 ILE A O 1
ATOM 7608 N N . GLY A 1 980 ? 18.212 -12.180 5.865 1.00 95.06 980 GLY A N 1
ATOM 7609 C CA . GLY A 1 980 ? 16.780 -12.109 6.150 1.00 95.06 980 GLY A CA 1
ATOM 7610 C C . GLY A 1 980 ? 16.212 -10.682 6.129 1.00 95.06 980 GLY A C 1
ATOM 7611 O O . GLY A 1 980 ? 16.757 -9.757 5.529 1.00 95.06 980 GLY A O 1
ATOM 7612 N N . LEU A 1 981 ? 15.062 -10.491 6.776 1.00 93.38 981 LEU A N 1
ATOM 7613 C CA . LEU A 1 981 ? 14.308 -9.238 6.779 1.00 93.38 981 LEU A CA 1
ATOM 7614 C C . LEU A 1 981 ? 14.713 -8.342 7.955 1.00 93.38 981 LEU A C 1
ATOM 7616 O O . LEU A 1 981 ? 14.368 -8.586 9.118 1.00 93.38 981 LEU A O 1
ATOM 7620 N N . THR A 1 982 ? 15.458 -7.285 7.652 1.00 91.44 982 THR A N 1
ATOM 7621 C CA . THR A 1 982 ? 15.795 -6.221 8.610 1.00 91.44 982 THR A CA 1
ATOM 7622 C C . THR A 1 982 ? 14.607 -5.279 8.818 1.00 91.44 982 THR A C 1
ATOM 7624 O O . THR A 1 982 ? 13.789 -5.109 7.919 1.00 91.44 982 THR A O 1
ATOM 7627 N N . PHE A 1 983 ? 14.499 -4.658 9.996 1.00 87.31 983 PHE A N 1
ATOM 7628 C CA . PHE A 1 983 ? 13.425 -3.718 10.340 1.00 87.31 983 PHE A CA 1
ATOM 7629 C C . PHE A 1 983 ? 13.974 -2.519 11.112 1.00 87.31 983 PHE A C 1
ATOM 7631 O O . PHE A 1 983 ? 14.862 -2.675 11.945 1.00 87.31 983 PHE A O 1
ATOM 7638 N N . HIS A 1 984 ? 13.395 -1.340 10.884 1.00 85.50 984 HIS A N 1
ATOM 7639 C CA . HIS A 1 984 ? 13.698 -0.119 11.628 1.00 85.50 984 HIS A CA 1
ATOM 7640 C C . HIS A 1 984 ? 12.416 0.626 12.029 1.00 85.50 984 HIS A C 1
ATOM 7642 O O . HIS A 1 984 ? 11.406 0.590 11.324 1.00 85.50 984 HIS A O 1
ATOM 7648 N N . PHE A 1 985 ? 12.470 1.326 13.166 1.00 84.56 985 PHE A N 1
ATOM 7649 C CA . PHE A 1 985 ? 11.352 2.084 13.738 1.00 84.56 985 PHE A CA 1
ATOM 7650 C C . PHE A 1 985 ? 11.864 3.389 14.357 1.00 84.56 985 PHE A C 1
ATOM 7652 O O . PHE A 1 985 ? 12.827 3.373 15.122 1.00 84.56 985 PHE A O 1
ATOM 7659 N N . MET A 1 986 ? 11.208 4.518 14.096 1.00 83.12 986 MET A N 1
ATOM 7660 C CA . MET A 1 986 ? 11.489 5.768 14.809 1.00 83.12 986 MET A CA 1
ATOM 7661 C C . MET A 1 986 ? 10.759 5.807 16.155 1.00 83.12 986 MET A C 1
ATOM 7663 O O . MET A 1 986 ? 9.582 5.456 16.251 1.00 83.12 986 MET A O 1
ATOM 7667 N N . ASN A 1 987 ? 11.419 6.335 17.190 1.00 79.81 987 ASN A N 1
ATOM 7668 C CA . ASN A 1 987 ? 10.831 6.505 18.527 1.00 79.81 987 ASN A CA 1
ATOM 7669 C C . ASN A 1 987 ? 9.549 7.367 18.517 1.00 79.81 987 ASN A C 1
ATOM 7671 O O . ASN A 1 987 ? 8.687 7.216 19.379 1.00 79.81 987 ASN A O 1
ATOM 7675 N N . GLN A 1 988 ? 9.408 8.254 17.529 1.00 83.12 988 GLN A N 1
ATOM 7676 C CA . GLN A 1 988 ? 8.261 9.140 17.331 1.00 83.12 988 GLN A CA 1
ATOM 7677 C C . GLN A 1 988 ? 7.041 8.449 16.688 1.00 83.12 988 GLN A C 1
ATOM 7679 O O . GLN A 1 988 ? 5.980 9.070 16.613 1.00 83.12 988 GLN A O 1
ATOM 7684 N N . LEU A 1 989 ? 7.145 7.185 16.251 1.00 85.31 989 LEU A N 1
ATOM 7685 C CA . LEU A 1 989 ? 6.081 6.466 15.532 1.00 85.31 989 LEU A CA 1
ATOM 7686 C C . LEU A 1 989 ? 4.688 6.536 16.207 1.00 85.31 989 LEU A C 1
ATOM 7688 O O . LEU A 1 989 ? 3.720 6.807 15.493 1.00 85.31 989 LEU A O 1
ATOM 7692 N N . PRO A 1 990 ? 4.537 6.403 17.547 1.00 89.31 990 PRO A N 1
ATOM 7693 C CA . PRO A 1 990 ? 3.243 6.590 18.210 1.00 89.31 990 PRO A CA 1
ATOM 7694 C C . PRO A 1 990 ? 2.618 7.973 17.985 1.00 89.31 990 PRO A C 1
ATOM 7696 O O . PRO A 1 990 ? 1.409 8.071 17.785 1.00 89.31 990 PRO A O 1
ATOM 7699 N N . MET A 1 991 ? 3.432 9.036 17.980 1.00 88.06 991 MET A N 1
ATOM 7700 C CA . MET A 1 991 ? 2.960 10.407 17.757 1.00 88.06 991 MET A CA 1
ATOM 7701 C C . MET A 1 991 ? 2.640 10.679 16.287 1.00 88.06 991 MET A C 1
ATOM 7703 O O . MET A 1 991 ? 1.657 11.363 16.005 1.00 88.06 991 MET A O 1
ATOM 7707 N N . LEU A 1 992 ? 3.431 10.130 15.357 1.00 88.62 992 LEU A N 1
ATOM 7708 C CA . LEU A 1 992 ? 3.170 10.236 13.916 1.00 88.62 992 LEU A CA 1
ATOM 7709 C C . LEU A 1 992 ? 1.826 9.590 13.551 1.00 88.62 992 LEU A C 1
ATOM 7711 O O . LEU A 1 992 ? 1.023 10.204 12.851 1.00 88.62 992 LEU A O 1
ATOM 7715 N N . ILE A 1 993 ? 1.537 8.405 14.102 1.00 88.19 993 ILE A N 1
ATOM 7716 C CA . ILE A 1 993 ? 0.238 7.737 13.948 1.00 88.19 993 ILE A CA 1
ATOM 7717 C C . ILE A 1 993 ? -0.879 8.575 14.586 1.00 88.19 993 ILE A C 1
ATOM 7719 O O . ILE A 1 993 ? -1.850 8.924 13.913 1.00 88.19 993 ILE A O 1
ATOM 7723 N N . SER A 1 994 ? -0.744 8.958 15.863 1.00 89.75 994 SER A N 1
ATOM 7724 C CA . SER A 1 994 ? -1.824 9.655 16.572 1.00 89.75 994 SER A CA 1
ATOM 7725 C C . SER A 1 994 ? -2.165 11.016 15.954 1.00 89.75 994 SER A C 1
ATOM 7727 O O . SER A 1 994 ? -3.336 11.365 15.849 1.00 89.75 994 SER A O 1
ATOM 7729 N N . ASN A 1 995 ? -1.168 11.782 15.497 1.00 88.00 995 ASN A N 1
ATOM 7730 C CA . ASN A 1 995 ? -1.395 13.116 14.935 1.00 88.00 995 ASN A CA 1
ATOM 7731 C C . ASN A 1 995 ? -2.176 13.120 13.611 1.00 88.00 995 ASN A C 1
ATOM 7733 O O . ASN A 1 995 ? -2.778 14.141 13.297 1.00 88.00 995 ASN A O 1
ATOM 7737 N N . ASN A 1 996 ? -2.205 12.007 12.872 1.00 88.69 996 ASN A N 1
ATOM 7738 C CA . ASN A 1 996 ? -2.919 11.897 11.593 1.00 88.69 996 ASN A CA 1
ATOM 7739 C C . ASN A 1 996 ? -4.287 11.198 11.713 1.00 88.69 996 ASN A C 1
ATOM 7741 O O . ASN A 1 996 ? -5.134 11.327 10.828 1.00 88.69 996 ASN A O 1
ATOM 7745 N N . LEU A 1 997 ? -4.527 10.483 12.817 1.00 89.12 997 LEU A N 1
ATOM 7746 C CA . LEU A 1 997 ? -5.732 9.673 13.018 1.00 89.12 997 LEU A CA 1
ATOM 7747 C C . LEU A 1 997 ? -7.033 10.476 13.089 1.00 89.12 997 LEU A C 1
ATOM 7749 O O . LEU A 1 997 ? -8.055 10.005 12.602 1.00 89.12 997 LEU A O 1
ATOM 7753 N N . GLU A 1 998 ? -7.007 11.681 13.656 1.00 87.88 998 GLU A N 1
ATOM 7754 C CA . GLU A 1 998 ? -8.203 12.523 13.778 1.00 87.88 998 GLU A CA 1
ATOM 7755 C C . GLU A 1 998 ? -8.763 12.926 12.405 1.00 87.88 998 GLU A C 1
ATOM 7757 O O . GLU A 1 998 ? -9.963 12.807 12.174 1.00 87.88 998 GLU A O 1
ATOM 7762 N N . ASN A 1 999 ? -7.896 13.273 11.447 1.00 87.69 999 ASN A N 1
ATOM 7763 C CA . ASN A 1 999 ? -8.304 13.554 10.067 1.00 87.69 999 ASN A CA 1
ATOM 7764 C C . ASN A 1 999 ? -8.871 12.304 9.372 1.00 87.69 999 ASN A C 1
ATOM 7766 O O . ASN A 1 999 ? -9.872 12.395 8.662 1.00 87.69 999 ASN A O 1
ATOM 7770 N N . CYS A 1 1000 ? -8.267 11.132 9.611 1.00 89.94 1000 CYS A N 1
ATOM 7771 C CA . CYS A 1 1000 ? -8.754 9.858 9.071 1.00 89.94 1000 CYS A CA 1
ATOM 7772 C C . CYS A 1 1000 ? -10.159 9.525 9.604 1.00 89.94 1000 CYS A C 1
ATOM 7774 O O . CYS A 1 1000 ? -11.033 9.135 8.833 1.00 89.94 1000 CYS A O 1
ATOM 7776 N N . LEU A 1 1001 ? -10.397 9.725 10.907 1.00 91.44 1001 LEU A N 1
ATOM 7777 C CA . LEU A 1 1001 ? -11.710 9.563 11.538 1.00 91.44 1001 LEU A CA 1
ATOM 7778 C C . LEU A 1 1001 ? -12.735 10.556 10.983 1.00 91.44 1001 LEU A C 1
ATOM 7780 O O . LEU A 1 1001 ? -13.833 10.147 10.608 1.00 91.44 1001 LEU A O 1
ATOM 7784 N N . LEU A 1 1002 ? -12.381 11.843 10.906 1.00 90.00 1002 LEU A N 1
ATOM 7785 C CA . LEU A 1 1002 ? -13.272 12.890 10.412 1.00 90.00 1002 LEU A CA 1
ATOM 7786 C C . LEU A 1 1002 ? -13.745 12.591 8.987 1.00 90.00 1002 LEU A C 1
ATOM 7788 O O . LEU A 1 1002 ? -14.952 12.549 8.765 1.00 90.00 1002 LEU A O 1
ATOM 7792 N N . GLU A 1 1003 ? -12.850 12.305 8.040 1.00 87.62 1003 GLU A N 1
ATOM 7793 C CA . GLU A 1 1003 ? -13.271 11.988 6.667 1.00 87.62 1003 GLU A CA 1
ATOM 7794 C C . GLU A 1 1003 ? -14.024 10.649 6.567 1.00 87.62 1003 GLU A C 1
ATOM 7796 O O . GLU A 1 1003 ? -15.011 10.564 5.834 1.00 87.62 1003 GLU A O 1
ATOM 7801 N N . ALA A 1 1004 ? -13.649 9.628 7.348 1.00 87.44 1004 ALA A N 1
ATOM 7802 C CA . ALA A 1 1004 ? -14.343 8.337 7.348 1.00 87.44 1004 ALA A CA 1
ATOM 7803 C C . ALA A 1 1004 ? -15.787 8.418 7.889 1.00 87.44 1004 ALA A C 1
ATOM 7805 O O . ALA A 1 1004 ? -16.681 7.755 7.356 1.00 87.44 1004 ALA A O 1
ATOM 7806 N N . PHE A 1 1005 ? -16.030 9.232 8.924 1.00 88.75 1005 PHE A N 1
ATOM 7807 C CA . PHE A 1 1005 ? -17.322 9.328 9.620 1.00 88.75 1005 PHE A CA 1
ATOM 7808 C C . PHE A 1 1005 ? -18.185 10.539 9.235 1.00 88.75 1005 PHE A C 1
ATOM 7810 O O . PHE A 1 1005 ? -19.382 10.553 9.534 1.00 88.75 1005 PHE A O 1
ATOM 7817 N N . LYS A 1 1006 ? -17.644 11.517 8.504 1.00 86.00 1006 LYS A N 1
ATOM 7818 C CA . LYS A 1 1006 ? -18.367 12.673 7.939 1.00 86.00 1006 LYS A CA 1
ATOM 7819 C C . LYS A 1 1006 ? -19.655 12.313 7.176 1.00 86.00 1006 LYS A C 1
ATOM 7821 O O . LYS A 1 1006 ? -20.653 12.992 7.416 1.00 86.00 1006 LYS A O 1
ATOM 7826 N N . PRO A 1 1007 ? -19.731 11.239 6.356 1.00 80.38 1007 PRO A N 1
ATOM 7827 C CA . PRO A 1 1007 ? -20.991 10.815 5.727 1.00 80.38 1007 PRO A CA 1
ATOM 7828 C C . PRO A 1 1007 ? -22.064 10.319 6.712 1.00 80.38 1007 PRO A C 1
ATOM 7830 O O . PRO A 1 1007 ? -23.242 10.279 6.363 1.00 80.38 1007 PRO A O 1
ATOM 7833 N N . LEU A 1 1008 ? -21.662 9.923 7.924 1.00 81.75 1008 LEU A N 1
ATOM 7834 C CA . LEU A 1 1008 ? -22.524 9.380 8.980 1.00 81.75 1008 LEU A CA 1
ATOM 7835 C C . LEU A 1 1008 ? -22.865 10.420 10.062 1.00 81.75 1008 LEU A C 1
ATOM 7837 O O . LEU A 1 1008 ? -23.758 10.188 10.873 1.00 81.75 1008 LEU A O 1
ATOM 7841 N N . GLY A 1 1009 ? -22.171 11.563 10.082 1.00 80.44 1009 GLY A N 1
ATOM 7842 C CA . GLY A 1 1009 ? -22.367 12.626 11.074 1.00 80.44 1009 GLY A CA 1
ATOM 7843 C C . GLY A 1 1009 ? -21.879 12.279 12.486 1.00 80.44 1009 GLY A C 1
ATOM 7844 O O . GLY A 1 1009 ? -22.281 12.943 13.441 1.00 80.44 1009 GLY A O 1
ATOM 7845 N N . ILE A 1 1010 ? -21.035 11.253 12.633 1.00 85.75 1010 ILE A N 1
ATOM 7846 C CA . ILE A 1 1010 ? -20.465 10.838 13.922 1.00 85.75 1010 ILE A CA 1
ATOM 7847 C C . ILE A 1 1010 ? -19.216 11.677 14.209 1.00 85.75 1010 ILE A C 1
ATOM 7849 O O . ILE A 1 1010 ? -18.296 11.722 13.396 1.00 85.75 1010 ILE A O 1
ATOM 7853 N N . THR A 1 1011 ? -19.187 12.329 15.374 1.00 87.69 1011 THR A N 1
ATOM 7854 C CA . THR A 1 1011 ? -18.064 13.177 15.826 1.00 87.69 1011 THR A CA 1
ATOM 7855 C C . THR A 1 1011 ? -17.564 12.837 17.234 1.00 87.69 1011 THR A C 1
ATOM 7857 O O . THR A 1 1011 ? -16.653 13.492 17.726 1.00 87.69 1011 THR A O 1
ATOM 7860 N N . ASP A 1 1012 ? -18.182 11.870 17.920 1.00 91.00 1012 ASP A N 1
ATOM 7861 C CA . ASP A 1 1012 ? -17.724 11.370 19.220 1.00 91.00 1012 ASP A CA 1
ATOM 7862 C C . ASP A 1 1012 ? -17.139 9.970 19.023 1.00 91.00 1012 ASP A C 1
ATOM 7864 O O . ASP A 1 1012 ? -17.853 8.993 18.784 1.00 91.00 1012 ASP A O 1
ATOM 7868 N N . TRP A 1 1013 ? -15.817 9.863 19.129 1.00 95.00 1013 TRP A N 1
ATOM 7869 C CA . TRP A 1 1013 ? -15.084 8.615 18.916 1.00 95.00 1013 TRP A CA 1
ATOM 7870 C C . TRP A 1 1013 ? -15.327 7.567 20.015 1.00 95.00 1013 TRP A C 1
ATOM 7872 O O . TRP A 1 1013 ? -14.921 6.410 19.872 1.00 95.00 1013 TRP A O 1
ATOM 7882 N N . ASN A 1 1014 ? -16.045 7.934 21.084 1.00 95.75 1014 ASN A N 1
ATOM 7883 C CA . ASN A 1 1014 ? -16.560 7.007 22.084 1.00 95.75 1014 ASN A CA 1
ATOM 7884 C C . ASN A 1 1014 ? -17.971 6.482 21.775 1.00 95.75 1014 ASN A C 1
ATOM 7886 O O . ASN A 1 1014 ? -18.412 5.546 22.448 1.00 95.75 1014 ASN A O 1
ATOM 7890 N N . GLU A 1 1015 ? -18.661 7.000 20.757 1.00 94.25 1015 GLU A N 1
ATOM 7891 C CA . GLU A 1 1015 ? -19.920 6.433 20.252 1.00 94.25 1015 GLU A CA 1
ATOM 7892 C C . GLU A 1 1015 ? -19.668 5.253 19.270 1.00 94.25 1015 GLU A C 1
ATOM 7894 O O . GLU A 1 1015 ? -20.610 4.550 18.911 1.00 94.25 1015 GLU A O 1
ATOM 7899 N N . VAL A 1 1016 ? -18.400 4.954 18.921 1.00 96.69 1016 VAL A N 1
ATOM 7900 C CA . VAL A 1 1016 ? -17.990 3.821 18.053 1.00 96.69 1016 VAL A CA 1
ATOM 7901 C C . VAL A 1 1016 ? -17.171 2.733 18.775 1.00 96.69 1016 VAL A C 1
ATOM 7903 O O . VAL A 1 1016 ? -16.528 3.002 19.797 1.00 96.69 1016 VAL A O 1
ATOM 7906 N N . PHE A 1 1017 ? -17.178 1.496 18.262 1.00 98.19 1017 PHE A N 1
ATOM 7907 C CA . PHE A 1 1017 ? -16.262 0.417 18.679 1.00 98.19 1017 PHE A CA 1
ATOM 7908 C C . PHE A 1 1017 ? -14.945 0.441 17.885 1.00 98.19 1017 PHE A C 1
ATOM 7910 O O . PHE A 1 1017 ? -14.885 0.970 16.777 1.00 98.19 1017 PHE A O 1
ATOM 7917 N N . TRP A 1 1018 ? -13.873 -0.118 18.451 1.00 98.06 1018 TRP A N 1
ATOM 7918 C CA . TRP A 1 1018 ? -12.516 0.026 17.913 1.00 98.06 1018 TRP A CA 1
ATOM 7919 C C . TRP A 1 1018 ? -11.837 -1.326 17.664 1.00 98.06 1018 TRP A C 1
ATOM 7921 O O . TRP A 1 1018 ? -11.774 -2.181 18.546 1.00 98.06 1018 TRP A O 1
ATOM 7931 N N . VAL A 1 1019 ? -11.275 -1.482 16.465 1.00 97.88 1019 VAL A N 1
ATOM 7932 C CA . VAL A 1 1019 ? -10.451 -2.621 16.032 1.00 97.88 1019 VAL A CA 1
ATOM 7933 C C . VAL A 1 1019 ? -9.101 -2.078 15.541 1.00 97.88 1019 VAL A C 1
ATOM 7935 O O . VAL A 1 1019 ? -8.803 -2.042 14.351 1.00 97.88 1019 VAL A O 1
ATOM 7938 N N . SER A 1 1020 ? -8.284 -1.561 16.460 1.00 95.44 1020 SER A N 1
ATOM 7939 C CA . SER A 1 1020 ? -6.992 -0.951 16.114 1.00 95.44 1020 SER A CA 1
ATOM 7940 C C . SER A 1 1020 ? -5.863 -1.982 16.127 1.00 95.44 1020 SER A C 1
ATOM 7942 O O . SER A 1 1020 ? -5.706 -2.695 17.122 1.00 95.44 1020 SER A O 1
ATOM 7944 N N . HIS A 1 1021 ? -5.029 -2.016 15.082 1.00 95.50 1021 HIS A N 1
ATOM 7945 C CA . HIS A 1 1021 ? -3.765 -2.760 15.084 1.00 95.50 1021 HIS A CA 1
ATOM 7946 C C . HIS A 1 1021 ? -2.862 -2.291 16.248 1.00 95.50 1021 HIS A C 1
ATOM 7948 O O . HIS A 1 1021 ? -2.500 -1.110 16.305 1.00 95.50 1021 HIS A O 1
ATOM 7954 N N . PRO A 1 1022 ? -2.472 -3.181 17.179 1.00 89.31 1022 PRO A N 1
ATOM 7955 C CA . PRO A 1 1022 ? -1.620 -2.831 18.306 1.00 89.31 1022 PRO A CA 1
ATOM 7956 C C . PRO A 1 1022 ? -0.142 -3.003 17.925 1.00 89.31 1022 PRO A C 1
ATOM 7958 O O . PRO A 1 1022 ? 0.494 -3.974 18.313 1.00 89.31 1022 PRO A O 1
ATOM 7961 N N . GLY A 1 1023 ? 0.428 -2.072 17.153 1.00 85.75 1023 GLY A N 1
ATOM 7962 C CA . GLY A 1 1023 ? 1.822 -2.208 16.692 1.00 85.75 1023 GLY A CA 1
ATOM 7963 C C . GLY A 1 1023 ? 2.842 -2.251 17.837 1.00 85.75 1023 GLY A C 1
ATOM 7964 O O . GLY A 1 1023 ? 3.795 -3.029 17.815 1.00 85.75 1023 GLY A O 1
ATOM 7965 N N . ASN A 1 1024 ? 2.602 -1.442 18.870 1.00 88.62 1024 ASN A N 1
ATOM 7966 C CA . ASN A 1 1024 ? 3.189 -1.561 20.200 1.00 88.62 1024 ASN A CA 1
ATOM 7967 C C . ASN A 1 1024 ? 2.257 -0.894 21.229 1.00 88.62 1024 ASN A C 1
ATOM 7969 O O . ASN A 1 1024 ? 1.303 -0.201 20.860 1.00 88.62 1024 ASN A O 1
ATOM 7973 N N . TRP A 1 1025 ? 2.539 -1.074 22.522 1.00 91.38 1025 TRP A N 1
ATOM 7974 C CA . TRP A 1 1025 ? 1.716 -0.513 23.599 1.00 91.38 1025 TRP A CA 1
ATOM 7975 C C . TRP A 1 1025 ? 1.617 1.022 23.563 1.00 91.38 1025 TRP A C 1
ATOM 7977 O O . TRP A 1 1025 ? 0.534 1.585 23.724 1.00 91.38 1025 TRP A O 1
ATOM 7987 N N . GLY A 1 1026 ? 2.729 1.699 23.258 1.00 92.12 1026 GLY A N 1
ATOM 7988 C CA . GLY A 1 1026 ? 2.798 3.159 23.178 1.00 92.12 1026 GLY A CA 1
ATOM 7989 C C . GLY A 1 1026 ? 1.949 3.760 22.054 1.00 92.12 1026 GLY A C 1
ATOM 7990 O O . GLY A 1 1026 ? 1.438 4.865 22.223 1.00 92.12 1026 GLY A O 1
ATOM 7991 N N . ILE A 1 1027 ? 1.741 3.038 20.943 1.00 91.75 1027 ILE A N 1
ATOM 7992 C CA . ILE A 1 1027 ? 0.790 3.437 19.891 1.00 91.75 1027 ILE A CA 1
ATOM 7993 C C . ILE A 1 1027 ? -0.624 3.504 20.475 1.00 91.75 1027 ILE A C 1
ATOM 7995 O O . ILE A 1 1027 ? -1.278 4.533 20.342 1.00 91.75 1027 ILE A O 1
ATOM 7999 N N . MET A 1 1028 ? -1.080 2.465 21.184 1.00 93.88 1028 MET A N 1
ATOM 8000 C CA . MET A 1 1028 ? -2.418 2.462 21.796 1.00 93.88 1028 MET A CA 1
ATOM 8001 C C . MET A 1 1028 ? -2.585 3.605 22.807 1.00 93.88 1028 MET A C 1
ATOM 8003 O O . MET A 1 1028 ? -3.575 4.329 22.747 1.00 93.88 1028 MET A O 1
ATOM 8007 N N . ASP A 1 1029 ? -1.585 3.839 23.662 1.00 93.44 1029 ASP A N 1
ATOM 8008 C CA . ASP A 1 1029 ? -1.590 4.952 24.624 1.00 93.44 1029 ASP A CA 1
ATOM 8009 C C . ASP A 1 1029 ? -1.579 6.334 23.946 1.00 93.44 1029 ASP A C 1
ATOM 8011 O O . ASP A 1 1029 ? -2.090 7.307 24.504 1.00 93.44 1029 ASP A O 1
ATOM 8015 N N . ALA A 1 1030 ? -0.959 6.468 22.770 1.00 94.12 1030 ALA A N 1
ATOM 8016 C CA . ALA A 1 1030 ? -0.966 7.706 21.993 1.00 94.12 1030 ALA A CA 1
ATOM 8017 C C . ALA A 1 1030 ? -2.327 7.948 21.324 1.00 94.12 1030 ALA A C 1
ATOM 8019 O O . ALA A 1 1030 ? -2.832 9.065 21.387 1.00 94.12 1030 ALA A O 1
ATOM 8020 N N . ILE A 1 1031 ? -2.944 6.909 20.751 1.00 93.25 1031 ILE A N 1
ATOM 8021 C CA . ILE A 1 1031 ? -4.288 6.972 20.153 1.00 93.25 1031 ILE A CA 1
ATOM 8022 C C . ILE A 1 1031 ? -5.324 7.350 21.213 1.00 93.25 1031 ILE A C 1
ATOM 8024 O O . ILE A 1 1031 ? -6.033 8.340 21.045 1.00 93.25 1031 ILE A O 1
ATOM 8028 N N . GLU A 1 1032 ? -5.364 6.602 22.321 1.00 93.56 1032 GLU A N 1
ATOM 8029 C CA . GLU A 1 1032 ? -6.329 6.780 23.411 1.00 93.56 1032 GLU A CA 1
ATOM 8030 C C . GLU A 1 1032 ? -6.331 8.222 23.934 1.00 93.56 1032 GLU A C 1
ATOM 8032 O O . GLU A 1 1032 ? -7.379 8.866 23.986 1.00 93.56 1032 GLU A O 1
ATOM 8037 N N . ARG A 1 1033 ? -5.142 8.770 24.223 1.00 93.25 1033 ARG A N 1
ATOM 8038 C CA . ARG A 1 1033 ? -4.986 10.155 24.688 1.00 93.25 1033 ARG A CA 1
ATOM 8039 C C . ARG A 1 1033 ? -5.306 11.192 23.615 1.00 93.25 1033 ARG A C 1
ATOM 8041 O O . ARG A 1 1033 ? -5.909 12.209 23.937 1.00 93.25 1033 ARG A O 1
ATOM 8048 N N . LYS A 1 1034 ? -4.877 10.978 22.366 1.00 91.19 1034 LYS A N 1
ATOM 8049 C CA . LYS A 1 1034 ? -4.981 11.989 21.303 1.00 91.19 1034 LYS A CA 1
ATOM 8050 C C . LYS A 1 1034 ? -6.421 12.232 20.865 1.00 91.19 1034 LYS A C 1
ATOM 8052 O O . LYS A 1 1034 ? -6.777 13.386 20.668 1.00 91.19 1034 LYS A O 1
ATOM 8057 N N . VAL A 1 1035 ? -7.224 11.174 20.721 1.00 90.88 1035 VAL A N 1
ATOM 8058 C CA . VAL A 1 1035 ? -8.625 11.284 20.265 1.00 90.88 1035 VAL A CA 1
ATOM 8059 C C . VAL A 1 1035 ? -9.641 11.132 21.408 1.00 90.88 1035 VAL A C 1
ATOM 8061 O O . VAL A 1 1035 ? -10.833 10.961 21.166 1.00 90.88 1035 VAL A O 1
ATOM 8064 N N . GLY A 1 1036 ? -9.182 11.216 22.664 1.00 90.25 1036 GLY A N 1
ATOM 8065 C CA . GLY A 1 1036 ? -10.040 11.274 23.853 1.00 90.25 1036 GLY A CA 1
ATOM 8066 C C . GLY A 1 1036 ? -10.854 10.004 24.111 1.00 90.25 1036 GLY A C 1
ATOM 8067 O O . GLY A 1 1036 ? -12.011 10.087 24.530 1.00 90.25 1036 GLY A O 1
ATOM 8068 N N . LEU A 1 1037 ? -10.290 8.826 23.836 1.00 95.56 1037 LEU A N 1
ATOM 8069 C CA . LEU A 1 1037 ? -10.978 7.561 24.088 1.00 95.56 1037 LEU A CA 1
ATOM 8070 C C . LEU A 1 1037 ? -11.013 7.239 25.582 1.00 95.56 1037 LEU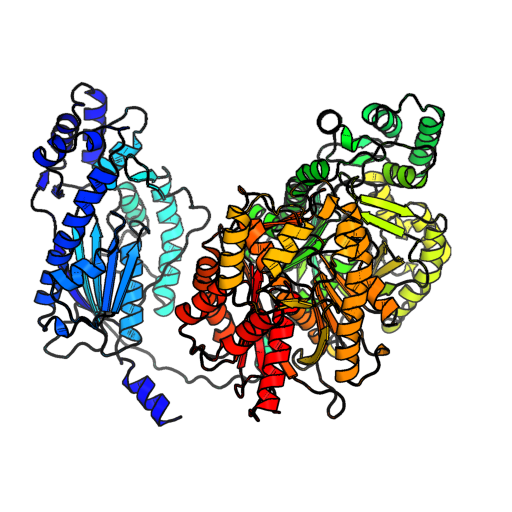 A C 1
ATOM 8072 O O . LEU A 1 1037 ? -10.047 7.453 26.313 1.00 95.56 1037 LEU A O 1
ATOM 8076 N N . LYS A 1 1038 ? -12.118 6.644 26.026 1.00 94.62 1038 LYS A N 1
ATOM 8077 C CA . LYS A 1 1038 ? -12.180 5.975 27.326 1.00 94.62 1038 LYS A CA 1
ATOM 8078 C C . LYS A 1 1038 ? -11.318 4.706 27.303 1.00 94.62 1038 LYS A C 1
ATOM 8080 O O . LYS A 1 1038 ? -11.224 4.036 26.272 1.00 94.62 1038 LYS A O 1
ATOM 8085 N N . GLN A 1 1039 ? -10.738 4.350 28.449 1.00 88.75 1039 GLN A N 1
ATOM 8086 C CA . GLN A 1 1039 ? -9.762 3.256 28.585 1.00 88.75 1039 GLN A CA 1
ATOM 8087 C C . GLN A 1 1039 ? -10.270 1.899 28.070 1.00 88.75 1039 GLN A C 1
ATOM 8089 O O . GLN A 1 1039 ? -9.492 1.092 27.558 1.00 88.75 1039 GLN A O 1
ATOM 8094 N N . GLU A 1 1040 ? -11.577 1.630 28.156 1.00 92.00 1040 GLU A N 1
ATOM 8095 C CA . GLU A 1 1040 ? -12.160 0.386 27.659 1.00 92.00 1040 GLU A CA 1
ATOM 8096 C C . GLU A 1 1040 ? -12.122 0.255 26.126 1.00 92.00 1040 GLU A C 1
ATOM 8098 O O . GLU A 1 1040 ? -12.206 -0.858 25.614 1.00 92.00 1040 GLU A O 1
ATOM 8103 N N . LYS A 1 1041 ? -11.963 1.344 25.363 1.00 95.88 1041 LYS A N 1
ATOM 8104 C CA . LYS A 1 1041 ? -12.105 1.310 23.897 1.00 95.88 1041 LYS A CA 1
ATOM 8105 C C . LYS A 1 1041 ? -11.048 0.478 23.188 1.00 95.88 1041 LYS A C 1
ATOM 8107 O O . LYS A 1 1041 ? -11.369 -0.201 22.219 1.00 95.88 1041 LYS A O 1
ATOM 8112 N N . LEU A 1 1042 ? -9.815 0.475 23.689 1.00 96.69 1042 LEU A N 1
ATOM 8113 C CA . LEU A 1 1042 ? -8.723 -0.330 23.133 1.00 96.69 1042 LEU A CA 1
ATOM 8114 C C . LEU A 1 1042 ? -8.510 -1.648 23.899 1.00 96.69 1042 LEU A C 1
ATOM 8116 O O . LEU A 1 1042 ? -7.480 -2.297 23.719 1.00 96.69 1042 LEU A O 1
ATOM 8120 N N . ARG A 1 1043 ? -9.478 -2.081 24.731 1.00 95.88 1043 ARG A N 1
ATOM 8121 C CA . ARG A 1 1043 ? -9.359 -3.297 25.562 1.00 95.88 1043 ARG A CA 1
ATOM 8122 C C . ARG A 1 1043 ? -9.018 -4.545 24.751 1.00 95.88 1043 ARG A C 1
ATOM 8124 O O . ARG A 1 1043 ? -8.152 -5.309 25.164 1.00 95.88 1043 ARG A O 1
ATOM 8131 N N . SER A 1 1044 ? -9.630 -4.705 23.578 1.00 97.94 1044 SER A N 1
ATOM 8132 C CA . SER A 1 1044 ? -9.377 -5.839 22.686 1.00 97.94 1044 SER A CA 1
ATOM 8133 C C . SER A 1 1044 ? -7.984 -5.787 22.055 1.00 97.94 1044 SER A C 1
ATOM 8135 O O . SER A 1 1044 ? -7.256 -6.776 22.081 1.00 97.94 1044 SER A O 1
ATOM 8137 N N . SER A 1 1045 ? -7.562 -4.615 21.564 1.00 97.81 1045 SER A N 1
ATOM 8138 C CA . SER A 1 1045 ? -6.208 -4.409 21.025 1.00 97.81 1045 SER A CA 1
ATOM 8139 C C . SER A 1 1045 ? -5.133 -4.707 22.075 1.00 97.81 1045 SER A C 1
ATOM 8141 O O . SER A 1 1045 ? -4.174 -5.423 21.793 1.00 97.81 1045 SER A O 1
ATOM 8143 N N . ARG A 1 1046 ? -5.330 -4.226 23.312 1.00 97.69 1046 ARG A N 1
ATOM 8144 C CA . ARG A 1 1046 ? -4.438 -4.481 24.454 1.00 97.69 1046 ARG A CA 1
ATOM 8145 C C . ARG A 1 1046 ? -4.432 -5.954 24.874 1.00 97.69 1046 ARG A C 1
ATOM 8147 O O . ARG A 1 1046 ? -3.366 -6.485 25.174 1.00 97.69 1046 ARG A O 1
ATOM 8154 N N . HIS A 1 1047 ? -5.589 -6.621 24.872 1.00 98.19 1047 HIS A N 1
ATOM 8155 C CA . HIS A 1 1047 ? -5.700 -8.047 25.192 1.00 98.19 1047 HIS A CA 1
ATOM 8156 C C . HIS A 1 1047 ? -4.952 -8.916 24.176 1.00 98.19 1047 HIS A C 1
ATOM 8158 O O . HIS A 1 1047 ? -4.108 -9.716 24.572 1.00 98.19 1047 HIS A O 1
ATOM 8164 N N . VAL A 1 1048 ? -5.201 -8.721 22.877 1.00 98.50 1048 VAL A N 1
ATOM 8165 C CA . VAL A 1 1048 ? -4.537 -9.494 21.817 1.00 98.50 1048 VAL A CA 1
ATOM 8166 C C . VAL A 1 1048 ? -3.026 -9.271 21.831 1.00 98.50 1048 VAL A C 1
ATOM 8168 O O . VAL A 1 1048 ? -2.273 -10.240 21.788 1.00 98.50 1048 VAL A O 1
ATOM 8171 N N . PHE A 1 1049 ? -2.565 -8.026 21.986 1.00 97.88 1049 PHE A N 1
ATOM 8172 C CA . PHE A 1 1049 ? -1.133 -7.755 22.129 1.00 97.88 1049 PHE A CA 1
ATOM 8173 C C . PHE A 1 1049 ? -0.531 -8.461 23.353 1.00 97.88 1049 PHE A C 1
ATOM 8175 O O . PHE A 1 1049 ? 0.541 -9.049 23.263 1.00 97.88 1049 PHE A O 1
ATOM 8182 N N . GLY A 1 1050 ? -1.241 -8.455 24.486 1.00 97.94 1050 GLY A N 1
ATOM 8183 C CA . GLY A 1 1050 ? -0.803 -9.103 25.721 1.00 97.94 1050 GLY A CA 1
ATOM 8184 C C . GLY A 1 1050 ? -0.724 -10.634 25.645 1.00 97.94 1050 GLY A C 1
ATOM 8185 O O . GLY A 1 1050 ? 0.198 -11.219 26.209 1.00 97.94 1050 GLY A O 1
ATOM 8186 N N . GLU A 1 1051 ? -1.675 -11.291 24.977 1.00 98.31 1051 GLU A N 1
ATOM 8187 C CA . GLU A 1 1051 ? -1.767 -12.762 24.934 1.00 98.31 1051 GLU A CA 1
ATOM 8188 C C . GLU A 1 1051 ? -1.067 -13.414 23.731 1.00 98.31 1051 GLU A C 1
ATOM 8190 O O . GLU A 1 1051 ? -0.823 -14.621 23.775 1.00 98.31 1051 GLU A O 1
ATOM 8195 N N . TYR A 1 1052 ? -0.773 -12.657 22.668 1.00 98.19 1052 TYR A N 1
ATOM 8196 C CA . TYR A 1 1052 ? -0.198 -13.199 21.430 1.00 98.19 1052 TYR A CA 1
ATOM 8197 C C . TYR A 1 1052 ? 1.037 -12.440 20.921 1.00 98.19 1052 TYR A C 1
ATOM 8199 O O . TYR A 1 1052 ? 1.792 -13.012 20.142 1.00 98.19 1052 TYR A O 1
ATOM 8207 N N . GLY A 1 1053 ? 1.268 -11.189 21.336 1.00 97.56 1053 GLY A N 1
ATOM 8208 C CA . GLY A 1 1053 ? 2.286 -10.304 20.754 1.00 97.56 1053 GLY A CA 1
ATOM 8209 C C . GLY A 1 1053 ? 1.845 -9.638 19.442 1.00 97.56 1053 GLY A C 1
ATOM 8210 O O . GLY A 1 1053 ? 0.660 -9.613 19.098 1.00 97.56 1053 GLY A O 1
ATOM 8211 N N . ASN A 1 1054 ? 2.799 -9.067 18.700 1.00 96.75 1054 ASN A N 1
ATOM 8212 C CA . ASN A 1 1054 ? 2.553 -8.470 17.385 1.00 96.75 1054 ASN A CA 1
ATOM 8213 C C . ASN A 1 1054 ? 2.696 -9.526 16.275 1.00 96.75 1054 ASN A C 1
ATOM 8215 O O . ASN A 1 1054 ? 3.803 -9.810 15.820 1.00 96.75 1054 ASN A O 1
ATOM 8219 N N . MET A 1 1055 ? 1.567 -10.063 15.811 1.00 97.31 1055 MET A N 1
ATOM 8220 C CA . MET A 1 1055 ? 1.461 -10.989 14.671 1.00 97.31 1055 MET A CA 1
ATOM 8221 C C . MET A 1 1055 ? 1.286 -10.233 13.342 1.00 97.31 1055 MET A C 1
ATOM 8223 O O . MET A 1 1055 ? 0.459 -10.603 12.509 1.00 97.31 1055 MET A O 1
ATOM 8227 N N . MET A 1 1056 ? 1.966 -9.091 13.196 1.00 94.75 1056 MET A N 1
ATOM 8228 C CA . MET A 1 1056 ? 1.924 -8.178 12.048 1.00 94.75 1056 MET A CA 1
ATOM 8229 C C . MET A 1 1056 ? 0.503 -7.985 11.484 1.00 94.75 1056 MET A C 1
ATOM 8231 O O . MET A 1 1056 ? -0.383 -7.523 12.218 1.00 94.75 1056 MET A O 1
ATOM 8235 N N . SER A 1 1057 ? 0.263 -8.331 10.213 1.00 95.38 1057 SER A N 1
ATOM 8236 C CA . SER A 1 1057 ? -1.029 -8.144 9.541 1.00 95.38 1057 SER A CA 1
ATOM 8237 C C . SER A 1 1057 ? -2.176 -8.949 10.160 1.00 95.38 1057 SER A C 1
ATOM 8239 O O . SER A 1 1057 ? -3.289 -8.433 10.272 1.00 95.38 1057 SER A O 1
ATOM 8241 N N . ALA A 1 1058 ? -1.917 -10.168 10.647 1.00 98.06 1058 ALA A N 1
ATOM 8242 C CA . ALA A 1 1058 ? -2.937 -11.018 11.259 1.00 98.06 1058 ALA A CA 1
ATOM 8243 C C . ALA A 1 1058 ? -3.498 -10.416 12.560 1.00 98.06 1058 ALA A C 1
ATOM 8245 O O . ALA A 1 1058 ? -4.667 -10.631 12.891 1.00 98.06 1058 ALA A O 1
ATOM 8246 N N . THR A 1 1059 ? -2.710 -9.603 13.276 1.00 98.31 1059 THR A N 1
ATOM 8247 C CA . THR A 1 1059 ? -3.077 -9.052 14.593 1.00 98.31 1059 THR A CA 1
ATOM 8248 C C . THR A 1 1059 ? -4.422 -8.324 14.598 1.00 98.31 1059 THR A C 1
ATOM 8250 O O . THR A 1 1059 ? -5.209 -8.503 15.523 1.00 98.31 1059 THR A O 1
ATOM 8253 N N . VAL A 1 1060 ? -4.731 -7.519 13.573 1.00 97.75 1060 VAL A N 1
ATOM 8254 C CA . VAL A 1 1060 ? -5.985 -6.737 13.546 1.00 97.75 1060 VAL A CA 1
ATOM 8255 C C . VAL A 1 1060 ? -7.226 -7.629 13.388 1.00 97.75 1060 VAL A C 1
ATOM 8257 O O . VAL A 1 1060 ? -8.290 -7.316 13.922 1.00 97.75 1060 VAL A O 1
ATOM 8260 N N . LEU A 1 1061 ? -7.077 -8.791 12.747 1.00 98.62 1061 LEU A N 1
ATOM 8261 C CA . LEU A 1 1061 ? -8.140 -9.786 12.604 1.00 98.62 1061 LEU A CA 1
ATOM 8262 C C . LEU A 1 1061 ? -8.351 -10.587 13.901 1.00 98.62 1061 LEU A C 1
ATOM 8264 O O . LEU A 1 1061 ? -9.492 -10.878 14.252 1.00 98.62 1061 LEU A O 1
ATOM 8268 N N . PHE A 1 1062 ? -7.288 -10.854 14.671 1.00 98.81 1062 PHE A N 1
ATOM 8269 C CA . PHE A 1 1062 ? -7.421 -11.362 16.046 1.00 98.81 1062 PHE A CA 1
ATOM 8270 C C . PHE A 1 1062 ? -8.154 -10.356 16.948 1.00 98.81 1062 PHE A C 1
ATOM 8272 O O . PHE A 1 1062 ? -9.012 -10.758 17.730 1.00 98.81 1062 PHE A O 1
ATOM 8279 N N . VAL A 1 1063 ? -7.878 -9.048 16.824 1.00 98.69 1063 VAL A N 1
ATOM 8280 C CA . VAL A 1 1063 ? -8.614 -8.006 17.572 1.00 98.69 1063 VAL A CA 1
ATOM 8281 C C . VAL A 1 1063 ? -10.095 -7.993 17.189 1.00 98.69 1063 VAL A C 1
ATOM 8283 O O . VAL A 1 1063 ? -10.948 -7.877 18.067 1.00 98.69 1063 VAL A O 1
ATOM 8286 N N . MET A 1 1064 ? -10.422 -8.163 15.906 1.00 98.38 1064 MET A N 1
ATOM 8287 C CA . MET A 1 1064 ? -11.808 -8.267 15.439 1.00 98.38 1064 MET A CA 1
ATOM 8288 C C . MET A 1 1064 ? -12.532 -9.493 16.025 1.00 98.38 1064 MET A C 1
ATOM 8290 O O . MET A 1 1064 ? -13.673 -9.386 16.481 1.00 98.38 1064 MET A O 1
ATOM 8294 N N . ASP A 1 1065 ? -11.863 -10.648 16.036 1.00 98.75 1065 ASP A N 1
ATOM 8295 C CA . ASP A 1 1065 ? -12.378 -11.896 16.606 1.00 98.75 1065 ASP A CA 1
ATOM 8296 C C . ASP A 1 1065 ? -12.593 -11.793 18.129 1.00 98.75 1065 ASP A C 1
ATOM 8298 O O . ASP A 1 1065 ? -13.602 -12.255 18.663 1.00 98.75 1065 ASP A O 1
ATOM 8302 N N . ASP A 1 1066 ? -11.685 -11.114 18.826 1.00 98.69 1066 ASP A N 1
ATOM 8303 C CA . ASP A 1 1066 ? -11.780 -10.838 20.258 1.00 98.69 1066 ASP A CA 1
ATOM 8304 C C . ASP A 1 1066 ? -12.926 -9.862 20.600 1.00 98.69 1066 ASP A C 1
ATOM 8306 O O . ASP A 1 1066 ? -13.684 -10.115 21.539 1.00 98.69 1066 ASP A O 1
ATOM 8310 N N . VAL A 1 1067 ? -13.133 -8.798 19.806 1.00 98.44 1067 VAL A N 1
ATOM 8311 C CA . VAL A 1 1067 ? -14.272 -7.868 19.968 1.00 98.44 1067 VAL A CA 1
ATOM 8312 C C . VAL A 1 1067 ? -15.604 -8.618 19.916 1.00 98.44 1067 VAL A C 1
ATOM 8314 O O . VAL A 1 1067 ? -16.405 -8.495 20.848 1.00 98.44 1067 VAL A O 1
ATOM 8317 N N . ARG A 1 1068 ? -15.846 -9.436 18.882 1.00 97.88 1068 ARG A N 1
ATOM 8318 C CA . ARG A 1 1068 ? -17.121 -10.166 18.749 1.00 97.88 1068 ARG A CA 1
ATOM 8319 C C . ARG A 1 1068 ? -17.308 -11.225 19.842 1.00 97.88 1068 ARG A C 1
ATOM 8321 O O . ARG A 1 1068 ? -18.402 -11.341 20.393 1.00 97.88 1068 ARG A O 1
ATOM 8328 N N . LYS A 1 1069 ? -16.247 -11.961 20.204 1.00 98.31 1069 LYS A N 1
ATOM 8329 C CA . LYS A 1 1069 ? -16.301 -13.024 21.223 1.00 98.31 1069 LYS A CA 1
ATOM 8330 C C . LYS A 1 1069 ? -16.558 -12.452 22.610 1.00 98.31 1069 LYS A C 1
ATOM 8332 O O . LYS A 1 1069 ? -17.413 -12.971 23.325 1.00 98.31 1069 LYS A O 1
ATOM 8337 N N . ARG A 1 1070 ? -15.889 -11.350 22.968 1.00 97.12 1070 ARG A N 1
ATOM 8338 C CA . ARG A 1 1070 ? -16.153 -10.634 24.222 1.00 97.12 1070 ARG A CA 1
ATOM 8339 C C . ARG A 1 1070 ? -17.559 -10.042 24.245 1.00 97.12 1070 ARG A C 1
ATOM 8341 O O . ARG A 1 1070 ? -18.229 -10.154 25.264 1.00 97.12 1070 ARG A O 1
ATOM 8348 N N . SER A 1 1071 ? -18.031 -9.488 23.128 1.00 97.75 1071 SER A N 1
ATOM 8349 C CA . SER A 1 1071 ? -19.394 -8.948 23.029 1.00 97.75 1071 SER A CA 1
ATOM 8350 C C . SER A 1 1071 ? -20.457 -10.015 23.316 1.00 97.75 1071 SER A C 1
ATOM 8352 O O . SER A 1 1071 ? -21.359 -9.777 24.116 1.00 97.75 1071 SER A O 1
ATOM 8354 N N . ALA A 1 1072 ? -20.304 -11.213 22.741 1.00 96.81 1072 ALA A N 1
ATOM 8355 C CA . ALA A 1 1072 ? -21.179 -12.351 23.017 1.00 96.81 1072 ALA A CA 1
ATOM 8356 C C . ALA A 1 1072 ? -21.071 -12.842 24.474 1.00 96.81 1072 ALA A C 1
ATOM 8358 O O . ALA A 1 1072 ? -22.089 -13.035 25.135 1.00 96.81 1072 ALA A O 1
ATOM 8359 N N . ALA A 1 1073 ? -19.851 -12.998 25.001 1.00 97.50 1073 ALA A N 1
ATOM 8360 C CA . ALA A 1 1073 ? -19.618 -13.470 26.369 1.00 97.50 1073 ALA A CA 1
ATOM 8361 C C . ALA A 1 1073 ? -20.131 -12.500 27.453 1.00 97.50 1073 ALA A C 1
ATOM 8363 O O . ALA A 1 1073 ? -20.538 -12.938 28.526 1.00 97.50 1073 ALA A O 1
ATOM 8364 N N . GLU A 1 1074 ? -20.132 -11.193 27.178 1.00 96.94 1074 GLU A N 1
ATOM 8365 C CA . GLU A 1 1074 ? -20.658 -10.150 28.069 1.00 96.94 1074 GLU A CA 1
ATOM 8366 C C . GLU A 1 1074 ? -22.159 -9.860 27.864 1.00 96.94 1074 GLU A C 1
ATOM 8368 O O . GLU A 1 1074 ? -22.696 -8.973 28.527 1.00 96.94 1074 GLU A O 1
ATOM 8373 N N . GLY A 1 1075 ? -22.845 -10.563 26.953 1.00 95.81 1075 GLY A N 1
ATOM 8374 C CA . GLY A 1 1075 ? -24.269 -10.335 26.673 1.00 95.81 1075 GLY A CA 1
ATOM 8375 C C . GLY A 1 1075 ? -24.569 -8.947 26.092 1.00 95.81 1075 GLY A C 1
ATOM 8376 O O . GLY A 1 1075 ? -25.593 -8.343 26.415 1.00 95.81 1075 GLY A O 1
ATOM 8377 N N . ARG A 1 1076 ? -23.661 -8.403 25.270 1.00 96.25 1076 ARG A N 1
ATOM 8378 C CA . ARG A 1 1076 ? -23.849 -7.112 24.590 1.00 96.25 1076 ARG A CA 1
ATOM 8379 C C . ARG A 1 1076 ? -24.952 -7.208 23.531 1.00 96.25 1076 ARG A C 1
ATOM 8381 O O . ARG A 1 1076 ? -25.230 -8.273 22.998 1.00 96.25 1076 ARG A O 1
ATOM 8388 N N . ALA A 1 1077 ? -25.544 -6.066 23.181 1.00 95.62 1077 ALA A N 1
ATOM 8389 C CA . ALA A 1 1077 ? -26.621 -6.003 22.188 1.00 95.62 1077 ALA A CA 1
ATOM 8390 C C . ALA A 1 1077 ? -26.158 -6.237 20.734 1.00 95.62 1077 ALA A C 1
ATOM 8392 O O . ALA A 1 1077 ? -26.982 -6.546 19.876 1.00 95.62 1077 ALA A O 1
ATOM 8393 N N . THR A 1 1078 ? -24.866 -6.055 20.442 1.00 98.06 1078 THR A N 1
ATOM 8394 C CA . THR A 1 1078 ? -24.293 -6.194 19.095 1.00 98.06 1078 THR A CA 1
ATOM 8395 C C . THR A 1 1078 ? -22.908 -6.829 19.143 1.00 98.06 1078 THR A C 1
ATOM 8397 O O . THR A 1 1078 ? -22.223 -6.762 20.166 1.00 98.06 1078 THR A O 1
ATOM 8400 N N . THR A 1 1079 ? -22.456 -7.370 18.011 1.00 97.56 1079 THR A N 1
ATOM 8401 C CA . THR A 1 1079 ? -21.098 -7.907 17.799 1.00 97.56 1079 THR A CA 1
ATOM 8402 C C . THR A 1 1079 ? -19.977 -6.881 18.013 1.00 97.56 1079 THR A C 1
ATOM 8404 O O . THR A 1 1079 ? -18.821 -7.272 18.159 1.00 97.56 1079 THR A O 1
ATOM 8407 N N . GLY A 1 1080 ? -20.301 -5.583 18.033 1.00 96.81 1080 GLY A N 1
ATOM 8408 C CA . GLY A 1 1080 ? -19.378 -4.458 18.193 1.00 96.81 1080 GLY A CA 1
ATOM 8409 C C . GLY A 1 1080 ? -19.480 -3.790 19.564 1.00 96.81 1080 GLY A C 1
ATOM 8410 O O . GLY A 1 1080 ? -19.742 -2.594 19.648 1.00 96.81 1080 GLY A O 1
ATOM 8411 N N . ASP A 1 1081 ? -19.320 -4.552 20.647 1.00 93.88 1081 ASP A N 1
ATOM 8412 C CA . ASP A 1 1081 ? -19.377 -4.077 22.043 1.00 93.88 1081 ASP A CA 1
ATOM 8413 C C . ASP A 1 1081 ? -20.703 -3.376 22.430 1.00 93.88 1081 ASP A C 1
ATOM 8415 O O . ASP A 1 1081 ? -20.760 -2.513 23.310 1.00 93.88 1081 ASP A O 1
ATOM 8419 N N . GLY A 1 1082 ? -21.801 -3.737 21.754 1.00 94.44 1082 GLY A N 1
ATOM 8420 C CA . GLY A 1 1082 ? -23.116 -3.108 21.921 1.00 94.44 1082 GLY A CA 1
ATOM 8421 C C . GLY A 1 1082 ? -23.289 -1.764 21.201 1.00 94.44 1082 GLY A C 1
ATOM 8422 O O . GLY A 1 1082 ? -24.299 -1.096 21.421 1.00 94.44 1082 GLY A O 1
ATOM 8423 N N . LEU A 1 1083 ? -22.335 -1.358 20.360 1.00 96.25 1083 LEU A N 1
ATOM 8424 C CA . LEU A 1 1083 ? -22.379 -0.136 19.552 1.00 96.25 1083 LEU A CA 1
ATOM 8425 C C . LEU A 1 1083 ? -22.657 -0.481 18.089 1.00 96.25 1083 LEU A C 1
ATOM 8427 O O . LEU A 1 1083 ? -22.167 -1.490 17.591 1.00 96.25 1083 LEU A O 1
ATOM 8431 N N . GLU A 1 1084 ? -23.426 0.355 17.384 1.00 95.56 1084 GLU A N 1
ATOM 8432 C CA . GLU A 1 1084 ? -23.769 0.108 15.976 1.00 95.56 1084 GLU A CA 1
ATOM 8433 C C . GLU A 1 1084 ? -22.544 0.256 15.062 1.00 95.56 1084 GLU A C 1
ATOM 8435 O O . GLU A 1 1084 ? -22.287 -0.622 14.241 1.00 95.56 1084 GLU A O 1
ATOM 8440 N N . TRP A 1 1085 ? -21.778 1.335 15.224 1.00 97.81 1085 TRP A N 1
ATOM 8441 C CA . TRP A 1 1085 ? -20.693 1.732 14.324 1.00 97.81 1085 TRP A CA 1
ATOM 8442 C C . TRP A 1 1085 ? -19.321 1.468 14.930 1.00 97.81 1085 TRP A C 1
ATOM 8444 O O . TRP A 1 1085 ? -19.138 1.574 16.143 1.00 97.81 1085 TRP A O 1
ATOM 8454 N N . GLY A 1 1086 ? -18.342 1.165 14.083 1.00 97.75 1086 GLY A N 1
ATOM 8455 C CA . GLY A 1 1086 ? -16.974 0.898 14.498 1.00 97.75 1086 GLY A CA 1
ATOM 8456 C C . GLY A 1 1086 ? -15.939 1.304 13.465 1.00 97.75 1086 GLY A C 1
ATOM 8457 O O . GLY A 1 1086 ? -16.255 1.558 12.302 1.00 97.75 1086 GLY A O 1
ATOM 8458 N N . VAL A 1 1087 ? -14.685 1.350 13.899 1.00 98.19 1087 VAL A N 1
ATOM 8459 C CA . VAL A 1 1087 ? -13.534 1.642 13.045 1.00 98.19 1087 VAL A CA 1
ATOM 8460 C C . VAL A 1 1087 ? -12.452 0.589 13.224 1.00 98.19 1087 VAL A C 1
ATOM 8462 O O . VAL A 1 1087 ? -12.126 0.191 14.345 1.00 98.19 1087 VAL A O 1
ATOM 8465 N N . LEU A 1 1088 ? -11.891 0.142 12.106 1.00 98.44 1088 LEU A N 1
ATOM 8466 C CA . LEU A 1 1088 ? -10.714 -0.709 12.051 1.00 98.44 1088 LEU A CA 1
ATOM 8467 C C . LEU A 1 1088 ? -9.545 0.086 11.475 1.00 98.44 1088 LEU A C 1
ATOM 8469 O O . LEU A 1 1088 ? -9.697 0.743 10.445 1.00 98.44 1088 LEU A O 1
ATOM 8473 N N . PHE A 1 1089 ? -8.386 -0.006 12.131 1.00 97.62 1089 PHE A N 1
ATOM 8474 C CA . PHE A 1 1089 ? -7.156 0.658 11.699 1.00 97.62 1089 PHE A CA 1
ATOM 8475 C C . PHE A 1 1089 ? -6.003 -0.324 11.497 1.00 97.62 1089 PHE A C 1
ATOM 8477 O O . PHE A 1 1089 ? -5.671 -1.098 12.399 1.00 97.62 1089 PHE A O 1
ATOM 8484 N N . GLY A 1 1090 ? -5.349 -0.225 10.339 1.00 96.12 1090 GLY A N 1
ATOM 8485 C CA . GLY A 1 1090 ? -4.036 -0.806 10.064 1.00 96.12 1090 GLY A CA 1
ATOM 8486 C C . GLY A 1 1090 ? -2.968 0.287 9.978 1.00 96.12 1090 GLY A C 1
ATOM 8487 O O . GLY A 1 1090 ? -3.203 1.323 9.363 1.00 96.12 1090 GLY A O 1
ATOM 8488 N N . PHE A 1 1091 ? -1.789 0.051 10.560 1.00 94.31 1091 PHE A N 1
ATOM 8489 C CA . PHE A 1 1091 ? -0.638 0.967 10.517 1.00 94.31 1091 PHE A CA 1
ATOM 8490 C C . PHE A 1 1091 ? 0.593 0.216 10.012 1.00 94.31 1091 PHE A C 1
ATOM 8492 O O . PHE A 1 1091 ? 0.793 -0.926 10.415 1.00 94.31 1091 PHE A O 1
ATOM 8499 N N . GLY A 1 1092 ? 1.424 0.817 9.162 1.00 91.12 1092 GLY A N 1
ATOM 8500 C CA . GLY A 1 1092 ? 2.574 0.122 8.569 1.00 91.12 1092 GLY A CA 1
ATOM 8501 C C . GLY A 1 1092 ? 3.502 1.034 7.762 1.00 91.12 1092 GLY A C 1
ATOM 8502 O O . GLY A 1 1092 ? 3.302 2.247 7.766 1.00 91.12 1092 GLY A O 1
ATOM 8503 N N . PRO A 1 1093 ? 4.518 0.475 7.082 1.00 89.31 1093 PRO A N 1
ATOM 8504 C CA . PRO A 1 1093 ? 5.511 1.235 6.323 1.00 89.31 1093 PRO A CA 1
ATOM 8505 C C . PRO A 1 1093 ? 4.922 2.285 5.372 1.00 89.31 1093 PRO A C 1
ATOM 8507 O O . PRO A 1 1093 ? 3.913 2.057 4.702 1.00 89.31 1093 PRO A O 1
ATOM 8510 N N . GLY A 1 1094 ? 5.542 3.467 5.353 1.00 82.06 1094 GLY A N 1
ATOM 8511 C CA . GLY A 1 1094 ? 5.139 4.600 4.516 1.00 82.06 1094 GLY A CA 1
ATOM 8512 C C . GLY A 1 1094 ? 5.353 5.972 5.169 1.00 82.06 1094 GLY A C 1
ATOM 8513 O O . GLY A 1 1094 ? 5.978 6.837 4.575 1.00 82.06 1094 GLY A O 1
ATOM 8514 N N . LEU A 1 1095 ? 4.888 6.259 6.383 1.00 90.31 1095 LEU A N 1
ATOM 8515 C CA . LEU A 1 1095 ? 3.873 5.563 7.180 1.00 90.31 1095 LEU A CA 1
ATOM 8516 C C . LEU A 1 1095 ? 2.526 5.514 6.431 1.00 90.31 1095 LEU A C 1
ATOM 8518 O O . LEU A 1 1095 ? 2.051 6.532 5.930 1.00 90.31 1095 LEU A O 1
ATOM 8522 N N . SER A 1 1096 ? 1.905 4.337 6.380 1.00 91.50 1096 SER A N 1
ATOM 8523 C CA . SER A 1 1096 ? 0.589 4.114 5.769 1.00 91.50 1096 SER A CA 1
ATOM 8524 C C . SER A 1 1096 ? -0.456 3.791 6.838 1.00 91.50 1096 SER A C 1
ATOM 8526 O O . SER A 1 1096 ? -0.213 2.955 7.714 1.00 91.50 1096 SER A O 1
ATOM 8528 N N . ILE A 1 1097 ? -1.620 4.437 6.748 1.00 95.00 1097 ILE A N 1
ATOM 8529 C CA . ILE A 1 1097 ? -2.789 4.226 7.607 1.00 95.00 1097 ILE A CA 1
ATOM 8530 C C . ILE A 1 1097 ? -3.942 3.726 6.731 1.00 95.00 1097 ILE A C 1
ATOM 8532 O O . ILE A 1 1097 ? -4.371 4.421 5.815 1.00 95.00 1097 ILE A O 1
ATOM 8536 N N . GLU A 1 1098 ? -4.450 2.531 7.010 1.00 95.94 1098 GLU A N 1
ATOM 8537 C CA . GLU A 1 1098 ? -5.675 1.991 6.405 1.00 95.94 1098 GLU A CA 1
ATOM 8538 C C . GLU A 1 1098 ? -6.822 2.124 7.409 1.00 95.94 1098 GLU A C 1
ATOM 8540 O O . GLU A 1 1098 ? -6.679 1.735 8.570 1.00 95.94 1098 GLU A O 1
ATOM 8545 N N . THR A 1 1099 ? -7.954 2.661 6.958 1.00 97.00 1099 THR A N 1
ATOM 8546 C CA . THR A 1 1099 ? -9.148 2.942 7.766 1.00 97.00 1099 THR A CA 1
ATOM 8547 C C . THR A 1 1099 ? -10.341 2.217 7.161 1.00 97.00 1099 THR A C 1
ATOM 8549 O O . THR A 1 1099 ? -10.680 2.473 6.008 1.00 97.00 1099 THR A O 1
ATOM 8552 N N . VAL A 1 1100 ? -11.012 1.349 7.920 1.00 97.81 1100 VAL A N 1
ATOM 8553 C CA . VAL A 1 1100 ? -12.246 0.671 7.483 1.00 97.81 1100 VAL A CA 1
ATOM 8554 C C . VAL A 1 1100 ? -13.375 0.993 8.459 1.00 97.81 1100 VAL A C 1
ATOM 8556 O O . VAL A 1 1100 ? -13.262 0.723 9.655 1.00 97.81 1100 VAL A O 1
ATOM 8559 N N . VAL A 1 1101 ? -14.477 1.555 7.956 1.00 97.38 1101 VAL A N 1
ATOM 8560 C CA . VAL A 1 1101 ? -15.693 1.779 8.749 1.00 97.38 1101 VAL A CA 1
ATOM 8561 C C . VAL A 1 1101 ? -16.510 0.497 8.761 1.00 97.38 1101 VAL A C 1
ATOM 8563 O O . VAL A 1 1101 ? -16.926 -0.010 7.714 1.00 97.38 1101 VAL A O 1
ATOM 8566 N N . LEU A 1 1102 ? -16.755 -0.007 9.964 1.00 98.06 1102 LEU A N 1
ATOM 8567 C CA . LEU A 1 1102 ? -17.530 -1.208 10.228 1.00 98.06 1102 LEU A CA 1
ATOM 8568 C C . LEU A 1 1102 ? -18.895 -0.845 10.811 1.00 98.06 1102 LEU A C 1
ATOM 8570 O O . LEU A 1 1102 ? -19.049 0.147 11.527 1.00 98.06 1102 LEU A O 1
ATOM 8574 N N . ARG A 1 1103 ? -19.875 -1.706 10.561 1.00 97.12 1103 ARG A N 1
ATOM 8575 C CA . ARG A 1 1103 ? -21.158 -1.714 11.257 1.00 97.12 1103 ARG A CA 1
ATOM 8576 C C . ARG A 1 1103 ? -21.373 -3.091 11.872 1.00 97.12 1103 ARG A C 1
ATOM 8578 O O . ARG A 1 1103 ? -21.166 -4.105 11.215 1.00 97.12 1103 ARG A O 1
ATOM 8585 N N . SER A 1 1104 ? -21.710 -3.125 13.152 1.00 97.00 1104 SER A N 1
ATOM 8586 C CA . SER A 1 1104 ? -22.032 -4.352 13.884 1.00 97.00 1104 SER A CA 1
ATOM 8587 C C . SER A 1 1104 ? -23.397 -4.912 13.485 1.00 97.00 1104 SER A C 1
ATOM 8589 O O . SER A 1 1104 ? -24.201 -4.243 12.833 1.00 97.00 1104 SER A O 1
ATOM 8591 N N . VAL A 1 1105 ? -23.674 -6.133 13.933 1.00 94.81 1105 VAL A N 1
ATOM 8592 C CA . VAL A 1 1105 ? -25.003 -6.746 13.854 1.00 94.81 1105 VAL A CA 1
ATOM 8593 C C . VAL A 1 1105 ? -25.478 -7.149 15.247 1.00 94.81 1105 VAL A C 1
ATOM 8595 O O . VAL A 1 1105 ? -24.670 -7.255 16.171 1.00 94.81 1105 VAL A O 1
ATOM 8598 N N . ALA A 1 1106 ? -26.785 -7.353 15.411 1.00 92.50 1106 ALA A N 1
ATOM 8599 C CA . ALA A 1 1106 ? -27.348 -7.866 16.660 1.00 92.50 1106 ALA A CA 1
ATOM 8600 C C . ALA A 1 1106 ? -26.827 -9.285 16.965 1.00 92.50 1106 ALA A C 1
ATOM 8602 O O . ALA A 1 1106 ? -26.603 -10.067 16.038 1.00 92.50 1106 ALA A O 1
ATOM 8603 N N . LEU A 1 1107 ? -26.629 -9.577 18.254 1.00 86.31 1107 LEU A N 1
ATOM 8604 C CA . LEU A 1 1107 ? -26.223 -10.893 18.772 1.00 86.31 1107 LEU A CA 1
ATOM 8605 C C . LEU A 1 1107 ? -27.422 -11.818 19.039 1.00 86.31 1107 LEU A C 1
ATOM 8607 O O . LEU A 1 1107 ? -28.506 -11.289 19.375 1.00 86.31 1107 LEU A O 1
#

Secondary structure (DSSP, 8-state):
-HHHHHHHHHHS-SSPPEEEEEEEE--SEEEETTTHHHHHHHHTT-TT-HHHHHHHHHHHTTS---EEEES--HHHHHH-GGGGSSSS--HHHHHHHHHHHHHHHHHHHHHHHHHHHTS-GGG--EEEEEESS---SS-HHHHHHHHHT--TT-EEEEEES-GGGHHHHHHHHHHHHHHH-TT-EEEEEEEE-GGGT-----TT-HHHHHHHHH---EEEEEEEESS--TTTS---EE-------PPTT-TTTEEEEEETTEEEEEE-TTHHHHHHHHHHHHHHHHHTTTT---GGGSPP------HHHHHHHHTTS------------PPP----PPPHHHHHHHH--SSPEEEEEEEEE--SEEEETTTHHHHHHHHTT-TT-HHHHHHHHHHHHHH---EEEES--HHHHHH-GGGGSSSS--HHHHHHHHHHHHHHHHHHHHHHHHHHHTS-GGG--EEEEEESS--EES-HHHHHHHHHT--TT-EEEEEES-GGGHHHHHHHHHHHHHHHSTT-EEEEEEEE-GGGT-----TT-HHHHHHHHHB--EEEEEEEESS--TTT----EEE--EEEEEPTT-TTTEEEEEETTEEEEEE-TTHHHHHHHHHHHHHHHHHTTTT---TTSSEEEE--SSHHHHHHHHHHHT--GGGGHHHHHHHHHH-B-GGGHHHHHHHHHHHHHHHTT-SSSSTT-S-EEEEEEEGGGEEEEEE---SGGGGTSS-SS-EEEEEEEEE--SEEEETTTHHHHHHHHTT-TT-HHHHHHHHHHHHHH---EEEES--HHHHHH-GGGGSSSS--HHHHHHHHHHHHHHHHHHHHHHHHHHH-S-GGG--EEEEEESS--EES-HHHHHHHHHT--TT-EEEEEES-GGGHHHHHHHHHHHHHHHSTT-EEEEEEEE-GGGT-----TT-HHHHHHHHHB--EEEEEEEESS--TTTS---EEEEEEEEEEPTT-TTTEEEEEETTEEEEEE-TTHHHHHHHHHHHHHHHHHGGGT---TTSSEEEE--SSHHHHHHHHHHTT--GGGGHHHHHHHHHH-B-GGGHHHHHHHHHHHHHHHTT-SBTTTT-SEEEEEEEETTTEEEEEEEEE-B-